Protein 4ZWQ (pdb70)

Sequence (941 aa):
HMRLEDLQEELKKDVFIDSTKLQYEAANNVMLYSKWLNKHSSIKKEMLRIEAQKKVALKARLDYYSGRGDGDEFSMDRYEKSEMKTVLSADKDVLKVDTSLQYWGILLDFCSGALDAIKSRGFAIKHIQDMRAFEAMRLEDLQEELKKDVFIDSTKLQYEAANNVMLYSKWLNKHSSIKKEMLRIEAQKKVALKARLDYYSGRGDGDEFSMDRYEKSEMKTVLSADKDVLKVDTSLQYWGILLDFCSGALDAIKSRGFAIKHIQDMRAFEARLEDLQEELKKDVFIDSTKLQYEAANNVMLYSKWLNKHSSIKKEMLRIEAQKKVALKARLDYYSGRGDGDEFSMDRYEKSEMKTVLSADKDVLKVDTSLQYWGILLDFCSGALDAIKSRGFAIKHIQDMRAFEAMRLEDLQEELKKDVFIDSTKLQYEAANNVMLYSKWLNKHSSIKKEMLRIEAQKKVALKARLDYYSGRGDGDEFSMDRYEKSEMKTVLSADKDVLKVDTSLQYWGILLDFCSGALDAIKSRGFAIKHIQDMRAFEAMRLEDLQEELKKDVFIDSTKLQYEAANNVMLYSKWLNKHSSIKKEMLRIEAQKKVALKARLDYYSGRGDGDEFSMDRYEKSEMKTVLSADKDVLKVDTSLQYWGILLDFCSGALDAIKSRGFAIKHIQDMRAFEARLEDLQEELKKDVFIDSTKLQYEAANNVMLYSKWLNKHSSIKKEMLRIEAQKKVALKARLDYYSGRGDGDEFSMDRYEKSEMKTVLSADKDVLKVDTSLQYWGILLDFCSGALDAIKSRGFAIKHIQDMRAFEAEDLQEELKKDVFIDSTKLQYEAANNVMLYSKWLNKHSSIKKEMLRIEAQKKVALKARLDYYSGRGDGDEFSMDRYEKSEMKTVLSADKDVLKVDTSLQYWGILLDFCSGALDAIKSRGFAIKHIQDMRAFEA

Nearest PDB structures (foldseek):
  4zwq-assembly1_G  TM=9.973E-01  e=1.920E-16  Tequatrovirus T4
  4zwr-assembly1_C  TM=9.872E-01  e=6.867E-16  Tequatrovirus T4
  4zwt-assembly1_C  TM=9.915E-01  e=1.146E-14  Tequatrovirus T4
  4zwt-assembly2_K  TM=9.827E-01  e=3.251E-13  Tequatrovirus T4
  4zwt-assembly2_I  TM=9.889E-01  e=4.471E-13  Tequatrovirus T4

Structure (mmCIF, N/CA/C/O backbone):
data_4ZWQ
#
_entry.id   4ZWQ
#
_cell.length_a   109.260
_cell.length_b   109.220
_cell.length_c   270.860
_cell.angle_alpha   90.000
_cell.angle_beta   90.000
_cell.angle_gamma   90.000
#
_symmetry.space_group_name_H-M   'C 2 2 21'
#
loop_
_atom_site.group_PDB
_atom_site.id
_atom_site.type_symbol
_atom_site.label_atom_id
_atom_site.label_alt_id
_atom_site.label_comp_id
_atom_site.label_asym_id
_atom_site.label_entity_id
_atom_site.label_seq_id
_atom_site.pdbx_PDB_ins_code
_atom_site.Cartn_x
_atom_site.Cartn_y
_atom_site.Cartn_z
_atom_site.occupancy
_atom_site.B_iso_or_equiv
_atom_site.auth_seq_id
_atom_site.auth_comp_id
_atom_site.auth_asym_id
_atom_site.auth_atom_id
_atom_site.pdbx_PDB_model_num
ATOM 1 N N . HIS A 1 20 ? 28.130 -5.824 -19.985 1.00 55.36 0 HIS A N 1
ATOM 2 C CA . HIS A 1 20 ? 27.177 -6.807 -20.491 1.00 56.24 0 HIS A CA 1
ATOM 3 C C . HIS A 1 20 ? 26.767 -7.765 -19.378 1.00 57.65 0 HIS A C 1
ATOM 4 O O . HIS A 1 20 ? 26.696 -7.370 -18.213 1.00 61.09 0 HIS A O 1
ATOM 6 N N . MET A 1 21 ? 26.483 -9.013 -19.745 1.00 58.02 1 MET A N 1
ATOM 7 C CA . MET A 1 21 ? 26.337 -10.102 -18.772 1.00 57.86 1 MET A CA 1
ATOM 8 C C . MET A 1 21 ? 27.108 -11.361 -19.198 1.00 52.77 1 MET A C 1
ATOM 9 O O . MET A 1 21 ? 27.252 -11.661 -20.388 1.00 47.80 1 MET A O 1
ATOM 14 N N . ARG A 1 22 ? 27.607 -12.089 -18.206 1.00 47.06 2 ARG A N 1
ATOM 15 C CA . ARG A 1 22 ? 28.286 -13.346 -18.447 1.00 47.93 2 ARG A CA 1
ATOM 16 C C . ARG A 1 22 ? 27.525 -14.443 -17.727 1.00 45.75 2 ARG A C 1
ATOM 17 O O . ARG A 1 22 ? 26.923 -14.210 -16.677 1.00 46.45 2 ARG A O 1
ATOM 25 N N . LEU A 1 23 ? 27.513 -15.631 -18.310 1.00 45.03 3 LEU A N 1
ATOM 26 C CA . LEU A 1 23 ? 26.794 -16.726 -17.697 1.00 43.98 3 LEU A CA 1
ATOM 27 C C . LEU A 1 23 ? 27.476 -17.090 -16.374 1.00 49.30 3 LEU A C 1
ATOM 28 O O . LEU A 1 23 ? 26.802 -17.399 -15.388 1.00 50.51 3 LEU A O 1
ATOM 33 N N . GLU A 1 24 ? 28.807 -17.046 -16.345 1.00 44.63 4 GLU A N 1
ATOM 34 C CA . GLU A 1 24 ? 29.530 -17.458 -15.145 1.00 50.50 4 GLU A CA 1
ATOM 35 C C . GLU A 1 24 ? 29.203 -16.515 -14.000 1.00 45.86 4 GLU A C 1
ATOM 36 O O . GLU A 1 24 ? 29.188 -16.905 -12.833 1.00 44.28 4 GLU A O 1
ATOM 42 N N . ASP A 1 25 ? 28.933 -15.265 -14.337 1.00 44.78 5 ASP A N 1
ATOM 43 C CA . ASP A 1 25 ? 28.614 -14.297 -13.313 1.00 44.91 5 ASP A CA 1
ATOM 44 C C . ASP A 1 25 ? 27.211 -14.546 -12.753 1.00 43.85 5 ASP A C 1
ATOM 45 O O . ASP A 1 25 ? 26.993 -14.398 -11.558 1.00 43.84 5 ASP A O 1
ATOM 50 N N . LEU A 1 26 ? 26.278 -14.988 -13.591 1.00 43.12 6 LEU A N 1
ATOM 51 C CA . LEU A 1 26 ? 24.956 -15.359 -13.077 1.00 42.17 6 LEU A CA 1
ATOM 52 C C . LEU A 1 26 ? 25.041 -16.621 -12.256 1.00 41.46 6 LEU A C 1
ATOM 53 O O . LEU A 1 26 ? 24.414 -16.733 -11.201 1.00 41.01 6 LEU A O 1
ATOM 58 N N . GLN A 1 27 ? 25.805 -17.578 -12.770 1.00 41.54 7 GLN A N 1
ATOM 59 C CA . GLN A 1 27 ? 26.014 -18.833 -12.078 1.00 41.15 7 GLN A CA 1
ATOM 60 C C . GLN A 1 27 ? 26.661 -18.590 -10.738 1.00 41.66 7 GLN A C 1
ATOM 61 O O . GLN A 1 27 ? 26.179 -19.061 -9.719 1.00 41.19 7 GLN A O 1
ATOM 67 N N . GLU A 1 28 ? 27.750 -17.829 -10.740 1.00 42.77 8 GLU A N 1
ATOM 68 C CA . GLU A 1 28 ? 28.475 -17.568 -9.507 1.00 46.76 8 GLU A CA 1
ATOM 69 C C . GLU A 1 28 ? 27.656 -16.728 -8.544 1.00 46.38 8 GLU A C 1
ATOM 70 O O . GLU A 1 28 ? 27.696 -16.953 -7.334 1.00 45.62 8 GLU A O 1
ATOM 76 N N . GLU A 1 29 ? 26.891 -15.783 -9.079 1.00 37.07 9 GLU A N 1
ATOM 77 C CA . GLU A 1 29 ? 26.089 -14.911 -8.235 1.00 36.74 9 GLU A CA 1
ATOM 78 C C . GLU A 1 29 ? 25.009 -15.740 -7.555 1.00 40.09 9 GLU A C 1
ATOM 79 O O . GLU A 1 29 ? 24.835 -15.671 -6.338 1.00 35.94 9 GLU A O 1
ATOM 85 N N . LEU A 1 30 ? 24.297 -16.537 -8.348 1.00 38.45 10 LEU A N 1
ATOM 86 C CA . LEU A 1 30 ? 23.237 -17.375 -7.814 1.00 34.94 10 LEU A CA 1
ATOM 87 C C . LEU A 1 30 ? 23.747 -18.362 -6.789 1.00 40.19 10 LEU A C 1
ATOM 88 O O . LEU A 1 30 ? 23.126 -18.561 -5.741 1.00 40.57 10 LEU A O 1
ATOM 93 N N . LYS A 1 31 ? 24.870 -18.994 -7.123 1.00 42.72 11 LYS A N 1
ATOM 94 C CA . LYS A 1 31 ? 25.521 -19.979 -6.259 1.00 35.70 11 LYS A CA 1
ATOM 95 C C . LYS A 1 31 ? 25.729 -19.410 -4.856 1.00 35.96 11 LYS A C 1
ATOM 96 O O . LYS A 1 31 ? 25.295 -20.009 -3.869 1.00 40.06 11 LYS A O 1
ATOM 102 N N . LYS A 1 32 ? 26.352 -18.234 -4.783 1.00 37.59 12 LYS A N 1
ATOM 103 C CA . LYS A 1 32 ? 26.541 -17.512 -3.526 1.00 26.65 12 LYS A CA 1
ATOM 104 C C . LYS A 1 32 ? 25.203 -17.150 -2.866 1.00 26.73 12 LYS A C 1
ATOM 105 O O . LYS A 1 32 ? 25.082 -17.167 -1.640 1.00 26.54 12 LYS A O 1
ATOM 107 N N . ASP A 1 33 ? 24.203 -16.816 -3.673 1.00 27.02 13 ASP A N 1
ATOM 108 C CA . ASP A 1 33 ? 22.916 -16.365 -3.144 1.00 27.18 13 ASP A CA 1
ATOM 109 C C . ASP A 1 33 ? 22.122 -17.436 -2.406 1.00 26.62 13 ASP A C 1
ATOM 110 O O . ASP A 1 33 ? 21.543 -17.146 -1.358 1.00 26.61 13 ASP A O 1
ATOM 115 N N . VAL A 1 34 ? 22.058 -18.647 -2.973 1.00 26.17 14 VAL A N 1
ATOM 116 C CA . VAL A 1 34 ? 21.239 -19.737 -2.408 1.00 32.86 14 VAL A CA 1
ATOM 117 C C . VAL A 1 34 ? 21.851 -20.490 -1.221 1.00 33.97 14 VAL A C 1
ATOM 118 O O . VAL A 1 34 ? 21.150 -21.223 -0.532 1.00 39.24 14 VAL A O 1
ATOM 122 N N . PHE A 1 35 ? 23.143 -20.318 -0.980 1.00 29.75 15 PHE A N 1
ATOM 123 C CA . PHE A 1 35 ? 23.786 -20.978 0.148 1.00 28.16 15 PHE A CA 1
ATOM 124 C C . PHE A 1 35 ? 23.069 -20.493 1.404 1.00 31.40 15 PHE A C 1
ATOM 125 O O . PHE A 1 35 ? 22.682 -19.327 1.501 1.00 39.29 15 PHE A O 1
ATOM 133 N N . ILE A 1 36 ? 22.841 -21.400 2.344 1.00 30.28 16 ILE A N 1
ATOM 134 C CA . ILE A 1 36 ? 22.057 -21.070 3.525 1.00 35.08 16 ILE A CA 1
ATOM 135 C C . ILE A 1 36 ? 22.874 -21.112 4.811 1.00 34.07 16 ILE A C 1
ATOM 136 O O . ILE A 1 36 ? 23.446 -22.145 5.159 1.00 32.79 16 ILE A O 1
ATOM 141 N N . ASP A 1 37 ? 22.907 -19.991 5.525 1.00 39.22 17 ASP A N 1
ATOM 142 C CA . ASP A 1 37 ? 23.549 -19.934 6.836 1.00 39.63 17 ASP A CA 1
ATOM 143 C C . ASP A 1 37 ? 22.565 -20.400 7.906 1.00 38.01 17 ASP A C 1
ATOM 144 O O . ASP A 1 37 ? 21.644 -19.665 8.271 1.00 34.92 17 ASP A O 1
ATOM 149 N N . SER A 1 38 ? 22.775 -21.619 8.403 1.00 37.29 18 SER A N 1
ATOM 150 C CA . SER A 1 38 ? 21.899 -22.233 9.397 1.00 35.54 18 SER A CA 1
ATOM 151 C C . SER A 1 38 ? 21.802 -21.417 10.678 1.00 41.88 18 SER A C 1
ATOM 152 O O . SER A 1 38 ? 20.789 -21.446 11.381 1.00 50.52 18 SER A O 1
ATOM 155 N N . THR A 1 39 ? 22.856 -20.670 10.965 1.00 39.74 19 THR A N 1
ATOM 156 C CA . THR A 1 39 ? 22.943 -19.943 12.216 1.00 30.41 19 THR A CA 1
ATOM 157 C C . THR A 1 39 ? 22.226 -18.593 12.155 1.00 39.78 19 THR A C 1
ATOM 158 O O . THR A 1 39 ? 22.064 -17.924 13.178 1.00 47.93 19 THR A O 1
ATOM 162 N N . LYS A 1 40 ? 21.782 -18.195 10.964 1.00 36.68 20 LYS A N 1
ATOM 163 C CA . LYS A 1 40 ? 21.071 -16.928 10.814 1.00 34.29 20 LYS A CA 1
ATOM 164 C C . LYS A 1 40 ? 19.804 -17.214 10.021 1.00 37.38 20 LYS A C 1
ATOM 165 O O . LYS A 1 40 ? 19.459 -16.540 9.057 1.00 45.81 20 LYS A O 1
ATOM 171 N N . LEU A 1 41 ? 19.108 -18.240 10.479 1.00 25.54 21 LEU A N 1
ATOM 172 C CA . LEU A 1 41 ? 17.929 -18.760 9.824 1.00 36.34 21 LEU A CA 1
ATOM 173 C C . LEU A 1 41 ? 16.772 -17.756 9.802 1.00 41.01 21 LEU A C 1
ATOM 174 O O . LEU A 1 41 ? 16.030 -17.687 8.827 1.00 51.74 21 LEU A O 1
ATOM 179 N N . GLN A 1 42 ? 16.609 -16.986 10.873 1.00 39.28 22 GLN A N 1
ATOM 180 C CA . GLN A 1 42 ? 15.573 -15.961 10.887 1.00 38.66 22 GLN A CA 1
ATOM 181 C C . GLN A 1 42 ? 15.968 -14.956 9.847 1.00 42.58 22 GLN A C 1
ATOM 182 O O . GLN A 1 42 ? 15.159 -14.520 9.034 1.00 49.52 22 GLN A O 1
ATOM 188 N N . TYR A 1 43 ? 17.252 -14.619 9.878 1.00 37.42 23 TYR A N 1
ATOM 189 C CA . TYR A 1 43 ? 17.834 -13.726 8.905 1.00 33.02 23 TYR A CA 1
ATOM 190 C C . TYR A 1 43 ? 17.710 -14.261 7.488 1.00 35.88 23 TYR A C 1
ATOM 191 O O . TYR A 1 43 ? 17.279 -13.544 6.580 1.00 34.11 23 TYR A O 1
ATOM 200 N N . GLU A 1 44 ? 18.069 -15.524 7.298 1.00 30.75 24 GLU A N 1
ATOM 201 C CA . GLU A 1 44 ? 18.053 -16.082 5.960 1.00 32.18 24 GLU A CA 1
ATOM 202 C C . GLU A 1 44 ? 16.646 -16.031 5.400 1.00 37.98 24 GLU A C 1
ATOM 203 O O . GLU A 1 44 ? 16.465 -15.854 4.198 1.00 46.98 24 GLU A O 1
ATOM 209 N N . ALA A 1 45 ? 15.653 -16.167 6.273 1.00 40.07 25 ALA A N 1
ATOM 210 C CA . ALA A 1 45 ? 14.257 -16.038 5.865 1.00 41.81 25 ALA A CA 1
ATOM 211 C C . ALA A 1 45 ? 14.024 -14.614 5.345 1.00 44.53 25 ALA A C 1
ATOM 212 O O . ALA A 1 45 ? 13.294 -14.407 4.376 1.00 48.30 25 ALA A O 1
ATOM 214 N N . ALA A 1 46 ? 14.638 -13.637 6.005 1.00 40.04 26 ALA A N 1
ATOM 215 C CA . ALA A 1 46 ? 14.503 -12.232 5.604 1.00 48.33 26 ALA A CA 1
ATOM 216 C C . ALA A 1 46 ? 15.332 -11.971 4.345 1.00 44.64 26 ALA A C 1
ATOM 217 O O . ALA A 1 46 ? 14.905 -11.246 3.443 1.00 28.94 26 ALA A O 1
ATOM 219 N N . ASN A 1 47 ? 16.516 -12.581 4.308 1.00 44.77 27 ASN A N 1
ATOM 220 C CA . ASN A 1 47 ? 17.467 -12.451 3.207 1.00 41.24 27 ASN A CA 1
ATOM 221 C C . ASN A 1 47 ? 16.988 -13.122 1.926 1.00 42.58 27 ASN A C 1
ATOM 222 O O . ASN A 1 47 ? 17.378 -12.715 0.830 1.00 40.63 27 ASN A O 1
ATOM 227 N N . ASN A 1 48 ? 16.122 -14.125 2.069 1.00 41.01 28 ASN A N 1
ATOM 228 C CA . ASN A 1 48 ? 15.648 -14.907 0.928 1.00 43.03 28 ASN A CA 1
ATOM 229 C C . ASN A 1 48 ? 14.788 -14.100 -0.038 1.00 43.03 28 ASN A C 1
ATOM 230 O O . ASN A 1 48 ? 14.935 -14.203 -1.252 1.00 44.51 28 ASN A O 1
ATOM 235 N N . VAL A 1 49 ? 13.895 -13.290 0.520 1.00 46.52 29 VAL A N 1
ATOM 236 C CA . VAL A 1 49 ? 13.026 -12.400 -0.249 1.00 40.55 29 VAL A CA 1
ATOM 237 C C . VAL A 1 49 ? 13.813 -11.317 -0.976 1.00 41.32 29 VAL A C 1
ATOM 238 O O . VAL A 1 49 ? 13.423 -10.853 -2.053 1.00 40.35 29 VAL A O 1
ATOM 242 N N . MET A 1 50 ? 14.938 -10.933 -0.384 1.00 40.49 30 MET A N 1
ATOM 243 C CA . MET A 1 50 ? 15.805 -9.921 -0.969 1.00 43.78 30 MET A CA 1
ATOM 244 C C . MET A 1 50 ? 16.444 -10.454 -2.235 1.00 47.71 30 MET A C 1
ATOM 245 O O . MET A 1 50 ? 16.724 -9.704 -3.171 1.00 51.32 30 MET A O 1
ATOM 250 N N . LEU A 1 51 ? 16.686 -11.760 -2.249 1.00 43.40 31 LEU A N 1
ATOM 251 C CA . LEU A 1 51 ? 17.258 -12.405 -3.413 1.00 39.20 31 LEU A CA 1
ATOM 252 C C . LEU A 1 51 ? 16.225 -12.498 -4.535 1.00 36.65 31 LEU A C 1
ATOM 253 O O . LEU A 1 51 ? 16.527 -12.200 -5.694 1.00 39.66 31 LEU A O 1
ATOM 258 N N . TYR A 1 52 ? 14.997 -12.876 -4.170 1.00 37.28 32 TYR A N 1
ATOM 259 C CA . TYR A 1 52 ? 13.891 -13.023 -5.124 1.00 38.48 32 TYR A CA 1
ATOM 260 C C . TYR A 1 52 ? 13.624 -11.790 -5.977 1.00 40.61 32 TYR A C 1
ATOM 261 O O . TYR A 1 52 ? 13.509 -11.900 -7.193 1.00 40.81 32 TYR A O 1
ATOM 270 N N . SER A 1 53 ? 13.485 -10.636 -5.333 1.00 40.13 33 SER A N 1
ATOM 271 C CA . SER A 1 53 ? 13.363 -9.364 -6.038 1.00 39.88 33 SER A CA 1
ATOM 272 C C . SER A 1 53 ? 14.508 -9.166 -7.019 1.00 35.23 33 SER A C 1
ATOM 273 O O . SER A 1 53 ? 14.298 -8.819 -8.180 1.00 36.87 33 SER A O 1
ATOM 276 N N . LYS A 1 54 ? 15.727 -9.348 -6.525 1.00 33.27 34 LYS A N 1
ATOM 277 C CA . LYS A 1 54 ? 16.925 -9.120 -7.327 1.00 38.21 34 LYS A CA 1
ATOM 278 C C . LYS A 1 54 ? 16.935 -9.910 -8.632 1.00 46.00 34 LYS A C 1
ATOM 279 O O . LYS A 1 54 ? 17.220 -9.354 -9.691 1.00 52.08 34 LYS A O 1
ATOM 285 N N . TRP A 1 55 ? 16.612 -11.193 -8.577 1.00 30.80 35 TRP A N 1
ATOM 286 C CA . TRP A 1 55 ? 16.615 -11.960 -9.805 1.00 36.43 35 TRP A CA 1
ATOM 287 C C . TRP A 1 55 ? 15.373 -11.605 -10.618 1.00 38.70 35 TRP A C 1
ATOM 288 O O . TRP A 1 55 ? 15.436 -11.496 -11.844 1.00 39.96 35 TRP A O 1
ATOM 299 N N . LEU A 1 56 ? 14.267 -11.344 -9.926 1.00 38.51 36 LEU A N 1
ATOM 300 C CA . LEU A 1 56 ? 13.044 -10.897 -10.587 1.00 37.36 36 LEU A CA 1
ATOM 301 C C . LEU A 1 56 ? 13.295 -9.631 -11.403 1.00 41.36 36 LEU A C 1
ATOM 302 O O . LEU A 1 56 ? 12.739 -9.471 -12.483 1.00 48.14 36 LEU A O 1
ATOM 307 N N . ASN A 1 57 ? 14.127 -8.735 -10.878 1.00 38.16 37 ASN A N 1
ATOM 308 C CA . ASN A 1 57 ? 14.557 -7.551 -11.617 1.00 33.28 37 ASN A CA 1
ATOM 309 C C . ASN A 1 57 ? 15.470 -7.894 -12.801 1.00 39.08 37 ASN A C 1
ATOM 310 O O . ASN A 1 57 ? 15.317 -7.323 -13.885 1.00 34.54 37 ASN A O 1
ATOM 315 N N . LYS A 1 58 ? 16.401 -8.829 -12.595 1.00 40.85 38 LYS A N 1
ATOM 316 C CA . LYS A 1 58 ? 17.270 -9.309 -13.674 1.00 41.62 38 LYS A CA 1
ATOM 317 C C . LYS A 1 58 ? 16.410 -9.911 -14.780 1.00 42.17 38 LYS A C 1
ATOM 318 O O . LYS A 1 58 ? 16.575 -9.586 -15.959 1.00 39.33 38 LYS A O 1
ATOM 324 N N . HIS A 1 59 ? 15.510 -10.806 -14.367 1.00 35.09 39 HIS A N 1
ATOM 325 C CA . HIS A 1 59 ? 14.577 -11.501 -15.249 1.00 36.31 39 HIS A CA 1
ATOM 326 C C . HIS A 1 59 ? 13.940 -10.500 -16.193 1.00 43.16 39 HIS A C 1
ATOM 327 O O . HIS A 1 59 ? 13.933 -10.692 -17.408 1.00 47.21 39 HIS A O 1
ATOM 334 N N . SER A 1 60 ? 13.389 -9.439 -15.613 1.00 47.05 40 SER A N 1
ATOM 335 C CA . SER A 1 60 ? 12.773 -8.347 -16.360 1.00 42.82 40 SER A CA 1
ATOM 336 C C . SER A 1 60 ? 13.783 -7.503 -17.171 1.00 40.70 40 SER A C 1
ATOM 337 O O . SER A 1 60 ? 13.480 -7.074 -18.288 1.00 35.64 40 SER A O 1
ATOM 340 N N . SER A 1 61 ? 14.972 -7.261 -16.617 1.00 34.57 41 SER A N 1
ATOM 341 C CA . SER A 1 61 ? 15.979 -6.446 -17.311 1.00 35.05 41 SER A CA 1
ATOM 342 C C . SER A 1 61 ? 16.558 -7.105 -18.567 1.00 49.25 41 SER A C 1
ATOM 343 O O . SER A 1 61 ? 16.877 -6.430 -19.551 1.00 43.57 41 SER A O 1
ATOM 346 N N . ILE A 1 62 ? 16.690 -8.425 -18.534 1.00 47.20 42 ILE A N 1
ATOM 347 C CA . ILE A 1 62 ? 17.149 -9.171 -19.695 1.00 49.19 42 ILE A CA 1
ATOM 348 C C . ILE A 1 62 ? 16.135 -9.014 -20.835 1.00 56.79 42 ILE A C 1
ATOM 349 O O . ILE A 1 62 ? 16.514 -8.834 -21.998 1.00 62.66 42 ILE A O 1
ATOM 354 N N . LYS A 1 63 ? 14.850 -9.056 -20.490 1.00 59.53 43 LYS A N 1
ATOM 355 C CA . LYS A 1 63 ? 13.772 -8.927 -21.474 1.00 58.56 43 LYS A CA 1
ATOM 356 C C . LYS A 1 63 ? 13.860 -7.632 -22.286 1.00 57.19 43 LYS A C 1
ATOM 357 O O . LYS A 1 63 ? 13.523 -7.618 -23.471 1.00 58.66 43 LYS A O 1
ATOM 363 N N . LYS A 1 64 ? 14.301 -6.550 -21.654 1.00 54.08 44 LYS A N 1
ATOM 364 C CA . LYS A 1 64 ? 14.469 -5.279 -22.363 1.00 51.28 44 LYS A CA 1
ATOM 365 C C . LYS A 1 64 ? 15.504 -5.403 -23.485 1.00 45.34 44 LYS A C 1
ATOM 366 O O . LYS A 1 64 ? 15.283 -4.922 -24.602 1.00 41.79 44 LYS A O 1
ATOM 368 N N . GLU A 1 65 ? 16.622 -6.064 -23.188 1.00 45.14 45 GLU A N 1
ATOM 369 C CA . GLU A 1 65 ? 17.671 -6.298 -24.179 1.00 45.33 45 GLU A CA 1
ATOM 370 C C . GLU A 1 65 ? 17.164 -7.125 -25.347 1.00 47.75 45 GLU A C 1
ATOM 371 O O . GLU A 1 65 ? 17.354 -6.756 -26.504 1.00 50.67 45 GLU A O 1
ATOM 377 N N . MET A 1 66 ? 16.540 -8.258 -25.041 1.00 42.85 46 MET A N 1
ATOM 378 C CA . MET A 1 66 ? 16.052 -9.146 -26.085 1.00 43.28 46 MET A CA 1
ATOM 379 C C . MET A 1 66 ? 15.009 -8.488 -26.965 1.00 40.41 46 MET A C 1
ATOM 380 O O . MET A 1 66 ? 15.017 -8.667 -28.174 1.00 41.85 46 MET A O 1
ATOM 385 N N . LEU A 1 67 ? 14.127 -7.704 -26.358 1.00 43.58 47 LEU A N 1
ATOM 386 C CA . LEU A 1 67 ? 13.110 -7.000 -27.123 1.00 45.34 47 LEU A CA 1
ATOM 387 C C . LEU A 1 67 ? 13.774 -6.065 -28.135 1.00 48.49 47 LEU A C 1
ATOM 388 O O . LEU A 1 67 ? 13.303 -5.907 -29.264 1.00 44.28 47 LEU A O 1
ATOM 393 N N . ARG A 1 68 ? 14.869 -5.436 -27.717 1.00 50.60 48 ARG A N 1
ATOM 394 C CA . ARG A 1 68 ? 15.638 -4.581 -28.615 1.00 50.95 48 ARG A CA 1
ATOM 395 C C . ARG A 1 68 ? 16.390 -5.364 -29.696 1.00 49.73 48 ARG A C 1
ATOM 396 O O . ARG A 1 68 ? 16.305 -5.035 -30.875 1.00 49.74 48 ARG A O 1
ATOM 404 N N . ILE A 1 69 ? 17.078 -6.432 -29.307 1.00 47.26 49 ILE A N 1
ATOM 405 C CA . ILE A 1 69 ? 17.863 -7.191 -30.269 1.00 49.51 49 ILE A CA 1
ATOM 406 C C . ILE A 1 69 ? 16.951 -7.880 -31.264 1.00 50.95 49 ILE A C 1
ATOM 407 O O . ILE A 1 69 ? 17.215 -7.877 -32.467 1.00 56.38 49 ILE A O 1
ATOM 412 N N . GLU A 1 70 ? 15.859 -8.440 -30.752 1.00 47.72 50 GLU A N 1
ATOM 413 C CA . GLU A 1 70 ? 14.862 -9.113 -31.578 1.00 53.65 50 GLU A CA 1
ATOM 414 C C . GLU A 1 70 ? 14.255 -8.143 -32.586 1.00 52.86 50 GLU A C 1
ATOM 415 O O . GLU A 1 70 ? 13.914 -8.514 -33.705 1.00 49.76 50 GLU A O 1
ATOM 421 N N . ALA A 1 71 ? 14.141 -6.885 -32.192 1.00 56.84 51 ALA A N 1
ATOM 422 C CA . ALA A 1 71 ? 13.659 -5.879 -33.116 1.00 56.63 51 ALA A CA 1
ATOM 423 C C . ALA A 1 71 ? 14.654 -5.728 -34.261 1.00 56.61 51 ALA A C 1
ATOM 424 O O . ALA A 1 71 ? 14.251 -5.653 -35.421 1.00 61.07 51 ALA A O 1
ATOM 426 N N . GLN A 1 72 ? 15.948 -5.704 -33.944 1.00 54.41 52 GLN A N 1
ATOM 427 C CA . GLN A 1 72 ? 16.969 -5.641 -34.991 1.00 52.04 52 GLN A CA 1
ATOM 428 C C . GLN A 1 72 ? 16.855 -6.832 -35.920 1.00 46.59 52 GLN A C 1
ATOM 429 O O . GLN A 1 72 ? 16.958 -6.702 -37.140 1.00 46.39 52 GLN A O 1
ATOM 435 N N . LYS A 1 73 ? 16.612 -7.991 -35.329 1.00 47.64 53 LYS A N 1
ATOM 436 C CA . LYS A 1 73 ? 16.521 -9.228 -36.087 1.00 47.10 53 LYS A CA 1
ATOM 437 C C . LYS A 1 73 ? 15.304 -9.199 -37.027 1.00 41.23 53 LYS A C 1
ATOM 438 O O . LYS A 1 73 ? 15.387 -9.691 -38.153 1.00 44.93 53 LYS A O 1
ATOM 444 N N . LYS A 1 74 ? 14.184 -8.632 -36.572 1.00 40.36 54 LYS A N 1
ATOM 445 C CA . LYS A 1 74 ? 12.999 -8.504 -37.427 1.00 40.88 54 LYS A CA 1
ATOM 446 C C . LYS A 1 74 ? 13.298 -7.649 -38.649 1.00 45.45 54 LYS A C 1
ATOM 447 O O . LYS A 1 74 ? 12.787 -7.905 -39.747 1.00 42.11 54 LYS A O 1
ATOM 453 N N . VAL A 1 75 ? 14.117 -6.625 -38.430 1.00 42.04 55 VAL A N 1
ATOM 454 C CA . VAL A 1 75 ? 14.595 -5.738 -39.477 1.00 42.82 55 VAL A CA 1
ATOM 455 C C . VAL A 1 75 ? 15.736 -6.341 -40.299 1.00 46.18 55 VAL A C 1
ATOM 456 O O . VAL A 1 75 ? 15.744 -6.241 -41.527 1.00 49.68 55 VAL A O 1
ATOM 460 N N . ALA A 1 76 ? 16.690 -6.985 -39.629 1.00 45.95 56 ALA A N 1
ATOM 461 C CA . ALA A 1 76 ? 17.834 -7.559 -40.337 1.00 47.20 56 ALA A CA 1
ATOM 462 C C . ALA A 1 76 ? 17.368 -8.644 -41.293 1.00 44.18 56 ALA A C 1
ATOM 463 O O . ALA A 1 76 ? 17.817 -8.711 -42.434 1.00 43.64 56 ALA A O 1
ATOM 465 N N . LEU A 1 77 ? 16.453 -9.485 -40.827 1.00 41.40 57 LEU A N 1
ATOM 466 C CA . LEU A 1 77 ? 15.927 -10.558 -41.662 1.00 41.30 57 LEU A CA 1
ATOM 467 C C . LEU A 1 77 ? 15.166 -9.985 -42.848 1.00 49.94 57 LEU A C 1
ATOM 468 O O . LEU A 1 77 ? 15.260 -10.485 -43.966 1.00 44.28 57 LEU A O 1
ATOM 473 N N . LYS A 1 78 ? 14.437 -8.908 -42.586 1.00 50.46 58 LYS A N 1
ATOM 474 C CA . LYS A 1 78 ? 13.641 -8.223 -43.596 1.00 56.06 58 LYS A CA 1
ATOM 475 C C . LYS A 1 78 ? 14.578 -7.566 -44.613 1.00 60.15 58 LYS A C 1
ATOM 476 O O . LYS A 1 78 ? 14.363 -7.671 -45.823 1.00 63.97 58 LYS A O 1
ATOM 482 N N . ALA A 1 79 ? 15.602 -6.875 -44.114 1.00 56.95 59 ALA A N 1
ATOM 483 C CA . ALA A 1 79 ? 16.638 -6.276 -44.958 1.00 51.65 59 ALA A CA 1
ATOM 484 C C . ALA A 1 79 ? 17.362 -7.330 -45.805 1.00 55.79 59 ALA A C 1
ATOM 485 O O . ALA A 1 79 ? 17.633 -7.117 -46.984 1.00 60.63 59 ALA A O 1
ATOM 487 N N . ARG A 1 80 ? 17.689 -8.462 -45.188 1.00 55.48 60 ARG A N 1
ATOM 488 C CA . ARG A 1 80 ? 18.382 -9.550 -45.874 1.00 53.86 60 ARG A CA 1
ATOM 489 C C . ARG A 1 80 ? 17.503 -10.340 -46.847 1.00 49.92 60 ARG A C 1
ATOM 490 O O . ARG A 1 80 ? 17.973 -10.800 -47.885 1.00 46.89 60 ARG A O 1
ATOM 498 N N . LEU A 1 81 ? 16.237 -10.525 -46.497 1.00 47.92 61 LEU A N 1
ATOM 499 C CA . LEU A 1 81 ? 15.295 -11.192 -47.390 1.00 48.36 61 LEU A CA 1
ATOM 500 C C . LEU A 1 81 ? 15.143 -10.390 -48.691 1.00 52.62 61 LEU A C 1
ATOM 501 O O . LEU A 1 81 ? 15.119 -10.966 -49.782 1.00 53.50 61 LEU A O 1
ATOM 506 N N . ASP A 1 82 ? 15.058 -9.061 -48.573 1.00 54.69 62 ASP A N 1
ATOM 507 C CA . ASP A 1 82 ? 14.986 -8.193 -49.752 1.00 50.54 62 ASP A CA 1
ATOM 508 C C . ASP A 1 82 ? 16.232 -8.353 -50.601 1.00 52.58 62 ASP A C 1
ATOM 509 O O . ASP A 1 82 ? 16.135 -8.508 -51.818 1.00 60.03 62 ASP A O 1
ATOM 514 N N . TYR A 1 83 ? 17.396 -8.260 -49.962 1.00 47.64 63 TYR A N 1
ATOM 515 C CA . TYR A 1 83 ? 18.674 -8.525 -50.623 1.00 47.93 63 TYR A CA 1
ATOM 516 C C . TYR A 1 83 ? 18.671 -9.837 -51.430 1.00 49.81 63 TYR A C 1
ATOM 517 O O . TYR A 1 83 ? 18.900 -9.837 -52.639 1.00 55.11 63 TYR A O 1
ATOM 526 N N . TYR A 1 84 ? 18.391 -10.951 -50.767 1.00 44.88 64 TYR A N 1
ATOM 527 C CA . TYR A 1 84 ? 18.469 -12.242 -51.435 1.00 50.66 64 TYR A CA 1
ATOM 528 C C . TYR A 1 84 ? 17.395 -12.421 -52.509 1.00 54.41 64 TYR A C 1
ATOM 529 O O . TYR A 1 84 ? 17.594 -13.18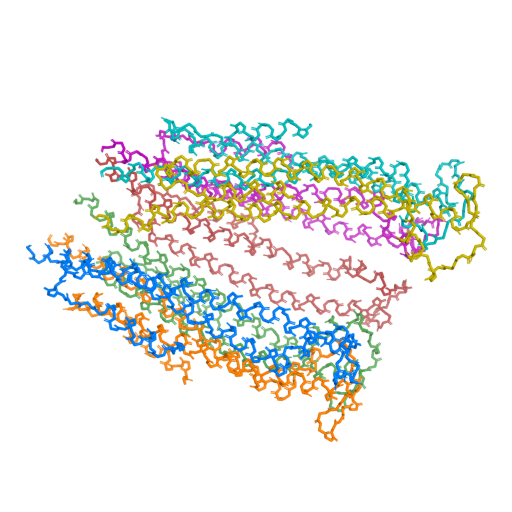6 -53.464 1.00 54.65 64 TYR A O 1
ATOM 538 N N . SER A 1 85 ? 16.255 -11.750 -52.351 1.00 49.91 65 SER A N 1
ATOM 539 C CA . SER A 1 85 ? 15.188 -11.885 -53.336 1.00 46.01 65 SER A CA 1
ATOM 540 C C . SER A 1 85 ? 15.368 -10.896 -54.476 1.00 50.82 65 SER A C 1
ATOM 541 O O . SER A 1 85 ? 14.688 -10.984 -55.498 1.00 53.43 65 SER A O 1
ATOM 544 N N . GLY A 1 86 ? 16.288 -9.954 -54.312 1.00 55.53 66 GLY A N 1
ATOM 545 C CA . GLY A 1 86 ? 16.577 -9.023 -55.386 1.00 58.10 66 GLY A CA 1
ATOM 546 C C . GLY A 1 86 ? 15.866 -7.682 -55.284 1.00 62.48 66 GLY A C 1
ATOM 547 O O . GLY A 1 86 ? 15.998 -6.854 -56.189 1.00 63.41 66 GLY A O 1
ATOM 548 N N . ARG A 1 87 ? 15.085 -7.470 -54.223 1.00 58.12 67 ARG A N 1
ATOM 549 C CA . ARG A 1 87 ? 14.445 -6.172 -54.023 1.00 58.52 67 ARG A CA 1
ATOM 550 C C . ARG A 1 87 ? 15.351 -5.210 -53.269 1.00 64.64 67 ARG A C 1
ATOM 551 O O . ARG A 1 87 ? 15.009 -4.034 -53.109 1.00 69.29 67 ARG A O 1
ATOM 559 N N . GLY A 1 88 ? 16.491 -5.699 -52.784 1.00 71.75 68 GLY A N 1
ATOM 560 C CA . GLY A 1 88 ? 17.389 -4.830 -52.046 1.00 67.07 68 GLY A CA 1
ATOM 561 C C . GLY A 1 88 ? 18.028 -3.891 -53.036 1.00 65.46 68 GLY A C 1
ATOM 562 O O . GLY A 1 88 ? 18.381 -4.311 -54.137 1.00 67.06 68 GLY A O 1
ATOM 563 N N . ASP A 1 89 ? 18.176 -2.627 -52.648 1.00 62.41 69 ASP A N 1
ATOM 564 C CA . ASP A 1 89 ? 18.772 -1.617 -53.520 1.00 62.58 69 ASP A CA 1
ATOM 565 C C . ASP A 1 89 ? 19.880 -0.804 -52.848 1.00 62.98 69 ASP A C 1
ATOM 566 O O . ASP A 1 89 ? 19.652 0.346 -52.468 1.00 63.11 69 ASP A O 1
ATOM 568 N N . GLY A 1 90 ? 21.065 -1.390 -52.687 1.00 60.26 70 GLY A N 1
ATOM 569 C CA . GLY A 1 90 ? 22.171 -0.662 -52.091 1.00 61.02 70 GLY A CA 1
ATOM 570 C C . GLY A 1 90 ? 23.417 -0.779 -52.943 1.00 68.93 70 GLY A C 1
ATOM 571 O O . GLY A 1 90 ? 23.361 -0.532 -54.150 1.00 69.97 70 GLY A O 1
ATOM 572 N N . ASP A 1 91 ? 24.537 -1.171 -52.338 1.00 66.21 71 ASP A N 1
ATOM 573 C CA . ASP A 1 91 ? 25.740 -1.459 -53.116 1.00 65.58 71 ASP A CA 1
ATOM 574 C C . ASP A 1 91 ? 25.999 -2.968 -53.115 1.00 59.15 71 ASP A C 1
ATOM 575 O O . ASP A 1 91 ? 27.084 -3.437 -53.470 1.00 58.84 71 ASP A O 1
ATOM 577 N N . GLU A 1 92 ? 25.001 -3.727 -52.683 1.00 58.28 72 GLU A N 1
ATOM 578 C CA . GLU A 1 92 ? 25.112 -5.177 -52.718 1.00 69.73 72 GLU A CA 1
ATOM 579 C C . GLU A 1 92 ? 23.834 -5.745 -53.329 1.00 61.38 72 GLU A C 1
ATOM 580 O O . GLU A 1 92 ? 22.740 -5.238 -53.067 1.00 66.04 72 GLU A O 1
ATOM 586 N N . PHE A 1 93 ? 23.961 -6.802 -54.123 1.00 57.05 73 PHE A N 1
ATOM 587 C CA . PHE A 1 93 ? 22.800 -7.401 -54.787 1.00 59.10 73 PHE A CA 1
ATOM 588 C C . PHE A 1 93 ? 23.011 -8.923 -54.876 1.00 57.83 73 PHE A C 1
ATOM 589 O O . PHE A 1 93 ? 24.119 -9.376 -55.181 1.00 53.08 73 PHE A O 1
ATOM 597 N N . SER A 1 94 ? 21.978 -9.724 -54.629 1.00 53.46 74 SER A N 1
ATOM 598 C CA . SER A 1 94 ? 22.187 -11.170 -54.685 1.00 54.80 74 SER A CA 1
ATOM 599 C C . SER A 1 94 ? 22.079 -11.672 -56.119 1.00 54.79 74 SER A C 1
ATOM 600 O O . SER A 1 94 ? 21.034 -11.540 -56.761 1.00 55.08 74 SER A O 1
ATOM 603 N N . MET A 1 95 ? 23.156 -12.278 -56.608 1.00 54.30 75 MET A N 1
ATOM 604 C CA . MET A 1 95 ? 23.194 -12.741 -57.987 1.00 53.61 75 MET A CA 1
ATOM 605 C C . MET A 1 95 ? 23.018 -14.245 -58.126 1.00 55.03 75 MET A C 1
ATOM 606 O O . MET A 1 95 ? 22.922 -14.764 -59.238 1.00 53.83 75 MET A O 1
ATOM 611 N N . ASP A 1 96 ? 22.944 -14.947 -57.002 1.00 53.94 76 ASP A N 1
ATOM 612 C CA . ASP A 1 96 ? 22.914 -16.405 -57.050 1.00 53.64 76 ASP A CA 1
ATOM 613 C C . ASP A 1 96 ? 21.499 -16.932 -57.286 1.00 52.75 76 ASP A C 1
ATOM 614 O O . ASP A 1 96 ? 21.275 -18.144 -57.399 1.00 45.94 76 ASP A O 1
ATOM 619 N N . ARG A 1 97 ? 20.557 -15.999 -57.356 1.00 50.53 77 ARG A N 1
ATOM 620 C CA . ARG A 1 97 ? 19.174 -16.300 -57.703 1.00 48.57 77 ARG A CA 1
ATOM 621 C C . ARG A 1 97 ? 18.483 -17.393 -56.884 1.00 46.74 77 ARG A C 1
ATOM 622 O O . ARG A 1 97 ? 18.036 -18.392 -57.441 1.00 52.89 77 ARG A O 1
ATOM 630 N N . TYR A 1 98 ? 18.414 -17.214 -55.566 1.00 46.69 78 TYR A N 1
ATOM 631 C CA . TYR A 1 98 ? 17.749 -18.189 -54.691 1.00 45.90 78 TYR A CA 1
ATOM 632 C C . TYR A 1 98 ? 16.233 -18.154 -54.837 1.00 46.19 78 TYR A C 1
ATOM 633 O O . TYR A 1 98 ? 15.655 -17.081 -55.024 1.00 47.85 78 TYR A O 1
ATOM 642 N N . GLU A 1 99 ? 15.592 -19.321 -54.742 1.00 48.74 79 GLU A N 1
ATOM 643 C CA . GLU A 1 99 ? 14.139 -19.397 -54.865 1.00 45.67 79 GLU A CA 1
ATOM 644 C C . GLU A 1 99 ? 13.467 -19.316 -53.499 1.00 45.74 79 GLU A C 1
ATOM 645 O O . GLU A 1 99 ? 14.132 -19.342 -52.465 1.00 45.48 79 GLU A O 1
ATOM 651 N N . LYS A 1 100 ? 12.140 -19.229 -53.514 1.00 46.13 80 LYS A N 1
ATOM 652 C CA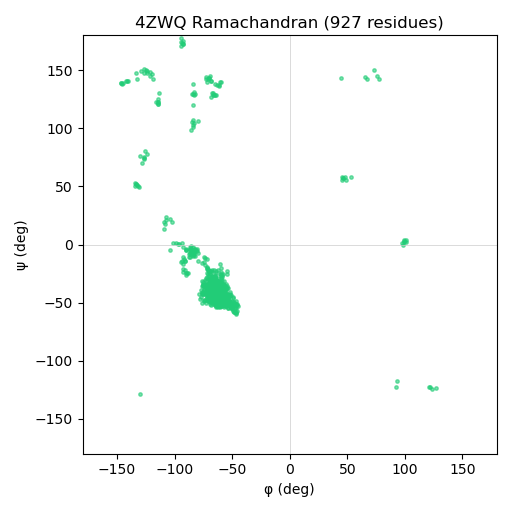 . LYS A 1 100 ? 11.345 -19.042 -52.304 1.00 46.38 80 LYS A CA 1
ATOM 653 C C . LYS A 1 100 ? 11.423 -20.241 -51.353 1.00 46.39 80 LYS A C 1
ATOM 654 O O . LYS A 1 100 ? 11.349 -20.076 -50.136 1.00 53.95 80 LYS A O 1
ATOM 660 N N . SER A 1 101 ? 11.537 -21.447 -51.901 1.00 44.56 81 SER A N 1
ATOM 661 C CA . SER A 1 101 ? 11.679 -22.641 -51.072 1.00 43.62 81 SER A CA 1
ATOM 662 C C . SER A 1 101 ? 13.042 -22.692 -50.379 1.00 43.15 81 SER A C 1
ATOM 663 O O . SER A 1 101 ? 13.209 -23.355 -49.358 1.00 42.59 81 SER A O 1
ATOM 666 N N . GLU A 1 102 ? 14.010 -21.984 -50.953 1.00 49.55 82 GLU A N 1
ATOM 667 C CA . GLU A 1 102 ? 15.394 -21.999 -50.485 1.00 43.06 82 GLU A CA 1
ATOM 668 C C . GLU A 1 102 ? 15.674 -20.896 -49.451 1.00 43.80 82 GLU A C 1
ATOM 669 O O . GLU A 1 102 ? 16.680 -20.938 -48.749 1.00 43.54 82 GLU A O 1
ATOM 675 N N . MET A 1 103 ? 14.776 -19.923 -49.340 1.00 44.75 83 MET A N 1
ATOM 676 C CA . MET A 1 103 ? 15.059 -18.718 -48.558 1.00 57.72 83 MET A CA 1
ATOM 677 C C . MET A 1 103 ? 15.233 -18.940 -47.058 1.00 56.59 83 MET A C 1
ATOM 678 O O . MET A 1 103 ? 16.190 -18.434 -46.463 1.00 61.20 83 MET A O 1
ATOM 683 N N . LYS A 1 104 ? 14.309 -19.683 -46.451 1.00 51.34 84 LYS A N 1
ATOM 684 C CA . LYS A 1 104 ? 14.354 -19.946 -45.016 1.00 45.27 84 LYS A CA 1
ATOM 685 C C . LYS A 1 104 ? 15.706 -20.538 -44.646 1.00 48.97 84 LYS A C 1
ATOM 686 O O . LYS A 1 104 ? 16.362 -20.095 -43.697 1.00 53.49 84 LYS A O 1
ATOM 692 N N . THR A 1 105 ? 16.131 -21.508 -45.445 1.00 44.35 85 THR A N 1
ATOM 693 C CA . THR A 1 105 ? 17.410 -22.171 -45.264 1.00 42.78 85 THR A CA 1
ATOM 694 C C . THR A 1 105 ? 18.570 -21.198 -45.360 1.00 43.02 85 THR A C 1
ATOM 695 O O . THR A 1 105 ? 19.449 -21.170 -44.499 1.00 45.17 85 THR A O 1
ATOM 699 N N . VAL A 1 106 ? 18.555 -20.399 -46.422 1.00 44.50 86 VAL A N 1
ATOM 700 C CA . VAL A 1 106 ? 19.632 -19.462 -46.717 1.00 41.07 86 VAL A CA 1
ATOM 701 C C . VAL A 1 106 ? 19.780 -18.357 -45.678 1.00 39.44 86 VAL A C 1
ATOM 702 O O . VAL A 1 106 ? 20.856 -18.185 -45.112 1.00 33.89 86 VAL A O 1
ATOM 706 N N . LEU A 1 107 ? 18.677 -17.673 -45.377 1.00 39.65 87 LEU A N 1
ATOM 707 C CA . LEU A 1 107 ? 18.665 -16.546 -44.435 1.00 41.12 87 LEU A CA 1
ATOM 708 C C . LEU A 1 107 ? 19.251 -16.890 -43.072 1.00 42.84 87 LEU A C 1
ATOM 709 O O . LEU A 1 107 ? 19.879 -16.050 -42.434 1.00 40.88 87 LEU A O 1
ATOM 714 N N . SER A 1 108 ? 19.012 -18.117 -42.621 1.00 37.33 88 SER A N 1
ATOM 715 C CA . SER A 1 108 ? 19.520 -18.579 -41.341 1.00 36.07 88 SER A CA 1
ATOM 716 C C . SER A 1 108 ? 21.044 -18.577 -41.322 1.00 39.52 88 SER A C 1
ATOM 717 O O . SER A 1 108 ? 21.661 -18.277 -40.295 1.00 45.51 88 SER A O 1
ATOM 720 N N . ALA A 1 109 ? 21.646 -18.874 -42.470 1.00 32.97 89 ALA A N 1
ATOM 721 C CA . ALA A 1 109 ? 23.102 -18.973 -42.580 1.00 33.10 89 ALA A CA 1
ATOM 722 C C . ALA A 1 109 ? 23.758 -17.630 -42.837 1.00 33.27 89 ALA A C 1
ATOM 723 O O . ALA A 1 109 ? 24.978 -17.539 -42.974 1.00 33.45 89 ALA A O 1
ATOM 725 N N . ASP A 1 110 ? 22.940 -16.594 -42.956 1.00 37.83 90 ASP A N 1
ATOM 726 C CA . ASP A 1 110 ? 23.439 -15.274 -43.284 1.00 40.26 90 ASP A CA 1
ATOM 727 C C . ASP A 1 110 ? 24.273 -14.731 -42.126 1.00 40.64 90 ASP A C 1
ATOM 728 O O . ASP A 1 110 ? 23.815 -14.748 -40.972 1.00 33.10 90 ASP A O 1
ATOM 733 N N . LYS A 1 111 ? 25.477 -14.244 -42.451 1.00 39.46 91 LYS A N 1
ATOM 734 C CA . LYS A 1 111 ? 26.448 -13.718 -41.477 1.00 38.28 91 LYS A CA 1
ATOM 735 C C . LYS A 1 111 ? 25.828 -12.792 -40.429 1.00 33.40 91 LYS A C 1
ATOM 736 O O . LYS A 1 111 ? 25.990 -13.011 -39.231 1.00 34.67 91 LYS A O 1
ATOM 742 N N . ASP A 1 112 ? 25.108 -11.767 -40.876 1.00 33.50 92 ASP A N 1
ATOM 743 C CA . ASP A 1 112 ? 24.464 -10.845 -39.944 1.00 36.55 92 ASP A CA 1
ATOM 744 C C . ASP A 1 112 ? 23.333 -11.501 -39.166 1.00 41.67 92 ASP A C 1
ATOM 745 O O . ASP A 1 112 ? 23.267 -11.377 -37.945 1.00 44.35 92 ASP A O 1
ATOM 750 N N . VAL A 1 113 ? 22.472 -12.236 -39.865 1.00 42.94 93 VAL A N 1
ATOM 751 C CA . VAL A 1 113 ? 21.343 -12.902 -39.228 1.00 32.95 93 VAL A CA 1
ATOM 752 C C . VAL A 1 113 ? 21.852 -13.897 -38.191 1.00 37.42 93 VAL A C 1
ATOM 753 O O . VAL A 1 113 ? 21.323 -13.986 -37.077 1.00 32.66 93 VAL A O 1
ATOM 757 N N . LEU A 1 114 ? 22.866 -14.663 -38.569 1.00 32.74 94 LEU A N 1
ATOM 758 C CA . LEU A 1 114 ? 23.440 -15.633 -37.655 1.00 32.64 94 LEU A CA 1
ATOM 759 C C . LEU A 1 114 ? 23.956 -14.945 -36.380 1.00 40.78 94 LEU A C 1
ATOM 760 O O . LEU A 1 114 ? 23.739 -15.432 -35.268 1.00 41.67 94 LEU A O 1
ATOM 765 N N . LYS A 1 115 ? 24.611 -13.795 -36.543 1.00 41.67 95 LYS A N 1
ATOM 766 C CA . LYS A 1 115 ? 25.155 -13.062 -35.404 1.00 38.84 95 LYS A CA 1
ATOM 767 C C . LYS A 1 115 ? 24.054 -12.496 -34.512 1.00 32.90 95 LYS A C 1
ATOM 768 O O . LYS A 1 115 ? 24.075 -12.689 -33.298 1.00 32.95 95 LYS A O 1
ATOM 770 N N . VAL A 1 116 ? 23.068 -11.843 -35.113 1.00 32.90 96 VAL A N 1
ATOM 771 C CA . VAL A 1 116 ? 21.965 -11.277 -34.339 1.00 41.77 96 VAL A CA 1
ATOM 772 C C . VAL A 1 116 ? 21.172 -12.412 -33.687 1.00 32.86 96 VAL A C 1
ATOM 773 O O . VAL A 1 116 ? 20.735 -12.294 -32.550 1.00 32.97 96 VAL A O 1
ATOM 777 N N . ASP A 1 117 ? 20.979 -13.510 -34.407 1.00 32.70 97 ASP A N 1
ATOM 778 C CA . ASP A 1 117 ? 20.293 -14.649 -33.818 1.00 39.59 97 ASP A CA 1
ATOM 779 C C . ASP A 1 117 ? 21.096 -15.261 -32.688 1.00 35.64 97 ASP A C 1
ATOM 780 O O . ASP A 1 117 ? 20.545 -15.591 -31.630 1.00 32.80 97 ASP A O 1
ATOM 785 N N . THR A 1 118 ? 22.404 -15.375 -32.905 1.00 32.69 98 THR A N 1
ATOM 786 C CA . THR A 1 118 ? 23.286 -15.927 -31.896 1.00 32.84 98 THR A CA 1
ATOM 787 C C . THR A 1 118 ? 23.121 -15.084 -30.657 1.00 42.22 98 THR A C 1
ATOM 788 O O . THR A 1 118 ? 22.874 -15.602 -29.565 1.00 39.32 98 THR A O 1
ATOM 792 N N . SER A 1 119 ? 23.230 -13.773 -30.856 1.00 44.01 99 SER A N 1
ATOM 793 C CA . SER A 1 119 ? 22.993 -12.790 -29.809 1.00 37.11 99 SER A CA 1
ATOM 794 C C . SER A 1 119 ? 21.604 -12.938 -29.188 1.00 33.41 99 SER A C 1
ATOM 795 O O . SER A 1 119 ? 21.473 -12.972 -27.974 1.00 34.52 99 SER A O 1
ATOM 798 N N . LEU A 1 120 ? 20.568 -12.996 -30.016 1.00 33.25 100 LEU A N 1
ATOM 799 C CA . LEU A 1 120 ? 19.219 -13.200 -29.508 1.00 39.09 100 LEU A CA 1
ATOM 800 C C . LEU A 1 120 ? 19.097 -14.466 -28.661 1.00 34.74 100 LEU A C 1
ATOM 801 O O . LEU A 1 120 ? 18.536 -14.442 -27.564 1.00 33.76 100 LEU A O 1
ATOM 806 N N . GLN A 1 121 ? 19.630 -15.569 -29.174 1.00 33.23 101 GLN A N 1
ATOM 807 C CA . GLN A 1 121 ? 19.502 -16.846 -28.489 1.00 36.26 101 GLN A CA 1
ATOM 808 C C . GLN A 1 121 ? 20.244 -16.834 -27.150 1.00 39.84 101 GLN A C 1
ATOM 809 O O . GLN A 1 121 ? 19.796 -17.446 -26.178 1.00 44.45 101 GLN A O 1
ATOM 815 N N . TYR A 1 122 ? 21.356 -16.105 -27.096 1.00 37.72 102 TYR A N 1
ATOM 816 C CA . TYR A 1 122 ? 22.184 -16.051 -25.892 1.00 34.13 102 TYR A CA 1
ATOM 817 C C . TYR A 1 122 ? 21.499 -15.442 -24.688 1.00 34.54 102 TYR A C 1
ATOM 818 O O . TYR A 1 122 ? 21.537 -16.002 -23.591 1.00 34.94 102 TYR A O 1
ATOM 827 N N . TRP A 1 123 ? 20.860 -14.301 -24.900 1.00 35.23 103 TRP A N 1
ATOM 828 C CA . TRP A 1 123 ? 20.132 -13.633 -23.837 1.00 38.18 103 TRP A CA 1
ATOM 829 C C . TRP A 1 123 ? 18.976 -14.486 -23.339 1.00 35.14 103 TRP A C 1
ATOM 830 O O . TRP A 1 123 ? 18.623 -14.437 -22.169 1.00 35.65 103 TRP A O 1
ATOM 841 N N . GLY A 1 124 ? 18.390 -15.275 -24.224 1.00 25.82 104 GLY A N 1
ATOM 842 C CA . GLY A 1 124 ? 17.347 -16.182 -23.797 1.00 31.26 104 GLY A CA 1
ATOM 843 C C . GLY A 1 124 ? 17.859 -17.169 -22.765 1.00 31.27 104 GLY A C 1
ATOM 844 O O . GLY A 1 124 ? 17.161 -17.492 -21.810 1.00 35.52 104 GLY A O 1
ATOM 845 N N . ILE A 1 125 ? 19.100 -17.609 -22.923 1.00 24.02 105 ILE A N 1
ATOM 846 C CA . ILE A 1 125 ? 19.696 -18.546 -21.977 1.00 32.64 105 ILE A CA 1
ATOM 847 C C . ILE A 1 125 ? 19.939 -17.886 -20.601 1.00 38.14 105 ILE A C 1
ATOM 848 O O . ILE A 1 125 ? 19.667 -18.498 -19.561 1.00 40.24 105 ILE A O 1
ATOM 853 N N . LEU A 1 126 ? 20.456 -16.656 -20.598 1.00 38.52 106 LEU A N 1
ATOM 854 C CA . LEU A 1 126 ? 20.581 -15.870 -19.366 1.00 23.56 106 LEU A CA 1
ATOM 855 C C . LEU A 1 126 ? 19.212 -15.660 -18.775 1.00 23.68 106 LEU A C 1
ATOM 856 O O . LEU A 1 126 ? 19.033 -15.722 -17.572 1.00 23.72 106 LEU A O 1
ATOM 861 N N . LEU A 1 127 ? 18.256 -15.346 -19.635 1.00 24.19 107 LEU A N 1
ATOM 862 C CA . LEU A 1 127 ? 16.872 -15.229 -19.210 1.00 39.16 107 LEU A CA 1
ATOM 863 C C . LEU A 1 127 ? 16.406 -16.528 -18.577 1.00 39.94 107 LEU A C 1
ATOM 864 O O . LEU A 1 127 ? 15.808 -16.530 -17.501 1.00 44.59 107 LEU A O 1
ATOM 869 N N . ASP A 1 128 ? 16.699 -17.632 -19.258 1.00 34.07 108 ASP A N 1
ATOM 870 C CA . ASP A 1 128 ? 16.260 -18.942 -18.818 1.00 36.43 108 ASP A CA 1
ATOM 871 C C . ASP A 1 128 ? 16.896 -19.303 -17.484 1.00 33.47 108 ASP A C 1
ATOM 872 O O . ASP A 1 128 ? 16.267 -19.959 -16.643 1.00 36.95 108 ASP A O 1
ATOM 877 N N . PHE A 1 129 ? 18.127 -18.858 -17.279 1.00 24.21 109 PHE A N 1
ATOM 878 C CA . PHE A 1 129 ? 18.818 -19.111 -16.017 1.00 24.23 109 PHE A CA 1
ATOM 879 C C . PHE A 1 129 ? 18.132 -18.422 -14.831 1.00 35.27 109 PHE A C 1
ATOM 880 O O . PHE A 1 129 ? 18.063 -18.985 -13.741 1.00 40.66 109 PHE A O 1
ATOM 888 N N . CYS A 1 130 ? 17.644 -17.203 -15.022 1.00 24.27 110 CYS A N 1
ATOM 889 C CA . CYS A 1 130 ? 16.985 -16.513 -13.921 1.00 30.46 110 CYS A CA 1
ATOM 890 C C . CYS A 1 130 ? 15.705 -17.199 -13.497 1.00 31.34 110 CYS A C 1
ATOM 891 O O . CYS A 1 130 ? 15.398 -17.264 -12.312 1.00 39.22 110 CYS A O 1
ATOM 894 N N . SER A 1 131 ? 14.981 -17.747 -14.462 1.00 32.73 111 SER A N 1
ATOM 895 C CA . SER A 1 131 ? 13.806 -18.554 -14.167 1.00 28.44 111 SER A CA 1
ATOM 896 C C . SER A 1 131 ? 14.202 -19.718 -13.262 1.00 34.51 111 SER A C 1
ATOM 897 O O . SER A 1 131 ? 13.543 -19.983 -12.248 1.00 30.27 111 SER A O 1
ATOM 900 N N . GLY A 1 132 ? 15.269 -20.419 -13.654 1.00 32.62 112 GLY A N 1
ATOM 901 C CA . GLY A 1 132 ? 15.843 -21.465 -12.829 1.00 30.87 112 GLY A CA 1
ATOM 902 C C . GLY A 1 132 ? 16.256 -20.888 -11.487 1.00 35.86 112 GLY A C 1
ATOM 903 O O . GLY A 1 132 ? 15.944 -21.453 -10.443 1.00 38.75 112 GLY A O 1
ATOM 904 N N . ALA A 1 133 ? 16.942 -19.745 -11.523 1.00 37.41 113 ALA A N 1
ATOM 905 C CA . ALA A 1 133 ? 17.332 -19.013 -10.313 1.00 39.39 113 ALA A CA 1
ATOM 906 C C . ALA A 1 133 ? 16.141 -18.671 -9.414 1.00 36.01 113 ALA A C 1
ATOM 907 O O . ALA A 1 133 ? 16.214 -18.816 -8.196 1.00 37.16 113 ALA A O 1
ATOM 909 N N . LEU A 1 134 ? 15.052 -18.202 -10.010 1.00 36.88 114 LEU A N 1
ATOM 910 C CA . LEU A 1 134 ? 13.864 -17.851 -9.241 1.00 35.37 114 LEU A CA 1
ATOM 911 C C . LEU A 1 134 ? 13.127 -19.054 -8.638 1.00 35.50 114 LEU A C 1
ATOM 912 O O . LEU A 1 134 ? 12.627 -18.965 -7.520 1.00 27.68 114 LEU A O 1
ATOM 917 N N . ASP A 1 135 ? 13.098 -20.179 -9.348 1.00 27.17 115 ASP A N 1
ATOM 918 C CA . ASP A 1 135 ? 12.481 -21.389 -8.808 1.00 27.83 115 ASP A CA 1
ATOM 919 C C . ASP A 1 135 ? 13.218 -21.834 -7.568 1.00 29.24 115 ASP A C 1
ATOM 920 O O . ASP A 1 135 ? 12.606 -22.297 -6.603 1.00 28.80 115 ASP A O 1
ATOM 925 N N . ALA A 1 136 ? 14.543 -21.722 -7.615 1.00 34.92 116 ALA A N 1
ATOM 926 C CA . ALA A 1 136 ? 15.378 -22.091 -6.483 1.00 32.83 116 ALA A CA 1
ATOM 927 C C . ALA A 1 136 ? 15.083 -21.185 -5.284 1.00 33.34 116 ALA A C 1
ATOM 928 O O . ALA A 1 136 ? 14.766 -21.671 -4.190 1.00 31.31 116 ALA A O 1
ATOM 930 N N . ILE A 1 137 ? 15.148 -19.871 -5.496 1.00 30.39 117 ILE A N 1
ATOM 931 C CA . ILE A 1 137 ? 14.933 -18.936 -4.396 1.00 34.26 117 ILE A CA 1
ATOM 932 C C . ILE A 1 137 ? 13.491 -18.943 -3.934 1.00 32.67 117 ILE A C 1
ATOM 933 O O . ILE A 1 137 ? 13.230 -18.959 -2.737 1.00 38.07 117 ILE A O 1
ATOM 938 N N . LYS A 1 138 ? 12.560 -18.996 -4.882 1.00 30.60 118 LYS A N 1
ATOM 939 C CA . LYS A 1 138 ? 11.141 -19.026 -4.544 1.00 37.44 118 LYS A CA 1
ATOM 940 C C . LYS A 1 138 ? 10.918 -20.175 -3.569 1.00 41.91 118 LYS A C 1
ATOM 941 O O . LYS A 1 138 ? 10.144 -20.060 -2.618 1.00 45.04 118 LYS A O 1
ATOM 947 N N . SER A 1 139 ? 11.638 -21.271 -3.800 1.00 40.22 119 SER A N 1
ATOM 948 C CA . SER A 1 139 ? 11.553 -22.461 -2.962 1.00 38.19 119 SER A CA 1
ATOM 949 C C . SER A 1 139 ? 12.583 -22.498 -1.834 1.00 39.42 119 SER A C 1
ATOM 950 O O . SER A 1 139 ? 12.369 -23.177 -0.831 1.00 38.91 119 SER A O 1
ATOM 953 N N . ARG A 1 140 ? 13.694 -21.777 -1.991 1.00 39.80 120 ARG A N 1
ATOM 954 C CA . ARG A 1 140 ? 14.701 -21.719 -0.929 1.00 37.02 120 ARG A CA 1
ATOM 955 C C . ARG A 1 140 ? 14.086 -21.264 0.364 1.00 35.48 120 ARG A C 1
ATOM 956 O O . ARG A 1 140 ? 14.434 -21.772 1.421 1.00 36.45 120 ARG A O 1
ATOM 964 N N . GLY A 1 141 ? 13.154 -20.322 0.273 1.00 43.42 121 GLY A N 1
ATOM 965 C CA . GLY A 1 141 ? 12.442 -19.859 1.448 1.00 48.61 121 GLY A CA 1
ATOM 966 C C . GLY A 1 141 ? 11.763 -21.004 2.175 1.00 46.16 121 GLY A C 1
ATOM 967 O O . GLY A 1 141 ? 11.742 -21.026 3.405 1.00 47.73 121 GLY A O 1
ATOM 968 N N . PHE A 1 142 ? 11.261 -21.982 1.427 1.00 41.18 122 PHE A N 1
ATOM 969 C CA . PHE A 1 142 ? 10.634 -23.154 2.042 1.00 45.04 122 PHE A CA 1
ATOM 970 C C . PHE A 1 142 ? 11.625 -24.042 2.774 1.00 45.35 122 PHE A C 1
ATOM 971 O O . PHE A 1 142 ? 11.342 -24.497 3.885 1.00 47.87 122 PHE A O 1
ATOM 979 N N . ALA A 1 143 ? 12.770 -24.307 2.151 1.00 42.99 123 ALA A N 1
ATOM 980 C CA . ALA A 1 143 ? 13.783 -25.156 2.766 1.00 36.81 123 ALA A CA 1
ATOM 981 C C . ALA A 1 143 ? 14.208 -24.591 4.113 1.00 40.99 123 ALA A C 1
ATOM 982 O O . ALA A 1 143 ? 14.365 -25.337 5.085 1.00 47.93 123 ALA A O 1
ATOM 984 N N . ILE A 1 144 ? 14.348 -23.269 4.171 1.00 33.64 124 ILE A N 1
ATOM 985 C CA . ILE A 1 144 ? 14.707 -22.574 5.403 1.00 33.96 124 ILE A CA 1
ATOM 986 C C . ILE A 1 144 ? 13.627 -22.797 6.451 1.00 35.24 124 ILE A C 1
ATOM 987 O O . ILE A 1 144 ? 13.914 -23.045 7.618 1.00 35.97 124 ILE A O 1
ATOM 992 N N . LYS A 1 145 ? 12.376 -22.710 6.017 1.00 50.34 125 LYS A N 1
ATOM 993 C CA . LYS A 1 145 ? 11.251 -22.985 6.891 1.00 52.39 125 LYS A CA 1
ATOM 994 C C . LYS A 1 145 ? 11.276 -24.429 7.410 1.00 53.22 125 LYS A C 1
ATOM 995 O O . LYS A 1 145 ? 10.950 -24.664 8.573 1.00 54.03 125 LYS A O 1
ATOM 1001 N N . HIS A 1 146 ? 11.634 -25.391 6.555 1.00 53.49 126 HIS A N 1
ATOM 1002 C CA . HIS A 1 146 ? 11.755 -26.791 6.994 1.00 54.46 126 HIS A CA 1
ATOM 1003 C C . HIS A 1 146 ? 12.736 -27.016 8.121 1.00 52.90 126 HIS A C 1
ATOM 1004 O O . HIS A 1 146 ? 12.442 -27.735 9.073 1.00 57.08 126 HIS A O 1
ATOM 1011 N N . ILE A 1 147 ? 13.921 -26.444 7.978 1.00 50.51 127 ILE A N 1
ATOM 1012 C CA . ILE A 1 147 ? 14.971 -26.621 8.968 1.00 49.57 127 ILE A CA 1
ATOM 1013 C C . ILE A 1 147 ? 14.592 -25.968 10.293 1.00 50.11 127 ILE A C 1
ATOM 1014 O O . ILE A 1 147 ? 14.818 -26.545 11.357 1.00 51.23 127 ILE A O 1
ATOM 1019 N N . GLN A 1 148 ? 14.016 -24.768 10.221 1.00 49.77 128 GLN A N 1
ATOM 1020 C CA . GLN A 1 148 ? 13.498 -24.092 11.406 1.00 50.89 128 GLN A CA 1
ATOM 1021 C C . GLN A 1 148 ? 12.629 -25.106 12.145 1.00 55.75 128 GLN A C 1
ATOM 1022 O O . GLN A 1 148 ? 12.730 -25.272 13.359 1.00 61.67 128 GLN A O 1
ATOM 1028 N N . ASP A 1 149 ? 11.794 -25.794 11.371 1.00 54.69 129 ASP A N 1
ATOM 1029 C CA . ASP A 1 149 ? 10.886 -26.835 11.851 1.00 57.56 129 ASP A CA 1
ATOM 1030 C C . ASP A 1 149 ? 11.542 -28.136 12.352 1.00 58.21 129 ASP A C 1
ATOM 1031 O O . ASP A 1 149 ? 11.088 -28.690 13.348 1.00 62.79 129 ASP A O 1
ATOM 1036 N N . MET A 1 150 ? 12.576 -28.644 11.676 1.00 56.58 130 MET A N 1
ATOM 1037 C CA . MET A 1 150 ? 13.206 -29.907 12.108 1.00 57.64 130 MET A CA 1
ATOM 1038 C C . MET A 1 150 ? 13.793 -29.831 13.509 1.00 58.93 130 MET A C 1
ATOM 1039 O O . MET A 1 150 ? 14.077 -30.858 14.131 1.00 60.33 130 MET A O 1
ATOM 1044 N N . ARG A 1 151 ? 13.968 -28.610 13.995 1.00 57.43 131 ARG A N 1
ATOM 1045 C CA . ARG A 1 151 ? 14.498 -28.364 15.325 1.00 58.77 131 ARG A CA 1
ATOM 1046 C C . ARG A 1 151 ? 13.472 -28.841 16.362 1.00 62.26 131 ARG A C 1
ATOM 1047 O O . ARG A 1 151 ? 13.834 -29.487 17.349 1.00 64.69 131 ARG A O 1
ATOM 1055 N N . ALA A 1 152 ? 12.193 -28.539 16.119 1.00 62.98 132 ALA A N 1
ATOM 1056 C CA . ALA A 1 152 ? 11.090 -28.972 16.993 1.00 66.66 132 ALA A CA 1
ATOM 1057 C C . ALA A 1 152 ? 11.076 -30.488 17.211 1.00 68.91 132 ALA A C 1
ATOM 1058 O O . ALA A 1 152 ? 10.547 -30.981 18.209 1.00 72.43 132 ALA A O 1
ATOM 1060 N N . PHE A 1 153 ? 11.636 -31.218 16.255 1.00 67.25 133 PHE A N 1
ATOM 1061 C CA . PHE A 1 153 ? 11.829 -32.656 16.380 1.00 69.29 133 PHE A CA 1
ATOM 1062 C C . PHE A 1 153 ? 12.889 -32.934 17.448 1.00 70.55 133 PHE A C 1
ATOM 1063 O O . PHE A 1 153 ? 12.729 -33.836 18.272 1.00 73.97 133 PHE A O 1
ATOM 1071 N N . GLU A 1 154 ? 13.974 -32.157 17.430 1.00 76.38 134 GLU A N 1
ATOM 1072 C CA . GLU A 1 154 ? 14.989 -32.267 18.475 1.00 79.05 134 GLU A CA 1
ATOM 1073 C C . GLU A 1 154 ? 14.444 -31.800 19.829 1.00 81.64 134 GLU A C 1
ATOM 1074 O O . GLU A 1 154 ? 14.619 -32.481 20.844 1.00 85.41 134 GLU A O 1
ATOM 1080 N N . ALA A 1 155 ? 13.793 -30.634 19.816 1.00 75.19 135 ALA A N 1
ATOM 1081 C CA . ALA A 1 155 ? 13.082 -30.065 20.967 1.00 75.40 135 ALA A CA 1
ATOM 1082 C C . ALA A 1 155 ? 12.476 -31.109 21.912 1.00 80.13 135 ALA A C 1
ATOM 1083 O O . ALA A 1 155 ? 11.681 -31.955 21.496 1.00 80.80 135 ALA A O 1
ATOM 1085 N N . MET B 1 21 ? 31.923 -33.128 -21.833 1.00 46.67 1 MET B N 1
ATOM 1086 C CA . MET B 1 21 ? 30.894 -33.927 -21.166 1.00 45.12 1 MET B CA 1
ATOM 1087 C C . MET B 1 21 ? 30.608 -35.242 -21.893 1.00 40.97 1 MET B C 1
ATOM 1088 O O . MET B 1 21 ? 30.599 -35.296 -23.132 1.00 27.82 1 MET B O 1
ATOM 1093 N N . ARG B 1 22 ? 30.345 -36.277 -21.096 1.00 42.07 2 ARG B N 1
ATOM 1094 C CA . ARG B 1 22 ? 29.935 -37.602 -21.553 1.00 34.15 2 ARG B CA 1
ATOM 1095 C C . ARG B 1 22 ? 28.605 -37.908 -20.860 1.00 29.92 2 ARG B C 1
ATOM 1096 O O . ARG B 1 22 ? 28.385 -37.465 -19.730 1.00 24.19 2 ARG B O 1
ATOM 1104 N N . LEU B 1 23 ? 27.714 -38.644 -21.516 1.00 29.14 3 LEU B N 1
ATOM 1105 C CA . LEU B 1 23 ? 26.402 -38.949 -20.923 1.00 25.99 3 LEU B CA 1
ATOM 1106 C C . LEU B 1 23 ? 26.522 -39.820 -19.669 1.00 23.42 3 LEU B C 1
ATOM 1107 O O . LEU B 1 23 ? 25.797 -39.644 -18.686 1.00 22.95 3 LEU B O 1
ATOM 1112 N N . GLU B 1 24 ? 27.429 -40.784 -19.723 1.00 25.90 4 GLU B N 1
ATOM 1113 C CA . GLU B 1 24 ? 27.603 -41.726 -18.629 1.00 23.40 4 GLU B CA 1
ATOM 1114 C C . GLU B 1 24 ? 28.166 -41.008 -17.414 1.00 26.51 4 GLU B C 1
ATOM 1115 O O . GLU B 1 24 ? 27.891 -41.371 -16.278 1.00 28.62 4 GLU B O 1
ATOM 1121 N N . ASP B 1 25 ? 28.937 -39.960 -17.655 1.00 32.60 5 ASP B N 1
ATOM 1122 C CA . ASP B 1 25 ? 29.479 -39.183 -16.556 1.00 33.04 5 ASP B CA 1
ATOM 1123 C C . ASP B 1 25 ? 28.332 -38.406 -15.885 1.00 35.05 5 ASP B C 1
ATOM 1124 O O . ASP B 1 25 ? 28.323 -38.218 -14.666 1.00 32.60 5 ASP B O 1
ATOM 1129 N N . LEU B 1 26 ? 27.338 -37.998 -16.672 1.00 34.95 6 LEU B N 1
ATOM 1130 C CA . LEU B 1 26 ? 26.166 -37.340 -16.102 1.00 31.93 6 LEU B CA 1
ATOM 1131 C C . LEU B 1 26 ? 25.331 -38.328 -15.309 1.00 26.68 6 LEU B C 1
ATOM 1132 O O . LEU B 1 26 ? 24.858 -38.033 -14.217 1.00 33.83 6 LEU B O 1
ATOM 1137 N N . GLN B 1 27 ? 25.139 -39.506 -15.869 1.00 28.49 7 GLN B N 1
ATOM 1138 C CA . GLN B 1 27 ? 24.405 -40.547 -15.176 1.00 27.85 7 GLN B CA 1
ATOM 1139 C C . GLN B 1 27 ? 25.134 -40.936 -13.879 1.00 26.09 7 GLN B C 1
ATOM 1140 O O . GLN B 1 27 ? 24.518 -41.000 -12.826 1.00 21.43 7 GLN B O 1
ATOM 1146 N N . GLU B 1 28 ? 26.449 -41.153 -13.954 1.00 33.01 8 GLU B N 1
ATOM 1147 C CA . GLU B 1 28 ? 27.227 -41.547 -12.777 1.00 25.89 8 GLU B CA 1
ATOM 1148 C C . GLU B 1 28 ? 27.236 -40.460 -11.710 1.00 28.40 8 GLU B C 1
ATOM 1149 O O . GLU B 1 28 ? 27.177 -40.746 -10.515 1.00 27.30 8 GLU B O 1
ATOM 1155 N N . GLU B 1 29 ? 27.309 -39.209 -12.136 1.00 23.42 9 GLU B N 1
ATOM 1156 C CA . GLU B 1 29 ? 27.342 -38.121 -11.177 1.00 22.44 9 GLU B CA 1
ATOM 1157 C C . GLU B 1 29 ? 25.995 -37.955 -10.494 1.00 28.72 9 GLU B C 1
ATOM 1158 O O . GLU B 1 29 ? 25.932 -37.859 -9.272 1.00 40.95 9 GLU B O 1
ATOM 1164 N N . LEU B 1 30 ? 24.921 -37.931 -11.282 1.00 29.17 10 LEU B N 1
ATOM 1165 C CA . LEU B 1 30 ? 23.581 -37.729 -10.738 1.00 21.32 10 LEU B CA 1
ATOM 1166 C C . LEU B 1 30 ? 23.235 -38.785 -9.714 1.00 25.90 10 LEU B C 1
ATOM 1167 O O . LEU B 1 30 ? 22.694 -38.477 -8.654 1.00 25.02 10 LEU B O 1
ATOM 1172 N N . LYS B 1 31 ? 23.555 -40.032 -10.045 1.00 29.18 11 LYS B N 1
ATOM 1173 C CA . LYS B 1 31 ? 23.315 -41.150 -9.151 1.00 27.75 11 LYS B CA 1
ATOM 1174 C C . LYS B 1 31 ? 23.870 -40.837 -7.771 1.00 26.23 11 LYS B C 1
ATOM 1175 O O . LYS B 1 31 ? 23.143 -40.878 -6.776 1.00 21.39 11 LYS B O 1
ATOM 1181 N N . LYS B 1 32 ? 25.138 -40.442 -7.740 1.00 27.06 12 LYS B N 1
ATOM 1182 C CA . LYS B 1 32 ? 25.812 -40.073 -6.503 1.00 21.76 12 LYS B CA 1
ATOM 1183 C C . LYS B 1 32 ? 25.083 -38.934 -5.795 1.00 21.70 12 LYS B C 1
ATOM 1184 O O . LYS B 1 32 ? 24.947 -38.937 -4.570 1.00 21.84 12 LYS B O 1
ATOM 1190 N N . ASP B 1 33 ? 24.591 -37.974 -6.573 1.00 21.58 13 ASP B N 1
ATOM 1191 C CA . ASP B 1 33 ? 23.986 -36.778 -5.999 1.00 21.68 13 ASP B CA 1
ATOM 1192 C C . ASP B 1 33 ? 22.660 -37.033 -5.293 1.00 24.63 13 ASP B C 1
ATOM 1193 O O . ASP B 1 33 ? 22.451 -36.549 -4.184 1.00 27.75 13 ASP B O 1
ATOM 1198 N N . VAL B 1 34 ? 21.782 -37.819 -5.905 1.00 24.22 14 VAL B N 1
ATOM 1199 C CA . VAL B 1 34 ? 20.445 -38.027 -5.343 1.00 24.72 14 VAL B CA 1
ATOM 1200 C C . VAL B 1 34 ? 20.440 -38.934 -4.115 1.00 27.57 14 VAL B C 1
ATOM 1201 O O . VAL B 1 34 ? 19.429 -39.034 -3.423 1.00 39.85 14 VAL B O 1
ATOM 1205 N N . PHE B 1 35 ? 21.549 -39.601 -3.841 1.00 21.29 15 PHE B N 1
ATOM 1206 C CA . PHE B 1 35 ? 21.601 -40.422 -2.648 1.00 21.49 15 PHE B CA 1
ATOM 1207 C C . PHE B 1 35 ? 21.377 -39.545 -1.442 1.00 21.79 15 PHE B C 1
ATOM 1208 O O . PHE B 1 35 ? 21.843 -38.412 -1.416 1.00 30.26 15 PHE B O 1
ATOM 1216 N N . ILE B 1 36 ? 20.616 -40.051 -0.474 1.00 21.94 16 ILE B N 1
ATOM 1217 C CA . ILE B 1 36 ? 20.307 -39.289 0.730 1.00 28.58 16 ILE B CA 1
ATOM 1218 C C . ILE B 1 36 ? 20.928 -39.932 1.962 1.00 27.46 16 ILE B C 1
ATOM 1219 O O . ILE B 1 36 ? 20.584 -41.061 2.311 1.00 28.91 16 ILE B O 1
ATOM 1224 N N . ASP B 1 37 ? 21.787 -39.193 2.658 1.00 25.80 17 ASP B N 1
ATOM 1225 C CA . ASP B 1 37 ? 22.369 -39.697 3.901 1.00 35.24 17 ASP B CA 1
ATOM 1226 C C . ASP B 1 37 ? 21.430 -39.448 5.088 1.00 41.53 17 ASP B C 1
ATOM 1227 O O . ASP B 1 37 ? 21.360 -38.334 5.606 1.00 44.70 17 ASP B O 1
ATOM 1232 N N . SER B 1 38 ? 20.742 -40.497 5.534 1.00 39.35 18 SER B N 1
ATOM 1233 C CA . SER B 1 38 ? 19.759 -40.383 6.605 1.00 35.13 18 SER B CA 1
ATOM 1234 C C . SER B 1 38 ? 20.329 -39.893 7.925 1.00 25.47 18 SER B C 1
ATOM 1235 O O . SER B 1 38 ? 19.626 -39.271 8.721 1.00 35.55 18 SER B O 1
ATOM 1238 N N . THR B 1 39 ? 21.608 -40.138 8.158 1.00 27.09 19 THR B N 1
ATOM 1239 C CA . THR B 1 39 ? 22.188 -39.799 9.452 1.00 35.11 19 THR B CA 1
ATOM 1240 C C . THR B 1 39 ? 22.527 -38.315 9.496 1.00 34.74 19 THR B C 1
ATOM 1241 O O . THR B 1 39 ? 22.970 -37.802 10.513 1.00 31.65 19 THR B O 1
ATOM 1245 N N . LYS B 1 40 ? 22.361 -37.643 8.361 1.00 35.49 20 LYS B N 1
ATOM 1246 C CA . LYS B 1 40 ? 22.687 -36.231 8.248 1.00 37.96 20 LYS B CA 1
ATOM 1247 C C . LYS B 1 40 ? 21.560 -35.446 7.549 1.00 31.39 20 LYS B C 1
ATOM 1248 O O . LYS B 1 40 ? 21.791 -34.733 6.577 1.00 26.65 20 LYS B O 1
ATOM 1254 N N . LEU B 1 41 ? 20.337 -35.594 8.048 1.00 35.08 21 LEU B N 1
ATOM 1255 C CA . LEU B 1 41 ? 19.153 -34.990 7.428 1.00 38.00 21 LEU B CA 1
ATOM 1256 C C . LEU B 1 41 ? 19.203 -33.457 7.395 1.00 26.14 21 LEU B C 1
ATOM 1257 O O . LEU B 1 41 ? 18.689 -32.838 6.480 1.00 25.85 21 LEU B O 1
ATOM 1262 N N . GLN B 1 42 ? 19.792 -32.840 8.405 1.00 37.90 22 GLN B N 1
ATOM 1263 C CA . GLN B 1 42 ? 19.893 -31.375 8.427 1.00 45.64 22 GLN B CA 1
ATOM 1264 C C . GLN B 1 42 ? 20.778 -30.814 7.301 1.00 32.90 22 GLN B C 1
ATOM 1265 O O . GLN B 1 42 ? 20.458 -29.790 6.697 1.00 27.70 22 GLN B O 1
ATOM 1267 N N . TYR B 1 43 ? 21.918 -31.457 7.070 1.00 27.76 23 TYR B N 1
ATOM 1268 C CA . TYR B 1 43 ? 22.826 -31.098 5.976 1.00 31.68 23 TYR B CA 1
ATOM 1269 C C . TYR B 1 43 ? 22.243 -31.331 4.569 1.00 35.30 23 TYR B C 1
ATOM 1270 O O . TYR B 1 43 ? 22.333 -30.455 3.690 1.00 31.09 23 TYR B O 1
ATOM 1279 N N . GLU B 1 44 ? 21.656 -32.514 4.355 1.00 32.35 24 GLU B N 1
ATOM 1280 C CA . GLU B 1 44 ? 21.128 -32.865 3.037 1.00 28.20 24 GLU B CA 1
ATOM 1281 C C . GLU B 1 44 ? 20.027 -31.903 2.625 1.00 24.41 24 GLU B C 1
ATOM 1282 O O . GLU B 1 44 ? 19.859 -31.610 1.448 1.00 28.80 24 GLU B O 1
ATOM 1288 N N . ALA B 1 45 ? 19.266 -31.425 3.597 1.00 22.23 25 ALA B N 1
ATOM 1289 C CA . ALA B 1 45 ? 18.195 -30.489 3.309 1.00 22.22 25 ALA B CA 1
ATOM 1290 C C . ALA B 1 45 ? 18.726 -29.179 2.776 1.00 22.24 25 ALA B C 1
ATOM 1291 O O . ALA B 1 45 ? 18.169 -28.594 1.850 1.00 22.23 25 ALA B O 1
ATOM 1293 N N . ALA B 1 46 ? 19.807 -28.721 3.391 1.00 29.15 26 ALA B N 1
ATOM 1294 C CA . ALA B 1 46 ? 20.399 -27.428 3.080 1.00 25.97 26 ALA B CA 1
ATOM 1295 C C . ALA B 1 46 ? 21.178 -27.473 1.789 1.00 26.73 26 ALA B C 1
ATOM 1296 O O . ALA B 1 46 ? 21.135 -26.552 0.970 1.00 31.16 26 ALA B O 1
ATOM 1298 N N . ASN B 1 47 ? 21.903 -28.568 1.632 1.00 29.24 27 ASN B N 1
ATOM 1299 C CA . ASN B 1 47 ? 22.788 -28.770 0.510 1.00 22.25 27 ASN B CA 1
ATOM 1300 C C . ASN B 1 47 ? 22.003 -29.017 -0.774 1.00 22.22 27 ASN B C 1
ATOM 1301 O O . ASN B 1 47 ? 22.513 -28.864 -1.879 1.00 22.22 27 ASN B O 1
ATOM 1306 N N . ASN B 1 48 ? 20.746 -29.396 -0.620 1.00 22.20 28 ASN B N 1
ATOM 1307 C CA . ASN B 1 48 ? 19.926 -29.746 -1.764 1.00 22.18 28 ASN B CA 1
ATOM 1308 C C . ASN B 1 48 ? 19.776 -28.574 -2.716 1.00 22.19 28 ASN B C 1
ATOM 1309 O O . ASN B 1 48 ? 19.826 -28.740 -3.927 1.00 24.62 28 ASN B O 1
ATOM 1314 N N . VAL B 1 49 ? 19.614 -27.381 -2.166 1.00 33.31 29 VAL B N 1
ATOM 1315 C CA . VAL B 1 49 ? 19.553 -26.162 -2.971 1.00 34.10 29 VAL B CA 1
ATOM 1316 C C . VAL B 1 49 ? 20.893 -25.890 -3.677 1.00 24.80 29 VAL B C 1
ATOM 1317 O O . VAL B 1 49 ? 20.931 -25.264 -4.734 1.00 22.26 29 VAL B O 1
ATOM 1321 N N . MET B 1 50 ? 21.988 -26.347 -3.079 1.00 22.25 30 MET B N 1
ATOM 1322 C CA . MET B 1 50 ? 23.307 -26.236 -3.693 1.00 22.27 30 MET B CA 1
ATOM 1323 C C . MET B 1 50 ? 23.467 -27.138 -4.924 1.00 22.25 30 MET B C 1
ATOM 1324 O O . MET B 1 50 ? 24.244 -26.828 -5.830 1.00 28.65 30 MET B O 1
ATOM 1329 N N . LEU B 1 51 ? 22.769 -28.272 -4.937 1.00 22.22 31 LEU B N 1
ATOM 1330 C CA . LEU B 1 51 ? 22.791 -29.185 -6.083 1.00 22.21 31 LEU B CA 1
ATOM 1331 C C . LEU B 1 51 ? 22.035 -28.660 -7.297 1.00 24.69 31 LEU B C 1
ATOM 1332 O O . LEU B 1 51 ? 22.443 -28.906 -8.440 1.00 23.68 31 LEU B O 1
ATOM 1337 N N . TYR B 1 52 ? 20.903 -28.007 -7.042 1.00 22.20 32 TYR B N 1
ATOM 1338 C CA . TYR B 1 52 ? 20.090 -27.445 -8.101 1.00 22.21 32 TYR B CA 1
ATOM 1339 C C . TYR B 1 52 ? 21.012 -26.575 -8.926 1.00 35.80 32 TYR B C 1
ATOM 1340 O O . TYR B 1 52 ? 21.118 -26.746 -10.141 1.00 44.85 32 TYR B O 1
ATOM 1349 N N . SER B 1 53 ? 21.733 -25.698 -8.228 1.00 31.87 33 SER B N 1
ATOM 1350 C CA . SER B 1 53 ? 22.742 -24.824 -8.820 1.00 25.10 33 SER B CA 1
ATOM 1351 C C . SER B 1 53 ? 23.748 -25.554 -9.697 1.00 22.31 33 SER B C 1
ATOM 1352 O O . SER B 1 53 ? 23.904 -25.220 -10.865 1.00 22.33 33 SER B O 1
ATOM 1355 N N . LYS B 1 54 ? 24.400 -26.572 -9.153 1.00 22.29 34 LYS B N 1
ATOM 1356 C CA . LYS B 1 54 ? 25.423 -27.275 -9.914 1.00 22.31 34 LYS B CA 1
ATOM 1357 C C . LYS B 1 54 ? 24.888 -27.760 -11.249 1.00 30.60 34 LYS B C 1
ATOM 1358 O O . LYS B 1 54 ? 25.533 -27.567 -12.272 1.00 25.43 34 LYS B O 1
ATOM 1364 N N . TRP B 1 55 ? 23.697 -28.360 -11.234 1.00 31.25 35 TRP B N 1
ATOM 1365 C CA . TRP B 1 55 ? 23.081 -28.864 -12.453 1.00 30.60 35 TRP B CA 1
ATOM 1366 C C . TRP B 1 55 ? 22.522 -27.710 -13.276 1.00 26.53 35 TRP B C 1
ATOM 1367 O O . TRP B 1 55 ? 22.580 -27.739 -14.504 1.00 30.25 35 TRP B O 1
ATOM 1378 N N . LEU B 1 56 ? 22.022 -26.677 -12.605 1.00 23.73 36 LEU B N 1
ATOM 1379 C CA . LEU B 1 56 ? 21.631 -25.453 -13.306 1.00 31.40 36 LEU B CA 1
ATOM 1380 C C . LEU B 1 56 ? 22.805 -24.873 -14.101 1.00 35.35 36 LEU B C 1
ATOM 1381 O O . LEU B 1 56 ? 22.613 -24.289 -15.171 1.00 36.21 36 LEU B O 1
ATOM 1386 N N . ASN B 1 57 ? 24.018 -25.004 -13.575 1.00 28.26 37 ASN B N 1
ATOM 1387 C CA . ASN B 1 57 ? 25.157 -24.531 -14.333 1.00 26.64 37 ASN B CA 1
ATOM 1388 C C . ASN B 1 57 ? 25.340 -25.365 -15.591 1.00 27.42 37 ASN B C 1
ATOM 1389 O O . ASN B 1 57 ? 25.576 -24.842 -16.685 1.00 24.00 37 ASN B O 1
ATOM 1394 N N . LYS B 1 58 ? 25.195 -26.672 -15.427 1.00 31.80 38 LYS B N 1
ATOM 1395 C CA . LYS B 1 58 ? 25.370 -27.609 -16.523 1.00 31.35 38 LYS B CA 1
ATOM 1396 C C . LYS B 1 58 ? 24.368 -27.318 -17.623 1.00 32.81 38 LYS B C 1
ATOM 1397 O O . LYS B 1 58 ? 24.732 -27.149 -18.788 1.00 33.22 38 LYS B O 1
ATOM 1403 N N . HIS B 1 59 ? 23.101 -27.260 -17.237 1.00 22.38 39 HIS B N 1
ATOM 1404 C CA . HIS B 1 59 ? 22.017 -27.012 -18.179 1.00 30.23 39 HIS B CA 1
ATOM 1405 C C . HIS B 1 59 ? 22.253 -25.787 -19.047 1.00 31.21 39 HIS B C 1
ATOM 1406 O O . HIS B 1 59 ? 22.236 -25.882 -20.276 1.00 29.58 39 HIS B O 1
ATOM 1413 N N . SER B 1 60 ? 22.504 -24.648 -18.407 1.00 35.32 40 SER B N 1
ATOM 1414 C CA . SER B 1 60 ? 22.737 -23.409 -19.139 1.00 32.26 40 SER B CA 1
ATOM 1415 C C . SER B 1 60 ? 24.012 -23.485 -19.969 1.00 29.37 40 SER B C 1
ATOM 1416 O O . SER B 1 60 ? 24.036 -23.007 -21.100 1.00 33.89 40 SER B O 1
ATOM 1419 N N . SER B 1 61 ? 25.060 -24.097 -19.426 1.00 22.76 41 SER B N 1
ATOM 1420 C CA . SER B 1 61 ? 26.331 -24.198 -20.158 1.00 30.40 41 SER B CA 1
ATOM 1421 C C . SER B 1 61 ? 26.248 -25.147 -21.356 1.00 32.37 41 SER B C 1
ATOM 1422 O O . SER B 1 61 ? 26.912 -24.938 -22.380 1.00 37.96 41 SER B O 1
ATOM 1425 N N . ILE B 1 62 ? 25.434 -26.190 -21.223 1.00 29.02 42 ILE B N 1
ATOM 1426 C CA . ILE B 1 62 ? 25.197 -27.099 -22.328 1.00 27.78 42 ILE B CA 1
ATOM 1427 C C . ILE B 1 62 ? 24.523 -26.350 -23.466 1.00 32.07 42 ILE B C 1
ATOM 1428 O O . ILE B 1 62 ? 24.894 -26.505 -24.630 1.00 38.81 42 ILE B O 1
ATOM 1433 N N . LYS B 1 63 ? 23.537 -25.528 -23.123 1.00 27.60 43 LYS B N 1
ATOM 1434 C CA . LYS B 1 63 ? 22.823 -24.747 -24.118 1.00 25.97 43 LYS B CA 1
ATOM 1435 C C . LYS B 1 63 ? 23.790 -23.857 -24.869 1.00 32.14 43 LYS B C 1
ATOM 1436 O O . LYS B 1 63 ? 23.664 -23.664 -26.082 1.00 33.60 43 LYS B O 1
ATOM 1442 N N . LYS B 1 64 ? 24.776 -23.347 -24.136 1.00 38.64 44 LYS B N 1
ATOM 1443 C CA . LYS B 1 64 ? 25.784 -22.468 -24.701 1.00 33.95 44 LYS B CA 1
ATOM 1444 C C . LYS B 1 64 ? 26.511 -23.208 -25.812 1.00 32.61 44 LYS B C 1
ATOM 1445 O O . LYS B 1 64 ? 26.774 -22.645 -26.876 1.00 30.91 44 LYS B O 1
ATOM 1451 N N . GLU B 1 65 ? 26.838 -24.471 -25.563 1.00 32.85 45 GLU B N 1
ATOM 1452 C CA . GLU B 1 65 ? 27.483 -25.276 -26.592 1.00 38.43 45 GLU B CA 1
ATOM 1453 C C . GLU B 1 65 ? 26.587 -25.476 -27.808 1.00 38.35 45 GLU B C 1
ATOM 1454 O O . GLU B 1 65 ? 26.985 -25.159 -28.928 1.00 40.23 45 GLU B O 1
ATOM 1460 N N . MET B 1 66 ? 25.366 -25.955 -27.573 1.00 38.63 46 MET B N 1
ATOM 1461 C CA . MET B 1 66 ? 24.430 -26.270 -28.649 1.00 32.76 46 MET B CA 1
ATOM 1462 C C . MET B 1 66 ? 24.165 -25.037 -29.505 1.00 30.15 46 MET B C 1
ATOM 1463 O O . MET B 1 66 ? 24.008 -25.120 -30.732 1.00 26.96 46 MET B O 1
ATOM 1468 N N . LEU B 1 67 ? 24.117 -23.892 -28.846 1.00 27.22 47 LEU B N 1
ATOM 1469 C CA . LEU B 1 67 ? 23.958 -22.633 -29.545 1.00 27.68 47 LEU B CA 1
ATOM 1470 C C . LEU B 1 67 ? 25.128 -22.388 -30.528 1.00 30.94 47 LEU B C 1
ATOM 1471 O O . LEU B 1 67 ? 24.939 -21.829 -31.613 1.00 29.06 47 LEU B O 1
ATOM 1476 N N . ARG B 1 68 ? 26.339 -22.778 -30.134 1.00 28.95 48 ARG B N 1
ATOM 1477 C CA . ARG B 1 68 ? 27.491 -22.694 -31.031 1.00 32.17 48 ARG B CA 1
ATOM 1478 C C . ARG B 1 68 ? 27.409 -23.731 -32.164 1.00 29.94 48 ARG B C 1
ATOM 1479 O O . ARG B 1 68 ? 27.678 -23.411 -33.320 1.00 37.48 48 ARG B O 1
ATOM 1487 N N . ILE B 1 69 ? 27.032 -24.961 -31.833 1.00 29.13 49 ILE B N 1
ATOM 1488 C CA . ILE B 1 69 ? 26.958 -26.040 -32.818 1.00 29.30 49 ILE B CA 1
ATOM 1489 C C . ILE B 1 69 ? 25.834 -25.802 -33.815 1.00 35.73 49 ILE B C 1
ATOM 1490 O O . ILE B 1 69 ? 25.982 -26.081 -35.008 1.00 40.87 49 ILE B O 1
ATOM 1495 N N . GLU B 1 70 ? 24.715 -25.279 -33.326 1.00 28.41 50 GLU B N 1
ATOM 1496 C CA . GLU B 1 70 ? 23.582 -24.962 -34.188 1.00 29.07 50 GLU B CA 1
ATOM 1497 C C . GLU B 1 70 ? 24.015 -24.006 -35.297 1.00 31.58 50 GLU B C 1
ATOM 1498 O O . GLU B 1 70 ? 23.568 -24.105 -36.444 1.00 32.10 50 GLU B O 1
ATOM 1504 N N . ALA B 1 71 ? 24.920 -23.099 -34.942 1.00 27.66 51 ALA B N 1
ATOM 1505 C CA . ALA B 1 71 ? 25.503 -22.144 -35.879 1.00 27.69 51 ALA B CA 1
ATOM 1506 C C . ALA B 1 71 ? 26.397 -22.814 -36.915 1.00 19.30 51 ALA B C 1
ATOM 1507 O O . ALA B 1 71 ? 26.334 -22.486 -38.098 1.00 19.41 51 ALA B O 1
ATOM 1509 N N . GLN B 1 72 ? 27.222 -23.753 -36.467 1.00 19.23 52 GLN B N 1
ATOM 1510 C CA . GLN B 1 72 ? 28.083 -24.510 -37.376 1.00 19.52 52 GLN B CA 1
ATOM 1511 C C . GLN B 1 72 ? 27.220 -25.229 -38.406 1.00 23.80 52 GLN B C 1
ATOM 1512 O O . GLN B 1 72 ? 27.565 -25.286 -39.579 1.00 29.82 52 GLN B O 1
ATOM 1518 N N . LYS B 1 73 ? 26.099 -25.782 -37.945 1.00 24.69 53 LYS B N 1
ATOM 1519 C CA . LYS B 1 73 ? 25.168 -26.498 -38.807 1.00 26.54 53 LYS B CA 1
ATOM 1520 C C . LYS B 1 73 ? 24.419 -25.632 -39.824 1.00 30.13 53 LYS B C 1
ATOM 1521 O O . LYS B 1 73 ? 24.306 -26.004 -40.996 1.00 38.19 53 LYS B O 1
ATOM 1527 N N . LYS B 1 74 ? 23.918 -24.477 -39.385 1.00 26.91 54 LYS B N 1
ATOM 1528 C CA . LYS B 1 74 ? 23.167 -23.601 -40.284 1.00 28.36 54 LYS B CA 1
ATOM 1529 C C . LYS B 1 74 ? 24.028 -23.158 -41.463 1.00 33.94 54 LYS B C 1
ATOM 1530 O O . LYS B 1 74 ? 23.526 -22.956 -42.573 1.00 35.69 54 LYS B O 1
ATOM 1536 N N . VAL B 1 75 ? 25.324 -23.012 -41.205 1.00 26.08 55 VAL B N 1
ATOM 1537 C CA . VAL B 1 75 ? 26.295 -22.671 -42.226 1.00 31.74 55 VAL B CA 1
ATOM 1538 C C . VAL B 1 75 ? 26.564 -23.890 -43.113 1.00 32.89 55 VAL B C 1
ATOM 1539 O O . VAL B 1 75 ? 26.743 -23.754 -44.326 1.00 38.10 55 VAL B O 1
ATOM 1543 N N . ALA B 1 76 ? 26.629 -25.072 -42.505 1.00 28.82 56 ALA B N 1
ATOM 1544 C CA . ALA B 1 76 ? 26.851 -26.304 -43.256 1.00 26.20 56 ALA B CA 1
ATOM 1545 C C . ALA B 1 76 ? 25.679 -26.606 -44.186 1.00 26.18 56 ALA B C 1
ATOM 1546 O O . ALA B 1 76 ? 25.869 -27.023 -45.336 1.00 30.70 56 ALA B O 1
ATOM 1548 N N . LEU B 1 77 ? 24.464 -26.401 -43.688 1.00 25.06 57 LEU B N 1
ATOM 1549 C CA . LEU B 1 77 ? 23.277 -26.701 -44.480 1.00 26.52 57 LEU B CA 1
ATOM 1550 C C . LEU B 1 77 ? 23.249 -25.848 -45.729 1.00 27.05 57 LEU B C 1
ATOM 1551 O O . LEU B 1 77 ? 22.869 -26.306 -46.795 1.00 29.63 57 LEU B O 1
ATOM 1556 N N . LYS B 1 78 ? 23.651 -24.599 -45.599 1.00 22.69 58 LYS B N 1
ATOM 1557 C CA . LYS B 1 78 ? 23.684 -23.733 -46.758 1.00 28.24 58 LYS B CA 1
ATOM 1558 C C . LYS B 1 78 ? 24.806 -24.142 -47.709 1.00 31.73 58 LYS B C 1
ATOM 1559 O O . LYS B 1 78 ? 24.586 -24.283 -48.913 1.00 33.18 58 LYS B O 1
ATOM 1565 N N . ALA B 1 79 ? 25.999 -24.358 -47.155 1.00 27.12 59 ALA B N 1
ATOM 1566 C CA . ALA B 1 79 ? 27.173 -24.730 -47.945 1.00 29.75 59 ALA B CA 1
ATOM 1567 C C . ALA B 1 79 ? 26.971 -25.978 -48.799 1.00 31.69 59 ALA B C 1
ATOM 1568 O O . ALA B 1 79 ? 27.325 -25.985 -49.972 1.00 23.62 59 ALA B O 1
ATOM 1570 N N . ARG B 1 80 ? 26.394 -27.026 -48.218 1.00 36.17 60 ARG B N 1
ATOM 1571 C CA . ARG B 1 80 ? 26.168 -28.258 -48.966 1.00 29.39 60 ARG B CA 1
ATOM 1572 C C . ARG B 1 80 ? 25.004 -28.143 -49.931 1.00 24.23 60 ARG B C 1
ATOM 1573 O O . ARG B 1 80 ? 25.042 -28.684 -51.024 1.00 31.20 60 ARG B O 1
ATOM 1581 N N . LEU B 1 81 ? 23.980 -27.410 -49.527 1.00 24.61 61 LEU B N 1
ATOM 1582 C CA . LEU B 1 81 ? 22.819 -27.166 -50.373 1.00 23.62 61 LEU B CA 1
ATOM 1583 C C . LEU B 1 81 ? 23.229 -26.509 -51.676 1.00 33.84 61 LEU B C 1
ATOM 1584 O O . LEU B 1 81 ? 22.720 -26.841 -52.740 1.00 41.31 61 LEU B O 1
ATOM 1589 N N . ASP B 1 82 ? 24.165 -25.577 -51.587 1.00 34.48 62 ASP B N 1
ATOM 1590 C CA . ASP B 1 82 ? 24.679 -24.914 -52.767 1.00 31.17 62 ASP B CA 1
ATOM 1591 C C . ASP B 1 82 ? 25.308 -25.946 -53.688 1.00 41.92 62 ASP B C 1
ATOM 1592 O O . ASP B 1 82 ? 24.986 -26.013 -54.882 1.00 47.41 62 ASP B O 1
ATOM 1597 N N . TYR B 1 83 ? 26.199 -26.747 -53.108 1.00 40.46 63 TYR B N 1
ATOM 1598 C CA . TYR B 1 83 ? 26.857 -27.845 -53.797 1.00 26.46 63 TYR B CA 1
ATOM 1599 C C . TYR B 1 83 ? 25.842 -28.668 -54.579 1.00 34.40 63 TYR B C 1
ATOM 1600 O O . TYR B 1 83 ? 25.930 -28.770 -55.805 1.00 45.59 63 TYR B O 1
ATOM 1609 N N . TYR B 1 84 ? 24.860 -29.220 -53.866 1.00 26.15 64 TYR B N 1
ATOM 1610 C CA . TYR B 1 84 ? 23.874 -30.117 -54.473 1.00 26.58 64 TYR B CA 1
ATOM 1611 C C . TYR B 1 84 ? 22.868 -29.420 -55.384 1.00 37.80 64 TYR B C 1
ATOM 1612 O O . TYR B 1 84 ? 22.343 -30.041 -56.306 1.00 45.54 64 TYR B O 1
ATOM 1621 N N . SER B 1 85 ? 22.585 -28.145 -55.136 1.00 34.99 65 SER B N 1
ATOM 1622 C CA . SER B 1 85 ? 21.591 -27.453 -55.952 1.00 39.97 65 SER B CA 1
ATOM 1623 C C . SER B 1 85 ? 22.255 -26.945 -57.224 1.00 48.30 65 SER B C 1
ATOM 1624 O O . SER B 1 85 ? 21.597 -26.403 -58.120 1.00 45.76 65 SER B O 1
ATOM 1627 N N . GLY B 1 86 ? 23.570 -27.108 -57.284 1.00 49.79 66 GLY B N 1
ATOM 1628 C CA . GLY B 1 86 ? 24.306 -26.753 -58.473 1.00 48.58 66 GLY B CA 1
ATOM 1629 C C . GLY B 1 86 ? 24.995 -25.418 -58.409 1.00 44.53 66 GLY B C 1
ATOM 1630 O O . GLY B 1 86 ? 25.663 -25.013 -59.352 1.00 48.00 66 GLY B O 1
ATOM 1631 N N . ARG B 1 87 ? 24.879 -24.751 -57.274 1.00 44.82 67 ARG B N 1
ATOM 1632 C CA . ARG B 1 87 ? 25.544 -23.468 -57.100 1.00 44.75 67 ARG B CA 1
ATOM 1633 C C . ARG B 1 87 ? 26.980 -23.744 -56.688 1.00 39.38 67 ARG B C 1
ATOM 1634 O O . ARG B 1 87 ? 27.791 -22.833 -56.584 1.00 44.23 67 ARG B O 1
ATOM 1642 N N . GLY B 1 88 ? 27.279 -25.025 -56.482 1.00 67.03 68 GLY B N 1
ATOM 1643 C CA . GLY B 1 88 ? 28.610 -25.488 -56.130 1.00 66.90 68 GLY B CA 1
ATOM 1644 C C . GLY B 1 88 ? 29.152 -25.040 -54.788 1.00 67.37 68 GLY B C 1
ATOM 1645 O O . GLY B 1 88 ? 28.895 -23.924 -54.338 1.00 67.82 68 GLY B O 1
ATOM 1646 N N . ASP B 1 89 ? 29.901 -25.925 -54.137 1.00 67.33 69 ASP B N 1
ATOM 1647 C CA . ASP B 1 89 ? 30.502 -25.602 -52.849 1.00 67.84 69 ASP B CA 1
ATOM 1648 C C . ASP B 1 89 ? 31.988 -25.875 -52.901 1.00 67.80 69 ASP B C 1
ATOM 1649 O O . ASP B 1 89 ? 32.470 -26.885 -52.388 1.00 67.80 69 ASP B O 1
ATOM 1651 N N . GLY B 1 90 ? 32.698 -24.988 -53.585 1.00 68.50 70 GLY B N 1
ATOM 1652 C CA . GLY B 1 90 ? 34.132 -25.089 -53.709 1.00 67.86 70 GLY B CA 1
ATOM 1653 C C . GLY B 1 90 ? 34.449 -25.117 -55.185 1.00 67.46 70 GLY B C 1
ATOM 1654 O O . GLY B 1 90 ? 34.035 -24.251 -55.957 1.00 67.40 70 GLY B O 1
ATOM 1655 N N . ASP B 1 91 ? 35.165 -26.162 -55.574 1.00 67.24 71 ASP B N 1
ATOM 1656 C CA . ASP B 1 91 ? 35.442 -26.445 -56.970 1.00 66.90 71 ASP B CA 1
ATOM 1657 C C . ASP B 1 91 ? 34.605 -27.644 -57.361 1.00 66.95 71 ASP B C 1
ATOM 1658 O O . ASP B 1 91 ? 34.900 -28.339 -58.329 1.00 70.71 71 ASP B O 1
ATOM 1660 N N . GLU B 1 92 ? 33.549 -27.885 -56.597 1.00 66.44 72 GLU B N 1
ATOM 1661 C CA . GLU B 1 92 ? 32.756 -29.085 -56.795 1.00 66.09 72 GLU B CA 1
ATOM 1662 C C . GLU B 1 92 ? 31.286 -28.790 -57.045 1.00 65.95 72 GLU B C 1
ATOM 1663 O O . GLU B 1 92 ? 30.743 -27.777 -56.600 1.00 66.24 72 GLU B O 1
ATOM 1665 N N . PHE B 1 93 ? 30.678 -29.681 -57.816 1.00 65.58 73 PHE B N 1
ATOM 1666 C CA . PHE B 1 93 ? 29.288 -29.592 -58.232 1.00 65.45 73 PHE B CA 1
ATOM 1667 C C . PHE B 1 93 ? 28.740 -31.028 -58.286 1.00 65.16 73 PHE B C 1
ATOM 1668 O O . PHE B 1 93 ? 29.430 -31.952 -58.712 1.00 64.92 73 PHE B O 1
ATOM 1676 N N . SER B 1 94 ? 27.512 -31.225 -57.831 1.00 65.22 74 SER B N 1
ATOM 1677 C CA . SER B 1 94 ? 26.930 -32.559 -57.837 1.00 64.99 74 SER B CA 1
ATOM 1678 C C . SER B 1 94 ? 26.367 -32.879 -59.216 1.00 64.65 74 SER B C 1
ATOM 1679 O O . SER B 1 94 ? 25.571 -32.123 -59.763 1.00 64.74 74 SER B O 1
ATOM 1682 N N . MET B 1 95 ? 26.741 -34.035 -59.748 1.00 64.34 75 MET B N 1
ATOM 1683 C CA . MET B 1 95 ? 26.345 -34.431 -61.094 1.00 64.07 75 MET B CA 1
ATOM 1684 C C . MET B 1 95 ? 25.075 -35.275 -61.060 1.00 63.98 75 MET B C 1
ATOM 1685 O O . MET B 1 95 ? 24.586 -35.730 -62.098 1.00 63.79 75 MET B O 1
ATOM 1690 N N . ASP B 1 96 ? 24.548 -35.482 -59.854 1.00 35.67 76 ASP B N 1
ATOM 1691 C CA . ASP B 1 96 ? 23.378 -36.323 -59.655 1.00 30.28 76 ASP B CA 1
ATOM 1692 C C . ASP B 1 96 ? 22.095 -35.531 -59.916 1.00 23.64 76 ASP B C 1
ATOM 1693 O O . ASP B 1 96 ? 20.991 -36.080 -59.894 1.00 22.17 76 ASP B O 1
ATOM 1698 N N . ARG B 1 97 ? 22.274 -34.231 -60.137 1.00 25.14 77 ARG B N 1
ATOM 1699 C CA . ARG B 1 97 ? 21.220 -33.281 -60.499 1.00 21.55 77 ARG B CA 1
ATOM 1700 C C . ARG B 1 97 ? 19.976 -33.453 -59.635 1.00 21.45 77 ARG B C 1
ATOM 1701 O O . ARG B 1 97 ? 18.889 -33.618 -60.160 1.00 21.48 77 ARG B O 1
ATOM 1709 N N . TYR B 1 98 ? 20.126 -33.376 -58.317 1.00 21.33 78 TYR B N 1
ATOM 1710 C CA . TYR B 1 98 ? 18.999 -33.590 -57.408 1.00 21.24 78 TYR B CA 1
ATOM 1711 C C . TYR B 1 98 ? 17.953 -32.477 -57.469 1.00 25.04 78 TYR B C 1
ATOM 1712 O O . TYR B 1 98 ? 18.258 -31.304 -57.703 1.00 26.54 78 TYR B O 1
ATOM 1721 N N . GLU B 1 99 ? 16.705 -32.894 -57.311 1.00 23.83 79 GLU B N 1
ATOM 1722 C CA . GLU B 1 99 ? 15.522 -32.041 -57.377 1.00 26.85 79 GLU B CA 1
ATOM 1723 C C . GLU B 1 99 ? 15.091 -31.555 -56.001 1.00 26.25 79 GLU B C 1
ATOM 1724 O O . GLU B 1 99 ? 15.723 -31.889 -55.006 1.00 33.37 79 GLU B O 1
ATOM 1730 N N . LYS B 1 100 ? 14.052 -30.726 -55.946 1.00 21.75 80 LYS B N 1
ATOM 1731 C CA . LYS B 1 100 ? 13.542 -30.221 -54.668 1.00 27.06 80 LYS B CA 1
ATOM 1732 C C . LYS B 1 100 ? 12.900 -31.310 -53.794 1.00 26.98 80 LYS B C 1
ATOM 1733 O O . LYS B 1 100 ? 13.119 -31.363 -52.580 1.00 26.14 80 LYS B O 1
ATOM 1739 N N . SER B 1 101 ? 12.154 -32.220 -54.413 1.00 21.92 81 SER B N 1
ATOM 1740 C CA . SER B 1 101 ? 11.489 -33.251 -53.633 1.00 27.32 81 SER B CA 1
ATOM 1741 C C . SER B 1 101 ? 12.526 -34.177 -53.031 1.00 29.63 81 SER B C 1
ATOM 1742 O O . SER B 1 101 ? 12.246 -34.886 -52.063 1.00 34.42 81 SER B O 1
ATOM 1745 N N . GLU B 1 102 ? 13.711 -34.186 -53.638 1.00 22.18 82 GLU B N 1
ATOM 1746 C CA . GLU B 1 102 ? 14.785 -35.078 -53.241 1.00 20.85 82 GLU B CA 1
ATOM 1747 C C . GLU B 1 102 ? 15.774 -34.461 -52.241 1.00 23.59 82 GLU B C 1
ATOM 1748 O O . GLU B 1 102 ? 16.558 -35.188 -51.636 1.00 34.46 82 GLU B O 1
ATOM 1754 N N . MET B 1 103 ? 15.758 -33.143 -52.067 1.00 20.82 83 MET B N 1
ATOM 1755 C CA . MET B 1 103 ? 16.850 -32.470 -51.337 1.00 28.77 83 MET B CA 1
ATOM 1756 C C . MET B 1 103 ? 16.965 -32.758 -49.842 1.00 26.12 83 MET B C 1
ATOM 1757 O O . MET B 1 103 ? 18.060 -33.007 -49.335 1.00 26.25 83 MET B O 1
ATOM 1762 N N . LYS B 1 104 ? 15.846 -32.681 -49.133 1.00 27.44 84 LYS B N 1
ATOM 1763 C CA . LYS B 1 104 ? 15.836 -32.940 -47.696 1.00 20.53 84 LYS B CA 1
ATOM 1764 C C . LYS B 1 104 ? 16.451 -34.330 -47.378 1.00 24.40 84 LYS B C 1
ATOM 1765 O O . LYS B 1 104 ? 17.201 -34.478 -46.416 1.00 24.51 84 LYS B O 1
ATOM 1771 N N . THR B 1 105 ? 16.119 -35.348 -48.164 1.00 20.48 85 THR B N 1
ATOM 1772 C CA . THR B 1 105 ? 16.736 -36.653 -47.980 1.00 20.44 85 THR B CA 1
ATOM 1773 C C . THR B 1 105 ? 18.255 -36.538 -48.196 1.00 23.25 85 THR B C 1
ATOM 1774 O O . THR B 1 105 ? 19.066 -37.019 -47.398 1.00 32.77 85 THR B O 1
ATOM 1778 N N . VAL B 1 106 ? 18.629 -35.889 -49.288 1.00 27.38 86 VAL B N 1
ATOM 1779 C CA . VAL B 1 106 ? 20.030 -35.744 -49.681 1.00 28.80 86 VAL B CA 1
ATOM 1780 C C . VAL B 1 106 ? 20.866 -34.944 -48.665 1.00 23.43 86 VAL B C 1
ATOM 1781 O O . VAL B 1 106 ? 21.933 -35.388 -48.241 1.00 22.44 86 VAL B O 1
ATOM 1785 N N . LEU B 1 107 ? 20.398 -33.759 -48.289 1.00 23.02 87 LEU B N 1
ATOM 1786 C CA . LEU B 1 107 ? 21.090 -32.978 -47.267 1.00 23.84 87 LEU B CA 1
ATOM 1787 C C . LEU B 1 107 ? 21.148 -33.703 -45.917 1.00 21.88 87 LEU B C 1
ATOM 1788 O O . LEU B 1 107 ? 22.143 -33.611 -45.208 1.00 20.36 87 LEU B O 1
ATOM 1793 N N . SER B 1 108 ? 20.073 -34.401 -45.555 1.00 20.35 88 SER B N 1
ATOM 1794 C CA . SER B 1 108 ? 20.026 -35.109 -44.283 1.00 20.25 88 SER B CA 1
ATOM 1795 C C . SER B 1 108 ? 21.086 -36.194 -44.196 1.00 29.65 88 SER B C 1
ATOM 1796 O O . SER B 1 108 ? 21.590 -36.495 -43.120 1.00 34.88 88 SER B O 1
ATOM 1799 N N . ALA B 1 109 ? 21.382 -36.815 -45.328 1.00 21.10 89 ALA B N 1
ATOM 1800 C CA . ALA B 1 109 ? 22.355 -37.892 -45.376 1.00 20.28 89 ALA B CA 1
ATOM 1801 C C . ALA B 1 109 ? 23.763 -37.378 -45.636 1.00 21.80 89 ALA B C 1
ATOM 1802 O O . ALA B 1 109 ? 24.718 -38.150 -45.639 1.00 21.64 89 ALA B O 1
ATOM 1804 N N . ASP B 1 110 ? 23.901 -36.076 -45.849 1.00 21.89 90 ASP B N 1
ATOM 1805 C CA . ASP B 1 110 ? 25.195 -35.528 -46.221 1.00 21.46 90 ASP B CA 1
ATOM 1806 C C . ASP B 1 110 ? 26.229 -35.716 -45.113 1.00 24.95 90 ASP B C 1
ATOM 1807 O O . ASP B 1 110 ? 25.998 -35.357 -43.960 1.00 26.02 90 ASP B O 1
ATOM 1812 N N . LYS B 1 111 ? 27.374 -36.277 -45.491 1.00 24.20 91 LYS B N 1
ATOM 1813 C CA . LYS B 1 111 ? 28.466 -36.577 -44.573 1.00 23.61 91 LYS B CA 1
ATOM 1814 C C . LYS B 1 111 ? 28.803 -35.426 -43.610 1.00 29.85 91 LYS B C 1
ATOM 1815 O O . LYS B 1 111 ? 28.855 -35.631 -42.405 1.00 32.60 91 LYS B O 1
ATOM 1821 N N . ASP B 1 112 ? 29.020 -34.221 -44.132 1.00 29.27 92 ASP B N 1
ATOM 1822 C CA . ASP B 1 112 ? 29.324 -33.067 -43.277 1.00 32.46 92 ASP B CA 1
ATOM 1823 C C . ASP B 1 112 ? 28.139 -32.663 -42.387 1.00 34.93 92 ASP B C 1
ATOM 1824 O O . ASP B 1 112 ? 28.319 -32.415 -41.196 1.00 38.33 92 ASP B O 1
ATOM 1829 N N . VAL B 1 113 ? 26.934 -32.598 -42.956 1.00 41.33 93 VAL B N 1
ATOM 1830 C CA . VAL B 1 113 ? 25.732 -32.256 -42.188 1.00 39.07 93 VAL B CA 1
ATOM 1831 C C . VAL B 1 113 ? 25.447 -33.309 -41.114 1.00 30.65 93 VAL B C 1
ATOM 1832 O O . VAL B 1 113 ? 25.146 -32.984 -39.960 1.00 26.65 93 VAL B O 1
ATOM 1836 N N . LEU B 1 114 ? 25.522 -34.571 -41.513 1.00 21.45 94 LEU B N 1
ATOM 1837 C CA . LEU B 1 114 ? 25.240 -35.684 -40.616 1.00 22.81 94 LEU B CA 1
ATOM 1838 C C . LEU B 1 114 ? 26.145 -35.675 -39.373 1.00 21.33 94 LEU B C 1
ATOM 1839 O O . LEU B 1 114 ? 25.707 -36.016 -38.271 1.00 21.26 94 LEU B O 1
ATOM 1844 N N . LYS B 1 115 ? 27.410 -35.307 -39.564 1.00 29.24 95 LYS B N 1
ATOM 1845 C CA . LYS B 1 115 ? 28.380 -35.217 -38.466 1.00 24.36 95 LYS B CA 1
ATOM 1846 C C . LYS B 1 115 ? 28.034 -34.093 -37.488 1.00 20.01 95 LYS B C 1
ATOM 1847 O O . LYS B 1 115 ? 28.160 -34.249 -36.275 1.00 19.95 95 LYS B O 1
ATOM 1853 N N . VAL B 1 116 ? 27.678 -32.933 -38.026 1.00 22.35 96 VAL B N 1
ATOM 1854 C CA . VAL B 1 116 ? 27.284 -31.789 -37.202 1.00 23.13 96 VAL B CA 1
ATOM 1855 C C . VAL B 1 116 ? 25.931 -31.962 -36.516 1.00 19.97 96 VAL B C 1
ATOM 1856 O O . VAL B 1 116 ? 25.768 -31.598 -35.363 1.00 26.65 96 VAL B O 1
ATOM 1860 N N . ASP B 1 117 ? 24.948 -32.502 -37.218 1.00 24.81 97 ASP B N 1
ATOM 1861 C CA . ASP B 1 117 ? 23.646 -32.688 -36.597 1.00 20.23 97 ASP B CA 1
ATOM 1862 C C . ASP B 1 117 ? 23.721 -33.724 -35.483 1.00 20.16 97 ASP B C 1
ATOM 1863 O O . ASP B 1 117 ? 23.037 -33.600 -34.471 1.00 20.11 97 ASP B O 1
ATOM 1868 N N . THR B 1 118 ? 24.530 -34.757 -35.685 1.00 19.86 98 THR B N 1
ATOM 1869 C CA . THR B 1 118 ? 24.765 -35.764 -34.657 1.00 19.80 98 THR B CA 1
ATOM 1870 C C . THR B 1 118 ? 25.281 -35.106 -33.390 1.00 36.40 98 THR B C 1
ATOM 1871 O O . THR B 1 118 ? 24.766 -35.338 -32.289 1.00 38.26 98 THR B O 1
ATOM 1875 N N . SER B 1 119 ? 26.302 -34.274 -33.571 1.00 25.27 99 SER B N 1
ATOM 1876 C CA . SER B 1 119 ? 26.868 -33.474 -32.501 1.00 19.78 99 SER B CA 1
ATOM 1877 C C . SER B 1 119 ? 25.825 -32.639 -31.787 1.00 27.02 99 SER B C 1
ATOM 1878 O O . SER B 1 119 ? 25.671 -32.716 -30.575 1.00 33.81 99 SER B O 1
ATOM 1881 N N . LEU B 1 120 ? 25.095 -31.844 -32.552 1.00 29.08 100 LEU B N 1
ATOM 1882 C CA . LEU B 1 120 ? 24.039 -31.034 -31.994 1.00 26.17 100 LEU B CA 1
ATOM 1883 C C . LEU B 1 120 ? 23.027 -31.903 -31.256 1.00 32.78 100 LEU B C 1
ATOM 1884 O O . LEU B 1 120 ? 22.684 -31.605 -30.115 1.00 40.91 100 LEU B O 1
ATOM 1889 N N . GLN B 1 121 ? 22.577 -32.989 -31.895 1.00 29.23 101 GLN B N 1
ATOM 1890 C CA . GLN B 1 121 ? 21.536 -33.847 -31.317 1.00 25.26 101 GLN B CA 1
ATOM 1891 C C . GLN B 1 121 ? 22.053 -34.537 -30.057 1.00 26.18 101 GLN B C 1
ATOM 1892 O O . GLN B 1 121 ? 21.283 -34.793 -29.130 1.00 25.89 101 GLN B O 1
ATOM 1898 N N . TYR B 1 122 ? 23.352 -34.847 -30.025 1.00 26.73 102 TYR B N 1
ATOM 1899 C CA . TYR B 1 122 ? 23.948 -35.496 -28.854 1.00 19.60 102 TYR B CA 1
ATOM 1900 C C . TYR B 1 122 ? 23.966 -34.608 -27.614 1.00 19.57 102 TYR B C 1
ATOM 1901 O O . TYR B 1 122 ? 23.693 -35.087 -26.525 1.00 19.54 102 TYR B O 1
ATOM 1910 N N . TRP B 1 123 ? 24.347 -33.342 -27.768 1.00 19.60 103 TRP B N 1
ATOM 1911 C CA . TRP B 1 123 ? 24.306 -32.375 -26.661 1.00 19.58 103 TRP B CA 1
ATOM 1912 C C . TRP B 1 123 ? 22.890 -32.126 -26.184 1.00 19.57 103 TRP B C 1
ATOM 1913 O O . TRP B 1 123 ? 22.670 -31.772 -25.031 1.00 36.27 103 TRP B O 1
ATOM 1924 N N . GLY B 1 124 ? 21.932 -32.264 -27.089 1.00 19.59 104 GLY B N 1
ATOM 1925 C CA . GLY B 1 124 ? 20.529 -32.184 -26.733 1.00 19.59 104 GLY B CA 1
ATOM 1926 C C . GLY B 1 124 ? 20.131 -33.254 -25.740 1.00 19.55 104 GLY B C 1
ATOM 1927 O O . GLY B 1 124 ? 19.275 -33.030 -24.883 1.00 19.54 104 GLY B O 1
ATOM 1928 N N . ILE B 1 125 ? 20.746 -34.424 -25.852 1.00 19.53 105 ILE B N 1
ATOM 1929 C CA . ILE B 1 125 ? 20.451 -35.508 -24.931 1.00 19.50 105 ILE B CA 1
ATOM 1930 C C . ILE B 1 125 ? 20.943 -35.141 -23.536 1.00 19.48 105 ILE B C 1
ATOM 1931 O O . ILE B 1 125 ? 20.244 -35.359 -22.543 1.00 19.46 105 ILE B O 1
ATOM 1936 N N . LEU B 1 126 ? 22.143 -34.574 -23.479 1.00 19.48 106 LEU B N 1
ATOM 1937 C CA . LEU B 1 126 ? 22.730 -34.076 -22.237 1.00 19.46 106 LEU B CA 1
ATOM 1938 C C . LEU B 1 126 ? 21.864 -33.004 -21.607 1.00 19.47 106 LEU B C 1
ATOM 1939 O O . LEU B 1 126 ? 21.618 -33.013 -20.400 1.00 19.45 106 LEU B O 1
ATOM 1944 N N . LEU B 1 127 ? 21.394 -32.087 -22.444 1.00 25.01 107 LEU B N 1
ATOM 1945 C CA . LEU B 1 127 ? 20.503 -31.040 -21.990 1.00 19.51 107 LEU B CA 1
ATOM 1946 C C . LEU B 1 127 ? 19.310 -31.659 -21.312 1.00 19.50 107 LEU B C 1
ATOM 1947 O O . LEU B 1 127 ? 18.954 -31.291 -20.198 1.00 19.49 107 LEU B O 1
ATOM 1952 N N . ASP B 1 128 ? 18.711 -32.629 -21.991 1.00 19.50 108 ASP B N 1
ATOM 1953 C CA . ASP B 1 128 ? 17.507 -33.258 -21.490 1.00 19.50 108 ASP B CA 1
ATOM 1954 C C . ASP B 1 128 ? 17.798 -34.075 -20.249 1.00 19.47 108 ASP B C 1
ATOM 1955 O O . ASP B 1 128 ? 16.981 -34.117 -19.345 1.00 21.23 108 ASP B O 1
ATOM 1960 N N . PHE B 1 129 ? 18.973 -34.687 -20.169 1.00 19.45 109 PHE B N 1
ATOM 1961 C CA . PHE B 1 129 ? 19.294 -35.440 -18.970 1.00 19.43 109 PHE B CA 1
ATOM 1962 C C . PHE B 1 129 ? 19.340 -34.478 -17.794 1.00 20.42 109 PHE B C 1
ATOM 1963 O O . PHE B 1 129 ? 18.860 -34.795 -16.711 1.00 27.75 109 PHE B O 1
ATOM 1971 N N . CYS B 1 130 ? 19.903 -33.294 -18.011 1.00 22.58 110 CYS B N 1
ATOM 1972 C CA . CYS B 1 130 ? 19.974 -32.297 -16.947 1.00 27.74 110 CYS B CA 1
ATOM 1973 C C . CYS B 1 130 ? 18.578 -31.782 -16.530 1.00 22.61 110 CYS B C 1
ATOM 1974 O O . CYS B 1 130 ? 18.339 -31.535 -15.354 1.00 21.84 110 CYS B O 1
ATOM 1977 N N . SER B 1 131 ? 17.651 -31.659 -17.476 1.00 19.49 111 SER B N 1
ATOM 1978 C CA . SER B 1 131 ? 16.259 -31.359 -17.134 1.00 19.51 111 SER B CA 1
ATOM 1979 C C . SER B 1 131 ? 15.690 -32.419 -16.173 1.00 19.51 111 SER B C 1
ATOM 1980 O O . SER B 1 131 ? 15.023 -32.096 -15.182 1.00 19.53 111 SER B O 1
ATOM 1983 N N . GLY B 1 132 ? 15.909 -33.684 -16.519 1.00 19.49 112 GLY B N 1
ATOM 1984 C CA . GLY B 1 132 ? 15.581 -34.802 -15.657 1.00 19.48 112 GLY B CA 1
ATOM 1985 C C . GLY B 1 132 ? 16.289 -34.712 -14.319 1.00 19.47 112 GLY B C 1
ATOM 1986 O O . GLY B 1 132 ? 15.714 -35.006 -13.274 1.00 19.49 112 GLY B O 1
ATOM 1987 N N . ALA B 1 133 ? 17.571 -34.360 -14.365 1.00 28.06 113 ALA B N 1
ATOM 1988 C CA . ALA B 1 133 ? 18.348 -34.102 -13.149 1.00 31.20 113 ALA B CA 1
ATOM 1989 C C . ALA B 1 133 ? 17.663 -33.045 -12.286 1.00 19.47 113 ALA B C 1
ATOM 1990 O O . ALA B 1 133 ? 17.560 -33.198 -11.077 1.00 19.48 113 ALA B O 1
ATOM 1992 N N . LEU B 1 134 ? 17.184 -31.982 -12.916 1.00 19.49 114 LEU B N 1
ATOM 1993 C CA . LEU B 1 134 ? 16.485 -30.921 -12.196 1.00 19.52 114 LEU B CA 1
ATOM 1994 C C . LEU B 1 134 ? 15.141 -31.372 -11.666 1.00 19.55 114 LEU B C 1
ATOM 1995 O O . LEU B 1 134 ? 14.718 -30.907 -10.615 1.00 19.58 114 LEU B O 1
ATOM 2000 N N . ASP B 1 135 ? 14.479 -32.271 -12.403 1.00 25.50 115 ASP B N 1
ATOM 2001 C CA . ASP B 1 135 ? 13.218 -32.880 -11.965 1.00 25.91 115 ASP B CA 1
ATOM 2002 C C . ASP B 1 135 ? 13.440 -33.678 -10.707 1.00 19.91 115 ASP B C 1
ATOM 2003 O O . ASP B 1 135 ? 12.698 -33.559 -9.737 1.00 19.62 115 ASP B O 1
ATOM 2008 N N . ALA B 1 136 ? 14.512 -34.460 -10.733 1.00 19.55 116 ALA B N 1
ATOM 2009 C CA . ALA B 1 136 ? 14.857 -35.364 -9.654 1.00 22.37 116 ALA B CA 1
ATOM 2010 C C . ALA B 1 136 ? 15.183 -34.650 -8.341 1.00 25.62 116 ALA B C 1
ATOM 2011 O O . ALA B 1 136 ? 14.610 -34.952 -7.287 1.00 32.63 116 ALA B O 1
ATOM 2013 N N . ILE B 1 137 ? 16.083 -33.683 -8.413 1.00 19.54 117 ILE B N 1
ATOM 2014 C CA . ILE B 1 137 ? 16.536 -33.000 -7.220 1.00 26.43 117 ILE B CA 1
ATOM 2015 C C . ILE B 1 137 ? 15.430 -32.175 -6.584 1.00 28.89 117 ILE B C 1
ATOM 2016 O O . ILE B 1 137 ? 15.249 -32.179 -5.364 1.00 33.82 117 ILE B O 1
ATOM 2021 N N . LYS B 1 138 ? 14.659 -31.504 -7.426 1.00 29.45 118 LYS B N 1
ATOM 2022 C CA . LYS B 1 138 ? 13.595 -30.646 -6.944 1.00 29.72 118 LYS B CA 1
ATOM 2023 C C . LYS B 1 138 ? 12.621 -31.439 -6.072 1.00 36.63 118 LYS B C 1
ATOM 2024 O O . LYS B 1 138 ? 12.026 -30.884 -5.149 1.00 44.32 118 LYS B O 1
ATOM 2030 N N . SER B 1 139 ? 12.441 -32.724 -6.370 1.00 28.80 119 SER B N 1
ATOM 2031 C CA . SER B 1 139 ? 11.536 -33.545 -5.574 1.00 29.20 119 SER B CA 1
ATOM 2032 C C . SER B 1 139 ? 12.275 -34.216 -4.423 1.00 41.96 119 SER B C 1
ATOM 2033 O O . SER B 1 139 ? 11.648 -34.654 -3.459 1.00 48.40 119 SER B O 1
ATOM 2036 N N . ARG B 1 140 ? 13.596 -34.347 -4.542 1.00 40.93 120 ARG B N 1
ATOM 2037 C CA . ARG B 1 140 ? 14.410 -34.893 -3.452 1.00 29.18 120 ARG B CA 1
ATOM 2038 C C . ARG B 1 140 ? 14.212 -34.036 -2.209 1.00 28.21 120 ARG B C 1
ATOM 2039 O O . ARG B 1 140 ? 14.202 -34.546 -1.088 1.00 33.33 120 ARG B O 1
ATOM 2047 N N . GLY B 1 141 ? 14.085 -32.728 -2.404 1.00 29.72 121 GLY B N 1
ATOM 2048 C CA . GLY B 1 141 ? 13.751 -31.839 -1.303 1.00 19.78 121 GLY B CA 1
ATOM 2049 C C . GLY B 1 141 ? 12.411 -32.186 -0.670 1.00 19.84 121 GLY B C 1
ATOM 2050 O O . GLY B 1 141 ? 12.232 -32.098 0.536 1.00 19.89 121 GLY B O 1
ATOM 2051 N N . PHE B 1 142 ? 11.460 -32.616 -1.483 1.00 19.85 122 PHE B N 1
ATOM 2052 C CA . PHE B 1 142 ? 10.171 -33.021 -0.939 1.00 26.22 122 PHE B CA 1
ATOM 2053 C C . PHE B 1 142 ? 10.411 -34.258 -0.096 1.00 27.99 122 PHE B C 1
ATOM 2054 O O . PHE B 1 142 ? 9.886 -34.373 1.013 1.00 30.29 122 PHE B O 1
ATOM 2062 N N . ALA B 1 143 ? 11.214 -35.174 -0.634 1.00 19.88 123 ALA B N 1
ATOM 2063 C CA . ALA B 1 143 ? 11.533 -36.407 0.049 1.00 19.90 123 ALA B CA 1
ATOM 2064 C C . ALA B 1 143 ? 12.181 -36.185 1.404 1.00 26.21 123 ALA B C 1
ATOM 2065 O O . ALA B 1 143 ? 11.866 -36.879 2.368 1.00 38.47 123 ALA B O 1
ATOM 2067 N N . ILE B 1 144 ? 13.077 -35.210 1.485 1.00 28.79 124 ILE B N 1
ATOM 2068 C CA . ILE B 1 144 ? 13.789 -34.931 2.733 1.00 19.92 124 ILE B CA 1
ATOM 2069 C C . ILE B 1 144 ? 12.838 -34.488 3.849 1.00 27.63 124 ILE B C 1
ATOM 2070 O O . ILE B 1 144 ? 12.935 -34.962 4.984 1.00 22.03 124 ILE B O 1
ATOM 2075 N N . LYS B 1 145 ? 11.903 -33.604 3.518 1.00 29.36 125 LYS B N 1
ATOM 2076 C CA . LYS B 1 145 ? 10.865 -33.214 4.460 1.00 25.13 125 LYS B CA 1
ATOM 2077 C C . LYS B 1 145 ? 10.008 -34.400 4.893 1.00 30.54 125 LYS B C 1
ATOM 2078 O O . LYS B 1 145 ? 9.759 -34.585 6.085 1.00 36.23 125 LYS B O 1
ATOM 2084 N N . HIS B 1 146 ? 9.606 -35.233 3.936 1.00 20.73 126 HIS B N 1
ATOM 2085 C CA . HIS B 1 146 ? 8.750 -36.376 4.248 1.00 20.78 126 HIS B CA 1
ATOM 2086 C C . HIS B 1 146 ? 9.372 -37.260 5.305 1.00 24.92 126 HIS B C 1
ATOM 2087 O O . HIS B 1 146 ? 8.713 -37.626 6.275 1.00 35.49 126 HIS B O 1
ATOM 2094 N N . ILE B 1 147 ? 10.654 -37.559 5.138 1.00 20.16 127 ILE B N 1
ATOM 2095 C CA . ILE B 1 147 ? 11.343 -38.457 6.046 1.00 20.18 127 ILE B CA 1
ATOM 2096 C C . ILE B 1 147 ? 11.380 -37.864 7.436 1.00 30.34 127 ILE B C 1
ATOM 2097 O O . ILE B 1 147 ? 11.047 -38.527 8.419 1.00 31.05 127 ILE B O 1
ATOM 2102 N N . GLN B 1 148 ? 11.764 -36.593 7.493 1.00 36.34 128 GLN B N 1
ATOM 2103 C CA . GLN B 1 148 ? 11.771 -35.833 8.729 1.00 33.09 128 GLN B CA 1
ATOM 2104 C C . GLN B 1 148 ? 10.416 -35.889 9.418 1.00 29.43 128 GLN B C 1
ATOM 2105 O O . GLN B 1 148 ? 10.339 -36.084 10.633 1.00 25.67 128 GLN B O 1
ATOM 2111 N N . ASP B 1 149 ? 9.354 -35.743 8.631 1.00 26.65 129 ASP B N 1
ATOM 2112 C CA . ASP B 1 149 ? 7.995 -35.785 9.165 1.00 31.74 129 ASP B CA 1
ATOM 2113 C C . ASP B 1 149 ? 7.674 -37.127 9.772 1.00 28.83 129 ASP B C 1
ATOM 2114 O O . ASP B 1 149 ? 7.100 -37.200 10.854 1.00 32.94 129 ASP B O 1
ATOM 2119 N N . MET B 1 150 ? 8.043 -38.193 9.078 1.00 27.76 130 MET B N 1
ATOM 2120 C CA . MET B 1 150 ? 7.789 -39.526 9.597 1.00 30.95 130 MET B CA 1
ATOM 2121 C C . MET B 1 150 ? 8.588 -39.729 10.880 1.00 34.60 130 MET B C 1
ATOM 2122 O O . MET B 1 150 ? 8.154 -40.454 11.770 1.00 39.88 130 MET B O 1
ATOM 2127 N N . ARG B 1 151 ? 9.728 -39.046 10.993 1.00 35.58 131 ARG B N 1
ATOM 2128 C CA . ARG B 1 151 ? 10.552 -39.144 12.198 1.00 36.32 131 ARG B CA 1
ATOM 2129 C C . ARG B 1 151 ? 9.882 -38.373 13.325 1.00 35.60 131 ARG B C 1
ATOM 2130 O O . ARG B 1 151 ? 9.750 -38.878 14.447 1.00 31.61 131 ARG B O 1
ATOM 2138 N N . ALA B 1 152 ? 9.463 -37.147 13.022 1.00 37.70 132 ALA B N 1
ATOM 2139 C CA . ALA B 1 152 ? 8.724 -36.343 13.988 1.00 42.39 132 ALA B CA 1
ATOM 2140 C C . ALA B 1 152 ? 7.442 -37.051 14.408 1.00 47.48 132 ALA B C 1
ATOM 2141 O O . ALA B 1 152 ? 6.965 -36.877 15.526 1.00 55.42 132 ALA B O 1
ATOM 2143 N N . PHE B 1 153 ? 6.890 -37.868 13.522 1.00 40.70 133 PHE B N 1
ATOM 2144 C CA . PHE B 1 153 ? 5.717 -38.628 13.896 1.00 43.39 133 PHE B CA 1
ATOM 2145 C C . PHE B 1 153 ? 6.039 -39.714 14.909 1.00 50.47 133 PHE B C 1
ATOM 2146 O O . PHE B 1 153 ? 5.343 -39.852 15.916 1.00 54.69 133 PHE B O 1
ATOM 2154 N N . GLU B 1 154 ? 7.114 -40.457 14.662 1.00 46.68 134 GLU B N 1
ATOM 2155 C CA . GLU B 1 154 ? 7.543 -41.497 15.590 1.00 46.11 134 GLU B CA 1
ATOM 2156 C C . GLU B 1 154 ? 7.986 -40.891 16.913 1.00 45.13 134 GLU B C 1
ATOM 2157 O O . GLU B 1 154 ? 7.727 -41.461 17.973 1.00 45.62 134 GLU B O 1
ATOM 2163 N N . ALA B 1 155 ? 8.718 -39.781 16.832 1.00 46.76 135 ALA B N 1
ATOM 2164 C CA . ALA B 1 155 ? 9.074 -38.961 17.993 1.00 48.71 135 ALA B CA 1
ATOM 2165 C C . ALA B 1 155 ? 7.990 -38.957 19.077 1.00 48.80 135 ALA B C 1
ATOM 2166 O O . ALA B 1 155 ? 6.791 -38.857 18.781 1.00 44.69 135 ALA B O 1
ATOM 2168 N N . ARG C 1 22 ? 14.845 -55.631 -24.722 1.00 29.79 2 ARG C N 1
ATOM 2169 C CA . ARG C 1 22 ? 13.489 -56.170 -24.780 1.00 28.71 2 ARG C CA 1
ATOM 2170 C C . ARG C 1 22 ? 12.532 -55.276 -23.969 1.00 30.61 2 ARG C C 1
ATOM 2171 O O . ARG C 1 22 ? 12.912 -54.733 -22.930 1.00 33.35 2 ARG C O 1
ATOM 2179 N N . LEU C 1 23 ? 11.311 -55.094 -24.475 1.00 27.20 3 LEU C N 1
ATOM 2180 C CA . LEU C 1 23 ? 10.273 -54.288 -23.812 1.00 24.05 3 LEU C CA 1
ATOM 2181 C C . LEU C 1 23 ? 9.808 -54.975 -22.531 1.00 23.41 3 LEU C C 1
ATOM 2182 O O . LEU C 1 23 ? 9.514 -54.343 -21.512 1.00 23.38 3 LEU C O 1
ATOM 2187 N N . GLU C 1 24 ? 9.710 -56.293 -22.625 1.00 28.93 4 GLU C N 1
ATOM 2188 C CA . GLU C 1 24 ? 9.224 -57.133 -21.541 1.00 21.02 4 GLU C CA 1
ATOM 2189 C C . GLU C 1 24 ? 10.190 -57.069 -20.349 1.00 22.63 4 GLU C C 1
ATOM 2190 O O . GLU C 1 24 ? 9.786 -57.295 -19.205 1.00 26.31 4 GLU C O 1
ATOM 2196 N N . ASP C 1 25 ? 11.467 -56.784 -20.606 1.00 17.49 5 ASP C N 1
ATOM 2197 C CA . ASP C 1 25 ? 12.415 -56.644 -19.497 1.00 17.02 5 ASP C CA 1
ATOM 2198 C C . ASP C 1 25 ? 12.178 -55.342 -18.729 1.00 20.14 5 ASP C C 1
ATOM 2199 O O . ASP C 1 25 ? 12.309 -55.307 -17.503 1.00 25.71 5 ASP C O 1
ATOM 2204 N N . LEU C 1 26 ? 11.787 -54.286 -19.444 1.00 13.47 6 LEU C N 1
ATOM 2205 C CA . LEU C 1 26 ? 11.432 -53.015 -18.810 1.00 13.52 6 LEU C CA 1
ATOM 2206 C C . LEU C 1 26 ? 10.109 -53.084 -18.054 1.00 25.91 6 LEU C C 1
ATOM 2207 O O . LEU C 1 26 ? 9.974 -52.468 -16.999 1.00 27.68 6 LEU C O 1
ATOM 2212 N N . GLN C 1 27 ? 9.118 -53.774 -18.621 1.00 27.08 7 GLN C N 1
ATOM 2213 C CA . GLN C 1 27 ? 7.836 -53.947 -17.940 1.00 12.83 7 GLN C CA 1
ATOM 2214 C C . GLN C 1 27 ? 7.983 -54.661 -16.607 1.00 12.60 7 GLN C C 1
ATOM 2215 O O . GLN C 1 27 ? 7.528 -54.150 -15.596 1.00 12.51 7 GLN C O 1
ATOM 2221 N N . GLU C 1 28 ? 8.666 -55.806 -16.594 1.00 12.56 8 GLU C N 1
ATOM 2222 C CA . GLU C 1 28 ? 8.848 -56.583 -15.363 1.00 12.40 8 GLU C CA 1
ATOM 2223 C C . GLU C 1 28 ? 9.623 -55.791 -14.336 1.00 16.36 8 GLU C C 1
ATOM 2224 O O . GLU C 1 28 ? 9.355 -55.879 -13.143 1.00 15.13 8 GLU C O 1
ATOM 2230 N N . GLU C 1 29 ? 10.579 -55.000 -14.805 1.00 15.29 9 GLU C N 1
ATOM 2231 C CA . GLU C 1 29 ? 11.391 -54.216 -13.907 1.00 12.82 9 GLU C CA 1
ATOM 2232 C C . GLU C 1 29 ? 10.582 -53.137 -13.201 1.00 35.36 9 GLU C C 1
ATOM 2233 O O . GLU C 1 29 ? 10.627 -53.025 -11.973 1.00 31.60 9 GLU C O 1
ATOM 2239 N N . LEU C 1 30 ? 9.839 -52.344 -13.968 1.00 12.86 10 LEU C N 1
ATOM 2240 C CA . LEU C 1 30 ? 9.061 -51.276 -13.370 1.00 12.88 10 LEU C CA 1
ATOM 2241 C C . LEU C 1 30 ? 8.051 -51.844 -12.364 1.00 19.93 10 LEU C C 1
ATOM 2242 O O . LEU C 1 30 ? 7.897 -51.298 -11.265 1.00 12.60 10 LEU C O 1
ATOM 2247 N N . LYS C 1 31 ? 7.385 -52.944 -12.734 1.00 12.63 11 LYS C N 1
ATOM 2248 C CA . LYS C 1 31 ? 6.456 -53.621 -11.828 1.00 12.41 11 LYS C CA 1
ATOM 2249 C C . LYS C 1 31 ? 7.091 -53.815 -10.458 1.00 30.29 11 LYS C C 1
ATOM 2250 O O . LYS C 1 31 ? 6.520 -53.422 -9.443 1.00 37.51 11 LYS C O 1
ATOM 2256 N N . LYS C 1 32 ? 8.292 -54.397 -10.456 1.00 24.98 12 LYS C N 1
ATOM 2257 C CA . LYS C 1 32 ? 9.085 -54.584 -9.249 1.00 18.81 12 LYS C CA 1
ATOM 2258 C C . LYS C 1 32 ? 9.393 -53.239 -8.560 1.00 24.07 12 LYS C C 1
ATOM 2259 O O . LYS C 1 32 ? 9.433 -53.168 -7.333 1.00 35.47 12 LYS C O 1
ATOM 2265 N N . ASP C 1 33 ? 9.645 -52.190 -9.343 1.00 15.65 13 ASP C N 1
ATOM 2266 C CA . ASP C 1 33 ? 10.014 -50.889 -8.777 1.00 18.69 13 ASP C CA 1
ATOM 2267 C C . ASP C 1 33 ? 8.878 -50.156 -8.052 1.00 17.01 13 ASP C C 1
ATOM 2268 O O . ASP C 1 33 ? 9.066 -49.663 -6.955 1.00 24.03 13 ASP C O 1
ATOM 2273 N N . VAL C 1 34 ? 7.693 -50.087 -8.641 1.00 12.68 14 VAL C N 1
ATOM 2274 C CA . VAL C 1 34 ? 6.668 -49.224 -8.055 1.00 15.89 14 VAL C CA 1
ATOM 2275 C C . VAL C 1 34 ? 6.040 -49.805 -6.789 1.00 17.81 14 VAL C C 1
ATOM 2276 O O . VAL C 1 34 ? 5.299 -49.108 -6.090 1.00 17.16 14 VAL C O 1
ATOM 2280 N N . PHE C 1 35 ? 6.322 -51.073 -6.497 1.00 14.04 15 PHE C N 1
ATOM 2281 C CA . PHE C 1 35 ? 5.785 -51.681 -5.294 1.00 14.77 15 PHE C CA 1
ATOM 2282 C C . PHE C 1 35 ? 6.313 -50.927 -4.067 1.00 16.38 15 PHE C C 1
ATOM 2283 O O . PHE C 1 35 ? 7.499 -50.604 -3.990 1.00 24.54 15 PHE C O 1
ATOM 2291 N N . ILE C 1 36 ? 5.425 -50.659 -3.112 1.00 12.40 16 ILE C N 1
ATOM 2292 C CA . ILE C 1 36 ? 5.744 -49.842 -1.941 1.00 12.62 16 ILE C CA 1
ATOM 2293 C C . ILE C 1 36 ? 5.695 -50.627 -0.645 1.00 40.02 16 ILE C C 1
ATOM 2294 O O . ILE C 1 36 ? 4.641 -51.128 -0.251 1.00 12.46 16 ILE C O 1
ATOM 2299 N N . ASP C 1 37 ? 6.816 -50.656 0.066 1.00 34.31 17 ASP C N 1
ATOM 2300 C CA . ASP C 1 37 ? 6.856 -51.313 1.369 1.00 25.14 17 ASP C CA 1
ATOM 2301 C C . ASP C 1 37 ? 6.331 -50.375 2.458 1.00 19.29 17 ASP C C 1
ATOM 2302 O O . ASP C 1 37 ? 7.022 -49.464 2.890 1.00 14.59 17 ASP C O 1
ATOM 2307 N N . SER C 1 38 ? 5.105 -50.645 2.902 1.00 24.45 18 SER C N 1
ATOM 2308 C CA . SER C 1 38 ? 4.376 -49.820 3.868 1.00 27.31 18 SER C CA 1
ATOM 2309 C C . SER C 1 38 ? 5.079 -49.665 5.205 1.00 19.96 18 SER C C 1
ATOM 2310 O O . SER C 1 38 ? 4.883 -48.669 5.904 1.00 19.42 18 SER C O 1
ATOM 2313 N N . THR C 1 39 ? 5.863 -50.678 5.568 1.00 13.46 19 THR C N 1
ATOM 2314 C CA . THR C 1 39 ? 6.491 -50.732 6.878 1.00 13.62 19 THR C CA 1
ATOM 2315 C C . THR C 1 39 ? 7.838 -50.040 6.972 1.00 13.90 19 THR C C 1
ATOM 2316 O O . THR C 1 39 ? 8.346 -49.845 8.074 1.00 14.42 19 THR C O 1
ATOM 2320 N N . LYS C 1 40 ? 8.394 -49.657 5.820 1.00 17.46 20 LYS C N 1
ATOM 2321 C CA . LYS C 1 40 ? 9.718 -49.047 5.727 1.00 14.15 20 LYS C CA 1
ATOM 2322 C C . LYS C 1 40 ? 9.593 -47.810 4.859 1.00 21.07 20 LYS C C 1
ATOM 2323 O O . LYS C 1 40 ? 10.356 -47.592 3.925 1.00 28.17 20 LYS C O 1
ATOM 2329 N N . LEU C 1 41 ? 8.616 -46.989 5.203 1.00 21.13 21 LEU C N 1
ATOM 2330 C CA . LEU C 1 41 ? 8.247 -45.831 4.415 1.00 14.33 21 LEU C CA 1
ATOM 2331 C C . LEU C 1 41 ? 9.334 -44.757 4.288 1.00 14.76 21 LEU C C 1
ATOM 2332 O O . LEU C 1 41 ? 9.500 -44.165 3.230 1.00 33.78 21 LEU C O 1
ATOM 2337 N N . GLN C 1 42 ? 10.099 -44.530 5.344 1.00 15.45 22 GLN C N 1
ATOM 2338 C CA . GLN C 1 42 ? 11.113 -43.478 5.323 1.00 15.94 22 GLN C CA 1
ATOM 2339 C C . GLN C 1 42 ? 12.136 -43.801 4.279 1.00 23.76 22 GLN C C 1
ATOM 2340 O O . GLN C 1 42 ? 12.523 -42.942 3.489 1.00 29.28 22 GLN C O 1
ATOM 2346 N N . TYR C 1 43 ? 12.529 -45.069 4.263 1.00 18.63 23 TYR C N 1
ATOM 2347 C CA . TYR C 1 43 ? 13.474 -45.588 3.291 1.00 21.50 23 TYR C CA 1
ATOM 2348 C C . TYR C 1 43 ? 12.943 -45.417 1.860 1.00 28.07 23 TYR C C 1
ATOM 2349 O O . TYR C 1 43 ? 13.648 -44.904 0.974 1.00 23.88 23 TYR C O 1
ATOM 2358 N N . GLU C 1 44 ? 11.689 -45.819 1.650 1.00 28.57 24 GLU C N 1
ATOM 2359 C CA . GLU C 1 44 ? 11.077 -45.768 0.323 1.00 23.80 24 GLU C CA 1
ATOM 2360 C C . GLU C 1 44 ? 10.947 -44.359 -0.222 1.00 21.47 24 GLU C C 1
ATOM 2361 O O . GLU C 1 44 ? 10.970 -44.165 -1.436 1.00 20.66 24 GLU C O 1
ATOM 2367 N N . ALA C 1 45 ? 10.756 -43.383 0.656 1.00 20.21 25 ALA C N 1
ATOM 2368 C CA . ALA C 1 45 ? 10.658 -41.988 0.207 1.00 23.91 25 ALA C CA 1
ATOM 2369 C C . ALA C 1 45 ? 11.972 -41.574 -0.436 1.00 21.01 25 ALA C C 1
ATOM 2370 O O . ALA C 1 45 ? 11.990 -40.850 -1.423 1.00 28.61 25 ALA C O 1
ATOM 2372 N N . ALA C 1 46 ? 13.068 -42.033 0.149 1.00 20.11 26 ALA C N 1
ATOM 2373 C CA . ALA C 1 46 ? 14.395 -41.681 -0.324 1.00 23.61 26 ALA C CA 1
ATOM 2374 C C . ALA C 1 46 ? 14.752 -42.421 -1.606 1.00 31.58 26 ALA C C 1
ATOM 2375 O O . ALA C 1 46 ? 15.342 -41.845 -2.524 1.00 33.61 26 ALA C O 1
ATOM 2377 N N . ASN C 1 47 ? 14.402 -43.703 -1.664 1.00 30.39 27 ASN C N 1
ATOM 2378 C CA . ASN C 1 47 ? 14.789 -44.514 -2.809 1.00 26.51 27 ASN C CA 1
ATOM 2379 C C . ASN C 1 47 ? 14.025 -44.154 -4.059 1.00 30.69 27 ASN C C 1
ATOM 2380 O O . ASN C 1 47 ? 14.446 -44.462 -5.175 1.00 33.14 27 ASN C O 1
ATOM 2385 N N . ASN C 1 48 ? 12.878 -43.528 -3.875 1.00 33.05 28 ASN C N 1
ATOM 2386 C CA . ASN C 1 48 ? 12.067 -43.175 -5.017 1.00 29.44 28 ASN C CA 1
ATOM 2387 C C . ASN C 1 48 ? 12.818 -42.166 -5.893 1.00 21.03 28 ASN C C 1
ATOM 2388 O O . ASN C 1 48 ? 12.879 -42.309 -7.114 1.00 20.03 28 ASN C O 1
ATOM 2393 N N . VAL C 1 49 ? 13.471 -41.199 -5.260 1.00 21.37 29 VAL C N 1
ATOM 2394 C CA . VAL C 1 49 ? 14.293 -40.243 -5.995 1.00 26.80 29 VAL C CA 1
ATOM 2395 C C . VAL C 1 49 ? 15.450 -40.966 -6.675 1.00 33.49 29 VAL C C 1
ATOM 2396 O O . VAL C 1 49 ? 15.922 -40.565 -7.745 1.00 34.63 29 VAL C O 1
ATOM 2400 N N . MET C 1 50 ? 15.898 -42.038 -6.026 1.00 28.72 30 MET C N 1
ATOM 2401 C CA . MET C 1 50 ? 16.943 -42.894 -6.553 1.00 22.44 30 MET C CA 1
ATOM 2402 C C . MET C 1 50 ? 16.443 -43.709 -7.740 1.00 26.71 30 MET C C 1
ATOM 2403 O O . MET C 1 50 ? 17.202 -43.986 -8.671 1.00 37.12 30 MET C O 1
ATOM 2408 N N . LEU C 1 51 ? 15.172 -44.102 -7.721 1.00 18.64 31 LEU C N 1
ATOM 2409 C CA . LEU C 1 51 ? 14.639 -44.856 -8.852 1.00 18.23 31 LEU C CA 1
ATOM 2410 C C . LEU C 1 51 ? 14.495 -43.955 -10.075 1.00 12.81 31 LEU C C 1
ATOM 2411 O O . LEU C 1 51 ? 14.772 -44.386 -11.195 1.00 12.58 31 LEU C O 1
ATOM 2416 N N . TYR C 1 52 ? 14.080 -42.710 -9.850 1.00 12.94 32 TYR C N 1
ATOM 2417 C CA . TYR C 1 52 ? 13.919 -41.742 -10.930 1.00 21.61 32 TYR C CA 1
ATOM 2418 C C . TYR C 1 52 ? 15.217 -41.737 -11.712 1.00 19.12 32 TYR C C 1
ATOM 2419 O O . TYR C 1 52 ? 15.214 -41.886 -12.929 1.00 25.33 32 TYR C O 1
ATOM 2428 N N . SER C 1 53 ? 16.323 -41.636 -10.982 1.00 17.88 33 SER C N 1
ATOM 2429 C CA . SER C 1 53 ? 17.670 -41.738 -11.538 1.00 12.83 33 SER C CA 1
ATOM 2430 C C . SER C 1 53 ? 17.922 -42.940 -12.433 1.00 12.64 33 SER C C 1
ATOM 2431 O O . SER C 1 53 ? 18.321 -42.792 -13.584 1.00 12.56 33 SER C O 1
ATOM 2434 N N . LYS C 1 54 ? 17.668 -44.132 -11.908 1.00 16.68 34 LYS C N 1
ATOM 2435 C CA . LYS C 1 54 ? 17.933 -45.357 -12.653 1.00 16.86 34 LYS C CA 1
ATOM 2436 C C . LYS C 1 54 ? 17.233 -45.342 -13.997 1.00 23.68 34 LYS C C 1
ATOM 2437 O O . LYS C 1 54 ? 17.839 -45.646 -15.030 1.00 25.90 34 LYS C O 1
ATOM 2443 N N . TRP C 1 55 ? 15.956 -44.961 -13.975 1.00 21.01 35 TRP C N 1
ATOM 2444 C CA . TRP C 1 55 ? 15.154 -44.918 -15.185 1.00 16.46 35 TRP C CA 1
ATOM 2445 C C . TRP C 1 55 ? 15.499 -43.739 -16.074 1.00 13.84 35 TRP C C 1
ATOM 2446 O O . TRP C 1 55 ? 15.458 -43.847 -17.296 1.00 12.05 35 TRP C O 1
ATOM 2457 N N . LEU C 1 56 ? 15.844 -42.617 -15.452 1.00 13.93 36 LEU C N 1
ATOM 2458 C CA . LEU C 1 56 ? 16.367 -41.468 -16.174 1.00 12.34 36 LEU C CA 1
ATOM 2459 C C . LEU C 1 56 ? 17.642 -41.874 -16.928 1.00 14.61 36 LEU C C 1
ATOM 2460 O O . LEU C 1 56 ? 17.853 -41.467 -18.075 1.00 12.49 36 LEU C O 1
ATOM 2465 N N . ASN C 1 57 ? 18.452 -42.738 -16.300 1.00 17.39 37 ASN C N 1
ATOM 2466 C CA . ASN C 1 57 ? 19.657 -43.272 -16.942 1.00 12.58 37 ASN C CA 1
ATOM 2467 C C . ASN C 1 57 ? 19.349 -44.123 -18.159 1.00 12.56 37 AS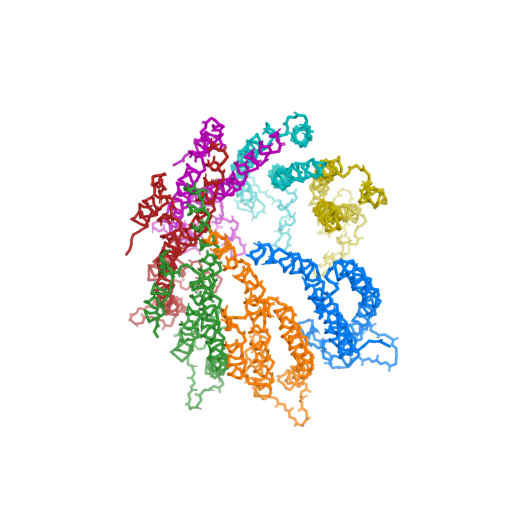N C C 1
ATOM 2468 O O . ASN C 1 57 ? 19.996 -43.961 -19.191 1.00 14.72 37 ASN C O 1
ATOM 2473 N N . LYS C 1 58 ? 18.354 -45.013 -18.045 1.00 21.83 38 LYS C N 1
ATOM 2474 C CA . LYS C 1 58 ? 17.937 -45.856 -19.170 1.00 12.43 38 LYS C CA 1
ATOM 2475 C C . LYS C 1 58 ? 17.452 -45.009 -20.319 1.00 16.36 38 LYS C C 1
ATOM 2476 O O . LYS C 1 58 ? 17.941 -45.110 -21.447 1.00 17.22 38 LYS C O 1
ATOM 2482 N N . HIS C 1 59 ? 16.491 -44.148 -19.984 1.00 18.56 39 HIS C N 1
ATOM 2483 C CA . HIS C 1 59 ? 15.843 -43.231 -20.899 1.00 12.30 39 HIS C CA 1
ATOM 2484 C C . HIS C 1 59 ? 16.824 -42.494 -21.795 1.00 21.24 39 HIS C C 1
ATOM 2485 O O . HIS C 1 59 ? 16.749 -42.600 -23.013 1.00 21.04 39 HIS C O 1
ATOM 2492 N N . SER C 1 60 ? 17.776 -41.787 -21.189 1.00 18.30 40 SER C N 1
ATOM 2493 C CA . SER C 1 60 ? 18.743 -41.025 -21.964 1.00 13.05 40 SER C CA 1
ATOM 2494 C C . SER C 1 60 ? 19.650 -41.945 -22.787 1.00 18.09 40 SER C C 1
ATOM 2495 O O . SER C 1 60 ? 19.969 -41.628 -23.933 1.00 28.10 40 SER C O 1
ATOM 2498 N N . SER C 1 61 ? 20.032 -43.097 -22.237 1.00 19.69 41 SER C N 1
ATOM 2499 C CA . SER C 1 61 ? 20.906 -44.016 -22.967 1.00 13.46 41 SER C CA 1
ATOM 2500 C C . SER C 1 61 ? 20.188 -44.540 -24.199 1.00 23.11 41 SER C C 1
ATOM 2501 O O . SER C 1 61 ? 20.802 -44.810 -25.239 1.00 18.05 41 SER C O 1
ATOM 2504 N N . ILE C 1 62 ? 18.876 -44.699 -24.071 1.00 26.43 42 ILE C N 1
ATOM 2505 C CA . ILE C 1 62 ? 18.065 -45.081 -25.208 1.00 22.62 42 ILE C CA 1
ATOM 2506 C C . ILE C 1 62 ? 18.073 -43.982 -26.277 1.00 17.57 42 ILE C C 1
ATOM 2507 O O . ILE C 1 62 ? 18.225 -44.285 -27.462 1.00 20.11 42 ILE C O 1
ATOM 2512 N N . LYS C 1 63 ? 17.932 -42.716 -25.880 1.00 16.44 43 LYS C N 1
ATOM 2513 C CA . LYS C 1 63 ? 17.994 -41.614 -26.850 1.00 15.26 43 LYS C CA 1
ATOM 2514 C C . LYS C 1 63 ? 19.364 -41.671 -27.494 1.00 14.42 43 LYS C C 1
ATOM 2515 O O . LYS C 1 63 ? 19.548 -41.331 -28.660 1.00 22.32 43 LYS C O 1
ATOM 2521 N N . LYS C 1 64 ? 20.335 -42.091 -26.704 1.00 14.35 44 LYS C N 1
ATOM 2522 C CA . LYS C 1 64 ? 21.667 -42.276 -27.219 1.00 22.14 44 LYS C CA 1
ATOM 2523 C C . LYS C 1 64 ? 21.653 -43.314 -28.320 1.00 15.16 44 LYS C C 1
ATOM 2524 O O . LYS C 1 64 ? 22.229 -43.092 -29.383 1.00 15.73 44 LYS C O 1
ATOM 2530 N N . GLU C 1 65 ? 20.950 -44.422 -28.090 1.00 22.22 45 GLU C N 1
ATOM 2531 C CA . GLU C 1 65 ? 20.868 -45.487 -29.095 1.00 15.27 45 GLU C CA 1
ATOM 2532 C C . GLU C 1 65 ? 20.186 -45.001 -30.355 1.00 18.19 45 GLU C C 1
ATOM 2533 O O . GLU C 1 65 ? 20.710 -45.180 -31.452 1.00 16.18 45 GLU C O 1
ATOM 2539 N N . MET C 1 66 ? 19.015 -44.387 -30.172 1.00 15.88 46 MET C N 1
ATOM 2540 C CA . MET C 1 66 ? 18.197 -43.861 -31.259 1.00 15.42 46 MET C CA 1
ATOM 2541 C C . MET C 1 66 ? 18.917 -42.836 -32.115 1.00 16.03 46 MET C C 1
ATOM 2542 O O . MET C 1 66 ? 18.673 -42.755 -33.315 1.00 17.62 46 MET C O 1
ATOM 2547 N N . LEU C 1 67 ? 19.776 -42.035 -31.498 1.00 16.02 47 LEU C N 1
ATOM 2548 C CA . LEU C 1 67 ? 20.572 -41.056 -32.234 1.00 20.04 47 LEU C CA 1
ATOM 2549 C C . LEU C 1 67 ? 21.461 -41.718 -33.290 1.00 24.90 47 LEU C C 1
ATOM 2550 O O . LEU C 1 67 ? 21.620 -41.190 -34.390 1.00 31.44 47 LEU C O 1
ATOM 2555 N N . ARG C 1 68 ? 22.013 -42.885 -32.961 1.00 23.83 48 ARG C N 1
ATOM 2556 C CA . ARG C 1 68 ? 22.826 -43.657 -33.896 1.00 24.50 48 ARG C CA 1
ATOM 2557 C C . ARG C 1 68 ? 21.989 -44.192 -35.054 1.00 31.79 48 ARG C C 1
ATOM 2558 O O . ARG C 1 68 ? 22.386 -44.100 -36.215 1.00 39.40 48 ARG C O 1
ATOM 2566 N N . ILE C 1 69 ? 20.814 -44.725 -34.733 1.00 30.15 49 ILE C N 1
ATOM 2567 C CA . ILE C 1 69 ? 19.932 -45.311 -35.728 1.00 26.87 49 ILE C CA 1
ATOM 2568 C C . ILE C 1 69 ? 19.387 -44.270 -36.683 1.00 34.54 49 ILE C C 1
ATOM 2569 O O . ILE C 1 69 ? 19.294 -44.516 -37.882 1.00 44.16 49 ILE C O 1
ATOM 2574 N N . GLU C 1 70 ? 19.033 -43.101 -36.163 1.00 31.27 50 GLU C N 1
ATOM 2575 C CA . GLU C 1 70 ? 18.521 -42.056 -37.032 1.00 25.90 50 GLU C CA 1
ATOM 2576 C C . GLU C 1 70 ? 19.582 -41.676 -38.089 1.00 28.79 50 GLU C C 1
ATOM 2577 O O . GLU C 1 70 ? 19.254 -41.370 -39.236 1.00 27.02 50 GLU C O 1
ATOM 2583 N N . ALA C 1 71 ? 20.859 -41.722 -37.721 1.00 34.26 51 ALA C N 1
ATOM 2584 C CA . ALA C 1 71 ? 21.906 -41.494 -38.718 1.00 30.76 51 ALA C CA 1
ATOM 2585 C C . ALA C 1 71 ? 21.906 -42.646 -39.732 1.00 30.15 51 ALA C C 1
ATOM 2586 O O . ALA C 1 71 ? 22.021 -42.409 -40.934 1.00 26.61 51 ALA C O 1
ATOM 2588 N N . GLN C 1 72 ? 21.772 -43.884 -39.250 1.00 25.81 52 GLN C N 1
ATOM 2589 C CA . GLN C 1 72 ? 21.668 -45.043 -40.141 1.00 26.57 52 GLN C CA 1
ATOM 2590 C C . GLN C 1 72 ? 20.469 -44.956 -41.068 1.00 19.41 52 GLN C C 1
ATOM 2591 O O . GLN C 1 72 ? 20.572 -45.258 -42.252 1.00 23.08 52 GLN C O 1
ATOM 2597 N N . LYS C 1 73 ? 19.332 -44.532 -40.537 1.00 23.02 53 LYS C N 1
ATOM 2598 C CA . LYS C 1 73 ? 18.117 -44.469 -41.348 1.00 24.03 53 LYS C CA 1
ATOM 2599 C C . LYS C 1 73 ? 18.215 -43.414 -42.461 1.00 25.87 53 LYS C C 1
ATOM 2600 O O . LYS C 1 73 ? 17.833 -43.661 -43.607 1.00 17.69 53 LYS C O 1
ATOM 2606 N N . LYS C 1 74 ? 18.762 -42.252 -42.116 1.00 23.18 54 LYS C N 1
ATOM 2607 C CA . LYS C 1 74 ? 18.962 -41.144 -43.056 1.00 21.87 54 LYS C CA 1
ATOM 2608 C C . LYS C 1 74 ? 19.901 -41.501 -44.222 1.00 24.28 54 LYS C C 1
ATOM 2609 O O . LYS C 1 74 ? 19.758 -40.976 -45.333 1.00 24.11 54 LYS C O 1
ATOM 2615 N N . VAL C 1 75 ? 20.864 -42.380 -43.951 1.00 24.51 55 VAL C N 1
ATOM 2616 C CA . VAL C 1 75 ? 21.811 -42.872 -44.950 1.00 17.85 55 VAL C CA 1
ATOM 2617 C C . VAL C 1 75 ? 21.164 -43.865 -45.913 1.00 19.82 55 VAL C C 1
ATOM 2618 O O . VAL C 1 75 ? 21.456 -43.861 -47.113 1.00 17.70 55 VAL C O 1
ATOM 2622 N N . ALA C 1 76 ? 20.314 -44.740 -45.376 1.00 27.98 56 ALA C N 1
ATOM 2623 C CA . ALA C 1 76 ? 19.598 -45.751 -46.164 1.00 17.90 56 ALA C CA 1
ATOM 2624 C C . ALA C 1 76 ? 18.582 -45.135 -47.118 1.00 17.42 56 ALA C C 1
ATOM 2625 O O . ALA C 1 76 ? 18.439 -45.591 -48.245 1.00 17.90 56 ALA C O 1
ATOM 2627 N N . LEU C 1 77 ? 17.857 -44.110 -46.675 1.00 23.12 57 LEU C N 1
ATOM 2628 C CA . LEU C 1 77 ? 16.820 -43.525 -47.533 1.00 19.64 57 LEU C CA 1
ATOM 2629 C C . LEU C 1 77 ? 17.449 -42.968 -48.786 1.00 22.38 57 LEU C C 1
ATOM 2630 O O . LEU C 1 77 ? 16.877 -43.067 -49.862 1.00 19.18 57 LEU C O 1
ATOM 2635 N N . LYS C 1 78 ? 18.629 -42.378 -48.636 1.00 22.57 58 LYS C N 1
ATOM 2636 C CA . LYS C 1 78 ? 19.352 -41.836 -49.774 1.00 20.07 58 LYS C CA 1
ATOM 2637 C C . LYS C 1 78 ? 19.902 -42.946 -50.680 1.00 17.38 58 LYS C C 1
ATOM 2638 O O . LYS C 1 78 ? 19.709 -42.904 -51.893 1.00 25.87 58 LYS C O 1
ATOM 2644 N N . ALA C 1 79 ? 20.566 -43.943 -50.098 1.00 17.60 59 ALA C N 1
ATOM 2645 C CA . ALA C 1 79 ? 21.091 -45.054 -50.887 1.00 25.27 59 ALA C CA 1
ATOM 2646 C C . ALA C 1 79 ? 19.958 -45.685 -51.698 1.00 26.62 59 ALA C C 1
ATOM 2647 O O . ALA C 1 79 ? 20.102 -45.957 -52.887 1.00 35.53 59 ALA C O 1
ATOM 2649 N N . ARG C 1 80 ? 18.817 -45.872 -51.050 1.00 19.91 60 ARG C N 1
ATOM 2650 C CA . ARG C 1 80 ? 17.641 -46.414 -51.701 1.00 19.21 60 ARG C CA 1
ATOM 2651 C C . ARG C 1 80 ? 17.010 -45.397 -52.649 1.00 22.01 60 ARG C C 1
ATOM 2652 O O . ARG C 1 80 ? 16.435 -45.755 -53.688 1.00 29.10 60 ARG C O 1
ATOM 2660 N N . LEU C 1 81 ? 17.098 -44.127 -52.278 1.00 23.91 61 LEU C N 1
ATOM 2661 C CA . LEU C 1 81 ? 16.621 -43.052 -53.137 1.00 22.03 61 LEU C CA 1
ATOM 2662 C C . LEU C 1 81 ? 17.350 -43.106 -54.463 1.00 21.55 61 LEU C C 1
ATOM 2663 O O . LEU C 1 81 ? 16.750 -42.902 -55.514 1.00 19.27 61 LEU C O 1
ATOM 2668 N N . ASP C 1 82 ? 18.650 -43.382 -54.412 1.00 25.26 62 ASP C N 1
ATOM 2669 C CA . ASP C 1 82 ? 19.425 -43.509 -55.632 1.00 18.98 62 ASP C CA 1
ATOM 2670 C C . ASP C 1 82 ? 18.906 -44.654 -56.494 1.00 21.49 62 ASP C C 1
ATOM 2671 O O . ASP C 1 82 ? 18.624 -44.475 -57.684 1.00 20.05 62 ASP C O 1
ATOM 2676 N N . TYR C 1 83 ? 18.788 -45.827 -55.885 1.00 19.34 63 TYR C N 1
ATOM 2677 C CA . TYR C 1 83 ? 18.286 -47.013 -56.571 1.00 19.85 63 TYR C CA 1
ATOM 2678 C C . TYR C 1 83 ? 16.972 -46.743 -57.319 1.00 22.03 63 TYR C C 1
ATOM 2679 O O . TYR C 1 83 ? 16.870 -46.950 -58.526 1.00 24.51 63 TYR C O 1
ATOM 2688 N N . TYR C 1 84 ? 15.964 -46.285 -56.591 1.00 24.27 64 TYR C N 1
ATOM 2689 C CA . TYR C 1 84 ? 14.642 -46.087 -57.174 1.00 26.30 64 TYR C CA 1
ATOM 2690 C C . TYR C 1 84 ? 14.568 -44.895 -58.151 1.00 26.16 64 TYR C C 1
ATOM 2691 O O . TYR C 1 84 ? 13.707 -44.863 -59.036 1.00 25.57 64 TYR C O 1
ATOM 2700 N N . SER C 1 85 ? 15.453 -43.916 -57.980 1.00 23.60 65 SER C N 1
ATOM 2701 C CA . SER C 1 85 ? 15.459 -42.727 -58.837 1.00 22.22 65 SER C CA 1
ATOM 2702 C C . SER C 1 85 ? 16.234 -42.903 -60.145 1.00 21.26 65 SER C C 1
ATOM 2703 O O . SER C 1 85 ? 16.177 -42.040 -61.023 1.00 21.99 65 SER C O 1
ATOM 2706 N N . GLY C 1 86 ? 16.930 -44.026 -60.288 1.00 25.90 66 GLY C N 1
ATOM 2707 C CA . GLY C 1 86 ? 17.623 -44.341 -61.526 1.00 22.64 66 GLY C CA 1
ATOM 2708 C C . GLY C 1 86 ? 19.104 -44.056 -61.452 1.00 32.24 66 GLY C C 1
ATOM 2709 O O . GLY C 1 86 ? 19.815 -44.181 -62.450 1.00 32.93 66 GLY C O 1
ATOM 2710 N N . ARG C 1 87 ? 19.569 -43.641 -60.275 1.00 42.10 67 ARG C N 1
ATOM 2711 C CA . ARG C 1 87 ? 20.992 -43.355 -60.055 1.00 31.43 67 ARG C CA 1
ATOM 2712 C C . ARG C 1 87 ? 21.823 -44.562 -59.635 1.00 26.39 67 ARG C C 1
ATOM 2713 O O . ARG C 1 87 ? 23.042 -44.480 -59.563 1.00 31.09 67 ARG C O 1
ATOM 2721 N N . GLY C 1 88 ? 21.159 -45.678 -59.358 1.00 33.24 68 GLY C N 1
ATOM 2722 C CA . GLY C 1 88 ? 21.830 -46.896 -58.927 1.00 37.79 68 GLY C CA 1
ATOM 2723 C C . GLY C 1 88 ? 22.281 -46.910 -57.472 1.00 40.01 68 GLY C C 1
ATOM 2724 O O . GLY C 1 88 ? 22.723 -45.890 -56.935 1.00 44.36 68 GLY C O 1
ATOM 2725 N N . ASP C 1 89 ? 22.159 -48.068 -56.825 1.00 33.15 69 ASP C N 1
ATOM 2726 C CA . ASP C 1 89 ? 22.601 -48.223 -55.445 1.00 28.91 69 ASP C CA 1
ATOM 2727 C C . ASP C 1 89 ? 23.515 -49.449 -55.397 1.00 33.57 69 ASP C C 1
ATOM 2728 O O . ASP C 1 89 ? 23.151 -50.504 -54.862 1.00 22.36 69 ASP C O 1
ATOM 2733 N N . GLY C 1 90 ? 24.697 -49.311 -55.988 1.00 48.92 70 GLY C N 1
ATOM 2734 C CA . GLY C 1 90 ? 25.647 -50.400 -56.022 1.00 55.67 70 GLY C CA 1
ATOM 2735 C C . GLY C 1 90 ? 25.921 -50.698 -57.481 1.00 64.65 70 GLY C C 1
ATOM 2736 O O . GLY C 1 90 ? 26.342 -49.837 -58.254 1.00 65.94 70 GLY C O 1
ATOM 2737 N N . ASP C 1 91 ? 25.658 -51.948 -57.844 1.00 75.75 71 ASP C N 1
ATOM 2738 C CA . ASP C 1 91 ? 25.692 -52.416 -59.225 1.00 82.95 71 ASP C CA 1
ATOM 2739 C C . ASP C 1 91 ? 24.261 -52.652 -59.720 1.00 76.68 71 ASP C C 1
ATOM 2740 O O . ASP C 1 91 ? 24.040 -53.452 -60.635 1.00 83.55 71 ASP C O 1
ATOM 2742 N N . GLU C 1 92 ? 23.292 -51.979 -59.096 1.00 62.31 72 GLU C N 1
ATOM 2743 C CA . GLU C 1 92 ? 21.876 -52.233 -59.385 1.00 54.87 72 GLU C CA 1
ATOM 2744 C C . GLU C 1 92 ? 21.041 -51.019 -59.805 1.00 49.98 72 GLU C C 1
ATOM 2745 O O . GLU C 1 92 ? 21.296 -49.893 -59.386 1.00 46.68 72 GLU C O 1
ATOM 2747 N N . PHE C 1 93 ? 20.020 -51.280 -60.622 1.00 51.67 73 PHE C N 1
ATOM 2748 C CA . PHE C 1 93 ? 19.134 -50.248 -61.175 1.00 45.26 73 PHE C CA 1
ATOM 2749 C C . PHE C 1 93 ? 17.663 -50.715 -61.233 1.00 41.45 73 PHE C C 1
ATOM 2750 O O . PHE C 1 93 ? 17.376 -51.871 -61.549 1.00 43.86 73 PHE C O 1
ATOM 2758 N N . SER C 1 94 ? 16.742 -49.806 -60.922 1.00 38.88 74 SER C N 1
ATOM 2759 C CA . SER C 1 94 ? 15.309 -50.102 -60.903 1.00 34.15 74 SER C CA 1
ATOM 2760 C C . SER C 1 94 ? 14.602 -49.987 -62.264 1.00 36.10 74 SER C C 1
ATOM 2761 O O . SER C 1 94 ? 14.682 -48.956 -62.942 1.00 49.54 74 SER C O 1
ATOM 2764 N N . MET C 1 95 ? 13.859 -51.032 -62.625 1.00 36.43 75 MET C N 1
ATOM 2765 C CA . MET C 1 95 ? 13.156 -51.090 -63.905 1.00 37.90 75 MET C CA 1
ATOM 2766 C C . MET C 1 95 ? 11.694 -50.667 -63.794 1.00 34.21 75 MET C C 1
ATOM 2767 O O . MET C 1 95 ? 10.969 -50.695 -64.790 1.00 35.15 75 MET C O 1
ATOM 2772 N N . ASP C 1 96 ? 11.254 -50.301 -62.589 1.00 19.19 76 ASP C N 1
ATOM 2773 C CA . ASP C 1 96 ? 9.850 -49.977 -62.358 1.00 21.39 76 ASP C CA 1
ATOM 2774 C C . ASP C 1 96 ? 9.484 -48.537 -62.734 1.00 24.87 76 ASP C C 1
ATOM 2775 O O . ASP C 1 96 ? 8.303 -48.173 -62.735 1.00 15.21 76 ASP C O 1
ATOM 2780 N N . ARG C 1 97 ? 10.502 -47.733 -63.032 1.00 15.17 77 ARG C N 1
ATOM 2781 C CA . ARG C 1 97 ? 10.331 -46.351 -63.453 1.00 15.20 77 ARG C CA 1
ATOM 2782 C C . ARG C 1 97 ? 9.326 -45.619 -62.569 1.00 30.33 77 ARG C C 1
ATOM 2783 O O . ARG C 1 97 ? 8.303 -45.123 -63.054 1.00 56.11 77 ARG C O 1
ATOM 2791 N N . TYR C 1 98 ? 9.606 -45.582 -61.265 1.00 35.02 78 TYR C N 1
ATOM 2792 C CA . TYR C 1 98 ? 8.682 -44.964 -60.309 1.00 27.99 78 TYR C CA 1
ATOM 2793 C C . TYR C 1 98 ? 8.631 -43.448 -60.415 1.00 26.40 78 TYR C C 1
ATOM 2794 O O . TYR C 1 98 ? 9.643 -42.787 -60.618 1.00 20.89 78 TYR C O 1
ATOM 2803 N N . GLU C 1 99 ? 7.428 -42.916 -60.245 1.00 25.24 79 GLU C N 1
ATOM 2804 C CA . GLU C 1 99 ? 7.163 -41.495 -60.348 1.00 15.34 79 GLU C CA 1
ATOM 2805 C C . GLU C 1 99 ? 7.271 -40.903 -58.971 1.00 26.04 79 GLU C C 1
ATOM 2806 O O . GLU C 1 99 ? 7.377 -41.640 -58.000 1.00 32.30 79 GLU C O 1
ATOM 2812 N N . LYS C 1 100 ? 7.214 -39.580 -58.872 1.00 28.87 80 LYS C N 1
ATOM 2813 C CA . LYS C 1 100 ? 7.345 -38.900 -57.588 1.00 25.13 80 LYS C CA 1
ATOM 2814 C C . LYS C 1 100 ? 6.172 -39.238 -56.669 1.00 21.12 80 LYS C C 1
ATOM 2815 O O . LYS C 1 100 ? 6.311 -39.353 -55.448 1.00 17.55 80 LYS C O 1
ATOM 2821 N N . SER C 1 101 ? 5.004 -39.423 -57.262 1.00 25.09 81 SER C N 1
ATOM 2822 C CA . SER C 1 101 ? 3.834 -39.738 -56.460 1.00 34.84 81 SER C CA 1
ATOM 2823 C C . SER C 1 101 ? 3.965 -41.106 -55.789 1.00 25.55 81 SER C C 1
ATOM 2824 O O . SER C 1 101 ? 3.296 -41.377 -54.796 1.00 27.34 81 SER C O 1
ATOM 2827 N N . GLU C 1 102 ? 4.818 -41.963 -56.335 1.00 15.36 82 GLU C N 1
ATOM 2828 C CA . GLU C 1 102 ? 4.919 -43.331 -55.857 1.00 15.32 82 GLU C CA 1
ATOM 2829 C C . GLU C 1 102 ? 5.988 -43.543 -54.785 1.00 15.29 82 GLU C C 1
ATOM 2830 O O . GLU C 1 102 ? 5.935 -44.492 -54.014 1.00 15.27 82 GLU C O 1
ATOM 2836 N N . MET C 1 103 ? 6.900 -42.595 -54.669 1.00 15.29 83 MET C N 1
ATOM 2837 C CA . MET C 1 103 ? 8.142 -42.833 -53.949 1.00 20.42 83 MET C CA 1
ATOM 2838 C C . MET C 1 103 ? 8.058 -43.084 -52.445 1.00 22.72 83 MET C C 1
ATOM 2839 O O . MET C 1 103 ? 8.726 -43.996 -51.941 1.00 29.79 83 MET C O 1
ATOM 2844 N N . LYS C 1 104 ? 7.283 -42.273 -51.727 1.00 21.49 84 LYS C N 1
ATOM 2845 C CA . LYS C 1 104 ? 7.150 -42.437 -50.276 1.00 19.20 84 LYS C CA 1
ATOM 2846 C C . LYS C 1 104 ? 6.724 -43.882 -49.951 1.00 21.96 84 LYS C C 1
ATOM 2847 O O . LYS C 1 104 ? 7.333 -44.542 -49.104 1.00 15.23 84 LYS C O 1
ATOM 2853 N N . THR C 1 105 ? 5.720 -44.381 -50.669 1.00 15.27 85 THR C N 1
ATOM 2854 C CA . THR C 1 105 ? 5.272 -45.758 -50.523 1.00 15.25 85 THR C CA 1
ATOM 2855 C C . THR C 1 105 ? 6.358 -46.783 -50.827 1.00 22.61 85 THR C C 1
ATOM 2856 O O . THR C 1 105 ? 6.553 -47.748 -50.085 1.00 29.15 85 THR C O 1
ATOM 2860 N N . VAL C 1 106 ? 7.047 -46.576 -51.937 1.00 22.12 86 VAL C N 1
ATOM 2861 C CA . VAL C 1 106 ? 8.048 -47.513 -52.423 1.00 18.05 86 VAL C CA 1
ATOM 2862 C C . VAL C 1 106 ? 9.200 -47.634 -51.427 1.00 25.77 86 VAL C C 1
ATOM 2863 O O . VAL C 1 106 ? 9.599 -48.736 -51.056 1.00 25.36 86 VAL C O 1
ATOM 2867 N N . LEU C 1 107 ? 9.750 -46.492 -51.018 1.00 22.53 87 LEU C N 1
ATOM 2868 C CA . LEU C 1 107 ? 10.812 -46.464 -50.018 1.00 26.02 87 LEU C CA 1
ATOM 2869 C C . LEU C 1 107 ? 10.379 -47.040 -48.681 1.00 26.73 87 LEU C C 1
ATOM 2870 O O . LEU C 1 107 ? 11.151 -47.731 -48.025 1.00 30.75 87 LEU C O 1
ATOM 2875 N N . SER C 1 108 ? 9.149 -46.742 -48.277 1.00 21.48 88 SER C N 1
ATOM 2876 C CA . SER C 1 108 ? 8.662 -47.182 -46.986 1.00 15.16 88 SER C CA 1
ATOM 2877 C C . SER C 1 108 ? 8.628 -48.688 -46.916 1.00 34.76 88 SER C C 1
ATOM 2878 O O . SER C 1 108 ? 8.992 -49.267 -45.895 1.00 42.40 88 SER C O 1
ATOM 2881 N N . ALA C 1 109 ? 8.252 -49.321 -48.025 1.00 24.62 89 ALA C N 1
ATOM 2882 C CA . ALA C 1 109 ? 8.093 -50.775 -48.061 1.00 24.57 89 ALA C CA 1
ATOM 2883 C C . ALA C 1 109 ? 9.413 -51.478 -48.385 1.00 22.98 89 ALA C C 1
ATOM 2884 O O . ALA C 1 109 ? 9.502 -52.708 -48.432 1.00 20.63 89 ALA C O 1
ATOM 2886 N N . ASP C 1 110 ? 10.434 -50.674 -48.623 1.00 20.96 90 ASP C N 1
ATOM 2887 C CA . ASP C 1 110 ? 11.726 -51.175 -49.018 1.00 15.05 90 ASP C CA 1
ATOM 2888 C C . ASP C 1 110 ? 12.390 -51.976 -47.899 1.00 22.13 90 ASP C C 1
ATOM 2889 O O . ASP C 1 110 ? 12.443 -51.510 -46.761 1.00 27.18 90 ASP C O 1
ATOM 2894 N N . LYS C 1 111 ? 12.875 -53.177 -48.221 1.00 16.79 91 LYS C N 1
ATOM 2895 C CA . LYS C 1 111 ? 13.524 -54.073 -47.249 1.00 14.98 91 LYS C CA 1
ATOM 2896 C C . LYS C 1 111 ? 14.557 -53.374 -46.367 1.00 14.98 91 LYS C C 1
ATOM 2897 O O . LYS C 1 111 ? 14.560 -53.539 -45.153 1.00 14.98 91 LYS C O 1
ATOM 2899 N N . ASP C 1 112 ? 15.445 -52.604 -46.984 1.00 17.41 92 ASP C N 1
ATOM 2900 C CA . ASP C 1 112 ? 16.509 -51.892 -46.262 1.00 14.97 92 ASP C CA 1
ATOM 2901 C C . ASP C 1 112 ? 16.030 -50.774 -45.343 1.00 15.00 92 ASP C C 1
ATOM 2902 O O . ASP C 1 112 ? 16.464 -50.702 -44.199 1.00 14.99 92 ASP C O 1
ATOM 2907 N N . VAL C 1 113 ? 15.129 -49.922 -45.835 1.00 16.08 93 VAL C N 1
ATOM 2908 C CA . VAL C 1 113 ? 14.554 -48.828 -45.029 1.00 18.32 93 VAL C CA 1
ATOM 2909 C C . VAL C 1 113 ? 13.750 -49.330 -43.822 1.00 17.97 93 VAL C C 1
ATOM 2910 O O . VAL C 1 113 ? 13.940 -48.866 -42.689 1.00 21.12 93 VAL C O 1
ATOM 2914 N N . LEU C 1 114 ? 12.870 -50.293 -44.086 1.00 15.04 94 LEU C N 1
ATOM 2915 C CA . LEU C 1 114 ? 11.995 -50.899 -43.092 1.00 15.05 94 LEU C CA 1
ATOM 2916 C C . LEU C 1 114 ? 12.734 -51.514 -41.900 1.00 19.41 94 LEU C C 1
ATOM 2917 O O . LEU C 1 114 ? 12.323 -51.366 -40.745 1.00 23.55 94 LEU C O 1
ATOM 2922 N N . LYS C 1 115 ? 13.849 -52.172 -42.181 1.00 15.01 95 LYS C N 1
ATOM 2923 C CA . LYS C 1 115 ? 14.638 -52.811 -41.148 1.00 14.99 95 LYS C CA 1
ATOM 2924 C C . LYS C 1 115 ? 15.212 -51.794 -40.157 1.00 17.83 95 LYS C C 1
ATOM 2925 O O . LYS C 1 115 ? 15.053 -51.959 -38.948 1.00 24.04 95 LYS C O 1
ATOM 2931 N N . VAL C 1 116 ? 15.836 -50.728 -40.653 1.00 15.01 96 VAL C N 1
ATOM 2932 C CA . VAL C 1 116 ? 16.393 -49.698 -39.773 1.00 15.02 96 VAL C CA 1
ATOM 2933 C C . VAL C 1 116 ? 15.317 -48.859 -39.070 1.00 24.43 96 VAL C C 1
ATOM 2934 O O . VAL C 1 116 ? 15.457 -48.534 -37.892 1.00 43.94 96 VAL C O 1
ATOM 2938 N N . ASP C 1 117 ? 14.249 -48.502 -39.785 1.00 18.05 97 ASP C N 1
ATOM 2939 C CA . ASP C 1 117 ? 13.186 -47.702 -39.184 1.00 19.59 97 ASP C CA 1
ATOM 2940 C C . ASP C 1 117 ? 12.438 -48.456 -38.086 1.00 26.16 97 ASP C C 1
ATOM 2941 O O . ASP C 1 117 ? 12.083 -47.861 -37.061 1.00 30.38 97 ASP C O 1
ATOM 2946 N N . THR C 1 118 ? 12.197 -49.753 -38.285 1.00 19.00 98 THR C N 1
ATOM 2947 C CA . THR C 1 118 ? 11.587 -50.558 -37.231 1.00 21.52 98 THR C CA 1
ATOM 2948 C C . THR C 1 118 ? 12.425 -50.498 -35.957 1.00 20.52 98 THR C C 1
ATOM 2949 O O . THR C 1 118 ? 11.913 -50.214 -34.872 1.00 25.83 98 THR C O 1
ATOM 2953 N N . SER C 1 119 ? 13.724 -50.734 -36.103 1.00 23.65 99 SER C N 1
ATOM 2954 C CA . SER C 1 119 ? 14.647 -50.664 -34.979 1.00 22.31 99 SER C CA 1
ATOM 2955 C C . SER C 1 119 ? 14.519 -49.328 -34.263 1.00 26.28 99 SER C C 1
ATOM 2956 O O . SER C 1 119 ? 14.420 -49.287 -33.044 1.00 23.88 99 SER C O 1
ATOM 2959 N N . LEU C 1 120 ? 14.553 -48.240 -35.023 1.00 26.78 100 LEU C N 1
ATOM 2960 C CA . LEU C 1 120 ? 14.326 -46.914 -34.471 1.00 15.11 100 LEU C CA 1
ATOM 2961 C C . LEU C 1 120 ? 12.977 -46.887 -33.744 1.00 15.14 100 LEU C C 1
ATOM 2962 O O . LEU C 1 120 ? 12.870 -46.375 -32.627 1.00 15.15 100 LEU C O 1
ATOM 2967 N N . GLN C 1 121 ? 11.945 -47.439 -34.387 1.00 20.68 101 GLN C N 1
ATOM 2968 C CA . GLN C 1 121 ? 10.605 -47.465 -33.798 1.00 15.16 101 GLN C CA 1
ATOM 2969 C C . GLN C 1 121 ? 10.541 -48.371 -32.581 1.00 23.12 101 GLN C C 1
ATOM 2970 O O . GLN C 1 121 ? 9.779 -48.103 -31.645 1.00 19.70 101 GLN C O 1
ATOM 2976 N N . TYR C 1 122 ? 11.328 -49.447 -32.591 1.00 15.90 102 TYR C N 1
ATOM 2977 C CA . TYR C 1 122 ? 11.312 -50.372 -31.470 1.00 15.89 102 TYR C CA 1
ATOM 2978 C C . TYR C 1 122 ? 11.823 -49.662 -30.227 1.00 15.90 102 TYR C C 1
ATOM 2979 O O . TYR C 1 122 ? 11.300 -49.820 -29.132 1.00 15.91 102 TYR C O 1
ATOM 2988 N N . TRP C 1 123 ? 12.918 -48.938 -30.416 1.00 30.85 103 TRP C N 1
ATOM 2989 C CA . TRP C 1 123 ? 13.504 -48.089 -29.397 1.00 15.14 103 TRP C CA 1
ATOM 2990 C C . TRP C 1 123 ? 12.628 -46.911 -29.022 1.00 15.17 103 TRP C C 1
ATOM 2991 O O . TRP C 1 123 ? 12.591 -46.508 -27.861 1.00 18.45 103 TRP C O 1
ATOM 3002 N N . GLY C 1 124 ? 11.912 -46.368 -29.996 1.00 15.63 104 GLY C N 1
ATOM 3003 C CA . GLY C 1 124 ? 10.959 -45.306 -29.719 1.00 21.08 104 GLY C CA 1
ATOM 3004 C C . GLY C 1 124 ? 9.854 -45.778 -28.783 1.00 26.49 104 GLY C C 1
ATOM 3005 O O . GLY C 1 124 ? 9.377 -45.022 -27.926 1.00 15.26 104 GLY C O 1
ATOM 3006 N N . ILE C 1 125 ? 9.455 -47.040 -28.937 1.00 15.21 105 ILE C N 1
ATOM 3007 C CA . ILE C 1 125 ? 8.458 -47.622 -28.061 1.00 15.22 105 ILE C CA 1
ATOM 3008 C C . ILE C 1 125 ? 9.042 -47.737 -26.664 1.00 15.22 105 ILE C C 1
ATOM 3009 O O . ILE C 1 125 ? 8.379 -47.422 -25.679 1.00 15.24 105 ILE C O 1
ATOM 3014 N N . LEU C 1 126 ? 10.295 -48.175 -26.589 1.00 26.52 106 LEU C N 1
ATOM 3015 C CA . LEU C 1 126 ? 11.026 -48.227 -25.323 1.00 22.83 106 LEU C CA 1
ATOM 3016 C C . LEU C 1 126 ? 11.158 -46.891 -24.643 1.00 19.09 106 LEU C C 1
ATOM 3017 O O . LEU C 1 126 ? 10.952 -46.790 -23.439 1.00 20.26 106 LEU C O 1
ATOM 3022 N N . LEU C 1 127 ? 11.512 -45.868 -25.413 1.00 18.05 107 LEU C N 1
ATOM 3023 C CA . LEU C 1 127 ? 11.704 -44.545 -24.833 1.00 23.15 107 LEU C CA 1
ATOM 3024 C C . LEU C 1 127 ? 10.434 -44.112 -24.104 1.00 22.97 107 LEU C C 1
ATOM 3025 O O . LEU C 1 127 ? 10.501 -43.698 -22.941 1.00 24.93 107 LEU C O 1
ATOM 3030 N N . ASP C 1 128 ? 9.280 -44.260 -24.756 1.00 19.23 108 ASP C N 1
ATOM 3031 C CA . ASP C 1 128 ? 8.027 -43.821 -24.145 1.00 24.14 108 ASP C CA 1
ATOM 3032 C C . ASP C 1 128 ? 7.688 -44.634 -22.895 1.00 20.84 108 ASP C C 1
ATOM 3033 O O . ASP C 1 128 ? 7.068 -44.111 -21.958 1.00 20.46 108 ASP C O 1
ATOM 3038 N N . PHE C 1 129 ? 8.067 -45.906 -22.864 1.00 15.30 109 PHE C N 1
ATOM 3039 C CA . PHE C 1 129 ? 7.826 -46.668 -21.647 1.00 15.30 109 PHE C CA 1
ATOM 3040 C C . PHE C 1 129 ? 8.664 -46.124 -20.513 1.00 15.31 109 PHE C C 1
ATOM 3041 O O . PHE C 1 129 ? 8.231 -46.119 -19.368 1.00 15.33 109 PHE C O 1
ATOM 3049 N N . CYS C 1 130 ? 9.893 -45.721 -20.818 1.00 19.09 110 CYS C N 1
ATOM 3050 C CA . CYS C 1 130 ? 10.754 -45.159 -19.785 1.00 22.21 110 CYS C CA 1
ATOM 3051 C C . CYS C 1 130 ? 10.197 -43.843 -19.273 1.00 24.70 110 CYS C C 1
ATOM 3052 O O . CYS C 1 130 ? 10.317 -43.547 -18.088 1.00 33.85 110 CYS C O 1
ATOM 3055 N N . SER C 1 131 ? 9.575 -43.060 -20.150 1.00 29.99 111 SER C N 1
ATOM 3056 C CA . SER C 1 131 ? 8.843 -41.873 -19.704 1.00 23.58 111 SER C CA 1
ATOM 3057 C C . SER C 1 131 ? 7.731 -42.242 -18.754 1.00 19.61 111 SER C C 1
ATOM 3058 O O . SER C 1 131 ? 7.668 -41.720 -17.645 1.00 17.72 111 SER C O 1
ATOM 3061 N N . GLY C 1 132 ? 6.905 -43.204 -19.162 1.00 16.07 112 GLY C N 1
ATOM 3062 C CA . GLY C 1 132 ? 5.806 -43.651 -18.325 1.00 21.61 112 GLY C CA 1
ATOM 3063 C C . GLY C 1 132 ? 6.317 -44.012 -16.942 1.00 20.77 112 GLY C C 1
ATOM 3064 O O . GLY C 1 132 ? 5.747 -43.601 -15.931 1.00 21.73 112 GLY C O 1
ATOM 3065 N N . ALA C 1 133 ? 7.430 -44.732 -16.898 1.00 15.40 113 ALA C N 1
ATOM 3066 C CA . ALA C 1 133 ? 8.066 -45.035 -15.633 1.00 23.08 113 ALA C CA 1
ATOM 3067 C C . ALA C 1 133 ? 8.293 -43.735 -14.810 1.00 29.86 113 ALA C C 1
ATOM 3068 O O . ALA C 1 133 ? 8.009 -43.713 -13.617 1.00 30.27 113 ALA C O 1
ATOM 3070 N N . LEU C 1 134 ? 8.746 -42.648 -15.437 1.00 15.44 114 LEU C N 1
ATOM 3071 C CA . LEU C 1 134 ? 8.965 -41.403 -14.694 1.00 15.48 114 LEU C CA 1
ATOM 3072 C C . LEU C 1 134 ? 7.648 -40.804 -14.200 1.00 31.00 114 LEU C C 1
ATOM 3073 O O . LEU C 1 134 ? 7.609 -40.121 -13.172 1.00 24.24 114 LEU C O 1
ATOM 3078 N N . ASP C 1 135 ? 6.577 -41.047 -14.952 1.00 30.90 115 ASP C N 1
ATOM 3079 C CA . ASP C 1 135 ? 5.234 -40.654 -14.536 1.00 24.45 115 ASP C CA 1
ATOM 3080 C C . ASP C 1 135 ? 4.894 -41.380 -13.252 1.00 16.63 115 ASP C C 1
ATOM 3081 O O . ASP C 1 135 ? 4.332 -40.807 -12.321 1.00 16.42 115 ASP C O 1
ATOM 3086 N N . ALA C 1 136 ? 5.240 -42.662 -13.231 1.00 15.52 116 ALA C N 1
ATOM 3087 C CA . ALA C 1 136 ? 4.983 -43.534 -12.094 1.00 18.28 116 ALA C CA 1
ATOM 3088 C C . ALA C 1 136 ? 5.757 -43.105 -10.849 1.00 15.53 116 ALA C C 1
ATOM 3089 O O . ALA C 1 136 ? 5.207 -43.003 -9.749 1.00 15.56 116 ALA C O 1
ATOM 3091 N N . ILE C 1 137 ? 7.046 -42.856 -11.037 1.00 16.12 117 ILE C N 1
ATOM 3092 C CA . ILE C 1 137 ? 7.935 -42.556 -9.928 1.00 16.17 117 ILE C CA 1
ATOM 3093 C C . ILE C 1 137 ? 7.567 -41.226 -9.310 1.00 15.57 117 ILE C C 1
ATOM 3094 O O . ILE C 1 137 ? 7.581 -41.082 -8.095 1.00 15.60 117 ILE C O 1
ATOM 3099 N N . LYS C 1 138 ? 7.198 -40.261 -10.135 1.00 17.07 118 LYS C N 1
ATOM 3100 C CA . LYS C 1 138 ? 6.763 -38.970 -9.602 1.00 18.05 118 LYS C CA 1
ATOM 3101 C C . LYS C 1 138 ? 5.592 -39.103 -8.637 1.00 18.89 118 LYS C C 1
ATOM 3102 O O . LYS C 1 138 ? 5.580 -38.487 -7.573 1.00 26.02 118 LYS C O 1
ATOM 3108 N N . SER C 1 139 ? 4.641 -39.967 -8.965 1.00 18.09 119 SER C N 1
ATOM 3109 C CA . SER C 1 139 ? 3.461 -40.106 -8.123 1.00 20.85 119 SER C CA 1
ATOM 3110 C C . SER C 1 139 ? 3.631 -41.150 -7.029 1.00 24.56 119 SER C C 1
ATOM 3111 O O . SER C 1 139 ? 2.939 -41.096 -6.002 1.00 21.44 119 SER C O 1
ATOM 3114 N N . ARG C 1 140 ? 4.525 -42.114 -7.238 1.00 22.90 120 ARG C N 1
ATOM 3115 C CA . ARG C 1 140 ? 4.842 -43.035 -6.151 1.00 22.53 120 ARG C CA 1
ATOM 3116 C C . ARG C 1 140 ? 5.389 -42.200 -5.004 1.00 24.41 120 ARG C C 1
ATOM 3117 O O . ARG C 1 140 ? 5.062 -42.434 -3.846 1.00 41.61 120 ARG C O 1
ATOM 3125 N N . GLY C 1 141 ? 6.203 -41.202 -5.333 1.00 22.78 121 GLY C N 1
ATOM 3126 C CA . GLY C 1 141 ? 6.680 -40.295 -4.318 1.00 23.93 121 GLY C CA 1
ATOM 3127 C C . GLY C 1 141 ? 5.527 -39.602 -3.615 1.00 25.12 121 GLY C C 1
ATOM 3128 O O . GLY C 1 141 ? 5.581 -39.374 -2.406 1.00 26.98 121 GLY C O 1
ATOM 3129 N N . PHE C 1 142 ? 4.470 -39.294 -4.364 1.00 27.90 122 PHE C N 1
ATOM 3130 C CA . PHE C 1 142 ? 3.278 -38.655 -3.794 1.00 27.11 122 PHE C CA 1
ATOM 3131 C C . PHE C 1 142 ? 2.523 -39.595 -2.877 1.00 28.26 122 PHE C C 1
ATOM 3132 O O . PHE C 1 142 ? 2.207 -39.246 -1.738 1.00 31.92 122 PHE C O 1
ATOM 3140 N N . ALA C 1 143 ? 2.264 -40.801 -3.386 1.00 26.86 123 ALA C N 1
ATOM 3141 C CA . ALA C 1 143 ? 1.516 -41.817 -2.664 1.00 25.54 123 ALA C CA 1
ATOM 3142 C C . ALA C 1 143 ? 2.170 -42.150 -1.331 1.00 24.51 123 ALA C C 1
ATOM 3143 O O . ALA C 1 143 ? 1.476 -42.411 -0.348 1.00 27.79 123 ALA C O 1
ATOM 3145 N N . ILE C 1 144 ? 3.501 -42.142 -1.309 1.00 23.38 124 ILE C N 1
ATOM 3146 C CA . ILE C 1 144 ? 4.267 -42.443 -0.108 1.00 22.86 124 ILE C CA 1
ATOM 3147 C C . ILE C 1 144 ? 3.932 -41.480 1.007 1.00 33.27 124 ILE C C 1
ATOM 3148 O O . ILE C 1 144 ? 3.724 -41.886 2.149 1.00 42.30 124 ILE C O 1
ATOM 3153 N N . LYS C 1 145 ? 3.881 -40.198 0.681 1.00 29.18 125 LYS C N 1
ATOM 3154 C CA . LYS C 1 145 ? 3.466 -39.211 1.658 1.00 28.21 125 LYS C CA 1
ATOM 3155 C C . LYS C 1 145 ? 2.014 -39.446 2.060 1.00 25.41 125 LYS C C 1
ATOM 3156 O O . LYS C 1 145 ? 1.673 -39.356 3.238 1.00 25.94 125 LYS C O 1
ATOM 3162 N N . HIS C 1 146 ? 1.172 -39.758 1.078 1.00 25.80 126 HIS C N 1
ATOM 3163 C CA . HIS C 1 146 ? -0.249 -39.991 1.332 1.00 29.49 126 HIS C CA 1
ATOM 3164 C C . HIS C 1 146 ? -0.447 -41.068 2.387 1.00 27.40 126 HIS C C 1
ATOM 3165 O O . HIS C 1 146 ? -1.249 -40.917 3.310 1.00 27.99 126 HIS C O 1
ATOM 3172 N N . ILE C 1 147 ? 0.293 -42.158 2.240 1.00 26.31 127 ILE C N 1
ATOM 3173 C CA . ILE C 1 147 ? 0.170 -43.266 3.158 1.00 26.86 127 ILE C CA 1
ATOM 3174 C C . ILE C 1 147 ? 0.598 -42.881 4.569 1.00 26.96 127 ILE C C 1
ATOM 3175 O O . ILE C 1 147 ? -0.098 -43.194 5.533 1.00 28.15 127 ILE C O 1
ATOM 3180 N N . GLN C 1 148 ? 1.732 -42.193 4.686 1.00 29.24 128 GLN C N 1
ATOM 3181 C CA . GLN C 1 148 ? 2.188 -41.684 5.977 1.00 28.54 128 GLN C CA 1
ATOM 3182 C C . GLN C 1 148 ? 1.089 -40.867 6.679 1.00 28.16 128 GLN C C 1
ATOM 3183 O O . GLN C 1 148 ? 0.903 -40.988 7.889 1.00 28.77 128 GLN C O 1
ATOM 3189 N N . ASP C 1 149 ? 0.355 -40.052 5.924 1.00 27.73 129 ASP C N 1
ATOM 3190 C CA . ASP C 1 149 ? -0.715 -39.252 6.513 1.00 31.68 129 ASP C CA 1
ATOM 3191 C C . ASP C 1 149 ? -1.750 -40.161 7.144 1.00 32.47 129 ASP C C 1
ATOM 3192 O O . ASP C 1 149 ? -2.208 -39.928 8.266 1.00 34.25 129 ASP C O 1
ATOM 3197 N N . MET C 1 150 ? -2.099 -41.214 6.425 1.00 29.92 130 MET C N 1
ATOM 3198 C CA . MET C 1 150 ? -3.084 -42.160 6.912 1.00 37.58 130 MET C CA 1
ATOM 3199 C C . MET C 1 150 ? -2.539 -42.850 8.170 1.00 35.67 130 MET C C 1
ATOM 3200 O O . MET C 1 150 ? -3.304 -43.368 8.982 1.00 33.62 130 MET C O 1
ATOM 3205 N N . ARG C 1 151 ? -1.215 -42.872 8.322 1.00 36.27 131 ARG C N 1
ATOM 3206 C CA . ARG C 1 151 ? -0.626 -43.487 9.510 1.00 37.41 131 ARG C CA 1
ATOM 3207 C C . ARG C 1 151 ? -0.891 -42.570 10.691 1.00 39.86 131 ARG C C 1
ATOM 3208 O O . ARG C 1 151 ? -1.400 -42.998 11.729 1.00 43.12 131 ARG C O 1
ATOM 3210 N N . ALA C 1 152 ? -0.568 -41.298 10.508 1.00 40.22 132 ALA C N 1
ATOM 3211 C CA . ALA C 1 152 ? -0.862 -40.270 11.492 1.00 40.52 132 ALA C CA 1
ATOM 3212 C C . ALA C 1 152 ? -2.374 -40.165 11.767 1.00 37.75 132 ALA C C 1
ATOM 3213 O O . ALA C 1 152 ? -2.783 -39.656 12.800 1.00 41.04 132 ALA C O 1
ATOM 3215 N N . PHE C 1 153 ? -3.198 -40.656 10.847 1.00 37.03 133 PHE C N 1
ATOM 3216 C CA . PHE C 1 153 ? -4.656 -40.571 11.004 1.00 43.26 133 PHE C CA 1
ATOM 3217 C C . PHE C 1 153 ? -5.169 -41.331 12.229 1.00 45.23 133 PHE C C 1
ATOM 3218 O O . PHE C 1 153 ? -6.090 -40.860 12.916 1.00 38.88 133 PHE C O 1
ATOM 3226 N N . GLU C 1 154 ? -4.604 -42.510 12.485 1.00 43.63 134 GLU C N 1
ATOM 3227 C CA . GLU C 1 154 ? -4.914 -43.244 13.711 1.00 48.38 134 GLU C CA 1
ATOM 3228 C C . GLU C 1 154 ? -4.403 -42.510 14.953 1.00 56.00 134 GLU C C 1
ATOM 3229 O O . GLU C 1 154 ? -5.074 -42.463 15.984 1.00 62.98 134 GLU C O 1
ATOM 3235 N N . ALA C 1 155 ? -3.196 -41.960 14.855 1.00 52.73 135 ALA C N 1
ATOM 3236 C CA . ALA C 1 155 ? -2.629 -41.162 15.938 1.00 55.34 135 ALA C CA 1
ATOM 3237 C C . ALA C 1 155 ? -3.125 -39.722 15.925 1.00 52.43 135 ALA C C 1
ATOM 3238 O O . ALA C 1 155 ? -2.357 -38.797 16.194 1.00 49.36 135 ALA C O 1
ATOM 3240 N N . MET D 1 21 ? -6.465 -59.455 -27.716 1.00 62.80 1 MET D N 1
ATOM 3241 C CA . MET D 1 21 ? -7.123 -58.454 -26.879 1.00 58.44 1 MET D CA 1
ATOM 3242 C C . MET D 1 21 ? -8.423 -57.957 -27.509 1.00 52.63 1 MET D C 1
ATOM 3243 O O . MET D 1 21 ? -8.542 -57.879 -28.733 1.00 57.93 1 MET D O 1
ATOM 3248 N N . ARG D 1 22 ? -9.393 -57.631 -26.662 1.00 44.19 2 ARG D N 1
ATOM 3249 C CA . ARG D 1 22 ? -10.657 -57.051 -27.111 1.00 44.47 2 ARG D CA 1
ATOM 3250 C C . ARG D 1 22 ? -10.866 -55.679 -26.446 1.00 36.21 2 ARG D C 1
ATOM 3251 O O . ARG D 1 22 ? -10.408 -55.459 -25.325 1.00 26.88 2 ARG D O 1
ATOM 3253 N N . LEU D 1 23 ? -11.532 -54.754 -27.138 1.00 29.74 3 LEU D N 1
ATOM 3254 C CA . LEU D 1 23 ? -11.779 -53.419 -26.576 1.00 30.47 3 LEU D CA 1
ATOM 3255 C C . LEU D 1 23 ? -12.642 -53.387 -25.328 1.00 26.81 3 LEU D C 1
ATOM 3256 O O . LEU D 1 23 ? -12.288 -52.761 -24.326 1.00 27.27 3 LEU D O 1
ATOM 3261 N N . GLU D 1 24 ? -13.764 -54.081 -25.389 1.00 29.45 4 GLU D N 1
ATOM 3262 C CA . GLU D 1 24 ? -14.730 -54.080 -24.302 1.00 24.44 4 GLU D CA 1
ATOM 3263 C C . GLU D 1 24 ? -14.207 -54.811 -23.063 1.00 26.05 4 GLU D C 1
ATOM 3264 O O . GLU D 1 24 ? -14.540 -54.438 -21.925 1.00 23.57 4 GLU D O 1
ATOM 3270 N N . ASP D 1 25 ? -13.342 -55.804 -23.279 1.00 24.73 5 ASP D N 1
ATOM 3271 C CA . ASP D 1 25 ? -12.759 -56.564 -22.170 1.00 28.63 5 ASP D CA 1
ATOM 3272 C C . ASP D 1 25 ? -11.789 -55.698 -21.356 1.00 33.85 5 ASP D C 1
ATOM 3273 O O . ASP D 1 25 ? -11.649 -55.886 -20.147 1.00 42.46 5 ASP D O 1
ATOM 3278 N N . LEU D 1 26 ? -11.133 -54.742 -22.007 1.00 34.09 6 LEU D N 1
ATOM 3279 C CA . LEU D 1 26 ? -10.284 -53.785 -21.302 1.00 30.17 6 LEU D CA 1
ATOM 3280 C C . LEU D 1 26 ? -11.138 -52.821 -20.488 1.00 31.43 6 LEU D C 1
ATOM 3281 O O . LEU D 1 26 ? -10.816 -52.484 -19.350 1.00 34.20 6 LEU D O 1
ATOM 3286 N N . GLN D 1 27 ? -12.238 -52.386 -21.091 1.00 32.41 7 GLN D N 1
ATOM 3287 C CA . GLN D 1 27 ? -13.171 -51.472 -20.451 1.00 36.80 7 GLN D CA 1
ATOM 3288 C C . GLN D 1 27 ? -13.654 -52.059 -19.134 1.00 38.86 7 GLN D C 1
ATOM 3289 O O . GLN D 1 27 ? -13.632 -51.372 -18.114 1.00 39.66 7 GLN D O 1
ATOM 3295 N N . GLU D 1 28 ? -14.061 -53.327 -19.148 1.00 31.60 8 GLU D N 1
ATOM 3296 C CA . GLU D 1 28 ? -14.446 -53.981 -17.906 1.00 29.55 8 GLU D CA 1
ATOM 3297 C C . GLU D 1 28 ? -13.242 -54.061 -16.976 1.00 28.52 8 GLU D C 1
ATOM 3298 O O . GLU D 1 28 ? -13.387 -53.963 -15.762 1.00 32.00 8 GLU D O 1
ATOM 3304 N N . GLU D 1 29 ? -12.053 -54.241 -17.538 1.00 29.40 9 GLU D N 1
ATOM 3305 C CA . GLU D 1 29 ? -10.863 -54.320 -16.701 1.00 28.77 9 GLU D CA 1
ATOM 3306 C C . GLU D 1 29 ? -10.649 -52.981 -16.032 1.00 30.04 9 GLU D C 1
ATOM 3307 O O . GLU D 1 29 ? -10.367 -52.918 -14.836 1.00 28.38 9 GLU D O 1
ATOM 3313 N N . LEU D 1 30 ? -10.742 -51.912 -16.814 1.00 33.00 10 LEU D N 1
ATOM 3314 C CA . LEU D 1 30 ? -10.619 -50.577 -16.261 1.00 31.51 10 LEU D CA 1
ATOM 3315 C C . LEU D 1 30 ? -11.751 -50.345 -15.252 1.00 23.54 10 LEU D C 1
ATOM 3316 O O . LEU D 1 30 ? -11.531 -49.795 -14.172 1.00 23.46 10 LEU D O 1
ATOM 3321 N N . LYS D 1 31 ? -12.956 -50.782 -15.598 1.00 23.81 11 LYS D N 1
ATOM 3322 C CA . LYS D 1 31 ? -14.099 -50.653 -14.691 1.00 28.79 11 LYS D CA 1
ATOM 3323 C C . LYS D 1 31 ? -13.793 -51.176 -13.286 1.00 27.52 11 LYS D C 1
ATOM 3324 O O . LYS D 1 31 ? -13.995 -50.459 -12.302 1.00 27.57 11 LYS D O 1
ATOM 3330 N N . LYS D 1 32 ? -13.306 -52.414 -13.182 1.00 25.46 12 LYS D N 1
ATOM 3331 C CA . LYS D 1 32 ? -12.878 -52.916 -11.877 1.00 26.57 12 LYS D CA 1
ATOM 3332 C C . LYS D 1 32 ? -11.744 -52.104 -11.281 1.00 26.39 12 LYS D C 1
ATOM 3333 O O . LYS D 1 32 ? -11.712 -51.880 -10.070 1.00 30.66 12 LYS D O 1
ATOM 3339 N N . ASP D 1 33 ? -10.812 -51.668 -12.122 1.00 21.86 13 ASP D N 1
ATOM 3340 C CA . ASP D 1 33 ? -9.612 -51.023 -11.604 1.00 25.71 13 ASP D CA 1
ATOM 3341 C C . ASP D 1 33 ? -9.937 -49.689 -10.955 1.00 23.51 13 ASP D C 1
ATOM 3342 O O . ASP D 1 33 ? -9.409 -49.376 -9.894 1.00 25.03 13 ASP D O 1
ATOM 3347 N N . VAL D 1 34 ? -10.831 -48.918 -11.556 1.00 23.67 14 VAL D N 1
ATOM 3348 C CA . VAL D 1 34 ? -11.124 -47.598 -11.015 1.00 27.36 14 VAL D CA 1
ATOM 3349 C C . VAL D 1 34 ? -11.932 -47.664 -9.710 1.00 30.83 14 VAL D C 1
ATOM 3350 O O . VAL D 1 34 ? -12.043 -46.654 -9.012 1.00 32.25 14 VAL D O 1
ATOM 3354 N N . PHE D 1 35 ? -12.482 -48.826 -9.357 1.00 20.98 15 PHE D N 1
ATOM 3355 C CA . PHE D 1 35 ? -13.203 -48.899 -8.092 1.00 21.14 15 PHE D CA 1
ATOM 3356 C C . PHE D 1 35 ? -12.309 -48.594 -6.896 1.00 21.24 15 PHE D C 1
ATOM 3357 O O . PHE D 1 35 ? -11.173 -49.048 -6.839 1.00 24.25 15 PHE D O 1
ATOM 3365 N N . ILE D 1 36 ? -12.828 -47.804 -5.959 1.00 21.37 16 ILE D N 1
ATOM 3366 C CA . ILE D 1 36 ? -12.089 -47.429 -4.758 1.00 21.54 16 ILE D CA 1
ATOM 3367 C C . ILE D 1 36 ? -12.777 -47.984 -3.522 1.00 24.10 16 ILE D C 1
ATOM 3368 O O . ILE D 1 36 ? -13.935 -47.673 -3.251 1.00 23.94 16 ILE D O 1
ATOM 3373 N N . ASP D 1 37 ? -12.037 -48.776 -2.760 1.00 32.65 17 ASP D N 1
ATOM 3374 C CA . ASP D 1 37 ? -12.497 -49.337 -1.494 1.00 31.91 17 ASP D CA 1
ATOM 3375 C C . ASP D 1 37 ? -12.321 -48.395 -0.305 1.00 29.88 17 ASP D C 1
ATOM 3376 O O . ASP D 1 37 ? -11.203 -48.205 0.165 1.00 25.64 17 ASP D O 1
ATOM 3381 N N . SER D 1 38 ? -13.422 -47.837 0.196 1.00 34.90 18 SER D N 1
ATOM 3382 C CA . SER D 1 38 ? -13.374 -46.883 1.310 1.00 41.97 18 SER D CA 1
ATOM 3383 C C . SER D 1 38 ? -12.725 -47.444 2.578 1.00 45.80 18 SER D C 1
ATOM 3384 O O . SER D 1 38 ? -12.228 -46.680 3.406 1.00 51.56 18 SER D O 1
ATOM 3387 N N . THR D 1 39 ? -12.754 -48.764 2.752 1.00 44.64 19 THR D N 1
ATOM 3388 C CA . THR D 1 39 ? -12.215 -49.376 3.969 1.00 45.49 19 THR D CA 1
ATOM 3389 C C . THR D 1 39 ? -10.711 -49.629 3.923 1.00 44.83 19 THR D C 1
ATOM 3390 O O . THR D 1 39 ? -10.131 -50.024 4.928 1.00 46.38 19 THR D O 1
ATOM 3394 N N . LYS D 1 40 ? -10.091 -49.455 2.755 1.00 43.56 20 LYS D N 1
ATOM 3395 C CA . LYS D 1 40 ? -8.664 -49.768 2.580 1.00 39.23 20 LYS D CA 1
ATOM 3396 C C . LYS D 1 40 ? -7.878 -48.678 1.838 1.00 31.08 20 LYS D C 1
ATOM 3397 O O . LYS D 1 40 ? -7.209 -48.944 0.838 1.00 26.39 20 LYS D O 1
ATOM 3403 N N . LEU D 1 41 ? -7.976 -47.450 2.325 1.00 30.44 21 LEU D N 1
ATOM 3404 C CA . LEU D 1 41 ? -7.399 -46.306 1.632 1.00 30.28 21 LEU D CA 1
ATOM 3405 C C . LEU D 1 41 ? -5.873 -46.350 1.508 1.00 27.58 21 LEU D C 1
ATOM 3406 O O . LEU D 1 41 ? -5.331 -45.836 0.545 1.00 25.75 21 LEU D O 1
ATOM 3411 N N . GLN D 1 42 ? -5.167 -46.900 2.490 1.00 30.93 22 GLN D N 1
ATOM 3412 C CA . GLN D 1 42 ? -3.701 -47.010 2.374 1.00 29.64 22 GLN D CA 1
ATOM 3413 C C . GLN D 1 42 ? -3.311 -47.971 1.279 1.00 24.65 22 GLN D C 1
ATOM 3414 O O . GLN D 1 42 ? -2.388 -47.731 0.508 1.00 31.30 22 GLN D O 1
ATOM 3420 N N . TYR D 1 43 ? -4.005 -49.092 1.251 1.00 21.10 23 TYR D N 1
ATOM 3421 C CA . TYR D 1 43 ? -3.804 -50.083 0.221 1.00 25.10 23 TYR D CA 1
ATOM 3422 C C . TYR D 1 43 ? -4.119 -49.497 -1.153 1.00 27.50 23 TYR D C 1
ATOM 3423 O O . TYR D 1 43 ? -3.339 -49.652 -2.095 1.00 19.73 23 TYR D O 1
ATOM 3432 N N . GLU D 1 44 ? -5.260 -48.814 -1.257 1.00 28.89 24 GLU D N 1
ATOM 3433 C CA . GLU D 1 44 ? -5.698 -48.260 -2.534 1.00 26.49 24 GLU D CA 1
ATOM 3434 C C . GLU D 1 44 ? -4.726 -47.221 -3.068 1.00 23.89 24 GLU D C 1
ATOM 3435 O O . GLU D 1 44 ? -4.465 -47.172 -4.265 1.00 19.34 24 GLU D O 1
ATOM 3441 N N . ALA D 1 45 ? -4.165 -46.423 -2.168 1.00 26.77 25 ALA D N 1
ATOM 3442 C CA . ALA D 1 45 ? -3.189 -45.407 -2.540 1.00 19.25 25 ALA D CA 1
ATOM 3443 C C . ALA D 1 45 ? -1.943 -46.053 -3.098 1.00 19.33 25 ALA D C 1
ATOM 3444 O O . ALA D 1 45 ? -1.390 -45.593 -4.090 1.00 23.98 25 ALA D O 1
ATOM 3446 N N . ALA D 1 46 ? -1.520 -47.136 -2.454 1.00 18.55 26 ALA D N 1
ATOM 3447 C CA . ALA D 1 46 ? -0.291 -47.837 -2.812 1.00 17.95 26 ALA D CA 1
ATOM 3448 C C . ALA D 1 46 ? -0.459 -48.663 -4.063 1.00 23.09 26 ALA D C 1
ATOM 3449 O O . ALA D 1 46 ? 0.412 -48.713 -4.928 1.00 34.60 26 ALA D O 1
ATOM 3451 N N . ASN D 1 47 ? -1.591 -49.333 -4.138 1.00 20.72 27 ASN D N 1
ATOM 3452 C CA . ASN D 1 47 ? -1.881 -50.220 -5.239 1.00 22.22 27 ASN D CA 1
ATOM 3453 C C . ASN D 1 47 ? -2.166 -49.399 -6.506 1.00 26.39 27 ASN D C 1
ATOM 3454 O O . ASN D 1 47 ? -2.081 -49.896 -7.630 1.00 26.46 27 ASN D O 1
ATOM 3459 N N . ASN D 1 48 ? -2.517 -48.133 -6.323 1.00 26.06 28 ASN D N 1
ATOM 3460 C CA . ASN D 1 48 ? -2.859 -47.290 -7.464 1.00 28.08 28 ASN D CA 1
ATOM 3461 C C . ASN D 1 48 ? -1.681 -47.130 -8.417 1.00 26.61 28 ASN D C 1
ATOM 3462 O O . ASN D 1 48 ? -1.862 -47.171 -9.626 1.00 34.65 28 ASN D O 1
ATOM 3467 N N . VAL D 1 49 ? -0.473 -46.964 -7.889 1.00 25.94 29 VAL D N 1
ATOM 3468 C CA . VAL D 1 49 ? 0.696 -46.861 -8.764 1.00 29.21 29 VAL D CA 1
ATOM 3469 C C . VAL D 1 49 ? 0.904 -48.192 -9.482 1.00 26.44 29 VAL D C 1
ATOM 3470 O O . VAL D 1 49 ? 1.408 -48.247 -10.602 1.00 28.08 29 VAL D O 1
ATOM 3474 N N . MET D 1 50 ? 0.472 -49.264 -8.842 1.00 25.81 30 MET D N 1
ATOM 3475 C CA . MET D 1 50 ? 0.532 -50.572 -9.465 1.00 22.22 30 MET D CA 1
ATOM 3476 C C . MET D 1 50 ? -0.415 -50.629 -10.673 1.00 26.30 30 MET D C 1
ATOM 3477 O O . MET D 1 50 ? -0.162 -51.343 -11.651 1.00 27.37 30 MET D O 1
ATOM 3482 N N . LEU D 1 51 ? -1.506 -49.872 -10.604 1.00 27.41 31 LEU D N 1
ATOM 3483 C CA . LEU D 1 51 ? -2.434 -49.792 -11.723 1.00 16.88 31 LEU D CA 1
ATOM 3484 C C . LEU D 1 51 ? -1.831 -49.013 -12.893 1.00 16.46 31 LEU D C 1
ATOM 3485 O O . LEU D 1 51 ? -1.966 -49.424 -14.041 1.00 16.35 31 LEU D O 1
ATOM 3490 N N . TYR D 1 52 ? -1.165 -47.896 -12.593 1.00 24.89 32 TYR D N 1
ATOM 3491 C CA . TYR D 1 52 ? -0.475 -47.100 -13.611 1.00 19.12 32 TYR D CA 1
ATOM 3492 C C . TYR D 1 52 ? 0.502 -47.960 -14.379 1.00 16.06 32 TYR D C 1
ATOM 3493 O O . TYR D 1 52 ? 0.423 -48.039 -15.596 1.00 17.69 32 TYR D O 1
ATOM 3502 N N . SER D 1 53 ? 1.377 -48.647 -13.651 1.00 15.28 33 SER D N 1
ATOM 3503 C CA . SER D 1 53 ? 2.322 -49.596 -14.237 1.00 14.93 33 SER D CA 1
ATOM 3504 C C . SER D 1 53 ? 1.657 -50.627 -15.145 1.00 2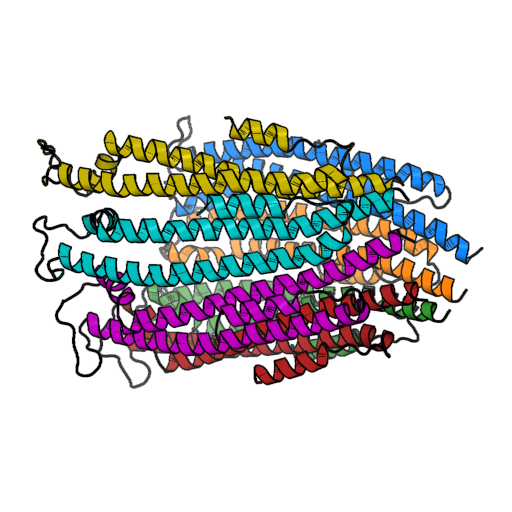0.84 33 SER D C 1
ATOM 3505 O O . SER D 1 53 ? 2.066 -50.796 -16.295 1.00 30.16 33 SER D O 1
ATOM 3508 N N . LYS D 1 54 ? 0.645 -51.328 -14.634 1.00 19.61 34 LYS D N 1
ATOM 3509 C CA . LYS D 1 54 ? -0.012 -52.363 -15.426 1.00 23.36 34 LYS D CA 1
ATOM 3510 C C . LYS D 1 54 ? -0.560 -51.803 -16.749 1.00 27.56 34 LYS D C 1
ATOM 3511 O O . LYS D 1 54 ? -0.344 -52.384 -17.809 1.00 25.68 34 LYS D O 1
ATOM 3517 N N . TRP D 1 55 ? -1.245 -50.664 -16.685 1.00 24.15 35 TRP D N 1
ATOM 3518 C CA . TRP D 1 55 ? -1.806 -50.049 -17.883 1.00 15.87 35 TRP D CA 1
ATOM 3519 C C . TRP D 1 55 ? -0.701 -49.420 -18.704 1.00 23.55 35 TRP D C 1
ATOM 3520 O O . TRP D 1 55 ? -0.801 -49.331 -19.922 1.00 32.15 35 TRP D O 1
ATOM 3531 N N . LEU D 1 56 ? 0.342 -48.958 -18.029 1.00 15.19 36 LEU D N 1
ATOM 3532 C CA . LEU D 1 56 ? 1.571 -48.561 -18.709 1.00 18.53 36 LEU D CA 1
ATOM 3533 C C . LEU D 1 56 ? 2.124 -49.763 -19.514 1.00 21.05 36 LEU D C 1
ATOM 3534 O O . LEU D 1 56 ? 2.660 -49.589 -20.608 1.00 22.49 36 LEU D O 1
ATOM 3539 N N . ASN D 1 57 ? 1.993 -50.980 -18.978 1.00 20.16 37 ASN D N 1
ATOM 3540 C CA . ASN D 1 57 ? 2.361 -52.181 -19.741 1.00 18.55 37 ASN D CA 1
ATOM 3541 C C . ASN D 1 57 ? 1.459 -52.486 -20.938 1.00 22.21 37 ASN D C 1
ATOM 3542 O O . ASN D 1 57 ? 1.944 -52.904 -21.992 1.00 26.85 37 ASN D O 1
ATOM 3547 N N . LYS D 1 58 ? 0.149 -52.342 -20.779 1.00 24.40 38 LYS D N 1
ATOM 3548 C CA . LYS D 1 58 ? -0.739 -52.571 -21.921 1.00 26.00 38 LYS D CA 1
ATOM 3549 C C . LYS D 1 58 ? -0.467 -51.580 -23.039 1.00 25.22 38 LYS D C 1
ATOM 3550 O O . LYS D 1 58 ? -0.326 -51.970 -24.191 1.00 31.72 38 LYS D O 1
ATOM 3556 N N . HIS D 1 59 ? -0.416 -50.303 -22.687 1.00 21.12 39 HIS D N 1
ATOM 3557 C CA . HIS D 1 59 ? -0.171 -49.218 -23.634 1.00 22.64 39 HIS D CA 1
ATOM 3558 C C . HIS D 1 59 ? 1.058 -49.545 -24.504 1.00 18.49 39 HIS D C 1
ATOM 3559 O O . HIS D 1 59 ? 0.987 -49.507 -25.736 1.00 16.15 39 HIS D O 1
ATOM 3566 N N . SER D 1 60 ? 2.177 -49.889 -23.864 1.00 23.20 40 SER D N 1
ATOM 3567 C CA . SER D 1 60 ? 3.416 -50.223 -24.595 1.00 22.11 40 SER D CA 1
ATOM 3568 C C . SER D 1 60 ? 3.363 -51.488 -25.459 1.00 22.42 40 SER D C 1
ATOM 3569 O O . SER D 1 60 ? 3.941 -51.508 -26.542 1.00 32.19 40 SER D O 1
ATOM 3572 N N . SER D 1 61 ? 2.710 -52.547 -24.994 1.00 14.43 41 SER D N 1
ATOM 3573 C CA . SER D 1 61 ? 2.630 -53.778 -25.795 1.00 14.49 41 SER D CA 1
ATOM 3574 C C . SER D 1 61 ? 1.764 -53.615 -27.030 1.00 17.69 41 SER D C 1
ATOM 3575 O O . SER D 1 61 ? 1.975 -54.288 -28.039 1.00 16.33 41 SER D O 1
ATOM 3578 N N . ILE D 1 62 ? 0.763 -52.747 -26.929 1.00 23.60 42 ILE D N 1
ATOM 3579 C CA . ILE D 1 62 ? -0.077 -52.404 -28.063 1.00 19.68 42 ILE D CA 1
ATOM 3580 C C . ILE D 1 62 ? 0.732 -51.716 -29.151 1.00 15.10 42 ILE D C 1
ATOM 3581 O O . ILE D 1 62 ? 0.600 -52.039 -30.329 1.00 17.56 42 ILE D O 1
ATOM 3586 N N . LYS D 1 63 ? 1.571 -50.764 -28.751 1.00 16.37 43 LYS D N 1
ATOM 3587 C CA . LYS D 1 63 ? 2.396 -50.024 -29.704 1.00 18.54 43 LYS D CA 1
ATOM 3588 C C . LYS D 1 63 ? 3.325 -50.963 -30.453 1.00 23.59 43 LYS D C 1
ATOM 3589 O O . LYS D 1 63 ? 3.549 -50.816 -31.651 1.00 34.48 43 LYS D O 1
ATOM 3595 N N . LYS D 1 64 ? 3.842 -51.952 -29.740 1.00 18.37 44 LYS D N 1
ATOM 3596 C CA . LYS D 1 64 ? 4.749 -52.901 -30.340 1.00 14.42 44 LYS D CA 1
ATOM 3597 C C . LYS D 1 64 ? 4.013 -53.663 -31.429 1.00 29.26 44 LYS D C 1
ATOM 3598 O O . LYS D 1 64 ? 4.568 -53.890 -32.505 1.00 38.14 44 LYS D O 1
ATOM 3604 N N . GLU D 1 65 ? 2.765 -54.046 -31.150 1.00 29.57 45 GLU D N 1
ATOM 3605 C CA . GLU D 1 65 ? 1.902 -54.703 -32.145 1.00 24.26 45 GLU D CA 1
ATOM 3606 C C . GLU D 1 65 ? 1.675 -53.797 -33.349 1.00 18.31 45 GLU D C 1
ATOM 3607 O O . GLU D 1 65 ? 1.778 -54.233 -34.491 1.00 18.84 45 GLU D O 1
ATOM 3613 N N . MET D 1 66 ? 1.335 -52.540 -33.098 1.00 20.90 46 MET D N 1
ATOM 3614 C CA . MET D 1 66 ? 1.108 -51.609 -34.193 1.00 25.28 46 MET D CA 1
ATOM 3615 C C . MET D 1 66 ? 2.357 -51.471 -35.078 1.00 12.27 46 MET D C 1
ATOM 3616 O O . MET D 1 66 ? 2.255 -51.291 -36.294 1.00 11.69 46 MET D O 1
ATOM 3621 N N . LEU D 1 67 ? 3.537 -51.535 -34.472 1.00 11.58 47 LEU D N 1
ATOM 3622 C CA . LEU D 1 67 ? 4.769 -51.497 -35.264 1.00 16.51 47 LEU D CA 1
ATOM 3623 C C . LEU D 1 67 ? 4.866 -52.684 -36.249 1.00 11.04 47 LEU D C 1
ATOM 3624 O O . LEU D 1 67 ? 5.301 -52.528 -37.393 1.00 10.53 47 LEU D O 1
ATOM 3629 N N . ARG D 1 68 ? 4.442 -53.863 -35.813 1.00 11.97 48 ARG D N 1
ATOM 3630 C CA . ARG D 1 68 ? 4.383 -55.023 -36.705 1.00 19.20 48 ARG D CA 1
ATOM 3631 C C . ARG D 1 68 ? 3.287 -54.885 -37.776 1.00 23.00 48 ARG D C 1
ATOM 3632 O O . ARG D 1 68 ? 3.497 -55.267 -38.923 1.00 27.39 48 ARG D O 1
ATOM 3640 N N . ILE D 1 69 ? 2.107 -54.394 -37.398 1.00 23.67 49 ILE D N 1
ATOM 3641 C CA . ILE D 1 69 ? 1.010 -54.247 -38.352 1.00 12.44 49 ILE D CA 1
ATOM 3642 C C . ILE D 1 69 ? 1.265 -53.164 -39.381 1.00 19.58 49 ILE D C 1
ATOM 3643 O O . ILE D 1 69 ? 0.979 -53.346 -40.565 1.00 29.81 49 ILE D O 1
ATOM 3648 N N . GLU D 1 70 ? 1.795 -52.028 -38.933 1.00 20.13 50 GLU D N 1
ATOM 3649 C CA . GLU D 1 70 ? 2.087 -50.908 -39.834 1.00 10.17 50 GLU D CA 1
ATOM 3650 C C . GLU D 1 70 ? 3.168 -51.246 -40.870 1.00 17.27 50 GLU D C 1
ATOM 3651 O O . GLU D 1 70 ? 3.205 -50.667 -41.958 1.00 19.46 50 GLU D O 1
ATOM 3657 N N . ALA D 1 71 ? 4.080 -52.142 -40.520 1.00 14.95 51 ALA D N 1
ATOM 3658 C CA . ALA D 1 71 ? 5.049 -52.622 -41.492 1.00 10.43 51 ALA D CA 1
ATOM 3659 C C . ALA D 1 71 ? 4.358 -53.444 -42.576 1.00 11.25 51 ALA D C 1
ATOM 3660 O O . ALA D 1 71 ? 4.636 -53.250 -43.762 1.00 13.82 51 ALA D O 1
ATOM 3662 N N . GLN D 1 72 ? 3.455 -54.347 -42.185 1.00 11.93 52 GLN D N 1
ATOM 3663 C CA . GLN D 1 72 ? 2.663 -55.099 -43.170 1.00 13.85 52 GLN D CA 1
ATOM 3664 C C . GLN D 1 72 ? 1.852 -54.141 -44.031 1.00 16.19 52 GLN D C 1
ATOM 3665 O O . GLN D 1 72 ? 1.741 -54.336 -45.234 1.00 23.29 52 GLN D O 1
ATOM 3671 N N . LYS D 1 73 ? 1.294 -53.098 -43.417 1.00 17.97 53 LYS D N 1
ATOM 3672 C CA . LYS D 1 73 ? 0.470 -52.162 -44.173 1.00 19.12 53 LYS D CA 1
ATOM 3673 C C . LYS D 1 73 ? 1.240 -51.469 -45.271 1.00 19.55 53 LYS D C 1
ATOM 3674 O O . LYS D 1 73 ? 0.760 -51.348 -46.402 1.00 22.66 53 LYS D O 1
ATOM 3680 N N . LYS D 1 74 ? 2.443 -51.022 -44.937 1.00 15.12 54 LYS D N 1
ATOM 3681 C CA . LYS D 1 74 ? 3.295 -50.353 -45.907 1.00 16.52 54 LYS D CA 1
ATOM 3682 C C . LYS D 1 74 ? 3.664 -51.290 -47.067 1.00 31.18 54 LYS D C 1
ATOM 3683 O O . LYS D 1 74 ? 3.803 -50.837 -48.210 1.00 39.51 54 LYS D O 1
ATOM 3689 N N . VAL D 1 75 ? 3.797 -52.591 -46.772 1.00 23.13 55 VAL D N 1
ATOM 3690 C CA . VAL D 1 75 ? 4.104 -53.585 -47.796 1.00 17.37 55 VAL D CA 1
ATOM 3691 C C . VAL D 1 75 ? 2.890 -53.819 -48.678 1.00 23.42 55 VAL D C 1
ATOM 3692 O O . VAL D 1 75 ? 3.000 -53.890 -49.908 1.00 22.67 55 VAL D O 1
ATOM 3696 N N . ALA D 1 76 ? 1.724 -53.895 -48.054 1.00 17.30 56 ALA D N 1
ATOM 3697 C CA . ALA D 1 76 ? 0.506 -54.120 -48.797 1.00 17.42 56 ALA D CA 1
ATOM 3698 C C . ALA D 1 76 ? 0.331 -52.941 -49.743 1.00 23.40 56 ALA D C 1
ATOM 3699 O O . ALA D 1 76 ? -0.067 -53.104 -50.893 1.00 27.26 56 ALA D O 1
ATOM 3701 N N . LEU D 1 77 ? 0.647 -51.750 -49.246 1.00 20.80 57 LEU D N 1
ATOM 3702 C CA . LEU D 1 77 ? 0.509 -50.530 -50.028 1.00 16.98 57 LEU D CA 1
ATOM 3703 C C . LEU D 1 77 ? 1.392 -50.507 -51.245 1.00 19.50 57 LEU D C 1
ATOM 3704 O O . LEU D 1 77 ? 0.982 -50.038 -52.294 1.00 25.64 57 LEU D O 1
ATOM 3709 N N . LYS D 1 78 ? 2.612 -51.002 -51.112 1.00 20.29 58 LYS D N 1
ATOM 3710 C CA . LYS D 1 78 ? 3.507 -51.040 -52.255 1.00 23.24 58 LYS D CA 1
ATOM 3711 C C . LYS D 1 78 ? 3.035 -52.064 -53.278 1.00 24.32 58 LYS D C 1
ATOM 3712 O O . LYS D 1 78 ? 2.932 -51.754 -54.467 1.00 25.14 58 LYS D O 1
ATOM 3718 N N . ALA D 1 79 ? 2.726 -53.272 -52.808 1.00 26.31 59 ALA D N 1
ATOM 3719 C CA . ALA D 1 79 ? 2.239 -54.341 -53.674 1.00 18.42 59 ALA D CA 1
ATOM 3720 C C . ALA D 1 79 ? 1.004 -53.887 -54.448 1.00 26.38 59 ALA D C 1
ATOM 3721 O O . ALA D 1 79 ? 0.861 -54.145 -55.641 1.00 19.10 59 ALA D O 1
ATOM 3723 N N . ARG D 1 80 ? 0.110 -53.203 -53.754 1.00 18.12 60 ARG D N 1
ATOM 3724 C CA . ARG D 1 80 ? -1.098 -52.710 -54.383 1.00 24.66 60 ARG D CA 1
ATOM 3725 C C . ARG D 1 80 ? -0.829 -51.490 -55.276 1.00 19.59 60 ARG D C 1
ATOM 3726 O O . ARG D 1 80 ? -1.467 -51.310 -56.313 1.00 18.95 60 ARG D O 1
ATOM 3734 N N . LEU D 1 81 ? 0.126 -50.663 -54.872 1.00 23.21 61 LEU D N 1
ATOM 3735 C CA . LEU D 1 81 ? 0.568 -49.528 -55.684 1.00 23.62 61 LEU D CA 1
ATOM 3736 C C . LEU D 1 81 ? 1.053 -50.032 -57.050 1.00 34.66 61 LEU D C 1
ATOM 3737 O O . LEU D 1 81 ? 0.752 -49.429 -58.083 1.00 28.95 61 LEU D O 1
ATOM 3742 N N . ASP D 1 82 ? 1.809 -51.135 -57.041 1.00 31.49 62 ASP D N 1
ATOM 3743 C CA . ASP D 1 82 ? 2.268 -51.768 -58.270 1.00 29.20 62 ASP D CA 1
ATOM 3744 C C . ASP D 1 82 ? 1.129 -52.311 -59.108 1.00 35.92 62 ASP D C 1
ATOM 3745 O O . ASP D 1 82 ? 1.000 -52.002 -60.296 1.00 42.01 62 ASP D O 1
ATOM 3750 N N . TYR D 1 83 ? 0.312 -53.133 -58.464 1.00 33.56 63 TYR D N 1
ATOM 3751 C CA . TYR D 1 83 ? -0.840 -53.752 -59.090 1.00 27.19 63 TYR D CA 1
ATOM 3752 C C . TYR D 1 83 ? -1.692 -52.758 -59.888 1.00 27.35 63 TYR D C 1
ATOM 3753 O O . TYR D 1 83 ? -1.901 -52.943 -61.093 1.00 30.92 63 TYR D O 1
ATOM 3762 N N . TYR D 1 84 ? -2.187 -51.710 -59.232 1.00 20.68 64 TYR D N 1
ATOM 3763 C CA . TYR D 1 84 ? -3.096 -50.783 -59.916 1.00 21.22 64 TYR D CA 1
ATOM 3764 C C . TYR D 1 84 ? -2.366 -49.925 -60.951 1.00 35.30 64 TYR D C 1
ATOM 3765 O O . TYR D 1 84 ? -2.988 -49.425 -61.895 1.00 42.78 64 TYR D O 1
ATOM 3774 N N . SER D 1 85 ? -1.058 -49.746 -60.768 1.00 31.48 65 SER D N 1
ATOM 3775 C CA . SER D 1 85 ? -0.253 -48.911 -61.670 1.00 31.31 65 SER D CA 1
ATOM 3776 C C . SER D 1 85 ? 0.185 -49.671 -62.925 1.00 22.70 65 SER D C 1
ATOM 3777 O O . SER D 1 85 ? 0.857 -49.103 -63.787 1.00 23.33 65 SER D O 1
ATOM 3780 N N . GLY D 1 86 ? -0.143 -50.960 -62.994 1.00 22.89 66 GLY D N 1
ATOM 3781 C CA . GLY D 1 86 ? 0.112 -51.749 -64.188 1.00 24.00 66 GLY D CA 1
ATOM 3782 C C . GLY D 1 86 ? 1.351 -52.628 -64.163 1.00 30.56 66 GLY D C 1
ATOM 3783 O O . GLY D 1 86 ? 1.689 -53.258 -65.168 1.00 33.94 66 GLY D O 1
ATOM 3784 N N . ARG D 1 87 ? 2.049 -52.652 -63.034 1.00 23.79 67 ARG D N 1
ATOM 3785 C CA . ARG D 1 87 ? 3.246 -53.471 -62.888 1.00 23.39 67 ARG D CA 1
ATOM 3786 C C . ARG D 1 87 ? 2.949 -54.894 -62.437 1.00 33.45 67 ARG D C 1
ATOM 3787 O O . ARG D 1 87 ? 3.851 -55.736 -62.404 1.00 40.46 67 ARG D O 1
ATOM 3795 N N . GLY D 1 88 ? 1.693 -55.170 -62.094 1.00 33.34 68 GLY D N 1
ATOM 3796 C CA . GLY D 1 88 ? 1.321 -56.503 -61.647 1.00 28.83 68 GLY D CA 1
ATOM 3797 C C . GLY D 1 88 ? 1.753 -56.814 -60.229 1.00 31.83 68 GLY D C 1
ATOM 3798 O O . GLY D 1 88 ? 2.826 -56.382 -59.786 1.00 42.44 68 GLY D O 1
ATOM 3799 N N . ASP D 1 89 ? 0.922 -57.577 -59.519 1.00 30.47 69 ASP D N 1
ATOM 3800 C CA . ASP D 1 89 ? 1.186 -57.950 -58.127 1.00 22.64 69 ASP D CA 1
ATOM 3801 C C . ASP D 1 89 ? 1.122 -59.462 -57.973 1.00 37.80 69 ASP D C 1
ATOM 3802 O O . ASP D 1 89 ? 0.098 -60.025 -57.576 1.00 43.02 69 ASP D O 1
ATOM 3807 N N . GLY D 1 90 ? 2.210 -60.130 -58.336 1.00 37.40 70 GLY D N 1
ATOM 3808 C CA . GLY D 1 90 ? 2.229 -61.573 -58.273 1.00 33.23 70 GLY D CA 1
ATOM 3809 C C . GLY D 1 90 ? 1.794 -62.054 -59.640 1.00 35.70 70 GLY D C 1
ATOM 3810 O O . GLY D 1 90 ? 2.365 -61.633 -60.653 1.00 34.65 70 GLY D O 1
ATOM 3811 N N . ASP D 1 91 ? 0.728 -62.846 -59.688 1.00 28.82 71 ASP D N 1
ATOM 3812 C CA . ASP D 1 91 ? 0.220 -63.319 -60.969 1.00 34.33 71 ASP D CA 1
ATOM 3813 C C . ASP D 1 91 ? -1.018 -62.555 -61.447 1.00 45.17 71 ASP D C 1
ATOM 3814 O O . ASP D 1 91 ? -1.761 -63.041 -62.306 1.00 55.26 71 ASP D O 1
ATOM 3816 N N . GLU D 1 92 ? -1.235 -61.362 -60.899 1.00 31.06 72 GLU D N 1
ATOM 3817 C CA . GLU D 1 92 ? -2.409 -60.581 -61.255 1.00 36.82 72 GLU D CA 1
ATOM 3818 C C . GLU D 1 92 ? -2.020 -59.164 -61.699 1.00 42.40 72 GLU D C 1
ATOM 3819 O O . GLU D 1 92 ? -0.998 -58.622 -61.268 1.00 43.17 72 GLU D O 1
ATOM 3825 N N . PHE D 1 93 ? -2.839 -58.590 -62.580 1.00 44.91 73 PHE D N 1
ATOM 3826 C CA . PHE D 1 93 ? -2.639 -57.251 -63.155 1.00 43.39 73 PHE D CA 1
ATOM 3827 C C . PHE D 1 93 ? -3.976 -56.495 -63.267 1.00 42.46 73 PHE D C 1
ATOM 3828 O O . PHE D 1 93 ? -5.018 -57.080 -63.578 1.00 43.29 73 PHE D O 1
ATOM 3836 N N . SER D 1 94 ? -3.949 -55.199 -62.987 1.00 44.19 74 SER D N 1
ATOM 3837 C CA . SER D 1 94 ? -5.154 -54.376 -63.075 1.00 35.58 74 SER D CA 1
ATOM 3838 C C . SER D 1 94 ? -5.424 -53.874 -64.492 1.00 40.27 74 SER D C 1
ATOM 3839 O O . SER D 1 94 ? -4.533 -53.329 -65.149 1.00 44.23 74 SER D O 1
ATOM 3842 N N . MET D 1 95 ? -6.646 -54.077 -64.973 1.00 38.28 75 MET D N 1
ATOM 3843 C CA . MET D 1 95 ? -7.018 -53.637 -66.318 1.00 36.16 75 MET D CA 1
ATOM 3844 C C . MET D 1 95 ? -7.845 -52.319 -66.330 1.00 31.91 75 MET D C 1
ATOM 3845 O O . MET D 1 95 ? -8.268 -51.864 -67.394 1.00 31.74 75 MET D O 1
ATOM 3850 N N . ASP D 1 96 ? -8.099 -51.728 -65.158 1.00 27.47 76 ASP D N 1
ATOM 3851 C CA . ASP D 1 96 ? -8.940 -50.524 -65.057 1.00 35.24 76 ASP D CA 1
ATOM 3852 C C . ASP D 1 96 ? -8.247 -49.197 -65.352 1.00 32.25 76 ASP D C 1
ATOM 3853 O O . ASP D 1 96 ? -8.886 -48.137 -65.306 1.00 28.04 76 ASP D O 1
ATOM 3858 N N . ARG D 1 97 ? -6.942 -49.260 -65.591 1.00 37.47 77 ARG D N 1
ATOM 3859 C CA . ARG D 1 97 ? -6.160 -48.098 -65.998 1.00 27.28 77 ARG D CA 1
ATOM 3860 C C . ARG D 1 97 ? -6.458 -46.868 -65.144 1.00 31.83 77 ARG D C 1
ATOM 3861 O O . ARG D 1 97 ? -6.880 -45.824 -65.646 1.00 27.92 77 ARG D O 1
ATOM 3869 N N . TYR D 1 98 ? -6.263 -47.025 -63.838 1.00 32.70 78 TYR D N 1
ATOM 3870 C CA . TYR D 1 98 ? -6.480 -45.946 -62.888 1.00 32.40 78 TYR D CA 1
ATOM 3871 C C . TYR D 1 98 ? -5.385 -44.904 -63.079 1.00 32.02 78 TYR D C 1
ATOM 3872 O O . TYR D 1 98 ? -4.236 -45.238 -63.371 1.00 25.76 78 TYR D O 1
ATOM 3881 N N . GLU D 1 99 ? -5.743 -43.637 -62.925 1.00 35.07 79 GLU D N 1
ATOM 3882 C CA . GLU D 1 99 ? -4.778 -42.565 -63.115 1.00 36.56 79 GLU D CA 1
ATOM 3883 C C . GLU D 1 99 ? -4.139 -42.216 -61.800 1.00 34.53 79 GLU D C 1
ATOM 3884 O O . GLU D 1 99 ? -4.532 -42.740 -60.759 1.00 39.26 79 GLU D O 1
ATOM 3890 N N . LYS D 1 100 ? -3.166 -41.316 -61.841 1.00 33.78 80 LYS D N 1
ATOM 3891 C CA . LYS D 1 100 ? -2.457 -40.922 -60.632 1.00 34.08 80 LYS D CA 1
ATOM 3892 C C . LYS D 1 100 ? -3.385 -40.262 -59.634 1.00 35.86 80 LYS D C 1
ATOM 3893 O O . LYS D 1 100 ? -3.292 -40.499 -58.427 1.00 38.95 80 LYS D O 1
ATOM 3899 N N . SER D 1 101 ? -4.315 -39.464 -60.140 1.00 37.14 81 SER D N 1
ATOM 3900 C CA . SER D 1 101 ? -5.228 -38.769 -59.257 1.00 41.63 81 SER D CA 1
ATOM 3901 C C . SER D 1 101 ? -6.216 -39.713 -58.582 1.00 45.21 81 SER D C 1
ATOM 3902 O O . SER D 1 101 ? -6.723 -39.404 -57.502 1.00 52.42 81 SER D O 1
ATOM 3905 N N . GLU D 1 102 ? -6.463 -40.873 -59.186 1.00 32.62 82 GLU D N 1
ATOM 3906 C CA . GLU D 1 102 ? -7.511 -41.760 -58.684 1.00 25.96 82 GLU D CA 1
ATOM 3907 C C . GLU D 1 102 ? -7.000 -42.786 -57.678 1.00 28.76 82 GLU D C 1
ATOM 3908 O O . GLU D 1 102 ? -7.798 -43.410 -56.983 1.00 27.32 82 GLU D O 1
ATOM 3914 N N . MET D 1 103 ? -5.678 -42.933 -57.578 1.00 37.03 83 MET D N 1
ATOM 3915 C CA . MET D 1 103 ? -5.040 -44.046 -56.848 1.00 31.03 83 MET D CA 1
ATOM 3916 C C . MET D 1 103 ? -5.339 -44.065 -55.349 1.00 29.73 83 MET D C 1
ATOM 3917 O O . MET D 1 103 ? -5.601 -45.120 -54.773 1.00 35.29 83 MET D O 1
ATOM 3922 N N . LYS D 1 104 ? -5.277 -42.896 -54.725 1.00 28.10 84 LYS D N 1
ATOM 3923 C CA . LYS D 1 104 ? -5.557 -42.741 -53.301 1.00 30.81 84 LYS D CA 1
ATOM 3924 C C . LYS D 1 104 ? -6.891 -43.391 -52.897 1.00 25.71 84 LYS D C 1
ATOM 3925 O O . LYS D 1 104 ? -6.959 -44.161 -51.942 1.00 24.10 84 LYS D O 1
ATOM 3931 N N . THR D 1 105 ? -7.938 -43.099 -53.660 1.00 26.51 85 THR D N 1
ATOM 3932 C CA . THR D 1 105 ? -9.265 -43.660 -53.434 1.00 30.10 85 THR D CA 1
ATOM 3933 C C . THR D 1 105 ? -9.285 -45.179 -53.549 1.00 42.61 85 THR D C 1
ATOM 3934 O O . THR D 1 105 ? -9.789 -45.891 -52.677 1.00 48.12 85 THR D O 1
ATOM 3938 N N . VAL D 1 106 ? -8.707 -45.651 -54.644 1.00 41.34 86 VAL D N 1
ATOM 3939 C CA . VAL D 1 106 ? -8.682 -47.058 -55.004 1.00 33.38 86 VAL D CA 1
ATOM 3940 C C . VAL D 1 106 ? -7.920 -47.907 -53.984 1.00 25.00 86 VAL D C 1
ATOM 3941 O O . VAL D 1 106 ? -8.412 -48.944 -53.548 1.00 32.37 86 VAL D O 1
ATOM 3945 N N . LEU D 1 107 ? -6.722 -47.473 -53.614 1.00 23.19 87 LEU D N 1
ATOM 3946 C CA . LEU D 1 107 ? -5.903 -48.179 -52.621 1.00 19.85 87 LEU D CA 1
ATOM 3947 C C . LEU D 1 107 ? -6.626 -48.296 -51.275 1.00 24.67 87 LEU D C 1
ATOM 3948 O O . LEU D 1 107 ? -6.573 -49.323 -50.609 1.00 21.52 87 LEU D O 1
ATOM 3953 N N . SER D 1 108 ? -7.326 -47.238 -50.886 1.00 30.01 88 SER D N 1
ATOM 3954 C CA . SER D 1 108 ? -8.038 -47.231 -49.615 1.00 28.84 88 SER D CA 1
ATOM 3955 C C . SER D 1 108 ? -9.123 -48.287 -49.551 1.00 32.71 88 SER D C 1
ATOM 3956 O O . SER D 1 108 ? -9.403 -48.822 -48.480 1.00 44.10 88 SER D O 1
ATOM 3959 N N . ALA D 1 109 ? -9.761 -48.557 -50.683 1.00 26.58 89 ALA D N 1
ATOM 3960 C CA . ALA D 1 109 ? -10.804 -49.572 -50.730 1.00 26.98 89 ALA D CA 1
ATOM 3961 C C . ALA D 1 109 ? -10.271 -50.967 -51.072 1.00 27.09 89 ALA D C 1
ATOM 3962 O O . ALA D 1 109 ? -11.043 -51.927 -51.110 1.00 24.04 89 ALA D O 1
ATOM 3964 N N . ASP D 1 110 ? -8.979 -51.096 -51.370 1.00 20.15 90 ASP D N 1
ATOM 3965 C CA . ASP D 1 110 ? -8.491 -52.408 -51.772 1.00 25.02 90 ASP D CA 1
ATOM 3966 C C . ASP D 1 110 ? -8.527 -53.379 -50.577 1.00 26.40 90 ASP D C 1
ATOM 3967 O O . ASP D 1 110 ? -8.006 -53.088 -49.505 1.00 19.53 90 ASP D O 1
ATOM 3972 N N . LYS D 1 111 ? -9.160 -54.528 -50.779 1.00 27.68 91 LYS D N 1
ATOM 3973 C CA . LYS D 1 111 ? -9.328 -55.553 -49.743 1.00 29.07 91 LYS D CA 1
ATOM 3974 C C . LYS D 1 111 ? -8.014 -55.918 -49.005 1.00 30.53 91 LYS D C 1
ATOM 3975 O O . LYS D 1 111 ? -7.990 -56.017 -47.780 1.00 22.74 91 LYS D O 1
ATOM 3981 N N . ASP D 1 112 ? -6.927 -56.126 -49.738 1.00 29.31 92 ASP D N 1
ATOM 3982 C CA . ASP D 1 112 ? -5.664 -56.452 -49.086 1.00 27.48 92 ASP D CA 1
ATOM 3983 C C . ASP D 1 112 ? -5.238 -55.265 -48.201 1.00 30.55 92 ASP D C 1
ATOM 3984 O O . ASP D 1 112 ? -4.888 -55.434 -47.030 1.00 31.18 92 ASP D O 1
ATOM 3989 N N . VAL D 1 113 ? -5.314 -54.058 -48.756 1.00 34.83 93 VAL D N 1
ATOM 3990 C CA . VAL D 1 113 ? -4.961 -52.849 -48.022 1.00 31.29 93 VAL D CA 1
ATOM 3991 C C . VAL D 1 113 ? -5.876 -52.609 -46.835 1.00 28.98 93 VAL D C 1
ATOM 3992 O O . VAL D 1 113 ? -5.421 -52.410 -45.706 1.00 29.43 93 VAL D O 1
ATOM 3996 N N . LEU D 1 114 ? -7.173 -52.668 -47.107 1.00 29.46 94 LEU D N 1
ATOM 3997 C CA . LEU D 1 114 ? -8.217 -52.396 -46.122 1.00 34.68 94 LEU D CA 1
ATOM 3998 C C . LEU D 1 114 ? -8.158 -53.301 -44.876 1.00 38.62 94 LEU D C 1
ATOM 3999 O O . LEU D 1 114 ? -8.394 -52.837 -43.759 1.00 41.61 94 LEU D O 1
ATOM 4004 N N . LYS D 1 115 ? -7.827 -54.576 -45.057 1.00 36.40 95 LYS D N 1
ATOM 4005 C CA . LYS D 1 115 ? -7.751 -55.505 -43.931 1.00 29.77 95 LYS D CA 1
ATOM 4006 C C . LYS D 1 115 ? -6.635 -55.141 -42.945 1.00 20.02 95 LYS D C 1
ATOM 4007 O O . LYS D 1 115 ? -6.865 -55.054 -41.755 1.00 19.92 95 LYS D O 1
ATOM 4013 N N . VAL D 1 116 ? -5.430 -54.889 -43.431 1.00 23.84 96 VAL D N 1
ATOM 4014 C CA . VAL D 1 116 ? -4.343 -54.526 -42.521 1.00 27.23 96 VAL D CA 1
ATOM 4015 C C . VAL D 1 116 ? -4.555 -53.151 -41.865 1.00 24.75 96 VAL D C 1
ATOM 4016 O O . VAL D 1 116 ? -4.283 -52.980 -40.681 1.00 30.58 96 VAL D O 1
ATOM 4020 N N . ASP D 1 117 ? -5.040 -52.172 -42.612 1.00 20.08 97 ASP D N 1
ATOM 4021 C CA . ASP D 1 117 ? -5.248 -50.858 -42.017 1.00 27.05 97 ASP D CA 1
ATOM 4022 C C . ASP D 1 117 ? -6.383 -50.834 -40.969 1.00 40.41 97 ASP D C 1
ATOM 4023 O O . ASP D 1 117 ? -6.278 -50.156 -39.937 1.00 43.32 97 ASP D O 1
ATOM 4028 N N . THR D 1 118 ? -7.466 -51.562 -41.248 1.00 38.97 98 THR D N 1
ATOM 4029 C CA . THR D 1 118 ? -8.583 -51.724 -40.315 1.00 27.08 98 THR D CA 1
ATOM 4030 C C . THR D 1 118 ? -8.084 -52.300 -38.997 1.00 26.84 98 THR D C 1
ATOM 4031 O O . THR D 1 118 ? -8.402 -51.807 -37.913 1.00 30.90 98 THR D O 1
ATOM 4035 N N . SER D 1 119 ? -7.320 -53.374 -39.109 1.00 26.51 99 SER D N 1
ATOM 4036 C CA . SER D 1 119 ? -6.641 -53.977 -37.977 1.00 19.66 99 SER D CA 1
ATOM 4037 C C . SER D 1 119 ? -5.730 -52.968 -37.264 1.00 25.14 99 SER D C 1
ATOM 4038 O O . SER D 1 119 ? -5.816 -52.798 -36.054 1.00 19.57 99 SER D O 1
ATOM 4041 N N . LEU D 1 120 ? -4.861 -52.295 -38.019 1.00 25.51 100 LEU D N 1
ATOM 4042 C CA . LEU D 1 120 ? -3.972 -51.287 -37.444 1.00 27.43 100 LEU D CA 1
ATOM 4043 C C . LEU D 1 120 ? -4.763 -50.221 -36.667 1.00 24.50 100 LEU D C 1
ATOM 4044 O O . LEU D 1 120 ? -4.395 -49.864 -35.553 1.00 22.43 100 LEU D O 1
ATOM 4049 N N . GLN D 1 121 ? -5.833 -49.695 -37.254 1.00 24.33 101 GLN D N 1
ATOM 4050 C CA . GLN D 1 121 ? -6.597 -48.659 -36.568 1.00 27.45 101 GLN D CA 1
ATOM 4051 C C . GLN D 1 121 ? -7.316 -49.199 -35.336 1.00 27.71 101 GLN D C 1
ATOM 4052 O O . GLN D 1 121 ? -7.551 -48.457 -34.380 1.00 26.63 101 GLN D O 1
ATOM 4058 N N . TYR D 1 122 ? -7.674 -50.481 -35.357 1.00 23.29 102 TYR D N 1
ATOM 4059 C CA . TYR D 1 122 ? -8.370 -51.076 -34.218 1.00 24.39 102 TYR D CA 1
ATOM 4060 C C . TYR D 1 122 ? -7.504 -50.992 -32.974 1.00 25.23 102 TYR D C 1
ATOM 4061 O O . TYR D 1 122 ? -8.000 -50.646 -31.918 1.00 37.61 102 TYR D O 1
ATOM 4070 N N . TRP D 1 123 ? -6.217 -51.305 -33.084 1.00 25.92 103 TRP D N 1
ATOM 4071 C CA . TRP D 1 123 ? -5.318 -51.151 -31.940 1.00 26.85 103 TRP D CA 1
ATOM 4072 C C . TRP D 1 123 ? -5.264 -49.675 -31.553 1.00 36.13 103 TRP D C 1
ATOM 4073 O O . TRP D 1 123 ? -5.090 -49.334 -30.383 1.00 44.23 103 TRP D O 1
ATOM 4084 N N . GLY D 1 124 ? -5.408 -48.802 -32.546 1.00 31.91 104 GLY D N 1
ATOM 4085 C CA . GLY D 1 124 ? -5.432 -47.367 -32.319 1.00 30.47 104 GLY D CA 1
ATOM 4086 C C . GLY D 1 124 ? -6.569 -46.996 -31.393 1.00 29.51 104 GLY D C 1
ATOM 4087 O O . GLY D 1 124 ? -6.487 -46.029 -30.628 1.00 29.59 104 GLY D O 1
ATOM 4088 N N . ILE D 1 125 ? -7.657 -47.746 -31.494 1.00 19.39 105 ILE D N 1
ATOM 4089 C CA . ILE D 1 125 ? -8.776 -47.549 -30.599 1.00 19.32 105 ILE D CA 1
ATOM 4090 C C . ILE D 1 125 ? -8.321 -47.981 -29.213 1.00 22.22 105 ILE D C 1
ATOM 4091 O O . ILE D 1 125 ? -8.535 -47.276 -28.222 1.00 25.08 105 ILE D O 1
ATOM 4096 N N . LEU D 1 126 ? -7.656 -49.135 -29.171 1.00 22.82 106 LEU D N 1
ATOM 4097 C CA . LEU D 1 126 ? -7.051 -49.681 -27.954 1.00 22.14 106 LEU D CA 1
ATOM 4098 C C . LEU D 1 126 ? -5.945 -48.832 -27.345 1.00 28.73 106 LEU D C 1
ATOM 4099 O O . LEU D 1 126 ? -5.920 -48.629 -26.129 1.00 25.83 106 LEU D O 1
ATOM 4104 N N . LEU D 1 127 ? -5.037 -48.334 -28.185 1.00 30.89 107 LEU D N 1
ATOM 4105 C CA . LEU D 1 127 ? -3.956 -47.483 -27.703 1.00 30.09 107 LEU D CA 1
ATOM 4106 C C . LEU D 1 127 ? -4.451 -46.284 -26.929 1.00 26.61 107 LEU D C 1
ATOM 4107 O O . LEU D 1 127 ? -4.007 -46.040 -25.816 1.00 27.88 107 LEU D O 1
ATOM 4112 N N . ASP D 1 128 ? -5.395 -45.556 -27.515 1.00 31.86 108 ASP D N 1
ATOM 4113 C CA . ASP D 1 128 ? -5.894 -44.324 -26.920 1.00 34.02 108 ASP D CA 1
ATOM 4114 C C . ASP D 1 128 ? -6.663 -44.575 -25.640 1.00 33.86 108 ASP D C 1
ATOM 4115 O O . ASP D 1 128 ? -6.620 -43.761 -24.717 1.00 37.21 108 ASP D O 1
ATOM 4120 N N . PHE D 1 129 ? -7.358 -45.706 -25.574 1.00 31.21 109 PHE D N 1
ATOM 4121 C CA . PHE D 1 129 ? -8.112 -46.024 -24.377 1.00 22.03 109 PHE D CA 1
ATOM 4122 C C . PHE D 1 129 ? -7.180 -46.212 -23.185 1.00 21.47 109 PHE D C 1
ATOM 4123 O O . PHE D 1 129 ? -7.446 -45.703 -22.101 1.00 20.44 109 PHE D O 1
ATOM 4131 N N . CYS D 1 130 ? -6.065 -46.903 -23.405 1.00 27.92 110 CYS D N 1
ATOM 4132 C CA . CYS D 1 130 ? -5.084 -47.151 -22.346 1.00 29.34 110 CYS D CA 1
ATOM 4133 C C . CYS D 1 130 ? -4.459 -45.844 -21.883 1.00 32.23 110 CYS D C 1
ATOM 4134 O O . CYS D 1 130 ? -4.126 -45.691 -20.710 1.00 40.61 110 CYS D O 1
ATOM 4137 N N . SER D 1 131 ? -4.300 -44.902 -22.804 1.00 28.21 111 SER D N 1
ATOM 4138 C CA . SE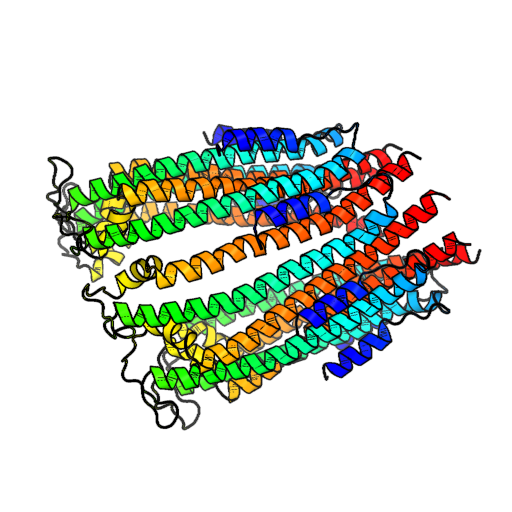R D 1 131 ? -3.906 -43.558 -22.417 1.00 27.30 111 SER D CA 1
ATOM 4139 C C . SER D 1 131 ? -4.930 -42.988 -21.434 1.00 22.34 111 SER D C 1
ATOM 4140 O O . SER D 1 131 ? -4.568 -42.486 -20.376 1.00 26.42 111 SER D O 1
ATOM 4143 N N . GLY D 1 132 ? -6.209 -43.090 -21.771 1.00 22.47 112 GLY D N 1
ATOM 4144 C CA . GLY D 1 132 ? -7.250 -42.651 -20.858 1.00 31.41 112 GLY D CA 1
ATOM 4145 C C . GLY D 1 132 ? -7.193 -43.315 -19.486 1.00 29.61 112 GLY D C 1
ATOM 4146 O O . GLY D 1 132 ? -7.297 -42.645 -18.449 1.00 24.29 112 GLY D O 1
ATOM 4147 N N . ALA D 1 133 ? -6.999 -44.631 -19.486 1.00 24.55 113 ALA D N 1
ATOM 4148 C CA . ALA D 1 133 ? -6.845 -45.398 -18.252 1.00 31.09 113 ALA D CA 1
ATOM 4149 C C . ALA D 1 133 ? -5.762 -44.798 -17.357 1.00 35.64 113 ALA D C 1
ATOM 4150 O O . ALA D 1 133 ? -5.963 -44.638 -16.155 1.00 47.98 113 ALA D O 1
ATOM 4152 N N . LEU D 1 134 ? -4.636 -44.421 -17.952 1.00 35.04 114 LEU D N 1
ATOM 4153 C CA . LEU D 1 134 ? -3.532 -43.841 -17.201 1.00 27.27 114 LEU D CA 1
ATOM 4154 C C . LEU D 1 134 ? -3.912 -42.491 -16.627 1.00 23.26 114 LEU D C 1
ATOM 4155 O O . LEU D 1 134 ? -3.495 -42.117 -15.528 1.00 22.46 114 LEU D O 1
ATOM 4160 N N . ASP D 1 135 ? -4.720 -41.765 -17.386 1.00 30.37 115 ASP D N 1
ATOM 4161 C CA . ASP D 1 135 ? -5.276 -40.492 -16.952 1.00 30.26 115 ASP D CA 1
ATOM 4162 C C . ASP D 1 135 ? -6.248 -40.662 -15.780 1.00 25.13 115 ASP D C 1
ATOM 4163 O O . ASP D 1 135 ? -6.246 -39.868 -14.846 1.00 26.46 115 ASP D O 1
ATOM 4168 N N . ALA D 1 136 ? -7.094 -41.687 -15.846 1.00 19.67 116 ALA D N 1
ATOM 4169 C CA . ALA D 1 136 ? -8.051 -41.969 -14.775 1.00 24.18 116 ALA D CA 1
ATOM 4170 C C . ALA D 1 136 ? -7.292 -42.347 -13.507 1.00 25.36 116 ALA D C 1
ATOM 4171 O O . ALA D 1 136 ? -7.580 -41.866 -12.405 1.00 19.54 116 ALA D O 1
ATOM 4173 N N . ILE D 1 137 ? -6.333 -43.245 -13.682 1.00 23.51 117 ILE D N 1
ATOM 4174 C CA . ILE D 1 137 ? -5.516 -43.745 -12.589 1.00 26.20 117 ILE D CA 1
ATOM 4175 C C . ILE D 1 137 ? -4.628 -42.621 -12.023 1.00 29.24 117 ILE D C 1
ATOM 4176 O O . ILE D 1 137 ? -4.378 -42.576 -10.812 1.00 28.55 117 ILE D O 1
ATOM 4181 N N . LYS D 1 138 ? -4.126 -41.735 -12.890 1.00 28.75 118 LYS D N 1
ATOM 4182 C CA . LYS D 1 138 ? -3.342 -40.602 -12.400 1.00 28.34 118 LYS D CA 1
ATOM 4183 C C . LYS D 1 138 ? -4.096 -39.776 -11.384 1.00 28.47 118 LYS D C 1
ATOM 4184 O O . LYS D 1 138 ? -3.532 -39.355 -10.373 1.00 34.46 118 LYS D O 1
ATOM 4190 N N . SER D 1 139 ? -5.376 -39.553 -11.634 1.00 19.21 119 SER D N 1
ATOM 4191 C CA . SER D 1 139 ? -6.141 -38.734 -10.714 1.00 19.22 119 SER D CA 1
ATOM 4192 C C . SER D 1 139 ? -6.835 -39.589 -9.655 1.00 28.20 119 SER D C 1
ATOM 4193 O O . SER D 1 139 ? -7.189 -39.091 -8.587 1.00 36.59 119 SER D O 1
ATOM 4196 N N . ARG D 1 140 ? -7.025 -40.877 -9.939 1.00 19.72 120 ARG D N 1
ATOM 4197 C CA . ARG D 1 140 ? -7.632 -41.767 -8.958 1.00 18.87 120 ARG D CA 1
ATOM 4198 C C . ARG D 1 140 ? -6.829 -41.706 -7.669 1.00 25.65 120 ARG D C 1
ATOM 4199 O O . ARG D 1 140 ? -7.388 -41.763 -6.572 1.00 27.13 120 ARG D O 1
ATOM 4207 N N . GLY D 1 141 ? -5.510 -41.608 -7.803 1.00 20.16 121 GLY D N 1
ATOM 4208 C CA . GLY D 1 141 ? -4.661 -41.381 -6.654 1.00 20.21 121 GLY D CA 1
ATOM 4209 C C . GLY D 1 141 ? -5.027 -40.072 -5.975 1.00 31.03 121 GLY D C 1
ATOM 4210 O O . GLY D 1 141 ? -4.958 -39.959 -4.757 1.00 41.67 121 GLY D O 1
ATOM 4211 N N . PHE D 1 142 ? -5.395 -39.063 -6.757 1.00 29.19 122 PHE D N 1
ATOM 4212 C CA . PHE D 1 142 ? -5.854 -37.813 -6.155 1.00 29.89 122 PHE D CA 1
ATOM 4213 C C . PHE D 1 142 ? -7.219 -38.028 -5.530 1.00 28.17 122 PHE D C 1
ATOM 4214 O O . PHE D 1 142 ? -7.472 -37.536 -4.435 1.00 26.80 122 PHE D O 1
ATOM 4222 N N . ALA D 1 143 ? -8.103 -38.740 -6.225 1.00 22.29 123 ALA D N 1
ATOM 4223 C CA . ALA D 1 143 ? -9.400 -39.046 -5.639 1.00 22.19 123 ALA D CA 1
ATOM 4224 C C . ALA D 1 143 ? -9.147 -39.768 -4.319 1.00 31.12 123 ALA D C 1
ATOM 4225 O O . ALA D 1 143 ? -9.832 -39.539 -3.327 1.00 38.73 123 ALA D O 1
ATOM 4227 N N . ILE D 1 144 ? -8.144 -40.635 -4.313 1.00 30.83 124 ILE D N 1
ATOM 4228 C CA . ILE D 1 144 ? -7.729 -41.329 -3.098 1.00 24.66 124 ILE D CA 1
ATOM 4229 C C . ILE D 1 144 ? -7.205 -40.318 -2.079 1.00 24.03 124 ILE D C 1
ATOM 4230 O O . ILE D 1 144 ? -7.527 -40.383 -0.892 1.00 29.55 124 ILE D O 1
ATOM 4235 N N . LYS D 1 145 ? -6.388 -39.386 -2.553 1.00 26.29 125 LYS D N 1
ATOM 4236 C CA . LYS D 1 145 ? -5.909 -38.285 -1.731 1.00 26.12 125 LYS D CA 1
ATOM 4237 C C . LYS D 1 145 ? -7.059 -37.404 -1.279 1.00 32.03 125 LYS D C 1
ATOM 4238 O O . LYS D 1 145 ? -7.058 -36.917 -0.152 1.00 32.99 125 LYS D O 1
ATOM 4244 N N . HIS D 1 146 ? -8.019 -37.175 -2.178 1.00 42.93 126 HIS D N 1
ATOM 4245 C CA . HIS D 1 146 ? -9.205 -36.371 -1.867 1.00 40.25 126 HIS D CA 1
ATOM 4246 C C . HIS D 1 146 ? -9.955 -36.891 -0.650 1.00 35.38 126 HIS D C 1
ATOM 4247 O O . HIS D 1 146 ? -10.292 -36.127 0.248 1.00 36.93 126 HIS D O 1
ATOM 4254 N N . ILE D 1 147 ? -10.189 -38.195 -0.611 1.00 35.51 127 ILE D N 1
ATOM 4255 C CA . ILE D 1 147 ? -10.972 -38.785 0.465 1.00 38.72 127 ILE D CA 1
ATOM 4256 C C . ILE D 1 147 ? -10.308 -38.635 1.820 1.00 38.69 127 ILE D C 1
ATOM 4257 O O . ILE D 1 147 ? -10.972 -38.300 2.807 1.00 37.84 127 ILE D O 1
ATOM 4262 N N . GLN D 1 148 ? -9.001 -38.866 1.871 1.00 39.98 128 GLN D N 1
ATOM 4263 C CA . GLN D 1 148 ? -8.269 -38.668 3.117 1.00 40.77 128 GLN D CA 1
ATOM 4264 C C . GLN D 1 148 ? -8.512 -37.320 3.732 1.00 39.73 128 GLN D C 1
ATOM 4265 O O . GLN D 1 148 ? -8.726 -37.231 4.943 1.00 42.33 128 GLN D O 1
ATOM 4271 N N . ASP D 1 149 ? -8.514 -36.283 2.898 1.00 46.87 129 ASP D N 1
ATOM 4272 C CA . ASP D 1 149 ? -8.728 -34.920 3.377 1.00 42.46 129 ASP D CA 1
ATOM 4273 C C . ASP D 1 149 ? -10.108 -34.840 3.999 1.00 38.03 129 ASP D C 1
ATOM 4274 O O . ASP D 1 149 ? -10.278 -34.297 5.084 1.00 36.87 129 ASP D O 1
ATOM 4279 N N . MET D 1 150 ? -11.091 -35.413 3.322 1.00 35.89 130 MET D N 1
ATOM 4280 C CA . MET D 1 150 ? -12.444 -35.407 3.849 1.00 44.97 130 MET D CA 1
ATOM 4281 C C . MET D 1 150 ? -12.542 -36.222 5.140 1.00 43.84 130 MET D C 1
ATOM 4282 O O . MET D 1 150 ? -13.392 -35.942 5.983 1.00 49.07 130 MET D O 1
ATOM 4287 N N . ARG D 1 151 ? -11.672 -37.216 5.305 1.00 40.40 131 ARG D N 1
ATOM 4288 C CA . ARG D 1 151 ? -11.711 -38.035 6.518 1.00 38.97 131 ARG D CA 1
ATOM 4289 C C . ARG D 1 151 ? -11.132 -37.373 7.758 1.00 37.32 131 ARG D C 1
ATOM 4290 O O . ARG D 1 151 ? -11.785 -37.341 8.806 1.00 38.19 131 ARG D O 1
ATOM 4298 N N . ALA D 1 152 ? -9.918 -36.836 7.633 1.00 40.83 132 ALA D N 1
ATOM 4299 C CA . ALA D 1 152 ? -9.254 -36.172 8.757 1.00 43.59 132 ALA D CA 1
ATOM 4300 C C . ALA D 1 152 ? -10.070 -35.011 9.296 1.00 42.90 132 ALA D C 1
ATOM 4301 O O . ALA D 1 152 ? -10.043 -34.714 10.496 1.00 43.27 132 ALA D O 1
ATOM 4303 N N . PHE D 1 153 ? -10.808 -34.367 8.403 1.00 41.22 133 PHE D N 1
ATOM 4304 C CA . PHE D 1 153 ? -11.688 -33.293 8.797 1.00 45.31 133 PHE D CA 1
ATOM 4305 C C . PHE D 1 153 ? -12.894 -33.842 9.547 1.00 45.95 133 PHE D C 1
ATOM 4306 O O . PHE D 1 153 ? -13.315 -33.285 10.561 1.00 47.24 133 PHE D O 1
ATOM 4314 N N . GLU D 1 154 ? -13.422 -34.959 9.056 1.00 46.81 134 GLU D N 1
ATOM 4315 C CA . GLU D 1 154 ? -14.573 -35.604 9.683 1.00 49.97 134 GLU D CA 1
ATOM 4316 C C . GLU D 1 154 ? -14.234 -36.018 11.109 1.00 46.93 134 GLU D C 1
ATOM 4317 O O . GLU D 1 154 ? -15.086 -35.922 11.991 1.00 44.80 134 GLU D O 1
ATOM 4319 N N . ALA D 1 155 ? -13.025 -36.551 11.302 1.00 45.62 135 ALA D N 1
ATOM 4320 C CA . ALA D 1 155 ? -12.457 -36.802 12.632 1.00 44.67 135 ALA D CA 1
ATOM 4321 C C . ALA D 1 155 ? -12.899 -35.762 13.664 1.00 45.90 135 ALA D C 1
ATOM 4322 O O . ALA D 1 155 ? -12.960 -34.562 13.366 1.00 42.34 135 ALA D O 1
ATOM 4324 N N . MET E 1 21 ? -27.000 -44.970 -31.089 1.00 35.56 1 MET E N 1
ATOM 4325 C CA . MET E 1 21 ? -26.944 -43.958 -30.038 1.00 33.17 1 MET E CA 1
ATOM 4326 C C . MET E 1 21 ? -27.604 -42.677 -30.540 1.00 29.69 1 MET E C 1
ATOM 4327 O O . MET E 1 21 ? -27.558 -42.382 -31.737 1.00 29.43 1 MET E O 1
ATOM 4332 N N . ARG E 1 22 ? -28.221 -41.924 -29.631 1.00 31.99 2 ARG E N 1
ATOM 4333 C CA . ARG E 1 22 ? -28.803 -40.635 -29.991 1.00 31.43 2 ARG E CA 1
ATOM 4334 C C . ARG E 1 22 ? -28.101 -39.559 -29.175 1.00 34.32 2 ARG E C 1
ATOM 4335 O O . ARG E 1 22 ? -27.816 -39.756 -27.993 1.00 40.87 2 ARG E O 1
ATOM 4337 N N . LEU E 1 23 ? -27.867 -38.407 -29.794 1.00 27.77 3 LEU E N 1
ATOM 4338 C CA . LEU E 1 23 ? -27.120 -37.328 -29.154 1.00 35.73 3 LEU E CA 1
ATOM 4339 C C . LEU E 1 23 ? -27.763 -36.722 -27.913 1.00 35.91 3 LEU E C 1
ATOM 4340 O O . LEU E 1 23 ? -27.093 -36.536 -26.895 1.00 34.86 3 LEU E O 1
ATOM 4345 N N . GLU E 1 24 ? -29.060 -36.440 -27.982 1.00 39.15 4 GLU E N 1
ATOM 4346 C CA . GLU E 1 24 ? -29.723 -35.764 -26.875 1.00 37.22 4 GLU E CA 1
ATOM 4347 C C . GLU E 1 24 ? -29.774 -36.672 -25.658 1.00 38.00 4 GLU E C 1
ATOM 4348 O O . GLU E 1 24 ? -29.692 -36.203 -24.525 1.00 44.38 4 GLU E O 1
ATOM 4350 N N . ASP E 1 25 ? -29.871 -37.975 -25.893 1.00 29.93 5 ASP E N 1
ATOM 4351 C CA . ASP E 1 25 ? -29.926 -38.918 -24.789 1.00 34.39 5 ASP E CA 1
ATOM 4352 C C . ASP E 1 25 ? -28.548 -39.044 -24.131 1.00 36.67 5 ASP E C 1
ATOM 4353 O O . ASP E 1 25 ? -28.450 -39.342 -22.937 1.00 36.84 5 ASP E O 1
ATOM 4358 N N . LEU E 1 26 ? -27.489 -38.824 -24.907 1.00 38.39 6 LEU E N 1
ATOM 4359 C CA . LEU E 1 26 ? -26.145 -38.736 -24.341 1.00 33.96 6 LEU E CA 1
ATOM 4360 C C . LEU E 1 26 ? -26.050 -37.454 -23.539 1.00 27.79 6 LEU E C 1
ATOM 4361 O O . LEU E 1 26 ? -25.519 -37.444 -22.433 1.00 33.03 6 LEU E O 1
ATOM 4366 N N . GLN E 1 27 ? -26.582 -36.378 -24.115 1.00 36.22 7 GLN E N 1
ATOM 4367 C CA . GLN E 1 27 ? -26.659 -35.069 -23.461 1.00 34.81 7 GLN E CA 1
ATOM 4368 C C . GLN E 1 27 ? -27.437 -35.195 -22.169 1.00 27.93 7 GLN E C 1
ATOM 4369 O O . GLN E 1 27 ? -27.051 -34.660 -21.139 1.00 27.94 7 GLN E O 1
ATOM 4375 N N . GLU E 1 28 ? -28.564 -35.888 -22.262 1.00 29.17 8 GLU E N 1
ATOM 4376 C CA . GLU E 1 28 ? -29.433 -36.148 -21.128 1.00 27.99 8 GLU E CA 1
ATOM 4377 C C . GLU E 1 28 ? -28.650 -36.981 -20.121 1.00 30.29 8 GLU E C 1
ATOM 4378 O O . GLU E 1 28 ? -28.761 -36.760 -18.917 1.00 27.97 8 GLU E O 1
ATOM 4384 N N . GLU E 1 29 ? -27.817 -37.903 -20.617 1.00 42.25 9 GLU E N 1
ATOM 4385 C CA . GLU E 1 29 ? -27.029 -38.770 -19.734 1.00 27.83 9 GLU E CA 1
ATOM 4386 C C . GLU E 1 29 ? -25.940 -38.032 -18.980 1.00 27.82 9 GLU E C 1
ATOM 4387 O O . GLU E 1 29 ? -25.870 -38.130 -17.751 1.00 27.82 9 GLU E O 1
ATOM 4393 N N . LEU E 1 30 ? -25.116 -37.272 -19.704 1.00 27.80 10 LEU E N 1
ATOM 4394 C CA . LEU E 1 30 ? -23.998 -36.545 -19.090 1.00 30.70 10 LEU E CA 1
ATOM 4395 C C . LEU E 1 30 ? -24.461 -35.577 -18.011 1.00 35.60 10 LEU E C 1
ATOM 4396 O O . LEU E 1 30 ? -23.858 -35.484 -16.934 1.00 37.00 10 LEU E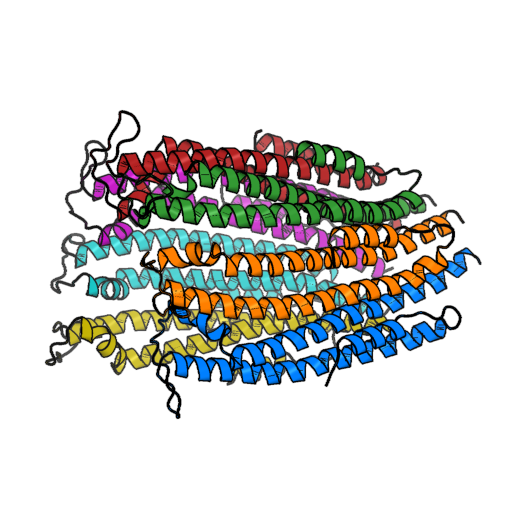 O 1
ATOM 4401 N N . LYS E 1 31 ? -25.549 -34.877 -18.317 1.00 37.45 11 LYS E N 1
ATOM 4402 C CA . LYS E 1 31 ? -26.178 -33.909 -17.426 1.00 36.81 11 LYS E CA 1
ATOM 4403 C C . LYS E 1 31 ? -26.404 -34.456 -16.006 1.00 37.71 11 LYS E C 1
ATOM 4404 O O . LYS E 1 31 ? -25.990 -33.833 -15.027 1.00 35.44 11 LYS E O 1
ATOM 4410 N N . LYS E 1 32 ? -27.031 -35.626 -15.899 1.00 38.82 12 LYS E N 1
ATOM 4411 C CA . LYS E 1 32 ? -27.219 -36.281 -14.604 1.00 39.93 12 LYS E CA 1
ATOM 4412 C C . LYS E 1 32 ? -25.875 -36.585 -13.899 1.00 50.04 12 LYS E C 1
ATOM 4413 O O . LYS E 1 32 ? -25.780 -36.488 -12.668 1.00 54.84 12 LYS E O 1
ATOM 4419 N N . ASP E 1 33 ? -24.851 -36.947 -14.677 1.00 45.18 13 ASP E N 1
ATOM 4420 C CA . ASP E 1 33 ? -23.546 -37.358 -14.141 1.00 37.40 13 ASP E CA 1
ATOM 4421 C C . ASP E 1 33 ? -22.747 -36.224 -13.473 1.00 31.86 13 ASP E C 1
ATOM 4422 O O . ASP E 1 33 ? -22.088 -36.442 -12.453 1.00 28.93 13 ASP E O 1
ATOM 4427 N N . VAL E 1 34 ? -22.763 -35.033 -14.064 1.00 34.61 14 VAL E N 1
ATOM 4428 C CA . VAL E 1 34 ? -21.974 -33.914 -13.537 1.00 35.33 14 VAL E CA 1
ATOM 4429 C C . VAL E 1 34 ? -22.586 -33.307 -12.266 1.00 33.45 14 VAL E C 1
ATOM 4430 O O . VAL E 1 34 ? -21.925 -32.538 -11.559 1.00 31.70 14 VAL E O 1
ATOM 4434 N N . PHE E 1 35 ? -23.846 -33.629 -11.987 1.00 27.96 15 PHE E N 1
ATOM 4435 C CA . PHE E 1 35 ? -24.476 -33.159 -10.767 1.00 28.02 15 PHE E CA 1
ATOM 4436 C C . PHE E 1 35 ? -23.758 -33.723 -9.553 1.00 29.93 15 PHE E C 1
ATOM 4437 O O . PHE E 1 35 ? -23.410 -34.906 -9.519 1.00 28.40 15 PHE E O 1
ATOM 4445 N N . ILE E 1 36 ? -23.552 -32.875 -8.551 1.00 28.02 16 ILE E N 1
ATOM 4446 C CA . ILE E 1 36 ? -22.797 -33.266 -7.367 1.00 44.57 16 ILE E CA 1
ATOM 4447 C C . ILE E 1 36 ? -23.643 -33.300 -6.099 1.00 43.52 16 ILE E C 1
ATOM 4448 O O . ILE E 1 36 ? -24.272 -32.307 -5.728 1.00 43.78 16 ILE E O 1
ATOM 4453 N N . ASP E 1 37 ? -23.662 -34.465 -5.454 1.00 44.06 17 ASP E N 1
ATOM 4454 C CA . ASP E 1 37 ? -24.297 -34.648 -4.150 1.00 41.23 17 ASP E CA 1
ATOM 4455 C C . ASP E 1 37 ? -23.300 -34.275 -3.038 1.00 40.86 17 ASP E C 1
ATOM 4456 O O . ASP E 1 37 ? -22.447 -35.082 -2.669 1.00 39.36 17 ASP E O 1
ATOM 4461 N N . SER E 1 38 ? -23.423 -33.057 -2.508 1.00 40.16 18 SER E N 1
ATOM 4462 C CA . SER E 1 38 ? -22.524 -32.524 -1.471 1.00 40.45 18 SER E CA 1
ATOM 4463 C C . SER E 1 38 ? -22.566 -33.322 -0.174 1.00 44.93 18 SER E C 1
ATOM 4464 O O . SER E 1 38 ? -21.642 -33.263 0.638 1.00 50.67 18 SER E O 1
ATOM 4467 N N . THR E 1 39 ? -23.659 -34.046 0.030 1.00 43.47 19 THR E N 1
ATOM 4468 C CA . THR E 1 39 ? -23.851 -34.811 1.251 1.00 39.18 19 THR E CA 1
ATOM 4469 C C . THR E 1 39 ? -23.062 -36.121 1.161 1.00 43.72 19 THR E C 1
ATOM 4470 O O . THR E 1 39 ? -22.991 -36.898 2.123 1.00 47.24 19 THR E O 1
ATOM 4474 N N . LYS E 1 40 ? -22.495 -36.377 -0.015 1.00 29.07 20 LYS E N 1
ATOM 4475 C CA . LYS E 1 40 ? -21.716 -37.582 -0.221 1.00 30.91 20 LYS E CA 1
ATOM 4476 C C . LYS E 1 40 ? -20.410 -37.237 -0.942 1.00 37.11 20 LYS E C 1
ATOM 4477 O O . LYS E 1 40 ? -20.063 -37.864 -1.946 1.00 37.05 20 LYS E O 1
ATOM 4483 N N . LEU E 1 41 ? -19.693 -36.243 -0.418 1.00 27.84 21 LEU E N 1
ATOM 4484 C CA . LEU E 1 41 ? -18.488 -35.733 -1.061 1.00 27.80 21 LEU E CA 1
ATOM 4485 C C . LEU E 1 41 ? -17.401 -36.790 -1.165 1.00 40.34 21 LEU E C 1
ATOM 4486 O O . LEU E 1 41 ? -16.633 -36.792 -2.131 1.00 47.95 21 LEU E O 1
ATOM 4491 N N . GLN E 1 42 ? -17.283 -37.659 -0.164 1.00 38.85 22 GLN E N 1
ATOM 4492 C CA . GLN E 1 42 ? -16.317 -38.741 -0.304 1.00 27.64 22 GLN E CA 1
ATOM 4493 C C . GLN E 1 42 ? -16.790 -39.648 -1.414 1.00 27.61 22 GLN E C 1
ATOM 4494 O O . GLN E 1 42 ? -16.033 -39.959 -2.321 1.00 37.71 22 GLN E O 1
ATOM 4500 N N . TYR E 1 43 ? -18.074 -39.980 -1.387 1.00 27.65 23 TYR E N 1
ATOM 4501 C CA . TYR E 1 43 ? -18.669 -40.834 -2.399 1.00 27.64 23 TYR E CA 1
ATOM 4502 C C . TYR E 1 43 ? -18.528 -40.235 -3.789 1.00 27.64 23 TYR E C 1
ATOM 4503 O O . TYR E 1 43 ? -18.198 -40.941 -4.734 1.00 36.22 23 TYR E O 1
ATOM 4512 N N . GLU E 1 44 ? -18.812 -38.948 -3.933 1.00 27.68 24 GLU E N 1
ATOM 4513 C CA . GLU E 1 44 ? -18.718 -38.328 -5.253 1.00 32.93 24 GLU E CA 1
ATOM 4514 C C . GLU E 1 44 ? -17.304 -38.358 -5.814 1.00 32.29 24 GLU E C 1
ATOM 4515 O O . GLU E 1 44 ? -17.129 -38.525 -7.019 1.00 28.17 24 GLU E O 1
ATOM 4521 N N . ALA E 1 45 ? -16.301 -38.224 -4.947 1.00 30.27 25 ALA E N 1
ATOM 4522 C CA . ALA E 1 45 ? -14.916 -38.290 -5.401 1.00 33.60 25 ALA E CA 1
ATOM 4523 C C . ALA E 1 45 ? -14.673 -39.674 -5.999 1.00 32.68 25 ALA E C 1
ATOM 4524 O O . ALA E 1 45 ? -14.098 -39.813 -7.081 1.00 33.19 25 ALA E O 1
ATOM 4526 N N . ALA E 1 46 ? -15.207 -40.683 -5.321 1.00 28.73 26 ALA E N 1
ATOM 4527 C CA . ALA E 1 46 ? -15.057 -42.063 -5.732 1.00 29.72 26 ALA E CA 1
ATOM 4528 C C . ALA E 1 46 ? -15.909 -42.286 -6.980 1.00 28.05 26 ALA E C 1
ATOM 4529 O O . ALA E 1 46 ? -15.512 -42.979 -7.921 1.00 29.54 26 ALA E O 1
ATOM 4531 N N . ASN E 1 47 ? -17.076 -41.665 -6.994 1.00 27.54 27 ASN E N 1
ATOM 4532 C CA . ASN E 1 47 ? -17.987 -41.820 -8.106 1.00 30.59 27 ASN E CA 1
ATOM 4533 C C . ASN E 1 47 ? -17.421 -41.186 -9.363 1.00 27.93 27 ASN E C 1
ATOM 4534 O O . ASN E 1 47 ? -17.667 -41.640 -10.479 1.00 19.61 27 ASN E O 1
ATOM 4539 N N . ASN E 1 48 ? -16.583 -40.179 -9.171 1.00 32.51 28 ASN E N 1
ATOM 4540 C CA . ASN E 1 48 ? -16.070 -39.440 -10.308 1.00 32.80 28 ASN E CA 1
ATOM 4541 C C . ASN E 1 48 ? -15.187 -40.276 -11.229 1.00 31.67 28 ASN E C 1
ATOM 4542 O O . ASN E 1 48 ? -15.288 -40.182 -12.454 1.00 25.31 28 ASN E O 1
ATOM 4547 N N . VAL E 1 49 ? -14.341 -41.108 -10.631 1.00 32.70 29 VAL E N 1
ATOM 4548 C CA . VAL E 1 49 ? -13.472 -42.003 -11.389 1.00 27.35 29 VAL E CA 1
ATOM 4549 C C . VAL E 1 49 ? -14.283 -43.036 -12.181 1.00 24.84 29 VAL E C 1
ATOM 4550 O O . VAL E 1 49 ? -13.868 -43.465 -13.252 1.00 18.61 29 VAL E O 1
ATOM 4554 N N . MET E 1 50 ? -15.443 -43.422 -11.653 1.00 28.80 30 MET E N 1
ATOM 4555 C CA . MET E 1 50 ? -16.349 -44.330 -12.358 1.00 26.77 30 MET E CA 1
ATOM 4556 C C . MET E 1 50 ? -17.036 -43.671 -13.544 1.00 28.66 30 MET E C 1
ATOM 4557 O O . MET E 1 50 ? -17.263 -44.314 -14.572 1.00 28.69 30 MET E O 1
ATOM 4562 N N . LEU E 1 51 ? -17.352 -42.384 -13.415 1.00 27.55 31 LEU E N 1
ATOM 4563 C CA . LEU E 1 51 ? -17.966 -41.666 -14.522 1.00 28.79 31 LEU E CA 1
ATOM 4564 C C . LEU E 1 51 ? -16.921 -41.502 -15.625 1.00 31.88 31 LEU E C 1
ATOM 4565 O O . LEU E 1 51 ? -17.227 -41.708 -16.798 1.00 29.44 31 LEU E O 1
ATOM 4570 N N . TYR E 1 52 ? -15.682 -41.177 -15.239 1.00 30.04 32 TYR E N 1
ATOM 4571 C CA . TYR E 1 52 ? -14.585 -41.095 -16.204 1.00 27.45 32 TYR E CA 1
ATOM 4572 C C . TYR E 1 52 ? -14.441 -42.365 -17.019 1.00 27.28 32 TYR E C 1
ATOM 4573 O O . TYR E 1 52 ? -14.336 -42.298 -18.235 1.00 32.54 32 TYR E O 1
ATOM 4582 N N . SER E 1 53 ? -14.409 -43.509 -16.348 1.00 23.31 33 SER E N 1
ATOM 4583 C CA . SER E 1 53 ? -14.382 -44.792 -17.033 1.00 22.69 33 SER E CA 1
ATOM 4584 C C . SER E 1 53 ? -15.524 -44.910 -18.036 1.00 28.31 33 SER E C 1
ATOM 4585 O O . SER E 1 53 ? -15.300 -45.158 -19.220 1.00 33.55 33 SER E O 1
ATOM 4588 N N . LYS E 1 54 ? -16.745 -44.696 -17.562 1.00 33.77 34 LYS E N 1
ATOM 4589 C CA . LYS E 1 54 ? -17.934 -44.869 -18.394 1.00 30.15 34 LYS E CA 1
ATOM 4590 C C . LYS E 1 54 ? -17.877 -44.036 -19.678 1.00 24.89 34 LYS E C 1
ATOM 4591 O O . LYS E 1 54 ? -18.183 -44.524 -20.767 1.00 22.25 34 LYS E O 1
ATOM 4597 N N . TRP E 1 55 ? -17.486 -42.776 -19.555 1.00 22.11 35 TRP E N 1
ATOM 4598 C CA . TRP E 1 55 ? -17.433 -41.924 -20.730 1.00 25.68 35 TRP E CA 1
ATOM 4599 C C . TRP E 1 55 ? -16.202 -42.266 -21.552 1.00 35.02 35 TRP E C 1
ATOM 4600 O O . TRP E 1 55 ? -16.201 -42.130 -22.776 1.00 34.07 35 TRP E O 1
ATOM 4611 N N . LEU E 1 56 ? -15.146 -42.693 -20.868 1.00 35.90 36 LEU E N 1
ATOM 4612 C CA . LEU E 1 56 ? -13.974 -43.239 -21.537 1.00 23.07 36 LEU E CA 1
ATOM 4613 C C . LEU E 1 56 ? -14.374 -44.471 -22.345 1.00 16.87 36 LEU E C 1
ATOM 4614 O O . LEU E 1 56 ? -13.909 -44.666 -23.454 1.00 16.73 36 LEU E O 1
ATOM 4619 N N . ASN E 1 57 ? -15.278 -45.277 -21.796 1.00 25.46 37 ASN E N 1
ATOM 4620 C CA . ASN E 1 57 ? -15.819 -46.447 -22.503 1.00 21.69 37 ASN E CA 1
ATOM 4621 C C . ASN E 1 57 ? -16.661 -46.090 -23.709 1.00 20.81 37 ASN E C 1
ATOM 4622 O O . ASN E 1 57 ? -16.545 -46.717 -24.758 1.00 28.11 37 ASN E O 1
ATOM 4627 N N . LYS E 1 58 ? -17.520 -45.086 -23.563 1.00 21.86 38 LYS E N 1
ATOM 4628 C CA . LYS E 1 58 ? -18.355 -44.669 -24.679 1.00 24.39 38 LYS E CA 1
ATOM 4629 C C . LYS E 1 58 ? -17.476 -44.213 -25.832 1.00 29.05 38 LYS E C 1
ATOM 4630 O O . LYS E 1 58 ? -17.640 -44.650 -26.978 1.00 29.70 38 LYS E O 1
ATOM 4636 N N . HIS E 1 59 ? -16.545 -43.325 -25.494 1.00 25.19 39 HIS E N 1
ATOM 4637 C CA . HIS E 1 59 ? -15.618 -42.727 -26.434 1.00 23.85 39 HIS E CA 1
ATOM 4638 C C . HIS E 1 59 ? -14.969 -43.776 -27.340 1.00 27.36 39 HIS E C 1
ATOM 4639 O O . HIS E 1 59 ? -15.034 -43.666 -28.567 1.00 29.51 39 HIS E O 1
ATOM 4646 N N . SER E 1 60 ? -14.366 -44.801 -26.738 1.00 23.53 40 SER E N 1
ATOM 4647 C CA . SER E 1 60 ? -13.698 -45.852 -27.506 1.00 19.21 40 SER E CA 1
ATOM 4648 C C . SER E 1 60 ? -14.704 -46.656 -28.338 1.00 18.13 40 SER E C 1
ATOM 4649 O O . SER E 1 60 ? -14.396 -47.080 -29.447 1.00 21.55 40 SER E O 1
ATOM 4652 N N . SER E 1 61 ? -15.900 -46.865 -27.795 1.00 23.99 41 SER E N 1
ATOM 4653 C CA . SER E 1 61 ? -16.970 -47.593 -28.486 1.00 18.29 41 SER E CA 1
ATOM 4654 C C . SER E 1 61 ? -17.518 -46.835 -29.703 1.00 21.63 41 SER E C 1
ATOM 4655 O O . SER E 1 61 ? -17.944 -47.444 -30.685 1.00 24.52 41 SER E O 1
ATOM 4658 N N . ILE E 1 62 ? -17.535 -45.508 -29.637 1.00 16.24 42 ILE E N 1
ATOM 4659 C CA . ILE E 1 62 ? -17.922 -44.735 -30.810 1.00 23.39 42 ILE E CA 1
ATOM 4660 C C . ILE E 1 62 ? -16.912 -44.957 -31.950 1.00 24.59 42 ILE E C 1
ATOM 4661 O O . ILE E 1 62 ? -17.296 -45.134 -33.104 1.00 31.59 42 ILE E O 1
ATOM 4666 N N . LYS E 1 63 ? -15.625 -44.958 -31.620 1.00 30.22 43 LYS E N 1
ATOM 4667 C CA . LYS E 1 63 ? -14.573 -45.181 -32.608 1.00 15.75 43 LYS E CA 1
ATOM 4668 C C . LYS E 1 63 ? -14.691 -46.520 -33.321 1.00 21.96 43 LYS E C 1
ATOM 4669 O O . LYS E 1 63 ? -14.392 -46.619 -34.509 1.00 18.79 43 LYS E O 1
ATOM 4675 N N . LYS E 1 64 ? -15.118 -47.555 -32.607 1.00 21.81 44 LYS E N 1
ATOM 4676 C CA . LYS E 1 64 ? -15.293 -48.851 -33.243 1.00 15.91 44 LYS E CA 1
ATOM 4677 C C . LYS E 1 64 ? -16.367 -48.768 -34.332 1.00 17.13 44 LYS E C 1
ATOM 4678 O O . LYS E 1 64 ? -16.138 -49.212 -35.463 1.00 15.89 44 LYS E O 1
ATOM 4684 N N . GLU E 1 65 ? -17.501 -48.133 -34.010 1.00 18.58 45 GLU E N 1
ATOM 4685 C CA . GLU E 1 65 ? -18.594 -47.929 -34.975 1.00 23.20 45 GLU E CA 1
ATOM 4686 C C . GLU E 1 65 ? -18.158 -47.116 -36.182 1.00 21.17 45 GLU E C 1
ATOM 4687 O O . GLU E 1 65 ? -18.396 -47.528 -37.317 1.00 20.96 45 GLU E O 1
ATOM 4693 N N . MET E 1 66 ? -17.536 -45.960 -35.938 1.00 22.51 46 MET E N 1
ATOM 4694 C CA . MET E 1 66 ? -17.061 -45.104 -37.020 1.00 22.29 46 MET E CA 1
ATOM 4695 C C . MET E 1 66 ? -16.050 -45.770 -37.934 1.00 15.63 46 MET E C 1
ATOM 4696 O O . MET E 1 66 ? -16.090 -45.573 -39.145 1.00 15.60 46 MET E O 1
ATOM 4701 N N . LEU E 1 67 ? -15.150 -46.558 -37.353 1.00 15.52 47 LEU E N 1
ATOM 4702 C CA . LEU E 1 67 ? -14.147 -47.287 -38.134 1.00 15.37 47 LEU E CA 1
ATOM 4703 C C . LEU E 1 67 ? -14.786 -48.262 -39.114 1.00 22.53 47 LEU E C 1
ATOM 4704 O O . LEU E 1 67 ? -14.354 -48.386 -40.262 1.00 15.34 47 LEU E O 1
ATOM 4709 N N . ARG E 1 68 ? -15.851 -48.921 -38.664 1.00 23.02 48 ARG E N 1
ATOM 4710 C CA . ARG E 1 68 ? -16.578 -49.857 -39.500 1.00 16.13 48 ARG E CA 1
ATOM 4711 C C . ARG E 1 68 ? -17.250 -49.111 -40.637 1.00 25.00 48 ARG E C 1
ATOM 4712 O O . ARG E 1 68 ? -17.162 -49.538 -41.799 1.00 22.55 48 ARG E O 1
ATOM 4720 N N . ILE E 1 69 ? -17.884 -47.980 -40.303 1.00 20.71 49 ILE E N 1
ATOM 4721 C CA . ILE E 1 69 ? -18.589 -47.171 -41.291 1.00 16.09 49 ILE E CA 1
ATOM 4722 C C . ILE E 1 69 ? -17.602 -46.548 -42.264 1.00 20.35 49 ILE E C 1
ATOM 4723 O O . ILE E 1 69 ? -17.826 -46.540 -43.474 1.00 16.70 49 ILE E O 1
ATOM 4728 N N . GLU E 1 70 ? -16.486 -46.061 -41.739 1.00 20.19 50 GLU E N 1
ATOM 4729 C CA . GLU E 1 70 ? -15.457 -45.461 -42.584 1.00 17.03 50 GLU E CA 1
ATOM 4730 C C . GLU E 1 70 ? -14.946 -46.492 -43.602 1.00 16.50 50 GLU E C 1
ATOM 4731 O O . GLU E 1 70 ? -14.585 -46.140 -44.718 1.00 20.61 50 GLU E O 1
ATOM 4737 N N . ALA E 1 71 ? -14.935 -47.767 -43.228 1.00 19.06 51 ALA E N 1
ATOM 4738 C CA . ALA E 1 71 ? -14.638 -48.824 -44.195 1.00 18.61 51 ALA E CA 1
ATOM 4739 C C . ALA E 1 71 ? -15.767 -48.898 -45.253 1.00 24.82 51 ALA E C 1
ATOM 4740 O O . ALA E 1 71 ? -15.499 -49.104 -46.436 1.00 21.65 51 ALA E O 1
ATOM 4742 N N . GLN E 1 72 ? -17.027 -48.781 -44.839 1.00 23.38 52 GLN E N 1
ATOM 4743 C CA . GLN E 1 72 ? -18.101 -48.705 -45.840 1.00 21.91 52 GLN E CA 1
ATOM 4744 C C . GLN E 1 72 ? -17.918 -47.491 -46.743 1.00 17.95 52 GLN E C 1
ATOM 4745 O O . GLN E 1 72 ? -18.163 -47.575 -47.946 1.00 21.24 52 GLN E O 1
ATOM 4751 N N . LYS E 1 73 ? -17.482 -46.371 -46.174 1.00 17.96 53 LYS E N 1
ATOM 4752 C CA . LYS E 1 73 ? -17.351 -45.148 -46.965 1.00 22.02 53 LYS E CA 1
ATOM 4753 C C . LYS E 1 73 ? -16.272 -45.300 -48.033 1.00 25.53 53 LYS E C 1
ATOM 4754 O O . LYS E 1 73 ? -16.446 -44.864 -49.171 1.00 26.28 53 LYS E O 1
ATOM 4760 N N . LYS E 1 74 ? -15.158 -45.919 -47.665 1.00 26.35 54 LYS E N 1
ATOM 4761 C CA . LYS E 1 74 ? -14.068 -46.166 -48.616 1.00 23.09 54 LYS E CA 1
ATOM 4762 C C . LYS E 1 74 ? -14.495 -47.103 -49.753 1.00 22.62 54 LYS E C 1
ATOM 4763 O O . LYS E 1 74 ? -14.048 -46.967 -50.900 1.00 18.04 54 LYS E O 1
ATOM 4769 N N . VAL E 1 75 ? -15.374 -48.043 -49.427 1.00 19.24 55 VAL E N 1
ATOM 4770 C CA . VAL E 1 75 ? -15.899 -48.973 -50.407 1.00 15.64 55 VAL E CA 1
ATOM 4771 C C . VAL E 1 75 ? -16.904 -48.281 -51.303 1.00 15.95 55 VAL E C 1
ATOM 4772 O O . VAL E 1 75 ? -16.908 -48.484 -52.517 1.00 27.29 55 VAL E O 1
ATOM 4776 N N . ALA E 1 76 ? -17.760 -47.463 -50.703 1.00 16.17 56 ALA E N 1
ATOM 4777 C CA . ALA E 1 76 ? -18.760 -46.739 -51.464 1.00 16.55 56 ALA E CA 1
ATOM 4778 C C . ALA E 1 76 ? -18.065 -45.765 -52.398 1.00 16.42 56 ALA E C 1
ATOM 4779 O O . ALA E 1 76 ? -18.407 -45.671 -53.573 1.00 34.27 56 ALA E O 1
ATOM 4781 N N . LEU E 1 77 ? -17.048 -45.080 -51.871 1.00 16.10 57 LEU E N 1
ATOM 4782 C CA . LEU E 1 77 ? -16.321 -44.058 -52.614 1.00 16.01 57 LEU E CA 1
ATOM 4783 C C . LEU E 1 77 ? -15.587 -44.600 -53.825 1.00 30.29 57 LEU E C 1
ATOM 4784 O O . LEU E 1 77 ? -15.562 -43.959 -54.876 1.00 31.60 57 LEU E O 1
ATOM 4789 N N . LYS E 1 78 ? -15.007 -45.790 -53.691 1.00 29.52 58 LYS E N 1
ATOM 4790 C CA . LYS E 1 78 ? -14.304 -46.401 -54.807 1.00 22.75 58 LYS E CA 1
ATOM 4791 C C . LYS E 1 78 ? -15.284 -46.759 -55.912 1.00 28.70 58 LYS E C 1
ATOM 4792 O O . LYS E 1 78 ? -15.046 -46.494 -57.088 1.00 29.53 58 LYS E O 1
ATOM 4798 N N . ALA E 1 79 ? -16.380 -47.391 -55.511 1.00 38.16 59 ALA E N 1
ATOM 4799 C CA . ALA E 1 79 ? -17.435 -47.792 -56.423 1.00 33.75 59 ALA E CA 1
ATOM 4800 C C . ALA E 1 79 ? -18.011 -46.617 -57.214 1.00 33.70 59 ALA E C 1
ATOM 4801 O O . ALA E 1 79 ? -18.205 -46.716 -58.425 1.00 37.19 59 ALA E O 1
ATOM 4803 N N . ARG E 1 80 ? -18.262 -45.497 -56.545 1.00 28.76 60 ARG E N 1
ATOM 4804 C CA . ARG E 1 80 ? -18.860 -44.359 -57.240 1.00 29.82 60 ARG E CA 1
ATOM 4805 C C . ARG E 1 80 ? -17.840 -43.667 -58.165 1.00 28.62 60 ARG E C 1
ATOM 4806 O O . ARG E 1 80 ? -18.177 -43.153 -59.239 1.00 26.83 60 ARG E O 1
ATOM 4814 N N . LEU E 1 81 ? -16.588 -43.645 -57.732 1.00 26.57 61 LEU E N 1
ATOM 4815 C CA . LEU E 1 81 ? -15.524 -43.111 -58.554 1.00 25.58 61 LEU E CA 1
ATOM 4816 C C . LEU E 1 81 ? -15.443 -43.917 -59.848 1.00 33.76 61 LEU E C 1
ATOM 4817 O O . LEU E 1 81 ? -15.259 -43.359 -60.926 1.00 37.57 61 LEU E O 1
ATOM 4822 N N . ASP E 1 82 ? -15.577 -45.235 -59.745 1.00 31.02 62 ASP E N 1
ATOM 4823 C CA . ASP E 1 82 ? -15.602 -46.052 -60.942 1.00 25.74 62 ASP E CA 1
ATOM 4824 C C . ASP E 1 82 ? -16.788 -45.697 -61.800 1.00 28.06 62 ASP E C 1
ATOM 4825 O O . ASP E 1 82 ? -16.641 -45.388 -62.988 1.00 26.23 62 ASP E O 1
ATOM 4830 N N . TYR E 1 83 ? -17.958 -45.722 -61.171 1.00 28.65 63 TYR E N 1
ATOM 4831 C CA . TYR E 1 83 ? -19.217 -45.398 -61.829 1.00 31.65 63 TYR E CA 1
ATOM 4832 C C . TYR E 1 83 ? -19.143 -44.119 -62.662 1.00 29.92 63 TYR E C 1
ATOM 4833 O O . TYR E 1 83 ? -19.343 -44.152 -63.872 1.00 36.60 63 TYR E O 1
ATOM 4842 N N . TYR E 1 84 ? -18.816 -43.009 -62.017 1.00 27.15 64 TYR E N 1
ATOM 4843 C CA . TYR E 1 84 ? -18.822 -41.706 -62.671 1.00 32.47 64 TYR E CA 1
ATOM 4844 C C . TYR E 1 84 ? -17.690 -41.539 -63.698 1.00 36.12 64 TYR E C 1
ATOM 4845 O O . TYR E 1 84 ? -17.830 -40.774 -64.662 1.00 43.98 64 TYR E O 1
ATOM 4854 N N . SER E 1 85 ? -16.582 -42.255 -63.508 1.00 30.39 65 SER E N 1
ATOM 4855 C CA . SER E 1 85 ? -15.434 -42.142 -64.413 1.00 25.48 65 SER E CA 1
ATOM 4856 C C . SER E 1 85 ? -15.595 -43.026 -65.643 1.00 27.96 65 SER E C 1
ATOM 4857 O O . SER E 1 85 ? -14.800 -42.958 -66.582 1.00 30.40 65 SER E O 1
ATOM 4860 N N . GLY E 1 86 ? -16.635 -43.843 -65.650 1.00 26.92 66 GLY E N 1
ATOM 4861 C CA . GLY E 1 86 ? -16.914 -44.651 -66.816 1.00 29.88 66 GLY E CA 1
ATOM 4862 C C . GLY E 1 86 ? -16.480 -46.097 -66.726 1.00 32.36 66 GLY E C 1
ATOM 4863 O O . GLY E 1 86 ? -16.687 -46.857 -67.674 1.00 31.76 66 GLY E O 1
ATOM 4864 N N . ARG E 1 87 ? -15.924 -46.497 -65.584 1.00 33.01 67 ARG E N 1
ATOM 4865 C CA . ARG E 1 87 ? -15.517 -47.890 -65.397 1.00 29.68 67 ARG E CA 1
ATOM 4866 C C . ARG E 1 87 ? -16.683 -48.747 -64.929 1.00 36.86 67 ARG E C 1
ATOM 4867 O O . ARG E 1 87 ? -16.543 -49.964 -64.804 1.00 43.01 67 ARG E O 1
ATOM 4875 N N . GLY E 1 88 ? -17.822 -48.101 -64.667 1.00 34.79 68 GLY E N 1
ATOM 4876 C CA . GLY E 1 88 ? -19.042 -48.772 -64.237 1.00 38.23 68 GLY E CA 1
ATOM 4877 C C . GLY E 1 88 ? -19.033 -49.420 -62.857 1.00 42.34 68 GLY E C 1
ATOM 4878 O O . GLY E 1 88 ? -18.042 -50.022 -62.426 1.00 37.34 68 GLY E O 1
ATOM 4879 N N . ASP E 1 89 ? -20.171 -49.330 -62.171 1.00 55.12 69 ASP E N 1
ATOM 4880 C CA . ASP E 1 89 ? -20.297 -49.904 -60.831 1.00 57.69 69 ASP E CA 1
ATOM 4881 C C . ASP E 1 89 ? -21.494 -50.849 -60.688 1.00 62.95 69 ASP E C 1
ATOM 4882 O O . ASP E 1 89 ? -22.533 -50.471 -60.138 1.00 61.43 69 ASP E O 1
ATOM 4884 N N . GLY E 1 90 ? -21.360 -52.053 -61.243 1.00 67.87 70 GLY E N 1
ATOM 4885 C CA . GLY E 1 90 ? -22.390 -53.068 -61.130 1.00 67.14 70 GLY E CA 1
ATOM 4886 C C . GLY E 1 90 ? -22.817 -53.468 -62.521 1.00 66.27 70 GLY E C 1
ATOM 4887 O O . GLY E 1 90 ? -22.025 -53.920 -63.347 1.00 63.43 70 GLY E O 1
ATOM 4888 N N . ASP E 1 91 ? -24.111 -53.316 -62.757 1.00 72.60 71 ASP E N 1
ATOM 4889 C CA . ASP E 1 91 ? -24.664 -53.420 -64.088 1.00 77.13 71 ASP E CA 1
ATOM 4890 C C . ASP E 1 91 ? -25.096 -52.018 -64.543 1.00 77.44 71 ASP E C 1
ATOM 4891 O O . ASP E 1 91 ? -25.903 -51.881 -65.463 1.00 84.94 71 ASP E O 1
ATOM 4893 N N . GLU E 1 92 ? -24.555 -50.984 -63.891 1.00 60.96 72 GLU E N 1
ATOM 4894 C CA . GLU E 1 92 ? -24.962 -49.595 -64.140 1.00 50.84 72 GLU E CA 1
ATOM 4895 C C . GLU E 1 92 ? -23.791 -48.643 -64.466 1.00 50.25 72 GLU E C 1
ATOM 4896 O O . GLU E 1 92 ? -22.685 -48.817 -63.953 1.00 54.61 72 GLU E O 1
ATOM 4898 N N . PHE E 1 93 ? -24.048 -47.639 -65.313 1.00 41.89 73 PHE E N 1
ATOM 4899 C CA . PHE E 1 93 ? -23.014 -46.703 -65.799 1.00 40.48 73 PHE E CA 1
ATOM 4900 C C . PHE E 1 93 ? -23.583 -45.263 -66.022 1.00 52.24 73 PHE E C 1
ATOM 4901 O O . PHE E 1 93 ? -24.698 -45.093 -66.528 1.00 55.60 73 PHE E O 1
ATOM 4909 N N . SER E 1 94 ? -22.812 -44.239 -65.638 1.00 43.66 74 SER E N 1
ATOM 4910 C CA . SER E 1 94 ? -23.214 -42.830 -65.766 1.00 36.52 74 SER E CA 1
ATOM 4911 C C . SER E 1 94 ? -22.963 -42.238 -67.145 1.00 39.99 74 SER E C 1
ATOM 4912 O O . SER E 1 94 ? -21.869 -42.358 -67.688 1.00 50.07 74 SER E O 1
ATOM 4915 N N . MET E 1 95 ? -23.969 -41.578 -67.706 1.00 36.14 75 MET E N 1
ATOM 4916 C CA . MET E 1 95 ? -23.837 -41.024 -69.044 1.00 34.45 75 MET E CA 1
ATOM 4917 C C . MET E 1 95 ? -23.504 -39.530 -69.083 1.00 38.94 75 MET E C 1
ATOM 4918 O O . MET E 1 95 ? -23.358 -38.951 -70.163 1.00 43.07 75 MET E O 1
ATOM 4923 N N . ASP E 1 96 ? -23.349 -38.908 -67.919 1.00 33.65 76 ASP E N 1
ATOM 4924 C CA . ASP E 1 96 ? -23.163 -37.460 -67.873 1.00 32.06 76 ASP E CA 1
ATOM 4925 C C . ASP E 1 96 ? -21.726 -37.036 -68.173 1.00 31.89 76 ASP E C 1
ATOM 4926 O O . ASP E 1 96 ? -21.430 -35.849 -68.261 1.00 31.96 76 ASP E O 1
ATOM 4931 N N . ARG E 1 97 ? -20.849 -38.012 -68.343 1.00 32.53 77 ARG E N 1
ATOM 4932 C CA . ARG E 1 97 ? -19.470 -37.776 -68.764 1.00 32.67 77 ARG E CA 1
ATOM 4933 C C . ARG E 1 97 ? -18.693 -36.696 -67.996 1.00 32.30 77 ARG E C 1
ATOM 4934 O O . ARG E 1 97 ? -18.162 -35.761 -68.604 1.00 32.07 77 ARG E O 1
ATOM 4942 N N . TYR E 1 98 ? -18.615 -36.835 -66.670 1.00 34.72 78 TYR E N 1
ATOM 4943 C CA . TYR E 1 98 ? -17.876 -35.887 -65.815 1.00 35.27 78 TYR E CA 1
ATOM 4944 C C . TYR E 1 98 ? -16.358 -36.013 -65.946 1.00 32.96 78 TYR E C 1
ATOM 4945 O O . TYR E 1 98 ? -15.852 -37.125 -66.079 1.00 33.69 78 TYR E O 1
ATOM 4954 N N . GLU E 1 99 ? -15.634 -34.891 -65.898 1.00 32.85 79 GLU E N 1
ATOM 4955 C CA . GLU E 1 99 ? -14.167 -34.946 -65.954 1.00 35.50 79 GLU E CA 1
ATOM 4956 C C . GLU E 1 99 ? -13.523 -34.957 -64.570 1.00 39.55 79 GLU E C 1
ATOM 4957 O O . GLU E 1 99 ? -14.196 -34.767 -63.555 1.00 44.41 79 GLU E O 1
ATOM 4963 N N . LYS E 1 100 ? -12.204 -35.127 -64.549 1.00 36.85 80 LYS E N 1
ATOM 4964 C CA . LYS E 1 100 ? -11.464 -35.307 -63.303 1.00 39.78 80 LYS E CA 1
ATOM 4965 C C . LYS E 1 100 ? -11.596 -34.132 -62.357 1.00 37.97 80 LYS E C 1
ATOM 4966 O O . LYS E 1 100 ? -11.659 -34.314 -61.145 1.00 39.61 80 LYS E O 1
ATOM 4972 N N . SER E 1 101 ? -11.647 -32.928 -62.908 1.00 38.16 81 SER E N 1
ATOM 4973 C CA . SER E 1 101 ? -11.796 -31.727 -62.095 1.00 35.18 81 SER E CA 1
ATOM 4974 C C . SER E 1 101 ? -13.181 -31.639 -61.449 1.00 34.49 81 SER E C 1
ATOM 4975 O O . SER E 1 101 ? -13.351 -31.006 -60.415 1.00 34.75 81 SER E O 1
ATOM 4978 N N . GLU E 1 102 ? -14.150 -32.323 -62.051 1.00 33.82 82 GLU E N 1
ATOM 4979 C CA . GLU E 1 102 ? -15.557 -32.257 -61.657 1.00 33.25 82 GLU E CA 1
ATOM 4980 C C . GLU E 1 102 ? -15.906 -33.322 -60.617 1.00 33.84 82 GLU E C 1
ATOM 4981 O O . GLU E 1 102 ? -16.953 -33.260 -59.974 1.00 33.77 82 GLU E O 1
ATOM 4987 N N . MET E 1 103 ? -15.009 -34.291 -60.463 1.00 34.64 83 MET E N 1
ATOM 4988 C CA . MET E 1 103 ? -15.257 -35.516 -59.703 1.00 35.43 83 MET E CA 1
ATOM 4989 C C . MET E 1 103 ? -15.457 -35.295 -58.199 1.00 36.60 83 MET E C 1
ATOM 4990 O O . MET E 1 103 ? -16.365 -35.873 -57.597 1.00 37.98 83 MET E O 1
ATOM 4995 N N . LYS E 1 104 ? -14.590 -34.485 -57.595 1.00 41.31 84 LYS E N 1
ATOM 4996 C CA . LYS E 1 104 ? -14.687 -34.155 -56.173 1.00 39.08 84 LYS E CA 1
ATOM 4997 C C . LYS E 1 104 ? -16.071 -33.638 -55.817 1.00 37.19 84 LYS E C 1
ATOM 4998 O O . LYS E 1 104 ? -16.701 -34.120 -54.876 1.00 38.02 84 LYS E O 1
ATOM 5004 N N . THR E 1 105 ? -16.554 -32.683 -56.606 1.00 29.78 85 THR E N 1
ATOM 5005 C CA . THR E 1 105 ? -17.880 -32.092 -56.397 1.00 29.08 85 THR E CA 1
ATOM 5006 C C . THR E 1 105 ? -19.016 -33.091 -56.516 1.00 33.85 85 THR E C 1
ATOM 5007 O O . THR E 1 105 ? -19.896 -33.149 -55.663 1.00 43.62 85 THR E O 1
ATOM 5011 N N . VAL E 1 106 ? -18.992 -33.870 -57.588 1.00 32.51 86 VAL E N 1
ATOM 5012 C CA . VAL E 1 106 ? -20.042 -34.839 -57.870 1.00 30.18 86 VAL E CA 1
ATOM 5013 C C . VAL E 1 106 ? -20.101 -35.916 -56.796 1.00 31.07 86 VAL E C 1
ATOM 5014 O O . VAL E 1 106 ? -21.176 -36.204 -56.260 1.00 24.43 86 VAL E O 1
ATOM 5018 N N . LEU E 1 107 ? -18.941 -36.496 -56.474 1.00 25.92 87 LEU E N 1
ATOM 5019 C CA . LEU E 1 107 ? -18.877 -37.555 -55.466 1.00 31.36 87 LEU E CA 1
ATOM 5020 C C . LEU E 1 107 ? -19.426 -37.134 -54.107 1.00 33.04 87 LEU E C 1
ATOM 5021 O O . LEU E 1 107 ? -20.090 -37.921 -53.439 1.00 24.15 87 LEU E O 1
ATOM 5026 N N . SER E 1 108 ? -19.164 -35.897 -53.706 1.00 34.45 88 SER E N 1
ATOM 5027 C CA . SER E 1 108 ? -19.670 -35.418 -52.428 1.00 31.10 88 SER E CA 1
ATOM 5028 C C . SER E 1 108 ? -21.204 -35.443 -52.435 1.00 33.36 88 SER E C 1
ATOM 5029 O O . SER E 1 108 ? -21.824 -35.745 -51.416 1.00 37.62 88 SER E O 1
ATOM 5032 N N . ALA E 1 109 ? -21.811 -35.175 -53.590 1.00 28.00 89 ALA E N 1
ATOM 5033 C CA . ALA E 1 109 ? -23.271 -35.135 -53.685 1.00 33.73 89 ALA E CA 1
ATOM 5034 C C . ALA E 1 109 ? -23.863 -36.521 -53.946 1.00 35.08 89 ALA E C 1
ATOM 5035 O O . ALA E 1 109 ? -25.084 -36.705 -53.990 1.00 24.35 89 ALA E O 1
ATOM 5037 N N . ASP E 1 110 ? -22.992 -37.501 -54.114 1.00 33.58 90 ASP E N 1
ATOM 5038 C CA . ASP E 1 110 ? -23.453 -38.827 -54.458 1.00 31.41 90 ASP E CA 1
ATOM 5039 C C . ASP E 1 110 ? -24.275 -39.409 -53.324 1.00 38.70 90 ASP E C 1
ATOM 5040 O O . ASP E 1 110 ? -23.824 -39.427 -52.174 1.00 40.14 90 ASP E O 1
ATOM 5045 N N . LYS E 1 111 ? -25.472 -39.890 -53.660 1.00 38.60 91 LYS E N 1
ATOM 5046 C CA . LYS E 1 111 ? -26.410 -40.428 -52.677 1.00 36.33 91 LYS E CA 1
ATOM 5047 C C . LYS E 1 111 ? -25.756 -41.399 -51.694 1.00 33.86 91 LYS E C 1
ATOM 5048 O O . LYS E 1 111 ? -25.862 -41.222 -50.487 1.00 27.31 91 LYS E O 1
ATOM 5054 N N . ASP E 1 112 ? -25.037 -42.391 -52.216 1.00 41.45 92 ASP E N 1
ATOM 5055 C CA . ASP E 1 112 ? -24.335 -43.377 -51.379 1.00 37.27 92 ASP E CA 1
ATOM 5056 C C . ASP E 1 112 ? -23.204 -42.767 -50.554 1.00 31.17 92 ASP E C 1
ATOM 5057 O O . ASP E 1 112 ? -23.034 -43.117 -49.393 1.00 29.01 92 ASP E O 1
ATOM 5062 N N . VAL E 1 113 ? -22.403 -41.897 -51.156 1.00 30.91 93 VAL E N 1
ATOM 5063 C CA . VAL E 1 113 ? -21.372 -41.193 -50.405 1.00 23.86 93 VAL E CA 1
ATOM 5064 C C . VAL E 1 113 ? -22.000 -40.284 -49.352 1.00 32.68 93 VAL E C 1
ATOM 5065 O O . VAL E 1 113 ? -21.644 -40.332 -48.173 1.00 31.97 93 VAL E O 1
ATOM 5069 N N . LEU E 1 114 ? -22.964 -39.479 -49.799 1.00 31.22 94 LEU E N 1
ATOM 5070 C CA . LEU E 1 114 ? -23.658 -38.512 -48.956 1.00 28.99 94 LEU E CA 1
ATOM 5071 C C . LEU E 1 114 ? -24.353 -39.142 -47.765 1.00 30.47 94 LEU E C 1
ATOM 5072 O O . LEU E 1 114 ? -24.375 -38.580 -46.674 1.00 32.27 94 LEU E O 1
ATOM 5077 N N . LYS E 1 115 ? -24.962 -40.295 -47.994 1.00 23.85 95 LYS E N 1
ATOM 5078 C CA . LYS E 1 115 ? -25.656 -40.985 -46.933 1.00 23.78 95 LYS E CA 1
ATOM 5079 C C . LYS E 1 115 ? -24.673 -41.506 -45.884 1.00 38.46 95 LYS E C 1
ATOM 5080 O O . LYS E 1 115 ? -24.843 -41.251 -44.690 1.00 42.20 95 LYS E O 1
ATOM 5086 N N . VAL E 1 116 ? -23.626 -42.198 -46.330 1.00 33.77 96 VAL E N 1
ATOM 5087 C CA . VAL E 1 116 ? -22.636 -42.750 -45.407 1.00 29.73 96 VAL E CA 1
ATOM 5088 C C . VAL E 1 116 ? -21.763 -41.703 -44.731 1.00 31.76 96 VAL E C 1
ATOM 5089 O O . VAL E 1 116 ? -21.551 -41.768 -43.523 1.00 44.31 96 VAL E O 1
ATOM 5093 N N . ASP E 1 117 ? -21.289 -40.713 -45.481 1.00 30.50 97 ASP E N 1
ATOM 5094 C CA . ASP E 1 117 ? -20.432 -39.696 -44.885 1.00 28.34 97 ASP E CA 1
ATOM 5095 C C . ASP E 1 117 ? -21.235 -38.927 -43.840 1.00 39.42 97 ASP E C 1
ATOM 5096 O O . ASP E 1 117 ? -20.702 -38.563 -42.795 1.00 47.08 97 ASP E O 1
ATOM 5101 N N . THR E 1 118 ? -22.516 -38.690 -44.117 1.00 34.69 98 THR E N 1
ATOM 5102 C CA . THR E 1 118 ? -23.383 -38.032 -43.149 1.00 30.58 98 THR E CA 1
ATOM 5103 C C . THR E 1 118 ? -23.376 -38.846 -41.862 1.00 32.54 98 THR E C 1
ATOM 5104 O O . THR E 1 118 ? -23.057 -38.336 -40.788 1.00 37.58 98 THR E O 1
ATOM 5108 N N . SER E 1 119 ? -23.674 -40.132 -41.990 1.00 34.76 99 SER E N 1
ATOM 5109 C CA . SER E 1 119 ? -23.595 -41.046 -40.857 1.00 33.99 99 SER E CA 1
ATOM 5110 C C . SER E 1 119 ? -22.191 -41.058 -40.230 1.00 37.09 99 SER E C 1
ATOM 5111 O O . SER E 1 119 ? -22.057 -40.971 -39.014 1.00 39.15 99 SER E O 1
ATOM 5114 N N . LEU E 1 120 ? -21.152 -41.191 -41.052 1.00 26.78 100 LEU E N 1
ATOM 5115 C CA . LEU E 1 120 ? -19.788 -41.186 -40.528 1.00 30.00 100 LEU E CA 1
ATOM 5116 C C . LEU E 1 120 ? -19.512 -39.951 -39.688 1.00 34.89 100 LEU E C 1
ATOM 5117 O O . LEU E 1 120 ? -19.023 -40.056 -38.568 1.00 41.27 100 LEU E O 1
ATOM 5122 N N . GLN E 1 121 ? -19.849 -38.786 -40.226 1.00 37.99 101 GLN E N 1
ATOM 5123 C CA . GLN E 1 121 ? -19.610 -37.521 -39.538 1.00 38.70 101 GLN E CA 1
ATOM 5124 C C . GLN E 1 121 ? -20.479 -37.382 -38.295 1.00 42.51 101 GLN E C 1
ATOM 5125 O O . GLN E 1 121 ? -20.087 -36.710 -37.335 1.00 43.05 101 GLN E O 1
ATOM 5131 N N . TYR E 1 122 ? -21.658 -38.006 -38.318 1.00 40.32 102 TYR E N 1
ATOM 5132 C CA . TYR E 1 122 ? -22.577 -37.923 -37.186 1.00 35.84 102 TYR E CA 1
ATOM 5133 C C . TYR E 1 122 ? -21.976 -38.527 -35.920 1.00 33.64 102 TYR E C 1
ATOM 5134 O O . TYR E 1 122 ? -21.953 -37.888 -34.869 1.00 37.51 102 TYR E O 1
ATOM 5143 N N . TRP E 1 123 ? -21.444 -39.738 -36.032 1.00 30.98 103 TRP E N 1
ATOM 5144 C CA . TRP E 1 123 ? -20.816 -40.376 -34.888 1.00 28.32 103 TRP E CA 1
ATOM 5145 C C . TRP E 1 123 ? -19.602 -39.595 -34.420 1.00 28.19 103 TRP E C 1
ATOM 5146 O O . TRP E 1 123 ? -19.299 -39.559 -33.228 1.00 30.53 103 TRP E O 1
ATOM 5157 N N . GLY E 1 124 ? -18.914 -38.966 -35.367 1.00 23.06 104 GLY E N 1
ATOM 5158 C CA . GLY E 1 124 ? -17.759 -38.150 -35.052 1.00 23.04 104 GLY E CA 1
ATOM 5159 C C . GLY E 1 124 ? -18.142 -37.041 -34.099 1.00 30.92 104 GLY E C 1
ATOM 5160 O O . GLY E 1 124 ? -17.349 -36.660 -33.230 1.00 23.02 104 GLY E O 1
ATOM 5161 N N . ILE E 1 125 ? -19.366 -36.539 -34.249 1.00 23.13 105 ILE E N 1
ATOM 5162 C CA . ILE E 1 125 ? -19.878 -35.512 -33.355 1.00 23.16 105 ILE E CA 1
ATOM 5163 C C . ILE E 1 125 ? -20.078 -36.110 -31.957 1.00 31.21 105 ILE E C 1
ATOM 5164 O O . ILE E 1 125 ? -19.655 -35.524 -30.953 1.00 23.05 105 ILE E O 1
ATOM 5169 N N . LEU E 1 126 ? -20.682 -37.297 -31.904 1.00 28.33 106 LEU E N 1
ATOM 5170 C CA . LEU E 1 126 ? -20.801 -38.038 -30.648 1.00 28.65 106 LEU E CA 1
ATOM 5171 C C . LEU E 1 126 ? -19.398 -38.319 -30.116 1.00 27.47 106 LEU E C 1
ATOM 5172 O O . LEU E 1 126 ? -19.172 -38.315 -28.909 1.00 29.19 106 LEU E O 1
ATOM 5177 N N . LEU E 1 127 ? -18.475 -38.657 -31.009 1.00 28.20 107 LEU E N 1
ATOM 5178 C CA . LEU E 1 127 ? -17.085 -38.809 -30.599 1.00 30.25 107 LEU E CA 1
ATOM 5179 C C . LEU E 1 127 ? -16.572 -37.500 -29.992 1.00 27.26 107 LEU E C 1
ATOM 5180 O O . LEU E 1 127 ? -15.987 -37.501 -28.909 1.00 27.72 107 LEU E O 1
ATOM 5185 N N . ASP E 1 128 ? -16.814 -36.382 -30.672 1.00 30.73 108 ASP E N 1
ATOM 5186 C CA . ASP E 1 128 ? -16.355 -35.084 -30.175 1.00 31.44 108 ASP E CA 1
ATOM 5187 C C . ASP E 1 128 ? -17.051 -34.754 -28.850 1.00 30.80 108 ASP E C 1
ATOM 5188 O O . ASP E 1 128 ? -16.471 -34.102 -27.981 1.00 35.10 108 ASP E O 1
ATOM 5193 N N . PHE E 1 129 ? -18.290 -35.211 -28.696 1.00 22.94 109 PHE E N 1
ATOM 5194 C CA . PHE E 1 129 ? -19.031 -34.997 -27.449 1.00 22.93 109 PHE E CA 1
ATOM 5195 C C . PHE E 1 129 ? -18.460 -35.713 -26.222 1.00 22.83 109 PHE E C 1
ATOM 5196 O O . PHE E 1 129 ? -18.397 -35.143 -25.137 1.00 29.41 109 PHE E O 1
ATOM 5204 N N . CYS E 1 130 ? -18.065 -36.972 -26.383 1.00 37.40 110 CYS E N 1
ATOM 5205 C CA . CYS E 1 130 ? -17.521 -37.737 -25.262 1.00 30.67 110 CYS E CA 1
ATOM 5206 C C . CYS E 1 130 ? -16.186 -37.185 -24.785 1.00 27.67 110 CYS E C 1
ATOM 5207 O O . CYS E 1 130 ? -15.866 -37.297 -23.605 1.00 26.22 110 CYS E O 1
ATOM 5210 N N . SER E 1 131 ? -15.403 -36.602 -25.690 1.00 27.15 111 SER E N 1
ATOM 5211 C CA . SER E 1 131 ? -14.222 -35.857 -25.261 1.00 26.99 111 SER E CA 1
ATOM 5212 C C . SER E 1 131 ? -14.651 -34.760 -24.307 1.00 25.64 111 SER E C 1
ATOM 5213 O O . SER E 1 131 ? -14.118 -34.643 -23.206 1.00 22.66 111 SER E O 1
ATOM 5216 N N . GLY E 1 132 ? -15.650 -33.981 -24.731 1.00 28.72 112 GLY E N 1
ATOM 5217 C CA . GLY E 1 132 ? -16.215 -32.927 -23.906 1.00 22.84 112 GLY E CA 1
ATOM 5218 C C . GLY E 1 132 ? -16.695 -33.494 -22.588 1.00 22.78 112 GLY E C 1
ATOM 5219 O O . GLY E 1 132 ? -16.414 -32.936 -21.523 1.00 32.11 112 GLY E O 1
ATOM 5220 N N . ALA E 1 133 ? -17.404 -34.617 -22.663 1.00 22.75 113 ALA E N 1
ATOM 5221 C CA . ALA E 1 133 ? -17.826 -35.343 -21.473 1.00 25.88 113 ALA E CA 1
ATOM 5222 C C . ALA E 1 133 ? -16.630 -35.699 -20.563 1.00 30.50 113 ALA E C 1
ATOM 5223 O O . ALA E 1 133 ? -16.711 -35.556 -19.345 1.00 42.00 113 ALA E O 1
ATOM 5225 N N . LEU E 1 134 ? -15.531 -36.173 -21.148 1.00 28.43 114 LEU E N 1
ATOM 5226 C CA . LEU E 1 134 ? -14.337 -36.521 -20.376 1.00 29.63 114 LEU E CA 1
ATOM 5227 C C . LEU E 1 134 ? -13.639 -35.279 -19.809 1.00 28.47 114 LEU E C 1
ATOM 5228 O O . LEU E 1 134 ? -13.090 -35.316 -18.710 1.00 28.88 114 LEU E O 1
ATOM 5233 N N . ASP E 1 135 ? -13.645 -34.181 -20.560 1.00 40.61 115 ASP E N 1
ATOM 5234 C CA . ASP E 1 135 ? -13.136 -32.916 -20.030 1.00 41.65 115 ASP E CA 1
ATOM 5235 C C . ASP E 1 135 ? -14.000 -32.416 -18.884 1.00 41.77 115 ASP E C 1
ATOM 5236 O O . ASP E 1 135 ? -13.490 -31.822 -17.931 1.00 42.36 115 ASP E O 1
ATOM 5241 N N . ALA E 1 136 ? -15.309 -32.607 -18.991 1.00 40.13 116 ALA E N 1
ATOM 5242 C CA . ALA E 1 136 ? -16.187 -32.157 -17.922 1.00 40.91 116 ALA E CA 1
ATOM 5243 C C . ALA E 1 136 ? -15.856 -32.895 -16.624 1.00 39.95 116 ALA E C 1
ATOM 5244 O O . ALA E 1 136 ? -15.600 -32.278 -15.587 1.00 41.03 116 ALA E O 1
ATOM 5246 N N . ILE E 1 137 ? -15.821 -34.219 -16.694 1.00 38.49 117 ILE E N 1
ATOM 5247 C CA . ILE E 1 137 ? -15.583 -35.025 -15.507 1.00 38.18 117 ILE E CA 1
ATOM 5248 C C . ILE E 1 137 ? -14.161 -34.922 -14.965 1.00 39.01 117 ILE E C 1
ATOM 5249 O O . ILE E 1 137 ? -13.972 -34.819 -13.754 1.00 39.20 117 ILE E O 1
ATOM 5254 N N . LYS E 1 138 ? -13.166 -34.914 -15.849 1.00 42.45 118 LYS E N 1
ATOM 5255 C CA . LYS E 1 138 ? -11.768 -34.823 -15.408 1.00 42.10 118 LYS E CA 1
ATOM 5256 C C . LYS E 1 138 ? -11.555 -33.558 -14.581 1.00 42.29 118 LYS E C 1
ATOM 5257 O O . LYS E 1 138 ? -10.751 -33.550 -13.652 1.00 46.87 118 LYS E O 1
ATOM 5263 N N . SER E 1 139 ? -12.272 -32.492 -14.927 1.00 45.32 119 SER E N 1
ATOM 5264 C CA . SER E 1 139 ? -12.185 -31.230 -14.191 1.00 46.79 119 SER E CA 1
ATOM 5265 C C . SER E 1 139 ? -13.205 -31.168 -13.055 1.00 48.11 119 SER E C 1
ATOM 5266 O O . SER E 1 139 ? -13.009 -30.450 -12.073 1.00 51.05 119 SER E O 1
ATOM 5269 N N . ARG E 1 140 ? -14.292 -31.924 -13.191 1.00 44.51 120 ARG E N 1
ATOM 5270 C CA . ARG E 1 140 ? -15.297 -32.044 -12.129 1.00 41.42 120 ARG E CA 1
ATOM 5271 C C . ARG E 1 140 ? -14.675 -32.521 -10.829 1.00 42.97 120 ARG E C 1
ATOM 5272 O O . ARG E 1 140 ? -15.088 -32.094 -9.746 1.00 41.98 120 ARG E O 1
ATOM 5280 N N . GLY E 1 141 ? -13.698 -33.422 -10.945 1.00 40.22 121 GLY E N 1
ATOM 5281 C CA . GLY E 1 141 ? -12.965 -33.919 -9.797 1.00 40.73 121 GLY E CA 1
ATOM 5282 C C . GLY E 1 141 ? -12.306 -32.812 -9.001 1.00 41.75 121 GLY E C 1
ATOM 5283 O O . GLY E 1 141 ? -12.198 -32.895 -7.779 1.00 43.76 121 GLY E O 1
ATOM 5284 N N . PHE E 1 142 ? -11.844 -31.777 -9.690 1.00 42.40 122 PHE E N 1
ATOM 5285 C CA . PHE E 1 142 ? -11.301 -30.613 -9.002 1.00 43.52 122 PHE E CA 1
ATOM 5286 C C . PHE E 1 142 ? -12.398 -29.824 -8.298 1.00 43.25 122 PHE E C 1
ATOM 5287 O O . PHE E 1 142 ? -12.237 -29.424 -7.144 1.00 45.69 122 PHE E O 1
ATOM 5295 N N . ALA E 1 143 ? -13.511 -29.602 -8.991 1.00 42.56 123 ALA E N 1
ATOM 5296 C CA . ALA E 1 143 ? -14.625 -28.851 -8.424 1.00 42.53 123 ALA E CA 1
ATOM 5297 C C . ALA E 1 143 ? -15.095 -29.495 -7.123 1.00 48.00 123 ALA E C 1
ATOM 5298 O O . ALA E 1 143 ? -15.473 -28.798 -6.180 1.00 44.38 123 ALA E O 1
ATOM 5300 N N . ILE E 1 144 ? -15.090 -30.824 -7.078 1.00 41.52 124 ILE E N 1
ATOM 5301 C CA . ILE E 1 144 ? -15.433 -31.529 -5.852 1.00 41.50 124 ILE E CA 1
ATOM 5302 C C . ILE E 1 144 ? -14.426 -31.167 -4.765 1.00 42.51 124 ILE E C 1
ATOM 5303 O O . ILE E 1 144 ? -14.798 -30.865 -3.634 1.00 42.97 124 ILE E O 1
ATOM 5308 N N . LYS E 1 145 ? -13.148 -31.181 -5.132 1.00 46.66 125 LYS E N 1
ATOM 5309 C CA . LYS E 1 145 ? -12.066 -30.772 -4.239 1.00 44.22 125 LYS E CA 1
ATOM 5310 C C . LYS E 1 145 ? -12.176 -29.296 -3.824 1.00 44.95 125 LYS E C 1
ATOM 5311 O O . LYS E 1 145 ? -11.897 -28.952 -2.677 1.00 45.77 125 LYS E O 1
ATOM 5317 N N . HIS E 1 146 ? -12.566 -28.436 -4.763 1.00 44.82 126 HIS E N 1
ATOM 5318 C CA . HIS E 1 146 ? -12.762 -27.010 -4.488 1.00 45.66 126 HIS E CA 1
ATOM 5319 C C . HIS E 1 146 ? -13.725 -26.810 -3.319 1.00 45.65 126 HIS E C 1
ATOM 5320 O O . HIS E 1 146 ? -13.491 -25.998 -2.423 1.00 46.64 126 HIS E O 1
ATOM 5327 N N . ILE E 1 147 ? -14.811 -27.569 -3.338 1.00 44.67 127 ILE E N 1
ATOM 5328 C CA . ILE E 1 147 ? -15.841 -27.481 -2.316 1.00 44.80 127 ILE E CA 1
ATOM 5329 C C . ILE E 1 147 ? -15.328 -27.857 -0.929 1.00 45.44 127 ILE E C 1
ATOM 5330 O O . ILE E 1 147 ? -15.572 -27.135 0.036 1.00 46.27 127 ILE E O 1
ATOM 5335 N N . GLN E 1 148 ? -14.603 -28.971 -0.838 1.00 45.43 128 GLN E N 1
ATOM 5336 C CA . GLN E 1 148 ? -13.971 -29.386 0.414 1.00 46.96 128 GLN E CA 1
ATOM 5337 C C . GLN E 1 148 ? -13.116 -28.264 1.016 1.00 50.83 128 GLN E C 1
ATOM 5338 O O . GLN E 1 148 ? -13.194 -27.984 2.215 1.00 51.14 128 GLN E O 1
ATOM 5344 N N . ASP E 1 149 ? -12.352 -27.587 0.165 1.00 47.53 129 ASP E N 1
ATOM 5345 C CA . ASP E 1 149 ? -11.434 -26.537 0.604 1.00 48.89 129 ASP E CA 1
ATOM 5346 C C . ASP E 1 149 ? -12.116 -25.340 1.247 1.00 49.56 129 ASP E C 1
ATOM 5347 O O . ASP E 1 149 ? -11.669 -24.839 2.281 1.00 50.74 129 ASP E O 1
ATOM 5352 N N . MET E 1 150 ? -13.198 -24.879 0.631 1.00 48.89 130 MET E N 1
ATOM 5353 C CA . MET E 1 150 ? -13.928 -23.736 1.147 1.00 49.62 130 MET E CA 1
ATOM 5354 C C . MET E 1 150 ? -14.518 -24.078 2.513 1.00 56.93 130 MET E C 1
ATOM 5355 O O . MET E 1 150 ? -14.770 -23.190 3.327 1.00 57.98 130 MET E O 1
ATOM 5360 N N . ARG E 1 151 ? -14.725 -25.373 2.754 1.00 58.13 131 ARG E N 1
ATOM 5361 C CA . ARG E 1 151 ? -15.268 -25.863 4.023 1.00 53.59 131 ARG E CA 1
ATOM 5362 C C . ARG E 1 151 ? -14.247 -25.807 5.157 1.00 51.79 131 ARG E C 1
ATOM 5363 O O . ARG E 1 151 ? -14.548 -25.337 6.254 1.00 54.07 131 ARG E O 1
ATOM 5371 N N . ALA E 1 152 ? -13.041 -26.288 4.900 1.00 53.46 132 ALA E N 1
ATOM 5372 C CA . ALA E 1 152 ? -11.974 -26.180 5.885 1.00 56.99 132 ALA E CA 1
ATOM 5373 C C . ALA E 1 152 ? -11.726 -24.705 6.240 1.00 62.42 132 ALA E C 1
ATOM 5374 O O . ALA E 1 152 ? -11.233 -24.388 7.322 1.00 73.56 132 ALA E O 1
ATOM 5376 N N . PHE E 1 153 ? -12.053 -23.814 5.310 1.00 52.97 133 PHE E N 1
ATOM 5377 C CA . PHE E 1 153 ? -11.951 -22.378 5.532 1.00 54.12 133 PHE E CA 1
ATOM 5378 C C . PHE E 1 153 ? -12.969 -21.853 6.531 1.00 60.92 133 PHE E C 1
ATOM 5379 O O . PHE E 1 153 ? -12.673 -20.971 7.342 1.00 65.69 133 PHE E O 1
ATOM 5387 N N . GLU E 1 154 ? -14.176 -22.395 6.460 1.00 60.88 134 GLU E N 1
ATOM 5388 C CA . GLU E 1 154 ? -15.247 -21.988 7.353 1.00 56.94 134 GLU E CA 1
ATOM 5389 C C . GLU E 1 154 ? -14.893 -22.265 8.805 1.00 58.95 134 GLU E C 1
ATOM 5390 O O . GLU E 1 154 ? -15.197 -21.455 9.683 1.00 56.76 134 GLU E O 1
ATOM 5396 N N . ALA E 1 155 ? -14.290 -23.434 9.036 1.00 57.80 135 ALA E N 1
ATOM 5397 C CA . ALA E 1 155 ? -13.742 -23.844 10.335 1.00 57.68 135 ALA E CA 1
ATOM 5398 C C . ALA E 1 155 ? -13.251 -22.689 11.206 1.00 58.02 135 ALA E C 1
ATOM 5399 O O . ALA E 1 155 ? -12.100 -22.272 11.099 1.00 58.62 135 ALA E O 1
ATOM 5401 N N . ARG F 1 22 ? -30.434 -17.146 -32.568 1.00 52.13 2 ARG F N 1
ATOM 5402 C CA . ARG F 1 22 ? -29.870 -15.817 -32.795 1.00 56.37 2 ARG F CA 1
ATOM 5403 C C . ARG F 1 22 ? -28.596 -15.622 -31.981 1.00 53.84 2 ARG F C 1
ATOM 5404 O O . ARG F 1 22 ? -28.463 -16.177 -30.892 1.00 56.35 2 ARG F O 1
ATOM 5406 N N . LEU F 1 23 ? -27.655 -14.855 -32.525 1.00 46.31 3 LEU F N 1
ATOM 5407 C CA . LEU F 1 23 ? -26.383 -14.595 -31.857 1.00 45.79 3 LEU F CA 1
ATOM 5408 C C . LEU F 1 23 ? -26.634 -13.787 -30.578 1.00 48.48 3 LEU F C 1
ATOM 5409 O O . LEU F 1 23 ? -25.935 -13.945 -29.573 1.00 43.68 3 LEU F O 1
ATOM 5414 N N . GLU F 1 24 ? -27.628 -12.908 -30.626 1.00 53.51 4 GLU F N 1
ATOM 5415 C CA . GLU F 1 24 ? -27.930 -12.050 -29.486 1.00 55.66 4 GLU F CA 1
ATOM 5416 C C . GLU F 1 24 ? -28.382 -12.887 -28.292 1.00 57.94 4 GLU F C 1
ATOM 5417 O O . GLU F 1 24 ? -28.153 -12.512 -27.143 1.00 60.86 4 GLU F O 1
ATOM 5423 N N . ASP F 1 25 ? -29.033 -14.015 -28.565 1.00 55.69 5 ASP F N 1
ATOM 5424 C CA . ASP F 1 25 ? -29.489 -14.905 -27.500 1.00 49.66 5 ASP F CA 1
ATOM 5425 C C . ASP F 1 25 ? -28.343 -15.700 -26.855 1.00 45.60 5 ASP F C 1
ATOM 5426 O O . ASP F 1 25 ? -28.368 -15.975 -25.661 1.00 45.47 5 ASP F O 1
ATOM 5431 N N . LEU F 1 26 ? -27.349 -16.093 -27.645 1.00 46.16 6 LEU F N 1
ATOM 5432 C CA . LEU F 1 26 ? -26.181 -16.777 -27.093 1.00 44.96 6 LEU F CA 1
ATOM 5433 C C . LEU F 1 26 ? -25.174 -15.872 -26.378 1.00 50.88 6 LEU F C 1
ATOM 5434 O O . LEU F 1 26 ? -24.685 -16.225 -25.304 1.00 58.28 6 LEU F O 1
ATOM 5439 N N . GLN F 1 27 ? -24.845 -14.726 -26.975 1.00 47.45 7 GLN F N 1
ATOM 5440 C CA . GLN F 1 27 ? -23.886 -13.806 -26.364 1.00 42.54 7 GLN F CA 1
ATOM 5441 C C . GLN F 1 27 ? -24.349 -13.310 -25.008 1.00 44.71 7 GLN F C 1
ATOM 5442 O O . GLN F 1 27 ? -23.597 -13.323 -24.029 1.00 44.03 7 GLN F O 1
ATOM 5448 N N . GLU F 1 28 ? -25.596 -12.864 -24.968 1.00 44.87 8 GLU F N 1
ATOM 5449 C CA . GLU F 1 28 ? -26.188 -12.351 -23.748 1.00 51.19 8 GLU F CA 1
ATOM 5450 C C . GLU F 1 28 ? -26.374 -13.415 -22.672 1.00 52.47 8 GLU F C 1
ATOM 5451 O O . GLU F 1 28 ? -26.239 -13.130 -21.482 1.00 53.93 8 GLU F O 1
ATOM 5457 N N . GLU F 1 29 ? -26.685 -14.638 -23.086 1.00 53.81 9 GLU F N 1
ATOM 5458 C CA . GLU F 1 29 ? -26.906 -15.716 -22.129 1.00 52.36 9 GLU F CA 1
ATOM 5459 C C . GLU F 1 29 ? -25.574 -16.010 -21.440 1.00 50.89 9 GLU F C 1
ATOM 5460 O O . GLU F 1 29 ? -25.514 -16.100 -20.212 1.00 54.83 9 GLU F O 1
ATOM 5466 N N . LEU F 1 30 ? -24.508 -16.123 -22.231 1.00 48.89 10 LEU F N 1
ATOM 5467 C CA . LEU F 1 30 ? -23.165 -16.351 -21.692 1.00 46.80 10 LEU F CA 1
ATOM 5468 C C . LEU F 1 30 ? -22.759 -15.237 -20.731 1.00 47.96 10 LEU F C 1
ATOM 5469 O O . LEU F 1 30 ? -22.183 -15.494 -19.675 1.00 49.94 10 LEU F O 1
ATOM 5474 N N . LYS F 1 31 ? -23.057 -14.002 -21.121 1.00 46.34 11 LYS F N 1
ATOM 5475 C CA . LYS F 1 31 ? -22.808 -12.825 -20.291 1.00 50.10 11 LYS F CA 1
ATOM 5476 C C . LYS F 1 31 ? -23.346 -13.016 -18.872 1.00 57.93 11 LYS F C 1
ATOM 5477 O O . LYS F 1 31 ? -22.653 -12.762 -17.880 1.00 59.37 11 LYS F O 1
ATOM 5483 N N . LYS F 1 32 ? -24.603 -13.445 -18.803 1.00 57.24 12 LYS F N 1
ATOM 5484 C CA . LYS F 1 32 ? -25.283 -13.755 -17.549 1.00 63.58 12 LYS F CA 1
ATOM 5485 C C . LYS F 1 32 ? -24.596 -14.867 -16.749 1.00 67.54 12 LYS F C 1
ATOM 5486 O O . LYS F 1 32 ? -24.506 -14.797 -15.519 1.00 74.35 12 LYS F O 1
ATOM 5492 N N . ASP F 1 33 ? -24.090 -15.875 -17.456 1.00 56.17 13 ASP F N 1
ATOM 5493 C CA . ASP F 1 33 ? -23.527 -17.063 -16.817 1.00 53.96 13 ASP F CA 1
ATOM 5494 C C . ASP F 1 33 ? -22.238 -16.824 -16.042 1.00 53.50 13 ASP F C 1
ATOM 5495 O O . ASP F 1 33 ? -22.052 -17.341 -14.941 1.00 55.80 13 ASP F O 1
ATOM 5500 N N . VAL F 1 34 ? -21.342 -16.050 -16.632 1.00 34.85 14 VAL F N 1
ATOM 5501 C CA . VAL F 1 34 ? -20.018 -15.883 -16.066 1.00 40.05 14 VAL F CA 1
ATOM 5502 C C . VAL F 1 34 ? -19.941 -14.969 -14.851 1.00 39.08 14 VAL F C 1
ATOM 5503 O O . VAL F 1 34 ? -18.946 -15.002 -14.128 1.00 40.99 14 VAL F O 1
ATOM 5507 N N . PHE F 1 35 ? -20.967 -14.159 -14.603 1.00 45.15 15 PHE F N 1
ATOM 5508 C CA . PHE F 1 35 ? -20.929 -13.360 -13.387 1.00 46.07 15 PHE F CA 1
ATOM 5509 C C . PHE F 1 35 ? -20.970 -14.277 -12.182 1.00 43.39 15 PHE F C 1
ATOM 5510 O O . PHE F 1 35 ? -21.733 -15.240 -12.158 1.00 38.34 15 PHE F O 1
ATOM 5518 N N . ILE F 1 36 ? -20.162 -13.959 -11.178 1.00 45.17 16 ILE F N 1
ATOM 5519 C CA . ILE F 1 36 ? -20.025 -14.814 -10.002 1.00 50.31 16 ILE F CA 1
ATOM 5520 C C . ILE F 1 36 ? -20.540 -14.152 -8.722 1.00 59.71 16 ILE F C 1
ATOM 5521 O O . ILE F 1 36 ? -20.138 -13.036 -8.380 1.00 60.41 16 ILE F O 1
ATOM 5526 N N . ASP F 1 37 ? -21.453 -14.833 -8.033 1.00 60.09 17 ASP F N 1
ATOM 5527 C CA . ASP F 1 37 ? -21.919 -14.384 -6.725 1.00 55.65 17 ASP F CA 1
ATOM 5528 C C . ASP F 1 37 ? -20.953 -14.874 -5.640 1.00 53.14 17 ASP F C 1
ATOM 5529 O O . ASP F 1 37 ? -21.034 -16.019 -5.194 1.00 52.06 17 ASP F O 1
ATOM 5534 N N . SER F 1 38 ? -20.087 -13.978 -5.180 1.00 54.85 18 SER F N 1
ATOM 5535 C CA . SER F 1 38 ? -19.041 -14.304 -4.204 1.00 52.75 18 SER F CA 1
ATOM 5536 C C . SER F 1 38 ? -19.549 -14.845 -2.857 1.00 51.89 18 SER F C 1
ATOM 5537 O O . SER F 1 38 ? -18.814 -15.536 -2.147 1.00 42.50 18 SER F O 1
ATOM 5540 N N . THR F 1 39 ? -20.794 -14.523 -2.505 1.00 54.95 19 THR F N 1
ATOM 5541 C CA . THR F 1 39 ? -21.350 -14.888 -1.202 1.00 48.79 19 THR F CA 1
ATOM 5542 C C . THR F 1 39 ? -21.837 -16.316 -1.238 1.00 43.48 19 THR F C 1
ATOM 5543 O O . THR F 1 39 ? -22.203 -16.889 -0.215 1.00 45.31 19 THR F O 1
ATOM 5547 N N . LYS F 1 40 ? -21.859 -16.880 -2.438 1.00 44.89 20 LYS F N 1
ATOM 5548 C CA . LYS F 1 40 ? -22.349 -18.234 -2.644 1.00 41.39 20 LYS F CA 1
ATOM 5549 C C . LYS F 1 40 ? -21.321 -18.945 -3.508 1.00 41.94 20 LYS F C 1
ATOM 5550 O O . LYS F 1 40 ? -21.663 -19.545 -4.534 1.00 36.95 20 LYS F O 1
ATOM 5556 N N . LEU F 1 41 ? -20.061 -18.867 -3.070 1.00 44.63 21 LEU F N 1
ATOM 5557 C CA . LEU F 1 41 ? -18.917 -19.342 -3.843 1.00 41.27 21 LEU F CA 1
ATOM 5558 C C . LEU F 1 41 ? -19.028 -20.815 -4.100 1.00 39.79 21 LEU F C 1
ATOM 5559 O O . LEU F 1 41 ? -18.728 -21.281 -5.191 1.00 41.35 21 LEU F O 1
ATOM 5564 N N . GLN F 1 42 ? -19.494 -21.543 -3.094 1.00 36.74 22 GLN F N 1
ATOM 5565 C CA . GLN F 1 42 ? -19.636 -22.988 -3.213 1.00 44.53 22 GLN F CA 1
ATOM 5566 C C . GLN F 1 42 ? -20.708 -23.398 -4.219 1.00 47.38 22 GLN F C 1
ATOM 5567 O O . GLN F 1 42 ? -20.525 -24.370 -4.941 1.00 52.38 22 GLN F O 1
ATOM 5573 N N . TYR F 1 43 ? -21.830 -22.686 -4.257 1.00 46.97 23 TYR F N 1
ATOM 5574 C CA . TYR F 1 43 ? -22.861 -22.999 -5.247 1.00 46.19 23 TYR F CA 1
ATOM 5575 C C . TYR F 1 43 ? -22.262 -22.862 -6.643 1.00 42.56 23 TYR F C 1
ATOM 5576 O O . TYR F 1 43 ? -22.411 -23.749 -7.478 1.00 39.97 23 TYR F O 1
ATOM 5585 N N . GLU F 1 44 ? -21.560 -21.754 -6.868 1.00 41.86 24 GLU F N 1
ATOM 5586 C CA . GLU F 1 44 ? -20.997 -21.460 -8.171 1.00 37.41 24 GLU F CA 1
ATOM 5587 C C . GLU F 1 44 ? -19.993 -22.521 -8.572 1.00 35.51 24 GLU F C 1
ATOM 5588 O O . GLU F 1 44 ? -19.946 -22.927 -9.727 1.00 36.83 24 GLU F O 1
ATOM 5594 N N . ALA F 1 45 ? -19.236 -23.022 -7.605 1.00 35.51 25 ALA F N 1
ATOM 5595 C CA . ALA F 1 45 ? -18.229 -24.036 -7.910 1.00 38.35 25 ALA F CA 1
ATOM 5596 C C . ALA F 1 45 ? -18.853 -25.326 -8.437 1.00 33.82 25 ALA F C 1
ATOM 5597 O O . ALA F 1 45 ? -18.395 -25.869 -9.432 1.00 34.43 25 ALA F O 1
ATOM 5599 N N . ALA F 1 46 ? -19.928 -25.778 -7.802 1.00 35.00 26 ALA F N 1
ATOM 5600 C CA . ALA F 1 46 ? -20.583 -27.020 -8.195 1.00 36.74 26 ALA F CA 1
ATOM 5601 C C . ALA F 1 46 ? -21.372 -26.803 -9.474 1.00 40.51 26 ALA F C 1
ATOM 5602 O O . ALA F 1 46 ? -21.377 -27.645 -10.375 1.00 40.99 26 ALA F O 1
ATOM 5604 N N . ASN F 1 47 ? -22.039 -25.655 -9.531 1.00 40.57 27 ASN F N 1
ATOM 5605 C CA . ASN F 1 47 ? -22.873 -25.275 -10.657 1.00 34.73 27 ASN F CA 1
ATOM 5606 C C . ASN F 1 47 ? -22.059 -24.929 -11.909 1.00 33.58 27 ASN F C 1
ATOM 5607 O O . ASN F 1 47 ? -22.573 -24.973 -13.031 1.00 33.64 27 ASN F O 1
ATOM 5612 N N . ASN F 1 48 ? -20.789 -24.584 -11.722 1.00 31.69 28 ASN F N 1
ATOM 5613 C CA . ASN F 1 48 ? -19.958 -24.175 -12.845 1.00 31.57 28 ASN F CA 1
ATOM 5614 C C . ASN F 1 48 ? -19.824 -25.324 -13.830 1.00 35.26 28 ASN F C 1
ATOM 5615 O O . ASN F 1 48 ? -19.757 -25.111 -15.039 1.00 37.62 28 ASN F O 1
ATOM 5620 N N . VAL F 1 49 ? -19.746 -26.541 -13.304 1.00 31.34 29 VAL F N 1
ATOM 5621 C CA . VAL F 1 49 ? -19.718 -27.738 -14.140 1.00 36.68 29 VAL F CA 1
ATOM 5622 C C . VAL F 1 49 ? -21.033 -27.931 -14.899 1.00 31.05 29 VAL F C 1
ATOM 5623 O O . VAL F 1 49 ? -21.059 -28.497 -15.990 1.00 30.88 29 VAL F O 1
ATOM 5627 N N . MET F 1 50 ? -22.125 -27.460 -14.309 1.00 32.14 30 MET F N 1
ATOM 5628 C CA . MET F 1 50 ? -23.422 -27.508 -14.966 1.00 31.10 30 MET F CA 1
ATOM 5629 C C . MET F 1 50 ? -23.511 -26.568 -16.163 1.00 31.01 30 MET F C 1
ATOM 5630 O O . MET F 1 50 ? -24.187 -26.880 -17.140 1.00 30.88 30 MET F O 1
ATOM 5635 N N . LEU F 1 51 ? -22.820 -25.431 -16.106 1.00 31.08 31 LEU F N 1
ATOM 5636 C CA . LEU F 1 51 ? -22.845 -24.496 -17.231 1.00 31.01 31 LEU F CA 1
ATOM 5637 C C . LEU F 1 51 ? -22.103 -25.071 -18.430 1.00 30.82 31 LEU F C 1
ATOM 5638 O O . LEU F 1 51 ? -22.563 -24.947 -19.566 1.00 30.70 31 LEU F O 1
ATOM 5643 N N . TYR F 1 52 ? -20.960 -25.700 -18.163 1.00 30.80 32 TYR F N 1
ATOM 5644 C CA . TYR F 1 52 ? -20.167 -26.364 -19.190 1.00 30.62 32 TYR F CA 1
ATOM 5645 C C . TYR F 1 52 ? -21.024 -27.368 -19.944 1.00 30.48 32 TYR F C 1
ATOM 5646 O O . TYR F 1 52 ? -21.095 -27.336 -21.170 1.00 31.34 32 TYR F O 1
ATOM 5655 N N . SER F 1 53 ? -21.684 -28.240 -19.188 1.00 30.52 33 SER F N 1
ATOM 5656 C CA . SER F 1 53 ? -22.626 -29.219 -19.721 1.00 30.41 33 SER F CA 1
ATOM 5657 C C . SER F 1 53 ? -23.667 -28.540 -20.612 1.00 30.37 33 SER F C 1
ATOM 5658 O O . SER F 1 53 ? -23.924 -28.989 -21.727 1.00 30.23 33 SER F O 1
ATOM 5661 N N . LYS F 1 54 ? -24.282 -27.475 -20.108 1.00 30.50 34 LYS F N 1
ATOM 5662 C CA . LYS F 1 54 ? -25.301 -26.754 -20.864 1.00 35.79 34 LYS F CA 1
ATOM 5663 C C . LYS F 1 54 ? -24.819 -26.300 -22.238 1.00 36.70 34 LYS F C 1
ATOM 5664 O O . LYS F 1 54 ? -25.538 -26.425 -23.226 1.00 48.16 34 LYS F O 1
ATOM 5670 N N . TRP F 1 55 ? -23.617 -25.743 -22.297 1.00 30.37 35 TRP F N 1
ATOM 5671 C CA . TRP F 1 55 ? -23.094 -25.253 -23.563 1.00 30.27 35 TRP F CA 1
ATOM 5672 C C . TRP F 1 55 ? -22.608 -26.348 -24.492 1.00 35.71 35 TRP F C 1
ATOM 5673 O O . TRP F 1 55 ? -22.800 -26.274 -25.713 1.00 30.87 35 TRP F O 1
ATOM 5684 N N . LEU F 1 56 ? -22.029 -27.386 -23.898 1.00 33.02 36 LEU F N 1
ATOM 5685 C CA . LEU F 1 56 ? -21.614 -28.583 -24.625 1.00 34.15 36 LEU F CA 1
ATOM 5686 C C . LEU F 1 56 ? -22.806 -29.161 -25.386 1.00 36.39 36 LEU F C 1
ATOM 5687 O O . LEU F 1 56 ? -22.659 -29.706 -26.482 1.00 29.69 36 LEU F O 1
ATOM 5692 N N . ASN F 1 57 ? -23.987 -29.026 -24.782 1.00 36.41 37 ASN F N 1
ATOM 5693 C CA . ASN F 1 57 ? -25.246 -29.399 -25.407 1.00 29.87 37 ASN F CA 1
ATOM 5694 C C . ASN F 1 57 ? -25.600 -28.524 -26.606 1.00 29.82 37 ASN F C 1
ATOM 5695 O O . ASN F 1 57 ? -26.076 -29.004 -27.637 1.00 30.81 37 ASN F O 1
ATOM 5700 N N . LYS F 1 58 ? -25.407 -27.225 -26.447 1.00 30.82 38 LYS F N 1
ATOM 5701 C CA . LYS F 1 58 ? -25.647 -26.286 -27.530 1.00 34.82 38 LYS F CA 1
ATOM 5702 C C . LYS F 1 58 ? -24.659 -26.580 -28.644 1.00 38.35 38 LYS F C 1
ATOM 5703 O O . LYS F 1 58 ? -25.040 -26.758 -29.805 1.00 38.62 38 LYS F O 1
ATOM 5709 N N . HIS F 1 59 ? -23.386 -26.643 -28.262 1.00 39.57 39 HIS F N 1
ATOM 5710 C CA . HIS F 1 59 ? -22.285 -26.904 -29.185 1.00 39.91 39 HIS F CA 1
ATOM 5711 C C . HIS F 1 59 ? -22.552 -28.077 -30.113 1.00 37.40 39 HIS F C 1
ATOM 5712 O O . HIS F 1 59 ? -22.493 -27.957 -31.342 1.00 39.76 39 HIS F O 1
ATOM 5719 N N . SER F 1 60 ? -22.864 -29.210 -29.502 1.00 31.71 40 SER F N 1
ATOM 5720 C CA . SER F 1 60 ? -23.142 -30.427 -30.235 1.00 30.27 40 SER F CA 1
ATOM 5721 C C . SER F 1 60 ? -24.398 -30.295 -31.084 1.00 29.31 40 SER F C 1
ATOM 5722 O O . SER F 1 60 ? -24.422 -30.741 -32.221 1.00 41.28 40 SER F O 1
ATOM 5725 N N . SER F 1 61 ? -25.414 -29.624 -30.554 1.00 34.59 41 SER F N 1
ATOM 5726 C CA . SER F 1 61 ? -26.684 -29.463 -31.264 1.00 33.51 41 SER F CA 1
ATOM 5727 C C . SER F 1 61 ? -26.509 -28.613 -32.511 1.00 34.47 41 SER F C 1
ATOM 5728 O O . SER F 1 61 ? -27.159 -28.843 -33.528 1.00 34.60 41 SER F O 1
ATOM 5731 N N . ILE F 1 62 ? -25.610 -27.640 -32.429 1.00 37.78 42 ILE F N 1
ATOM 5732 C CA . ILE F 1 62 ? -25.244 -26.822 -33.580 1.00 35.83 42 ILE F CA 1
ATOM 5733 C C . ILE F 1 62 ? -24.562 -27.624 -34.694 1.00 31.69 42 ILE F C 1
ATOM 5734 O O . ILE F 1 62 ? -24.944 -27.521 -35.864 1.00 29.17 42 ILE F O 1
ATOM 5739 N N . LYS F 1 63 ? -23.585 -28.452 -34.323 1.00 29.17 43 LYS F N 1
ATOM 5740 C CA . LYS F 1 63 ? -22.865 -29.265 -35.305 1.00 29.03 43 LYS F CA 1
ATOM 5741 C C . LYS F 1 63 ? -23.835 -30.156 -36.034 1.00 31.28 43 LYS F C 1
ATOM 5742 O O . LYS F 1 63 ? -23.708 -30.372 -37.232 1.00 31.55 43 LYS F O 1
ATOM 5748 N N . LYS F 1 64 ? -24.834 -30.636 -35.302 1.00 33.61 44 LYS F N 1
ATOM 5749 C CA . LYS F 1 64 ? -25.865 -31.476 -35.881 1.00 32.22 44 LYS F CA 1
ATOM 5750 C C . LYS F 1 64 ? -26.573 -30.718 -36.984 1.00 40.72 44 LYS F C 1
ATOM 5751 O O . LYS F 1 64 ? -26.812 -31.256 -38.065 1.00 44.41 44 LYS F O 1
ATOM 5757 N N . GLU F 1 65 ? -26.883 -29.456 -36.714 1.00 41.76 45 GLU F N 1
ATOM 5758 C CA . GLU F 1 65 ? -27.524 -28.617 -37.715 1.00 39.66 45 GLU F CA 1
ATOM 5759 C C . GLU F 1 65 ? -26.644 -28.423 -38.941 1.00 32.58 45 GLU F C 1
ATOM 5760 O O . GLU F 1 65 ? -27.054 -28.684 -40.067 1.00 30.05 45 GLU F O 1
ATOM 5766 N N . MET F 1 66 ? -25.415 -28.000 -38.700 1.00 29.00 46 MET F N 1
ATOM 5767 C CA . MET F 1 66 ? -24.488 -27.719 -39.773 1.00 36.11 46 MET F CA 1
ATOM 5768 C C . MET F 1 66 ? -24.237 -28.918 -40.680 1.00 34.84 46 MET F C 1
ATOM 5769 O O . MET F 1 66 ? -24.093 -28.752 -41.892 1.00 35.16 46 MET F O 1
ATOM 5774 N N . LEU F 1 67 ? -24.192 -30.114 -40.093 1.00 45.99 47 LEU F N 1
ATOM 5775 C CA . LEU F 1 67 ? -24.014 -31.353 -40.852 1.00 28.63 47 LEU F CA 1
ATOM 5776 C C . LEU F 1 67 ? -25.169 -31.557 -41.835 1.00 28.61 47 LEU F C 1
ATOM 5777 O O . LEU F 1 67 ? -24.969 -32.013 -42.957 1.00 28.53 47 LEU F O 1
ATOM 5782 N N . ARG F 1 68 ? -26.378 -31.199 -41.409 1.00 35.37 48 ARG F N 1
ATOM 5783 C CA . ARG F 1 68 ? -27.563 -31.268 -42.273 1.00 35.63 48 ARG F CA 1
ATOM 5784 C C . ARG F 1 68 ? -27.472 -30.224 -43.392 1.00 31.09 48 ARG F C 1
ATOM 5785 O O . ARG F 1 68 ? -27.848 -30.483 -44.540 1.00 28.69 48 ARG F O 1
ATOM 5793 N N . ILE F 1 69 ? -27.012 -29.029 -43.042 1.00 28.79 49 ILE F N 1
ATOM 5794 C CA . ILE F 1 69 ? -26.836 -27.980 -44.033 1.00 28.82 49 ILE F CA 1
ATOM 5795 C C . ILE F 1 69 ? -25.686 -28.372 -44.965 1.00 28.72 49 ILE F C 1
ATOM 5796 O O . ILE F 1 69 ? -25.728 -28.088 -46.164 1.00 32.82 49 ILE F O 1
ATOM 5801 N N . GLU F 1 70 ? -24.666 -29.032 -44.414 1.00 36.44 50 GLU F N 1
ATOM 5802 C CA . GLU F 1 70 ? -23.531 -29.531 -45.205 1.00 28.56 50 GLU F CA 1
ATOM 5803 C C . GLU F 1 70 ? -23.990 -30.461 -46.317 1.00 28.48 50 GLU F C 1
ATOM 5804 O O . GLU F 1 70 ? -23.465 -30.433 -47.419 1.00 29.61 50 GLU F O 1
ATOM 5810 N N . ALA F 1 71 ? -24.987 -31.282 -46.029 1.00 28.47 51 ALA F N 1
ATOM 5811 C CA . ALA F 1 71 ? -25.559 -32.115 -47.059 1.00 28.42 51 ALA F CA 1
ATOM 5812 C C . ALA F 1 71 ? -26.326 -31.272 -48.086 1.00 28.47 51 ALA F C 1
ATOM 5813 O O . ALA F 1 71 ? -26.169 -31.468 -49.286 1.00 28.43 51 ALA F O 1
ATOM 5815 N N . GLN F 1 72 ? -27.126 -30.313 -47.620 1.00 32.35 52 GLN F N 1
ATOM 5816 C CA . GLN F 1 72 ? -27.870 -29.432 -48.524 1.00 28.65 52 GLN F CA 1
ATOM 5817 C C . GLN F 1 72 ? -26.962 -28.672 -49.457 1.00 28.64 52 GLN F C 1
ATOM 5818 O O . GLN F 1 72 ? -27.278 -28.499 -50.628 1.00 33.04 52 GLN F O 1
ATOM 5824 N N . LYS F 1 73 ? -25.844 -28.187 -48.938 1.00 30.05 53 LYS F N 1
ATOM 5825 C CA . LYS F 1 73 ? -24.921 -27.456 -49.787 1.00 28.65 53 LYS F CA 1
ATOM 5826 C C . LYS F 1 73 ? -24.285 -28.385 -50.815 1.00 34.27 53 LYS F C 1
ATOM 5827 O O . LYS F 1 73 ? -24.144 -28.030 -51.986 1.00 42.47 53 LYS F O 1
ATOM 5833 N N . LYS F 1 74 ? -23.911 -29.585 -50.385 1.00 32.27 54 LYS F N 1
ATOM 5834 C CA . LYS F 1 74 ? -23.283 -30.534 -51.300 1.00 33.21 54 LYS F CA 1
ATOM 5835 C C . LYS F 1 74 ? -24.200 -30.908 -52.463 1.00 40.52 54 LYS F C 1
ATOM 5836 O O . LYS F 1 74 ? -23.734 -31.130 -53.582 1.00 45.02 54 LYS F O 1
ATOM 5842 N N . VAL F 1 75 ? -25.501 -30.968 -52.194 1.00 36.50 55 VAL F N 1
ATOM 5843 C CA . VAL F 1 75 ? -26.486 -31.252 -53.224 1.00 28.41 55 VAL F CA 1
ATOM 5844 C C . VAL F 1 75 ? -26.718 -30.023 -54.108 1.00 29.10 55 VAL F C 1
ATOM 5845 O O . VAL F 1 75 ? -26.814 -30.130 -55.338 1.00 28.49 55 VAL F O 1
ATOM 5849 N N . ALA F 1 76 ? -26.769 -28.855 -53.475 1.00 28.58 56 ALA F N 1
ATOM 5850 C CA . ALA F 1 76 ? -27.015 -27.601 -54.183 1.00 33.56 56 ALA F CA 1
ATOM 5851 C C . ALA F 1 76 ? -25.923 -27.271 -55.190 1.00 38.24 56 ALA F C 1
ATOM 5852 O O . ALA F 1 76 ? -26.205 -26.826 -56.304 1.00 40.10 56 ALA F O 1
ATOM 5854 N N . LEU F 1 77 ? -24.678 -27.480 -54.781 1.00 28.60 57 LEU F N 1
ATOM 5855 C CA . LEU F 1 77 ? -23.525 -27.156 -55.601 1.00 28.59 57 LEU F CA 1
ATOM 5856 C C . LEU F 1 77 ? -23.461 -27.988 -56.866 1.00 30.03 57 LEU F C 1
ATOM 5857 O O . LEU F 1 77 ? -23.096 -27.503 -57.928 1.00 32.63 57 LEU F O 1
ATOM 5862 N N . LYS F 1 78 ? -23.793 -29.260 -56.735 1.00 29.22 58 LYS F N 1
ATOM 5863 C CA . LYS F 1 78 ? -23.780 -30.155 -57.871 1.00 28.38 58 LYS F CA 1
ATOM 5864 C C . LYS F 1 78 ? -24.943 -29.820 -58.798 1.00 28.46 58 LYS F C 1
ATOM 5865 O O . LYS F 1 78 ? -24.778 -29.713 -60.016 1.00 28.47 58 LYS F O 1
ATOM 5871 N N . ALA F 1 79 ? -26.118 -29.640 -58.202 1.00 28.51 59 ALA F N 1
ATOM 5872 C CA . ALA F 1 79 ? -27.325 -29.323 -58.953 1.00 28.60 59 ALA F CA 1
ATOM 5873 C C . ALA F 1 79 ? -27.108 -28.097 -59.814 1.00 28.69 59 ALA F C 1
ATOM 5874 O O . ALA F 1 79 ? -27.504 -28.062 -60.970 1.00 34.26 59 ALA F O 1
ATOM 5876 N N . ARG F 1 80 ? -26.464 -27.091 -59.245 1.00 33.12 60 ARG F N 1
ATOM 5877 C CA . ARG F 1 80 ? -26.158 -25.874 -59.978 1.00 32.87 60 ARG F CA 1
ATOM 5878 C C . ARG F 1 80 ? -25.025 -26.093 -60.961 1.00 29.49 60 ARG F C 1
ATOM 5879 O O . ARG F 1 80 ? -25.043 -25.556 -62.061 1.00 34.46 60 ARG F O 1
ATOM 5887 N N . LEU F 1 81 ? -24.058 -26.919 -60.569 1.00 34.04 61 LEU F N 1
ATOM 5888 C CA . LEU F 1 81 ? -22.933 -27.283 -61.430 1.00 28.62 61 LEU F CA 1
ATOM 5889 C C . LEU F 1 81 ? -23.435 -27.914 -62.734 1.00 30.59 61 LEU F C 1
ATOM 5890 O O . LEU F 1 81 ? -22.926 -27.621 -63.810 1.00 31.85 61 LEU F O 1
ATOM 5895 N N . ASP F 1 82 ? -24.454 -28.756 -62.634 1.00 28.59 62 ASP F N 1
ATOM 5896 C CA . ASP F 1 82 ? -25.065 -29.339 -63.815 1.00 28.60 62 ASP F CA 1
ATOM 5897 C C . ASP F 1 82 ? -25.625 -28.271 -64.736 1.00 40.61 62 ASP F C 1
ATOM 5898 O O . ASP F 1 82 ? -25.306 -28.239 -65.930 1.00 34.95 62 ASP F O 1
ATOM 5903 N N . TYR F 1 83 ? -26.454 -27.399 -64.160 1.00 32.41 63 TYR F N 1
ATOM 5904 C CA . TYR F 1 83 ? -27.069 -26.285 -64.873 1.00 35.24 63 TYR F CA 1
ATOM 5905 C C . TYR F 1 83 ? -26.086 -25.503 -65.715 1.00 35.94 63 TYR F C 1
ATOM 5906 O O . TYR F 1 83 ? -26.250 -25.385 -66.928 1.00 47.52 63 TYR F O 1
ATOM 5915 N N . TYR F 1 84 ? -25.057 -24.974 -65.070 1.00 29.00 64 TYR F N 1
ATOM 5916 C CA . TYR F 1 84 ? -24.129 -24.096 -65.761 1.00 35.57 64 TYR F CA 1
ATOM 5917 C C . TYR F 1 84 ? -23.244 -24.813 -66.757 1.00 38.30 64 TYR F C 1
ATOM 5918 O O . TYR F 1 84 ? -22.864 -24.242 -67.781 1.00 38.75 64 TYR F O 1
ATOM 5927 N N . SER F 1 85 ? -22.959 -26.080 -66.480 1.00 38.11 65 SER F N 1
ATOM 5928 C CA . SER F 1 85 ? -22.036 -26.847 -67.305 1.00 28.81 65 SER F CA 1
ATOM 5929 C C . SER F 1 85 ? -22.696 -27.436 -68.534 1.00 28.83 65 SER F C 1
ATOM 5930 O O . SER F 1 85 ? -22.028 -28.031 -69.367 1.00 28.79 65 SER F O 1
ATOM 5933 N N . GLY F 1 86 ? -24.012 -27.296 -68.626 1.00 28.90 66 GLY F N 1
ATOM 5934 C CA . GLY F 1 86 ? -24.747 -27.757 -69.785 1.00 28.94 66 GLY F CA 1
ATOM 5935 C C . GLY F 1 86 ? -25.388 -29.112 -69.584 1.00 28.85 66 GLY F C 1
ATOM 5936 O O . GLY F 1 86 ? -26.083 -29.618 -70.455 1.00 28.88 66 GLY F O 1
ATOM 5937 N N . ARG F 1 87 ? -25.192 -29.689 -68.409 1.00 28.74 67 ARG F N 1
ATOM 5938 C CA . ARG F 1 87 ? -25.817 -30.958 -68.104 1.00 28.66 67 ARG F CA 1
ATOM 5939 C C . ARG F 1 87 ? -27.213 -30.675 -67.606 1.00 37.11 67 ARG F C 1
ATOM 5940 O O . ARG F 1 87 ? -27.983 -31.594 -67.327 1.00 36.07 67 ARG F O 1
ATOM 5948 N N . GLY F 1 88 ? -27.522 -29.386 -67.471 1.00 54.70 68 GLY F N 1
ATOM 5949 C CA . GLY F 1 88 ? -28.860 -28.980 -67.098 1.00 54.81 68 GLY F CA 1
ATOM 5950 C C . GLY F 1 88 ? -29.273 -29.218 -65.661 1.00 57.50 68 GLY F C 1
ATOM 5951 O O . GLY F 1 88 ? -28.793 -30.147 -65.001 1.00 55.82 68 GLY F O 1
ATOM 5952 N N . ASP F 1 89 ? -30.156 -28.347 -65.177 1.00 59.41 69 ASP F N 1
ATOM 5953 C CA . ASP F 1 89 ? -30.724 -28.447 -63.838 1.00 55.31 69 ASP F CA 1
ATOM 5954 C C . ASP F 1 89 ? -32.232 -28.483 -64.022 1.00 55.24 69 ASP F C 1
ATOM 5955 O O . ASP F 1 89 ? -32.921 -27.471 -63.859 1.00 55.61 69 ASP F O 1
ATOM 5960 N N . GLY F 1 90 ? -32.739 -29.648 -64.416 1.00 58.47 70 GLY F N 1
ATOM 5961 C CA . GLY F 1 90 ? -34.160 -29.771 -64.667 1.00 57.41 70 GLY F CA 1
ATOM 5962 C C . GLY F 1 90 ? -34.392 -29.512 -66.142 1.00 57.28 70 GLY F C 1
ATOM 5963 O O . GLY F 1 90 ? -33.913 -30.247 -67.010 1.00 54.65 70 GLY F O 1
ATOM 5964 N N . ASP F 1 91 ? -35.150 -28.463 -66.422 1.00 55.00 71 ASP F N 1
ATOM 5965 C CA . ASP F 1 91 ? -35.358 -28.025 -67.791 1.00 55.04 71 ASP F CA 1
ATOM 5966 C C . ASP F 1 91 ? -34.540 -26.781 -68.081 1.00 55.42 71 ASP F C 1
ATOM 5967 O O . ASP F 1 91 ? -34.840 -26.051 -69.023 1.00 55.60 71 ASP F O 1
ATOM 5969 N N . GLU F 1 92 ? -33.485 -26.554 -67.303 1.00 55.55 72 GLU F N 1
ATOM 5970 C CA . GLU F 1 92 ? -32.736 -25.309 -67.444 1.00 55.97 72 GLU F CA 1
ATOM 5971 C C . GLU F 1 92 ? -31.257 -25.494 -67.775 1.00 55.86 72 GLU F C 1
ATOM 5972 O O . GLU F 1 92 ? -30.606 -26.434 -67.324 1.00 60.37 72 GLU F O 1
ATOM 5974 N N . PHE F 1 93 ? -30.755 -24.563 -68.580 1.00 56.09 73 PHE F N 1
ATOM 5975 C CA . PHE F 1 93 ? -29.390 -24.562 -69.092 1.00 56.63 73 PHE F CA 1
ATOM 5976 C C . PHE F 1 93 ? -28.915 -23.095 -69.237 1.00 60.29 73 PHE F C 1
ATOM 5977 O O . PHE F 1 93 ? -29.673 -22.232 -69.692 1.00 56.81 73 PHE F O 1
ATOM 5985 N N . SER F 1 94 ? -27.666 -22.826 -68.864 1.00 52.12 74 SER F N 1
ATOM 5986 C CA . SER F 1 94 ? -27.067 -21.495 -68.951 1.00 45.00 74 SER F CA 1
ATOM 5987 C C . SER F 1 94 ? -26.504 -21.176 -70.344 1.00 45.05 74 SER F C 1
ATOM 5988 O O . SER F 1 94 ? -25.898 -22.027 -70.980 1.00 46.77 74 SER F O 1
ATOM 5991 N N . MET F 1 95 ? -26.729 -19.957 -70.830 1.00 52.83 75 MET F N 1
ATOM 5992 C CA . MET F 1 95 ? -26.238 -19.548 -72.150 1.00 51.90 75 MET F CA 1
ATOM 5993 C C . MET F 1 95 ? -24.877 -18.861 -72.098 1.00 51.09 75 MET F C 1
ATOM 5994 O O . MET F 1 95 ? -24.325 -18.492 -73.138 1.00 52.13 75 MET F O 1
ATOM 5999 N N . ASP F 1 96 ? -24.332 -18.687 -70.902 1.00 48.50 76 ASP F N 1
ATOM 6000 C CA . ASP F 1 96 ? -23.123 -17.896 -70.761 1.00 46.46 76 ASP F CA 1
ATOM 6001 C C . ASP F 1 96 ? -21.852 -18.684 -71.042 1.00 43.16 76 ASP F C 1
ATOM 6002 O O . ASP F 1 96 ? -20.770 -18.099 -71.097 1.00 43.05 76 ASP F O 1
ATOM 6007 N N . ARG F 1 97 ? -21.997 -19.998 -71.229 1.00 42.75 77 ARG F N 1
ATOM 6008 C CA . ARG F 1 97 ? -20.895 -20.887 -71.607 1.00 42.10 77 ARG F CA 1
ATOM 6009 C C . ARG F 1 97 ? -19.636 -20.637 -70.777 1.00 41.49 77 ARG F C 1
ATOM 6010 O O . ARG F 1 97 ? -18.576 -20.347 -71.327 1.00 49.51 77 ARG F O 1
ATOM 6018 N N . TYR F 1 98 ? -19.755 -20.739 -69.455 1.00 43.29 78 TYR F N 1
ATOM 6019 C CA . TYR F 1 98 ? -18.622 -20.491 -68.560 1.00 43.18 78 TYR F CA 1
ATOM 6020 C C . TYR F 1 98 ? -17.567 -21.587 -68.653 1.00 40.41 78 TYR F C 1
ATOM 6021 O O . TYR F 1 98 ? -17.892 -22.762 -68.818 1.00 40.15 78 TYR F O 1
ATOM 6030 N N . GLU F 1 99 ? -16.302 -21.196 -68.551 1.00 40.54 79 GLU F N 1
ATOM 6031 C CA . GLU F 1 99 ? -15.197 -22.149 -68.648 1.00 52.07 79 GLU F CA 1
ATOM 6032 C C . GLU F 1 99 ? -14.747 -22.637 -67.271 1.00 46.11 79 GLU F C 1
ATOM 6033 O O . GLU F 1 99 ? -15.165 -22.086 -66.257 1.00 42.55 79 GLU F O 1
ATOM 6039 N N . LYS F 1 100 ? -13.870 -23.642 -67.240 1.00 47.50 80 LYS F N 1
ATOM 6040 C CA . LYS F 1 100 ? -13.421 -24.244 -65.978 1.00 46.11 80 LYS F CA 1
ATOM 6041 C C . LYS F 1 100 ? -12.631 -23.277 -65.097 1.00 50.42 80 LYS F C 1
ATOM 6042 O O . LYS F 1 100 ? -12.746 -23.305 -63.867 1.00 52.44 80 LYS F O 1
ATOM 6048 N N . SER F 1 101 ? -11.839 -22.412 -65.717 1.00 49.00 81 SER F N 1
ATOM 6049 C CA . SER F 1 101 ? -11.088 -21.426 -64.952 1.00 49.42 81 SER F CA 1
ATOM 6050 C C . SER F 1 101 ? -12.042 -20.400 -64.334 1.00 52.23 81 SER F C 1
ATOM 6051 O O . SER F 1 101 ? -11.711 -19.748 -63.341 1.00 56.04 81 SER F O 1
ATOM 6054 N N . GLU F 1 102 ? -13.224 -20.268 -64.935 1.00 47.88 82 GLU F N 1
ATOM 6055 C CA . GLU F 1 102 ? -14.230 -19.284 -64.527 1.00 45.60 82 GLU F CA 1
ATOM 6056 C C . GLU F 1 102 ? -15.213 -19.884 -63.525 1.00 46.90 82 GLU F C 1
ATOM 6057 O O . GLU F 1 102 ? -16.036 -19.170 -62.953 1.00 41.67 82 GLU F O 1
ATOM 6063 N N . MET F 1 103 ? -15.149 -21.205 -63.355 1.00 46.77 83 MET F N 1
ATOM 6064 C CA . MET F 1 103 ? -16.169 -21.964 -62.622 1.00 49.83 83 MET F CA 1
ATOM 6065 C C . MET F 1 103 ? -16.306 -21.702 -61.114 1.00 46.62 83 MET F C 1
ATOM 6066 O O . MET F 1 103 ? -17.421 -21.553 -60.613 1.00 42.72 83 MET F O 1
ATOM 6071 N N . LYS F 1 104 ? -15.187 -21.678 -60.394 1.00 50.83 84 LYS F N 1
ATOM 6072 C CA . LYS F 1 104 ? -15.202 -21.442 -58.947 1.00 46.38 84 LYS F CA 1
ATOM 6073 C C . LYS F 1 104 ? -15.947 -20.154 -58.570 1.00 45.32 84 LYS F C 1
ATOM 6074 O O . LYS F 1 104 ? -16.758 -20.145 -57.648 1.00 45.77 84 LYS F O 1
ATOM 6076 N N . THR F 1 105 ? -15.663 -19.077 -59.293 1.00 43.24 85 THR F N 1
ATOM 6077 C CA . THR F 1 105 ? -16.313 -17.781 -59.090 1.00 43.41 85 THR F CA 1
ATOM 6078 C C . THR F 1 105 ? -17.824 -17.842 -59.296 1.00 49.09 85 THR F C 1
ATOM 6079 O O . THR F 1 105 ? -18.591 -17.259 -58.529 1.00 47.08 85 THR F O 1
ATOM 6083 N N . VAL F 1 106 ? -18.240 -18.516 -60.363 1.00 49.36 86 VAL F N 1
ATOM 6084 C CA . VAL F 1 106 ? -19.649 -18.588 -60.745 1.00 48.58 86 VAL F CA 1
ATOM 6085 C C . VAL F 1 106 ? -20.520 -19.295 -59.694 1.00 48.17 86 VAL F C 1
ATOM 6086 O O . VAL F 1 106 ? -21.541 -18.752 -59.265 1.00 53.16 86 VAL F O 1
ATOM 6090 N N . LEU F 1 107 ? -20.133 -20.502 -59.292 1.00 42.59 87 LEU F N 1
ATOM 6091 C CA . LEU F 1 107 ? -20.858 -21.219 -58.244 1.00 43.24 87 LEU F CA 1
ATOM 6092 C C . LEU F 1 107 ? -20.822 -20.442 -56.949 1.00 44.00 87 LEU F C 1
ATOM 6093 O O . LEU F 1 107 ? -21.800 -20.411 -56.208 1.00 53.63 87 LEU F O 1
ATOM 6098 N N . SER F 1 108 ? -19.684 -19.814 -56.677 1.00 44.10 88 SER F N 1
ATOM 6099 C CA . SER F 1 108 ? -19.524 -19.048 -55.449 1.00 46.36 88 SER F CA 1
ATOM 6100 C C . SER F 1 108 ? -20.514 -17.896 -55.392 1.00 45.43 88 SER F C 1
ATOM 6101 O O . SER F 1 108 ? -20.985 -17.535 -54.317 1.00 50.42 88 SER F O 1
ATOM 6104 N N . ALA F 1 109 ? -20.801 -17.310 -56.550 1.00 44.38 89 ALA F N 1
ATOM 6105 C CA . ALA F 1 109 ? -21.721 -16.186 -56.646 1.00 44.59 89 ALA F CA 1
ATOM 6106 C C . ALA F 1 109 ? -23.165 -16.630 -56.878 1.00 51.31 89 ALA F C 1
ATOM 6107 O O . ALA F 1 109 ? -24.081 -15.808 -56.887 1.00 51.70 89 ALA F O 1
ATOM 6109 N N . ASP F 1 110 ? -23.362 -17.933 -57.050 1.00 47.71 90 ASP F N 1
ATOM 6110 C CA . ASP F 1 110 ? -24.671 -18.485 -57.387 1.00 46.69 90 ASP F CA 1
ATOM 6111 C C . ASP F 1 110 ? -25.711 -18.307 -56.274 1.00 56.88 90 ASP F C 1
ATOM 6112 O O . ASP F 1 110 ? -25.464 -18.664 -55.121 1.00 59.10 90 ASP F O 1
ATOM 6117 N N . LYS F 1 111 ? -26.872 -17.764 -56.644 1.00 53.32 91 LYS F N 1
ATOM 6118 C CA . LYS F 1 111 ? -27.984 -17.505 -55.725 1.00 55.29 91 LYS F CA 1
ATOM 6119 C C . LYS F 1 111 ? -28.304 -18.669 -54.796 1.00 55.15 91 LYS F C 1
ATOM 6120 O O . LYS F 1 111 ? -28.379 -18.508 -53.572 1.00 54.89 91 LYS F O 1
ATOM 6126 N N . ASP F 1 112 ? -28.465 -19.846 -55.391 1.00 56.21 92 ASP F N 1
ATOM 6127 C CA . ASP F 1 112 ? -28.845 -21.052 -54.663 1.00 56.52 92 ASP F CA 1
ATOM 6128 C C . ASP F 1 112 ? -27.759 -21.518 -53.685 1.00 52.83 92 ASP F C 1
ATOM 6129 O O . ASP F 1 112 ? -28.046 -21.887 -52.544 1.00 50.55 92 ASP F O 1
ATOM 6134 N N . VAL F 1 113 ? -26.517 -21.532 -54.148 1.00 45.13 93 VAL F N 1
ATOM 6135 C CA . VAL F 1 113 ? -25.384 -21.893 -53.303 1.00 45.95 93 VAL F CA 1
ATOM 6136 C C . VAL F 1 113 ? -25.141 -20.875 -52.185 1.00 46.49 93 VAL F C 1
ATOM 6137 O O . VAL F 1 113 ? -24.985 -21.244 -51.015 1.00 49.99 93 VAL F O 1
ATOM 6141 N N . LEU F 1 114 ? -25.126 -19.595 -52.561 1.00 47.12 94 LEU F N 1
ATOM 6142 C CA . LEU F 1 114 ? -24.840 -18.491 -51.641 1.00 51.80 94 LEU F CA 1
ATOM 6143 C C . LEU F 1 114 ? -25.774 -18.448 -50.433 1.00 52.59 94 LEU F C 1
ATOM 6144 O O . LEU F 1 114 ? -25.361 -18.088 -49.331 1.00 49.99 94 LEU F O 1
ATOM 6149 N N . LYS F 1 115 ? -27.039 -18.789 -50.647 1.00 51.48 95 LYS F N 1
ATOM 6150 C CA . LYS F 1 115 ? -28.005 -18.812 -49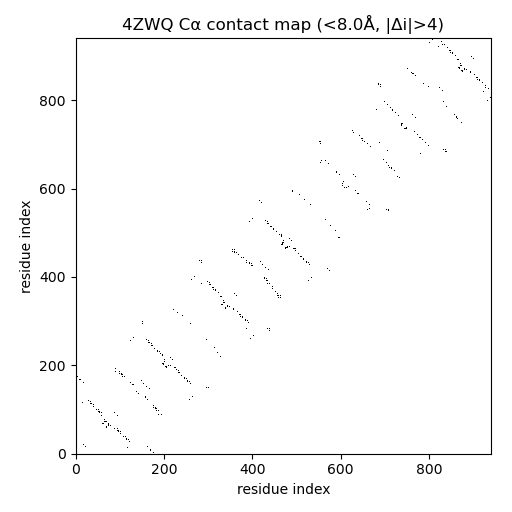.559 1.00 43.55 95 LYS F CA 1
ATOM 6151 C C . LYS F 1 115 ? -27.651 -19.884 -48.529 1.00 47.16 95 LYS F C 1
ATOM 6152 O O . LYS F 1 115 ? -27.601 -19.604 -47.334 1.00 55.60 95 LYS F O 1
ATOM 6158 N N . VAL F 1 116 ? -27.370 -21.102 -48.988 1.00 45.62 96 VAL F N 1
ATOM 6159 C CA . VAL F 1 116 ? -27.027 -22.186 -48.069 1.00 42.00 96 VAL F CA 1
ATOM 6160 C C . VAL F 1 116 ? -25.681 -21.960 -47.400 1.00 33.75 96 VAL F C 1
ATOM 6161 O O . VAL F 1 116 ? -25.555 -22.168 -46.202 1.00 41.96 96 VAL F O 1
ATOM 6165 N N . ASP F 1 117 ? -24.685 -21.505 -48.152 1.00 36.18 97 ASP F N 1
ATOM 6166 C CA . ASP F 1 117 ? -23.374 -21.257 -47.553 1.00 44.70 97 ASP F CA 1
ATOM 6167 C C . ASP F 1 117 ? -23.417 -20.118 -46.524 1.00 44.26 97 ASP F C 1
ATOM 6168 O O . ASP F 1 117 ? -22.810 -20.233 -45.456 1.00 46.18 97 ASP F O 1
ATOM 6173 N N . THR F 1 118 ? -24.130 -19.032 -46.833 1.00 43.10 98 THR F N 1
ATOM 6174 C CA . THR F 1 118 ? -24.359 -17.964 -45.854 1.00 41.65 98 THR F CA 1
ATOM 6175 C C . THR F 1 118 ? -25.067 -18.557 -44.639 1.00 44.70 98 THR F C 1
ATOM 6176 O O . THR F 1 118 ? -24.671 -18.324 -43.491 1.00 47.10 98 THR F O 1
ATOM 6180 N N . SER F 1 119 ? -26.127 -19.314 -44.905 1.00 37.26 99 SER F N 1
ATOM 6181 C CA . SER F 1 119 ? -26.831 -20.050 -43.860 1.00 35.76 99 SER F CA 1
ATOM 6182 C C . SER F 1 119 ? -25.921 -20.980 -43.074 1.00 32.46 99 SER F C 1
ATOM 6183 O O . SER F 1 119 ? -25.894 -20.930 -41.849 1.00 36.01 99 SER F O 1
ATOM 6186 N N . LEU F 1 120 ? -25.186 -21.833 -43.785 1.00 37.55 100 LEU F N 1
ATOM 6187 C CA . LEU F 1 120 ? -24.255 -22.780 -43.160 1.00 37.47 100 LEU F CA 1
ATOM 6188 C C . LEU F 1 120 ? -23.208 -22.112 -42.283 1.00 38.46 100 LEU F C 1
ATOM 6189 O O . LEU F 1 120 ? -23.025 -22.514 -41.137 1.00 38.64 100 LEU F O 1
ATOM 6194 N N . GLN F 1 121 ? -22.551 -21.076 -42.809 1.00 40.06 101 GLN F N 1
ATOM 6195 C CA . GLN F 1 121 ? -21.470 -20.404 -42.080 1.00 46.03 101 GLN F CA 1
ATOM 6196 C C . GLN F 1 121 ? -21.957 -19.730 -40.821 1.00 46.01 101 GLN F C 1
ATOM 6197 O O . GLN F 1 121 ? -21.205 -19.591 -39.852 1.00 53.20 101 GLN F O 1
ATOM 6203 N N . TYR F 1 122 ? -23.206 -19.288 -40.845 1.00 41.55 102 TYR F N 1
ATOM 6204 C CA . TYR F 1 122 ? -23.761 -18.575 -39.708 1.00 42.02 102 TYR F CA 1
ATOM 6205 C C . TYR F 1 122 ? -23.834 -19.431 -38.453 1.00 39.39 102 TYR F C 1
ATOM 6206 O O . TYR F 1 122 ? -23.423 -18.983 -37.390 1.00 45.65 102 TYR F O 1
ATOM 6215 N N . TRP F 1 123 ? -24.336 -20.658 -38.562 1.00 39.42 103 TRP F N 1
ATOM 6216 C CA . TRP F 1 123 ? -24.345 -21.543 -37.401 1.00 38.47 103 TRP F CA 1
ATOM 6217 C C . TRP F 1 123 ? -22.909 -21.829 -36.994 1.00 39.39 103 TRP F C 1
ATOM 6218 O O . TRP F 1 123 ? -22.585 -21.910 -35.812 1.00 42.01 103 TRP F O 1
ATOM 6229 N N . GLY F 1 124 ? -22.044 -21.932 -37.997 1.00 41.88 104 GLY F N 1
ATOM 6230 C CA . GLY F 1 124 ? -20.635 -22.179 -37.772 1.00 43.71 104 GLY F CA 1
ATOM 6231 C C . GLY F 1 124 ? -20.009 -21.108 -36.919 1.00 40.82 104 GLY F C 1
ATOM 6232 O O . GLY F 1 124 ? -19.115 -21.393 -36.124 1.00 40.31 104 GLY F O 1
ATOM 6233 N N . ILE F 1 125 ? -20.476 -19.876 -37.090 1.00 35.53 105 ILE F N 1
ATOM 6234 C CA . ILE F 1 125 ? -20.004 -18.774 -36.273 1.00 28.96 105 ILE F CA 1
ATOM 6235 C C . ILE F 1 125 ? -20.521 -18.938 -34.844 1.00 36.27 105 ILE F C 1
ATOM 6236 O O . ILE F 1 125 ? -19.785 -18.734 -33.872 1.00 28.15 105 ILE F O 1
ATOM 6241 N N . LEU F 1 126 ? -21.788 -19.321 -34.730 1.00 36.54 106 LEU F N 1
ATOM 6242 C CA . LEU F 1 126 ? -22.402 -19.603 -33.434 1.00 33.00 106 LEU F CA 1
ATOM 6243 C C . LEU F 1 126 ? -21.645 -20.724 -32.753 1.00 39.69 106 LEU F C 1
ATOM 6244 O O . LEU F 1 126 ? -21.390 -20.682 -31.550 1.00 49.97 106 LEU F O 1
ATOM 6249 N N . LEU F 1 127 ? -21.314 -21.740 -33.538 1.00 39.44 107 LEU F N 1
ATOM 6250 C CA . LEU F 1 127 ? -20.471 -22.829 -33.081 1.00 35.61 107 LEU F CA 1
ATOM 6251 C C . LEU F 1 127 ? -19.181 -22.246 -32.555 1.00 27.90 107 LEU F C 1
ATOM 6252 O O . LEU F 1 127 ? -18.699 -22.623 -31.499 1.00 27.58 107 LEU F O 1
ATOM 6257 N N . ASP F 1 128 ? -18.623 -21.315 -33.313 1.00 29.03 108 ASP F N 1
ATOM 6258 C CA . ASP F 1 128 ? -17.349 -20.707 -32.961 1.00 39.46 108 ASP F CA 1
ATOM 6259 C C . ASP F 1 128 ? -17.451 -19.903 -31.656 1.00 38.82 108 ASP F C 1
ATOM 6260 O O . ASP F 1 128 ? -16.497 -19.851 -30.881 1.00 41.87 108 ASP F O 1
ATOM 6265 N N . PHE F 1 129 ? -18.609 -19.292 -31.413 1.00 32.46 109 PHE F N 1
ATOM 6266 C CA . PHE F 1 129 ? -18.847 -18.559 -30.177 1.00 27.10 109 PHE F CA 1
ATOM 6267 C C . PHE F 1 129 ? -18.833 -19.490 -28.960 1.00 26.67 109 PHE F C 1
ATOM 6268 O O . PHE F 1 129 ? -18.317 -19.149 -27.901 1.00 26.49 109 PHE F O 1
ATOM 6276 N N . CYS F 1 130 ? -19.409 -20.671 -29.125 1.00 40.51 110 CYS F N 1
ATOM 6277 C CA . CYS F 1 130 ? -19.488 -21.673 -28.058 1.00 42.56 110 CYS F CA 1
ATOM 6278 C C . CYS F 1 130 ? -18.144 -22.260 -27.587 1.00 45.58 110 CYS F C 1
ATOM 6279 O O . CYS F 1 130 ? -17.992 -22.589 -26.412 1.00 52.68 110 CYS F O 1
ATOM 6282 N N . SER F 1 131 ? -17.181 -22.410 -28.488 1.00 33.83 111 SER F N 1
ATOM 6283 C CA . SER F 1 131 ? -15.839 -22.804 -28.069 1.00 34.95 111 SER F CA 1
ATOM 6284 C C . SER F 1 131 ? -15.273 -21.805 -27.066 1.00 38.10 111 SER F C 1
ATOM 6285 O O . SER F 1 131 ? -14.700 -22.199 -26.048 1.00 43.85 111 SER F O 1
ATOM 6288 N N . GLY F 1 132 ? -15.399 -20.516 -27.379 1.00 37.98 112 GLY F N 1
ATOM 6289 C CA . GLY F 1 132 ? -14.978 -19.465 -26.470 1.00 35.34 112 GLY F CA 1
ATOM 6290 C C . GLY F 1 132 ? -15.648 -19.542 -25.105 1.00 32.18 112 GLY F C 1
ATOM 6291 O O . GLY F 1 132 ? -14.984 -19.431 -24.070 1.00 28.10 112 GLY F O 1
ATOM 6292 N N . ALA F 1 133 ? -16.962 -19.748 -25.103 1.00 25.94 113 ALA F N 1
ATOM 6293 C CA . ALA F 1 133 ? -17.707 -19.932 -23.856 1.00 47.47 113 ALA F CA 1
ATOM 6294 C C . ALA F 1 133 ? -17.092 -21.054 -23.007 1.00 42.75 113 ALA F C 1
ATOM 6295 O O . ALA F 1 133 ? -16.890 -20.892 -21.805 1.00 46.09 113 ALA F O 1
ATOM 6297 N N . LEU F 1 134 ? -16.750 -22.167 -23.646 1.00 25.53 114 LEU F N 1
ATOM 6298 C CA . LEU F 1 134 ? -16.158 -23.290 -22.945 1.00 25.42 114 LEU F CA 1
ATOM 6299 C C . LEU F 1 134 ? -14.774 -22.916 -22.400 1.00 33.22 114 LEU F C 1
ATOM 6300 O O . LEU F 1 134 ? -14.332 -23.476 -21.399 1.00 25.44 114 LEU F O 1
ATOM 6305 N N . ASP F 1 135 ? -14.065 -22.017 -23.079 1.00 34.36 115 ASP F N 1
ATOM 6306 C CA . ASP F 1 135 ? -12.838 -21.455 -22.503 1.00 36.02 115 ASP F CA 1
ATOM 6307 C C . ASP F 1 135 ? -13.168 -20.622 -21.273 1.00 35.57 115 ASP F C 1
ATOM 6308 O O . ASP F 1 135 ? -12.509 -20.718 -20.236 1.00 35.39 115 ASP F O 1
ATOM 6313 N N . ALA F 1 136 ? -14.217 -19.812 -21.408 1.00 32.44 116 ALA F N 1
ATOM 6314 C CA . ALA F 1 136 ? -14.644 -18.896 -20.361 1.00 35.22 116 ALA F CA 1
ATOM 6315 C C . ALA F 1 136 ? -15.076 -19.651 -19.118 1.00 34.78 116 ALA F C 1
ATOM 6316 O O . ALA F 1 136 ? -14.676 -19.314 -18.004 1.00 35.41 116 ALA F O 1
ATOM 6318 N N . ILE F 1 137 ? -15.915 -20.659 -19.314 1.00 29.18 117 ILE F N 1
ATOM 6319 C CA . ILE F 1 137 ? -16.434 -21.428 -18.200 1.00 33.38 117 ILE F CA 1
ATOM 6320 C C . ILE F 1 137 ? -15.335 -22.235 -17.525 1.00 37.40 117 ILE F C 1
ATOM 6321 O O . ILE F 1 137 ? -15.288 -22.320 -16.297 1.00 40.52 117 ILE F O 1
ATOM 6326 N N . LYS F 1 138 ? -14.447 -22.821 -18.322 1.00 35.35 118 LYS F N 1
ATOM 6327 C CA . LYS F 1 138 ? -13.322 -23.553 -17.761 1.00 31.05 118 LYS F CA 1
ATOM 6328 C C . LYS F 1 138 ? -12.514 -22.628 -16.866 1.00 33.97 118 LYS F C 1
ATOM 6329 O O . LYS F 1 138 ? -12.010 -23.051 -15.835 1.00 41.56 118 LYS F O 1
ATOM 6331 N N . SER F 1 139 ? -12.418 -21.354 -17.234 1.00 34.41 119 SER F N 1
ATOM 6332 C CA . SER F 1 139 ? -11.595 -20.440 -16.454 1.00 37.04 119 SER F CA 1
ATOM 6333 C C . SER F 1 139 ? -12.359 -19.777 -15.299 1.00 36.57 119 SER F C 1
ATOM 6334 O O . SER F 1 139 ? -11.750 -19.375 -14.304 1.00 37.58 119 SER F O 1
ATOM 6337 N N . ARG F 1 140 ? -13.681 -19.672 -15.418 1.00 33.83 120 ARG F N 1
ATOM 6338 C CA . ARG F 1 140 ? -14.500 -19.182 -14.311 1.00 31.55 120 ARG F CA 1
ATOM 6339 C C . ARG F 1 140 ? -14.282 -20.104 -13.111 1.00 34.78 120 ARG F C 1
ATOM 6340 O O . ARG F 1 140 ? -14.109 -19.653 -11.975 1.00 35.27 120 ARG F O 1
ATOM 6348 N N . GLY F 1 141 ? -14.243 -21.405 -13.393 1.00 28.32 121 GLY F N 1
ATOM 6349 C CA . GLY F 1 141 ? -13.958 -22.407 -12.385 1.00 28.75 121 GLY F CA 1
ATOM 6350 C C . GLY F 1 141 ? -12.606 -22.185 -11.747 1.00 25.78 121 GLY F C 1
ATOM 6351 O O . GLY F 1 141 ? -12.412 -22.440 -10.560 1.00 25.91 121 GLY F O 1
ATOM 6352 N N . PHE F 1 142 ? -11.653 -21.731 -12.549 1.00 29.89 122 PHE F N 1
ATOM 6353 C CA . PHE F 1 142 ? -10.344 -21.379 -12.017 1.00 32.52 122 PHE F CA 1
ATOM 6354 C C . PHE F 1 142 ? -10.399 -20.104 -11.199 1.00 30.52 122 PHE F C 1
ATOM 6355 O O . PHE F 1 142 ? -9.852 -20.053 -10.102 1.00 27.58 122 PHE F O 1
ATOM 6363 N N . ALA F 1 143 ? -11.082 -19.090 -11.724 1.00 26.26 123 ALA F N 1
ATOM 6364 C CA . ALA F 1 143 ? -11.215 -17.812 -11.037 1.00 26.32 123 ALA F CA 1
ATOM 6365 C C . ALA F 1 143 ? -11.845 -17.959 -9.649 1.00 34.14 123 ALA F C 1
ATOM 6366 O O . ALA F 1 143 ? -11.419 -17.320 -8.694 1.00 37.10 123 ALA F O 1
ATOM 6368 N N . ILE F 1 144 ? -12.836 -18.833 -9.541 1.00 32.05 124 ILE F N 1
ATOM 6369 C CA . ILE F 1 144 ? -13.522 -19.090 -8.279 1.00 33.86 124 ILE F CA 1
ATOM 6370 C C . ILE F 1 144 ? -12.580 -19.608 -7.180 1.00 46.65 124 ILE F C 1
ATOM 6371 O O . ILE F 1 144 ? -12.640 -19.153 -6.033 1.00 53.33 124 ILE F O 1
ATOM 6376 N N . LYS F 1 145 ? -11.700 -20.543 -7.529 1.00 39.50 125 LYS F N 1
ATOM 6377 C CA . LYS F 1 145 ? -10.720 -21.033 -6.566 1.00 42.03 125 LYS F CA 1
ATOM 6378 C C . LYS F 1 145 ? -9.802 -19.921 -6.058 1.00 41.82 125 LYS F C 1
ATOM 6379 O O . LYS F 1 145 ? -9.508 -19.848 -4.862 1.00 46.21 125 LYS F O 1
ATOM 6385 N N . HIS F 1 146 ? -9.376 -19.052 -6.968 1.00 44.56 126 HIS F N 1
ATOM 6386 C CA . HIS F 1 146 ? -8.528 -17.907 -6.643 1.00 44.23 126 HIS F CA 1
ATOM 6387 C C . HIS F 1 146 ? -9.200 -17.045 -5.560 1.00 39.01 126 HIS F C 1
ATOM 6388 O O . HIS F 1 146 ? -8.552 -16.552 -4.633 1.00 30.37 126 HIS F O 1
ATOM 6395 N N . ILE F 1 147 ? -10.503 -16.833 -5.708 1.00 34.27 127 ILE F N 1
ATOM 6396 C CA . ILE F 1 147 ? -11.240 -16.048 -4.736 1.00 37.44 127 ILE F CA 1
ATOM 6397 C C . ILE F 1 147 ? -11.249 -16.741 -3.376 1.00 43.45 127 ILE F C 1
ATOM 6398 O O . ILE F 1 147 ? -10.993 -16.112 -2.355 1.00 50.67 127 ILE F O 1
ATOM 6403 N N . GLN F 1 148 ? -11.523 -18.041 -3.367 1.00 42.10 128 GLN F N 1
ATOM 6404 C CA . GLN F 1 148 ? -11.430 -18.829 -2.141 1.00 41.22 128 GLN F CA 1
ATOM 6405 C C . GLN F 1 148 ? -10.081 -18.670 -1.451 1.00 45.15 128 GLN F C 1
ATOM 6406 O O . GLN F 1 148 ? -10.011 -18.505 -0.224 1.00 39.26 128 GLN F O 1
ATOM 6412 N N . ASP F 1 149 ? -9.017 -18.704 -2.252 1.00 49.91 129 ASP F N 1
ATOM 6413 C CA . ASP F 1 149 ? -7.650 -18.594 -1.741 1.00 51.15 129 ASP F CA 1
ATOM 6414 C C . ASP F 1 149 ? -7.346 -17.251 -1.094 1.00 42.75 129 ASP F C 1
ATOM 6415 O O . ASP F 1 149 ? -6.713 -17.198 -0.041 1.00 36.70 129 ASP F O 1
ATOM 6420 N N . MET F 1 150 ? -7.767 -16.167 -1.734 1.00 42.36 130 MET F N 1
ATOM 6421 C CA . MET F 1 150 ? -7.519 -14.849 -1.175 1.00 46.28 130 MET F CA 1
ATOM 6422 C C . MET F 1 150 ? -8.305 -14.664 0.120 1.00 46.24 130 MET F C 1
ATOM 6423 O O . MET F 1 150 ? -7.876 -13.940 1.021 1.00 45.95 130 MET F O 1
ATOM 6428 N N . ARG F 1 151 ? -9.433 -15.362 0.217 1.00 42.48 131 ARG F N 1
ATOM 6429 C CA . ARG F 1 151 ? -10.272 -15.321 1.412 1.00 43.53 131 ARG F CA 1
ATOM 6430 C C . ARG F 1 151 ? -9.620 -16.120 2.531 1.00 46.73 131 ARG F C 1
ATOM 6431 O O . ARG F 1 151 ? -9.529 -15.662 3.671 1.00 52.18 131 ARG F O 1
ATOM 6439 N N . ALA F 1 152 ? -9.191 -17.333 2.198 1.00 45.58 132 ALA F N 1
ATOM 6440 C CA . ALA F 1 152 ? -8.441 -18.172 3.125 1.00 45.70 132 ALA F CA 1
ATOM 6441 C C . ALA F 1 152 ? -7.156 -17.470 3.542 1.00 54.99 132 ALA F C 1
ATOM 6442 O O . ALA F 1 152 ? -6.589 -17.740 4.600 1.00 55.42 132 ALA F O 1
ATOM 6444 N N . PHE F 1 153 ? -6.685 -16.585 2.674 1.00 51.36 133 PHE F N 1
ATOM 6445 C CA . PHE F 1 153 ? -5.500 -15.804 2.953 1.00 53.28 133 PHE F CA 1
ATOM 6446 C C . PHE F 1 153 ? -5.782 -14.786 4.067 1.00 59.48 133 PHE F C 1
ATOM 6447 O O . PHE F 1 153 ? -4.885 -14.423 4.836 1.00 64.84 133 PHE F O 1
ATOM 6455 N N . GLU F 1 154 ? -7.022 -14.307 4.131 1.00 58.63 134 GLU F N 1
ATOM 6456 C CA . GLU F 1 154 ? -7.411 -13.341 5.161 1.00 56.77 134 GLU F CA 1
ATOM 6457 C C . GLU F 1 154 ? -7.179 -13.898 6.554 1.00 50.37 134 GLU F C 1
ATOM 6458 O O . GLU F 1 154 ? -6.765 -13.164 7.444 1.00 53.09 134 GLU F O 1
ATOM 6464 N N . ALA F 1 155 ? -7.493 -15.181 6.733 1.00 49.39 135 ALA F N 1
ATOM 6465 C CA . ALA F 1 155 ? -7.228 -15.923 7.969 1.00 48.82 135 ALA F CA 1
ATOM 6466 C C . ALA F 1 155 ? -6.021 -15.421 8.764 1.00 53.06 135 ALA F C 1
ATOM 6467 O O . ALA F 1 155 ? -4.967 -15.122 8.198 1.00 54.12 135 ALA F O 1
ATOM 6469 N N . GLU G 1 24 ? -8.828 1.507 -33.687 1.00 89.87 4 GLU G N 1
ATOM 6470 C CA . GLU G 1 24 ? -8.167 2.335 -32.685 1.00 93.27 4 GLU G CA 1
ATOM 6471 C C . GLU G 1 24 ? -8.900 2.255 -31.352 1.00 90.92 4 GLU G C 1
ATOM 6472 O O . GLU G 1 24 ? -8.288 2.357 -30.289 1.00 94.64 4 GLU G O 1
ATOM 6474 N N . ASP G 1 25 ? -10.214 2.067 -31.417 1.00 87.10 5 ASP G N 1
ATOM 6475 C CA . ASP G 1 25 ? -11.029 1.938 -30.216 1.00 79.77 5 ASP G CA 1
ATOM 6476 C C . ASP G 1 25 ? -10.784 0.587 -29.542 1.00 72.61 5 ASP G C 1
ATOM 6477 O O . ASP G 1 25 ? -10.849 0.467 -28.319 1.00 64.93 5 ASP G O 1
ATOM 6479 N N . LEU G 1 26 ? -10.486 -0.424 -30.350 1.00 71.26 6 LEU G N 1
ATOM 6480 C CA . LEU G 1 26 ? -10.169 -1.748 -29.828 1.00 68.07 6 LEU G CA 1
ATOM 6481 C C . LEU G 1 26 ? -8.810 -1.778 -29.112 1.00 69.09 6 LEU G C 1
ATOM 6482 O O . LEU G 1 26 ? -8.682 -2.408 -28.059 1.00 68.20 6 LEU G O 1
ATOM 6487 N N . GLN G 1 27 ? -7.802 -1.119 -29.684 1.00 63.23 7 GLN G N 1
ATOM 6488 C CA . GLN G 1 27 ? -6.495 -1.010 -29.031 1.00 63.48 7 GLN G CA 1
ATOM 6489 C C . GLN G 1 27 ? -6.654 -0.309 -27.680 1.00 64.47 7 GLN G C 1
ATOM 6490 O O . GLN G 1 27 ? -6.132 -0.764 -26.657 1.00 57.67 7 GLN G O 1
ATOM 6496 N N . GLU G 1 28 ? -7.380 0.810 -27.708 1.00 66.86 8 GLU G N 1
ATOM 6497 C CA . GLU G 1 28 ? -7.648 1.632 -26.530 1.00 69.01 8 GLU G CA 1
ATOM 6498 C C . GLU G 1 28 ? -8.486 0.919 -25.469 1.00 67.05 8 GLU G C 1
ATOM 6499 O O . GLU G 1 28 ? -8.287 1.120 -24.266 1.00 65.28 8 GLU G O 1
ATOM 6501 N N . GLU G 1 29 ? -9.431 0.096 -25.911 1.00 65.70 9 GLU G N 1
ATOM 6502 C CA . GLU G 1 29 ? -10.281 -0.618 -24.972 1.00 66.33 9 GLU G CA 1
ATOM 6503 C C . GLU G 1 29 ? -9.492 -1.664 -24.186 1.00 62.95 9 GLU G C 1
ATOM 6504 O O . GLU G 1 29 ? -9.538 -1.687 -22.954 1.00 66.96 9 GLU G O 1
ATOM 6510 N N . LEU G 1 30 ? -8.764 -2.522 -24.898 1.00 61.87 10 LEU G N 1
ATOM 6511 C CA . LEU G 1 30 ? -7.974 -3.569 -24.259 1.00 55.46 10 LEU G CA 1
ATOM 6512 C C . LEU G 1 30 ? -6.871 -2.981 -23.369 1.00 49.70 10 LEU G C 1
ATOM 6513 O O . LEU G 1 30 ? -6.648 -3.451 -22.256 1.00 48.43 10 LEU G O 1
ATOM 6518 N N . LYS G 1 31 ? -6.194 -1.948 -23.870 1.00 60.86 11 LYS G N 1
ATOM 6519 C CA . LYS G 1 31 ? -5.137 -1.251 -23.122 1.00 63.18 11 LYS G CA 1
ATOM 6520 C C . LYS G 1 31 ? -5.581 -0.873 -21.706 1.00 57.61 11 LYS G C 1
ATOM 6521 O O . LYS G 1 31 ? -4.876 -1.139 -20.728 1.00 54.43 11 LYS G O 1
ATOM 6523 N N . LYS G 1 32 ? -6.739 -0.225 -21.613 1.00 58.02 12 LYS G N 1
ATOM 6524 C CA . LYS G 1 32 ? -7.359 0.089 -20.325 1.00 66.42 12 LYS G CA 1
ATOM 6525 C C . LYS G 1 32 ? -7.732 -1.151 -19.483 1.00 66.89 12 LYS G C 1
ATOM 6526 O O . LYS G 1 32 ? -7.572 -1.151 -18.257 1.00 59.88 12 LYS G O 1
ATOM 6528 N N . ASP G 1 33 ? -8.237 -2.193 -20.151 1.00 74.63 13 ASP G N 1
ATOM 6529 C CA . ASP G 1 33 ? -8.752 -3.402 -19.487 1.00 66.96 13 ASP G CA 1
ATOM 6530 C C . ASP G 1 33 ? -7.691 -4.292 -18.843 1.00 59.20 13 ASP G C 1
ATOM 6531 O O . ASP G 1 33 ? -7.913 -4.846 -17.767 1.00 57.71 13 ASP G O 1
ATOM 6536 N N . VAL G 1 34 ? -6.555 -4.460 -19.510 1.00 59.53 14 VAL G N 1
ATOM 6537 C CA . VAL G 1 34 ? -5.559 -5.406 -19.026 1.00 54.70 14 VAL G CA 1
ATOM 6538 C C . VAL G 1 34 ? -4.800 -4.910 -17.791 1.00 53.56 14 VAL G C 1
ATOM 6539 O O . VAL G 1 34 ? -4.173 -5.706 -17.089 1.00 50.48 14 VAL G O 1
ATOM 6543 N N . PHE G 1 35 ? -4.852 -3.607 -17.523 1.00 57.07 15 PHE G N 1
ATOM 6544 C CA . PHE G 1 35 ? -4.257 -3.075 -16.302 1.00 51.58 15 PHE G CA 1
ATOM 6545 C C . PHE G 1 35 ? -5.072 -3.573 -15.104 1.00 53.16 15 PHE G C 1
ATOM 6546 O O . PHE G 1 35 ? -6.297 -3.623 -15.166 1.00 53.46 15 PHE G O 1
ATOM 6554 N N . ILE G 1 36 ? -4.386 -3.911 -14.016 1.00 58.68 16 ILE G N 1
ATOM 6555 C CA . ILE G 1 36 ? -4.990 -4.541 -12.841 1.00 60.78 16 ILE G CA 1
ATOM 6556 C C . ILE G 1 36 ? -5.005 -3.698 -11.562 1.00 70.19 16 ILE G C 1
ATOM 6557 O O . ILE G 1 36 ? -3.990 -3.111 -11.181 1.00 75.11 16 ILE G O 1
ATOM 6562 N N . ASP G 1 37 ? -6.171 -3.616 -10.920 1.00 79.66 17 ASP G N 1
ATOM 6563 C CA . ASP G 1 37 ? -6.271 -2.995 -9.598 1.00 77.74 17 ASP G CA 1
ATOM 6564 C C . ASP G 1 37 ? -5.804 -4.013 -8.564 1.00 80.17 17 ASP G C 1
ATOM 6565 O O . ASP G 1 37 ? -6.482 -5.009 -8.290 1.00 76.42 17 ASP G O 1
ATOM 6570 N N . SER G 1 38 ? -4.609 -3.766 -8.038 1.00 85.47 18 SER G N 1
ATOM 6571 C CA . SER G 1 38 ? -3.973 -4.639 -7.064 1.00 89.20 18 SER G CA 1
ATOM 6572 C C . SER G 1 38 ? -4.796 -4.791 -5.782 1.00 89.39 18 SER G C 1
ATOM 6573 O O . SER G 1 38 ? -4.683 -5.800 -5.085 1.00 93.39 18 SER G O 1
ATOM 6576 N N . THR G 1 39 ? -5.626 -3.792 -5.482 1.00 84.55 19 THR G N 1
ATOM 6577 C CA . THR G 1 39 ? -6.377 -3.749 -4.225 1.00 81.08 19 THR G CA 1
ATOM 6578 C C . THR G 1 39 ? -7.697 -4.536 -4.179 1.00 81.16 19 THR G C 1
ATOM 6579 O O . THR G 1 39 ? -8.276 -4.699 -3.105 1.00 86.84 19 THR G O 1
ATOM 6583 N N . LYS G 1 40 ? -8.176 -5.024 -5.321 1.00 79.48 20 LYS G N 1
ATOM 6584 C CA . LYS G 1 40 ? -9.428 -5.788 -5.356 1.00 76.95 20 LYS G CA 1
ATOM 6585 C C . LYS G 1 40 ? -9.254 -7.059 -6.193 1.00 75.40 20 LYS G C 1
ATOM 6586 O O . LYS G 1 40 ? -10.040 -7.352 -7.098 1.00 74.69 20 LYS G O 1
ATOM 6592 N N . LEU G 1 41 ? -8.222 -7.820 -5.849 1.00 70.42 21 LEU G N 1
ATOM 6593 C CA . LEU G 1 41 ? -7.815 -8.983 -6.613 1.00 74.13 21 LEU G CA 1
ATOM 6594 C C . LEU G 1 41 ? -8.912 -10.043 -6.685 1.00 84.53 21 LEU G C 1
ATOM 6595 O O . LEU G 1 41 ? -9.040 -10.731 -7.702 1.00 90.53 21 LEU G O 1
ATOM 6597 N N . GLN G 1 42 ? -9.696 -10.186 -5.618 1.00 74.19 22 GLN G N 1
ATOM 6598 C CA . GLN G 1 42 ? -10.796 -11.146 -5.641 1.00 72.42 22 GLN G CA 1
ATOM 6599 C C . GLN G 1 42 ? -11.804 -10.704 -6.692 1.00 70.58 22 GLN G C 1
ATOM 6600 O O . GLN G 1 42 ? -12.310 -11.526 -7.460 1.00 70.10 22 GLN G O 1
ATOM 6606 N N . TYR G 1 43 ? -12.083 -9.404 -6.728 1.00 75.02 23 TYR G N 1
ATOM 6607 C CA . TYR G 1 43 ? -12.948 -8.844 -7.760 1.00 71.44 23 TYR G CA 1
ATOM 6608 C C . TYR G 1 43 ? -12.379 -9.015 -9.176 1.00 72.70 23 TYR G C 1
ATOM 6609 O O . TYR G 1 43 ? -13.091 -9.436 -10.088 1.00 73.94 23 TYR G O 1
ATOM 6618 N N . GLU G 1 44 ? -11.106 -8.669 -9.364 1.00 72.31 24 GLU G N 1
ATOM 6619 C CA . GLU G 1 44 ? -10.469 -8.763 -10.686 1.00 70.04 24 GLU G CA 1
ATOM 6620 C C . GLU G 1 44 ? -10.410 -10.190 -11.206 1.00 66.13 24 GLU G C 1
ATOM 6621 O O . GLU G 1 44 ? -10.440 -10.417 -12.417 1.00 65.38 24 GLU G O 1
ATOM 6627 N N . ALA G 1 45 ? -10.288 -11.147 -10.294 1.00 66.65 25 ALA G N 1
ATOM 6628 C CA . ALA G 1 45 ? -10.290 -12.550 -10.681 1.00 66.37 25 ALA G CA 1
ATOM 6629 C C . ALA G 1 45 ? -11.630 -12.867 -11.333 1.00 65.96 25 ALA G C 1
ATOM 6630 O O . ALA G 1 45 ? -11.695 -13.610 -12.311 1.00 70.37 25 ALA G O 1
ATOM 6632 N N . ALA G 1 46 ? -12.698 -12.309 -10.772 1.00 65.81 26 ALA G N 1
ATOM 6633 C CA . ALA G 1 46 ? -14.038 -12.539 -11.288 1.00 65.31 26 ALA G CA 1
ATOM 6634 C C . ALA G 1 46 ? -14.316 -11.731 -12.561 1.00 65.88 26 ALA G C 1
ATOM 6635 O O . ALA G 1 46 ? -14.873 -12.254 -13.535 1.00 63.90 26 ALA G O 1
ATOM 6637 N N . ASN G 1 47 ? -13.900 -10.468 -12.565 1.00 64.67 27 ASN G N 1
ATOM 6638 C CA . ASN G 1 47 ? -14.196 -9.583 -13.683 1.00 64.08 27 ASN G CA 1
ATOM 6639 C C . ASN G 1 47 ? -13.391 -9.955 -14.927 1.00 69.93 27 ASN G C 1
ATOM 6640 O O . ASN G 1 47 ? -13.762 -9.605 -16.043 1.00 73.07 27 ASN G O 1
ATOM 6645 N N . ASN G 1 48 ? -12.284 -10.666 -14.743 1.00 68.02 28 ASN G N 1
ATOM 6646 C CA . ASN G 1 48 ? -11.449 -11.034 -15.881 1.00 63.11 28 ASN G CA 1
ATOM 6647 C C . ASN G 1 48 ? -12.236 -11.927 -16.837 1.00 65.24 28 ASN G C 1
ATOM 6648 O O . ASN G 1 48 ? -12.133 -11.793 -18.055 1.00 66.42 28 ASN G O 1
ATOM 6653 N N . VAL G 1 49 ? -13.029 -12.831 -16.271 1.00 63.63 29 VAL G N 1
ATOM 6654 C CA . VAL G 1 49 ? -13.927 -13.679 -17.048 1.00 61.96 29 VAL G CA 1
ATOM 6655 C C . VAL G 1 49 ? -15.008 -12.847 -17.741 1.00 63.27 29 VAL G C 1
ATOM 6656 O O . VAL G 1 49 ? -15.488 -13.198 -18.824 1.00 62.39 29 VAL G O 1
ATOM 6660 N N . MET G 1 50 ? -15.380 -11.742 -17.095 1.00 64.32 30 MET G N 1
ATOM 6661 C CA . MET G 1 50 ? -16.375 -10.820 -17.618 1.00 63.91 30 MET G CA 1
ATOM 6662 C C . MET G 1 50 ? -15.818 -10.092 -18.838 1.00 61.13 30 MET G C 1
ATOM 6663 O O . MET G 1 50 ? -16.557 -9.746 -19.765 1.00 60.70 30 MET G O 1
ATOM 6668 N N . LEU G 1 51 ? -14.512 -9.840 -18.822 1.00 61.24 31 LEU G N 1
ATOM 6669 C CA . LEU G 1 51 ? -13.844 -9.207 -19.956 1.00 60.82 31 LEU G CA 1
ATOM 6670 C C . LEU G 1 51 ? -13.703 -10.163 -21.133 1.00 62.07 31 LEU G C 1
ATOM 6671 O O . LEU G 1 51 ? -13.872 -9.764 -22.286 1.00 67.19 31 LEU G O 1
ATOM 6676 N N . TYR G 1 52 ? -13.375 -11.418 -20.834 1.00 60.15 32 TYR G N 1
ATOM 6677 C CA . TYR G 1 52 ? -13.255 -12.455 -21.852 1.00 61.97 32 TYR G CA 1
ATOM 6678 C C . TYR G 1 52 ? -14.548 -12.499 -22.660 1.00 62.62 32 TYR G C 1
ATOM 6679 O O . TYR G 1 52 ? -14.529 -12.483 -23.889 1.00 65.94 32 TYR G O 1
ATOM 6688 N N . SER G 1 53 ? -15.666 -12.555 -21.943 1.00 59.34 33 SER G N 1
ATOM 6689 C CA . SER G 1 53 ? -16.996 -12.497 -22.534 1.00 59.05 33 SER G CA 1
ATOM 6690 C C . SER G 1 53 ? -17.157 -11.292 -23.459 1.00 60.21 33 SER G C 1
ATOM 6691 O O . SER G 1 53 ? -17.555 -11.429 -24.616 1.00 58.20 33 SER G O 1
ATOM 6694 N N . LYS G 1 54 ? -16.839 -10.113 -22.940 1.00 62.51 34 LYS G N 1
ATOM 6695 C CA . LYS G 1 54 ? -17.006 -8.871 -23.683 1.00 64.15 34 LYS G CA 1
ATOM 6696 C C . LYS G 1 54 ? -16.300 -8.904 -25.030 1.00 65.84 34 LYS G C 1
ATOM 6697 O O . LYS G 1 54 ? -16.857 -8.500 -26.049 1.00 68.19 34 LYS G O 1
ATOM 6703 N N . TRP G 1 55 ? -15.067 -9.385 -25.027 1.00 65.36 35 TRP G N 1
ATOM 6704 C CA . TRP G 1 55 ? -14.283 -9.431 -26.247 1.00 62.51 35 TRP G CA 1
ATOM 6705 C C . TRP G 1 55 ? -14.754 -10.558 -27.150 1.00 68.08 35 TRP G C 1
ATOM 6706 O O . TRP G 1 55 ? -14.678 -10.457 -28.370 1.00 69.48 35 TRP G O 1
ATOM 6717 N N . LEU G 1 56 ? -15.218 -11.642 -26.543 1.00 71.08 36 LEU G N 1
ATOM 6718 C CA . LEU G 1 56 ? -15.875 -12.719 -27.275 1.00 56.87 36 LEU G CA 1
ATOM 6719 C C . LEU G 1 56 ? -17.126 -12.225 -28.009 1.00 56.62 36 LEU G C 1
ATOM 6720 O O . LEU G 1 56 ? -17.408 -12.636 -29.136 1.00 56.13 36 LEU G O 1
ATOM 6725 N N . ASN G 1 57 ? -17.853 -11.314 -27.366 1.00 60.96 37 ASN G N 1
ATOM 6726 C CA . ASN G 1 57 ? -19.060 -10.722 -27.942 1.00 61.15 37 ASN G CA 1
ATOM 6727 C C . ASN G 1 57 ? -18.785 -9.865 -29.180 1.00 56.62 37 ASN G C 1
ATOM 6728 O O . ASN G 1 57 ? -19.512 -9.950 -30.171 1.00 56.31 37 ASN G O 1
ATOM 6733 N N . LYS G 1 58 ? -17.760 -9.023 -29.118 1.00 56.73 38 LYS G N 1
ATOM 6734 C CA . LYS G 1 58 ? -17.350 -8.260 -30.291 1.00 56.43 38 LYS G CA 1
ATOM 6735 C C . LYS G 1 58 ? -16.826 -9.185 -31.384 1.00 66.24 38 LYS G C 1
ATOM 6736 O O . LYS G 1 58 ? -17.250 -9.100 -32.539 1.00 67.26 38 LYS G O 1
ATOM 6742 N N . HIS G 1 59 ? -15.906 -10.066 -30.992 1.00 65.48 39 HIS G N 1
ATOM 6743 C CA . HIS G 1 59 ? -15.267 -11.040 -31.880 1.00 61.01 39 HIS G CA 1
ATOM 6744 C C . HIS G 1 59 ? -16.256 -11.768 -32.773 1.00 58.48 39 HIS G C 1
ATOM 6745 O O . HIS G 1 59 ? -16.130 -11.756 -33.999 1.00 58.29 39 HIS G O 1
ATOM 6752 N N . SER G 1 60 ? -17.258 -12.377 -32.149 1.00 57.81 40 SER G N 1
ATOM 6753 C CA . SER G 1 60 ? -18.246 -13.168 -32.871 1.00 55.17 40 SER G CA 1
ATOM 6754 C C . SER G 1 60 ? -19.121 -12.345 -33.821 1.00 57.77 40 SER G C 1
ATOM 6755 O O . SER G 1 60 ? -19.458 -12.819 -34.904 1.00 63.66 40 SER G O 1
ATOM 6758 N N . SER G 1 61 ? -19.497 -11.131 -33.433 1.00 59.28 41 SER G N 1
ATOM 6759 C CA . SER G 1 61 ? -20.327 -10.301 -34.307 1.00 57.45 41 SER G CA 1
ATOM 6760 C C . SER G 1 61 ? -19.555 -9.842 -35.538 1.00 55.48 41 SER G C 1
ATOM 6761 O O . SER G 1 61 ? -20.105 -9.754 -36.637 1.00 54.24 41 SER G O 1
ATOM 6764 N N . ILE G 1 62 ? -18.266 -9.590 -35.356 1.00 56.69 42 ILE G N 1
ATOM 6765 C CA . ILE G 1 62 ? -17.407 -9.215 -36.470 1.00 59.50 42 ILE G CA 1
ATOM 6766 C C . ILE G 1 62 ? -17.336 -10.352 -37.492 1.00 61.54 42 ILE G C 1
ATOM 6767 O O . ILE G 1 62 ? -17.431 -10.105 -38.691 1.00 67.70 42 ILE G O 1
ATOM 6772 N N . LYS G 1 63 ? -17.176 -11.593 -37.028 1.00 57.98 43 LYS G N 1
ATOM 6773 C CA . LYS G 1 63 ? -17.149 -12.726 -37.955 1.00 52.96 43 LYS G CA 1
ATOM 6774 C C . LYS G 1 63 ? -18.455 -12.775 -38.724 1.00 56.92 43 LYS G C 1
ATOM 6775 O O . LYS G 1 63 ? -18.482 -13.058 -39.923 1.00 57.18 43 LYS G O 1
ATOM 6781 N N . LYS G 1 64 ? -19.536 -12.473 -38.013 1.00 57.31 44 LYS G N 1
ATOM 6782 C CA . LYS G 1 64 ? -20.865 -12.424 -38.594 1.00 57.91 44 LYS G CA 1
ATOM 6783 C C . LYS G 1 64 ? -20.864 -11.342 -39.649 1.00 57.60 44 LYS G C 1
ATOM 6784 O O . LYS G 1 64 ? -21.439 -11.497 -40.727 1.00 55.14 44 LYS G O 1
ATOM 6790 N N . GLU G 1 65 ? -20.218 -10.233 -39.315 1.00 60.56 45 GLU G N 1
ATOM 6791 C CA . GLU G 1 65 ? -20.087 -9.128 -40.246 1.00 58.69 45 GLU G CA 1
ATOM 6792 C C . GLU G 1 65 ? -19.274 -9.544 -41.468 1.00 57.20 45 GLU G C 1
ATOM 6793 O O . GLU G 1 65 ? -19.693 -9.344 -42.602 1.00 59.25 45 GLU G O 1
ATOM 6799 N N . MET G 1 66 ? -18.106 -10.124 -41.221 1.00 52.89 46 MET G N 1
ATOM 6800 C CA . MET G 1 66 ? -17.210 -10.530 -42.291 1.00 56.90 46 MET G CA 1
ATOM 6801 C C . MET G 1 66 ? -17.878 -11.528 -43.222 1.00 64.65 46 MET G C 1
ATOM 6802 O O . MET G 1 66 ? -17.674 -11.482 -44.432 1.00 68.12 46 MET G O 1
ATOM 6807 N N . LEU G 1 67 ? -18.680 -12.424 -42.654 1.00 64.64 47 LEU G N 1
ATOM 6808 C CA . LEU G 1 67 ? -19.459 -13.377 -43.445 1.00 64.12 47 LEU G CA 1
ATOM 6809 C C . LEU G 1 67 ? -20.417 -12.654 -44.390 1.00 68.44 47 LEU G C 1
ATOM 6810 O O . LEU G 1 67 ? -20.609 -13.060 -45.538 1.00 72.80 47 LEU G O 1
ATOM 6815 N N . ARG G 1 68 ? -21.005 -11.570 -43.907 1.00 64.58 48 ARG G N 1
ATOM 6816 C CA . ARG G 1 68 ? -21.903 -10.774 -44.724 1.00 65.31 48 ARG G CA 1
ATOM 6817 C C . ARG G 1 68 ? -21.124 -10.078 -45.835 1.00 67.10 48 ARG G C 1
ATOM 6818 O O . ARG G 1 68 ? -21.560 -10.032 -46.988 1.00 71.13 48 ARG G O 1
ATOM 6826 N N . ILE G 1 69 ? -19.972 -9.527 -45.472 1.00 66.77 49 ILE G N 1
ATOM 6827 C CA . ILE G 1 69 ? -19.130 -8.811 -46.419 1.00 62.25 49 ILE G CA 1
ATOM 6828 C C . ILE G 1 69 ? -18.485 -9.752 -47.424 1.00 57.64 49 ILE G C 1
ATOM 6829 O O . ILE G 1 69 ? -18.409 -9.438 -48.608 1.00 61.45 49 ILE G O 1
ATOM 6834 N N . GLU G 1 70 ? -18.021 -10.902 -46.945 1.00 59.47 50 GLU G N 1
ATOM 6835 C CA . GLU G 1 70 ? -17.426 -11.924 -47.810 1.00 51.23 50 GLU G CA 1
ATOM 6836 C C . GLU G 1 70 ? -18.432 -12.446 -48.840 1.00 56.88 50 GLU G C 1
ATOM 6837 O O . GLU G 1 70 ? -18.072 -12.731 -49.983 1.00 50.73 50 GLU G O 1
ATOM 6843 N N . ALA G 1 71 ? -19.700 -12.523 -48.447 1.00 53.90 51 ALA G N 1
ATOM 6844 C CA . ALA G 1 71 ? -20.752 -12.932 -49.369 1.00 53.96 51 ALA G CA 1
ATOM 6845 C C . ALA G 1 71 ? -20.913 -11.920 -50.504 1.00 60.37 51 ALA G C 1
ATOM 6846 O O . ALA G 1 71 ? -21.007 -12.298 -51.672 1.00 63.94 51 ALA G O 1
ATOM 6848 N N . GLN G 1 72 ? -20.911 -10.636 -50.161 1.00 62.31 52 GLN G N 1
ATOM 6849 C CA . GLN G 1 72 ? -20.982 -9.576 -51.161 1.00 63.47 52 GLN G CA 1
ATOM 6850 C C . GLN G 1 72 ? -19.813 -9.678 -52.137 1.00 65.39 52 GLN G C 1
ATOM 6851 O O . GLN G 1 72 ? -19.957 -9.428 -53.334 1.00 67.08 52 GLN G O 1
ATOM 6857 N N . LYS G 1 73 ? -18.650 -10.032 -51.608 1.00 59.72 53 LYS G N 1
ATOM 6858 C CA . LYS G 1 73 ? -17.436 -10.128 -52.405 1.00 58.58 53 LYS G CA 1
ATOM 6859 C C . LYS G 1 73 ? -17.556 -11.229 -53.460 1.00 58.83 53 LYS G C 1
ATOM 6860 O O . LYS G 1 73 ? -17.054 -11.090 -54.572 1.00 59.62 53 LYS G O 1
ATOM 6866 N N . LYS G 1 74 ? -18.204 -12.331 -53.094 1.00 61.17 54 LYS G N 1
ATOM 6867 C CA . LYS G 1 74 ? -18.414 -13.466 -53.997 1.00 61.71 54 LYS G CA 1
ATOM 6868 C C . LYS G 1 74 ? -19.230 -13.105 -55.237 1.00 66.61 54 LYS G C 1
ATOM 6869 O O . LYS G 1 74 ? -19.008 -13.645 -56.325 1.00 68.63 54 LYS G O 1
ATOM 6875 N N . VAL G 1 75 ? -20.189 -12.204 -55.045 1.00 64.82 55 VAL G N 1
ATOM 6876 C CA . VAL G 1 75 ? -21.062 -11.708 -56.104 1.00 58.96 55 VAL G CA 1
ATOM 6877 C C . VAL G 1 75 ? -20.396 -10.677 -57.013 1.00 53.56 55 VAL G C 1
ATOM 6878 O O . VAL G 1 75 ? -20.608 -10.682 -58.225 1.00 56.92 55 VAL G O 1
ATOM 6882 N N . ALA G 1 76 ? -19.601 -9.790 -56.421 1.00 52.66 56 ALA G N 1
ATOM 6883 C CA . ALA G 1 76 ? -18.952 -8.711 -57.167 1.00 50.53 56 ALA G CA 1
ATOM 6884 C C . ALA G 1 76 ? -17.988 -9.226 -58.226 1.00 53.41 56 ALA G C 1
ATOM 6885 O O . ALA G 1 76 ? -17.964 -8.722 -59.346 1.00 51.76 56 ALA G O 1
ATOM 6887 N N . LEU G 1 77 ? -17.201 -10.239 -57.876 1.00 53.31 57 LEU G N 1
ATOM 6888 C CA . LEU G 1 77 ? -16.217 -10.769 -58.802 1.00 50.29 57 LEU G CA 1
ATOM 6889 C C . LEU G 1 77 ? -16.888 -11.377 -60.032 1.00 52.44 57 LEU G C 1
ATOM 6890 O O . LEU G 1 77 ? -16.376 -11.259 -61.142 1.00 51.87 57 LEU G O 1
ATOM 6895 N N . LYS G 1 78 ? -18.032 -12.028 -59.827 1.00 54.34 58 LYS G N 1
ATOM 6896 C CA . LYS G 1 78 ? -18.776 -12.640 -60.929 1.00 53.85 58 LYS G CA 1
ATOM 6897 C C . LYS G 1 78 ? -19.377 -11.587 -61.854 1.00 54.92 58 LYS G C 1
ATOM 6898 O O . LYS G 1 78 ? -19.280 -11.693 -63.077 1.00 54.80 58 LYS G O 1
ATOM 6904 N N . ALA G 1 79 ? -20.015 -10.585 -61.263 1.00 49.87 59 ALA G N 1
ATOM 6905 C CA . ALA G 1 79 ? -20.592 -9.494 -62.027 1.00 55.18 59 ALA G CA 1
ATOM 6906 C C . ALA G 1 79 ? -19.507 -8.862 -62.885 1.00 58.98 59 ALA G C 1
ATOM 6907 O O . ALA G 1 79 ? -19.709 -8.567 -64.065 1.00 62.58 59 ALA G O 1
ATOM 6909 N N . ARG G 1 80 ? -18.342 -8.675 -62.281 1.00 62.35 60 ARG G N 1
ATOM 6910 C CA . ARG G 1 80 ? -17.203 -8.111 -62.980 1.00 62.21 60 ARG G CA 1
ATOM 6911 C C . ARG G 1 80 ? -16.633 -9.143 -63.949 1.00 56.83 60 ARG G C 1
ATOM 6912 O O . ARG G 1 80 ? -16.171 -8.798 -65.034 1.00 57.72 60 ARG G O 1
ATOM 6920 N N . LEU G 1 81 ? -16.687 -10.413 -63.560 1.00 50.42 61 LEU G N 1
ATOM 6921 C CA . LEU G 1 81 ? -16.236 -11.486 -64.434 1.00 52.08 61 LEU G CA 1
ATOM 6922 C C . LEU G 1 81 ? -17.026 -11.461 -65.733 1.00 53.27 61 LEU G C 1
ATOM 6923 O O . LEU G 1 81 ? -16.452 -11.613 -66.808 1.00 57.02 61 LEU G O 1
ATOM 6928 N N . ASP G 1 82 ? -18.335 -11.248 -65.634 1.00 49.34 62 ASP G N 1
ATOM 6929 C CA . ASP G 1 82 ? -19.176 -11.153 -66.821 1.00 57.89 62 ASP G CA 1
ATOM 6930 C C . ASP G 1 82 ? -18.781 -9.969 -67.697 1.00 64.21 62 ASP G C 1
ATOM 6931 O O . ASP G 1 82 ? -18.532 -10.123 -68.892 1.00 49.87 62 ASP G O 1
ATOM 6936 N N . TYR G 1 83 ? -18.731 -8.789 -67.087 1.00 67.10 63 TYR G N 1
ATOM 6937 C CA . TYR G 1 83 ? -18.327 -7.567 -67.780 1.00 65.93 63 TYR G CA 1
ATOM 6938 C C . TYR G 1 83 ? -17.047 -7.698 -68.596 1.00 63.10 63 TYR G C 1
ATOM 6939 O O . TYR G 1 83 ? -17.058 -7.497 -69.814 1.00 63.40 63 TYR G O 1
ATOM 6948 N N . TYR G 1 84 ? -15.957 -8.070 -67.934 1.00 62.43 64 TYR G N 1
ATOM 6949 C CA . TYR G 1 84 ? -14.649 -8.084 -68.580 1.00 63.95 64 TYR G CA 1
ATOM 6950 C C . TYR G 1 84 ? -14.546 -9.166 -69.653 1.00 60.99 64 TYR G C 1
ATOM 6951 O O . TYR G 1 84 ? -13.796 -9.020 -70.619 1.00 60.44 64 TYR G O 1
ATOM 6960 N N . SER G 1 85 ? -15.325 -10.233 -69.494 1.00 58.78 65 SER G N 1
ATOM 6961 C CA . SER G 1 85 ? -15.308 -11.350 -70.434 1.00 54.81 65 SER G CA 1
ATOM 6962 C C . SER G 1 85 ? -16.215 -11.121 -71.644 1.00 49.47 65 SER G C 1
ATOM 6963 O O . SER G 1 85 ? -16.244 -11.927 -72.562 1.00 49.28 65 SER G O 1
ATOM 6966 N N . GLY G 1 86 ? -16.973 -10.033 -71.645 1.00 57.52 66 GLY G N 1
ATOM 6967 C CA . GLY G 1 86 ? -17.807 -9.730 -72.793 1.00 57.20 66 GLY G CA 1
ATOM 6968 C C . GLY G 1 86 ? -19.249 -10.139 -72.582 1.00 57.43 66 GLY G C 1
ATOM 6969 O O . GLY G 1 86 ? -20.062 -10.054 -73.498 1.00 63.05 66 GLY G O 1
ATOM 6970 N N . ARG G 1 87 ? -19.556 -10.627 -71.386 1.00 50.03 67 ARG G N 1
ATOM 6971 C CA . ARG G 1 87 ? -20.918 -11.006 -71.030 1.00 56.18 67 ARG G CA 1
ATOM 6972 C C . ARG G 1 87 ? -21.692 -9.796 -70.498 1.00 61.89 67 ARG G C 1
ATOM 6973 O O . ARG G 1 87 ? -22.896 -9.876 -70.260 1.00 61.83 67 ARG G O 1
ATOM 6981 N N . GLY G 1 88 ? -20.983 -8.673 -70.385 1.00 75.20 68 GLY G N 1
ATOM 6982 C CA . GLY G 1 88 ? -21.476 -7.404 -69.860 1.00 75.82 68 GLY G CA 1
ATOM 6983 C C . GLY G 1 88 ? -22.313 -7.346 -68.591 1.00 72.95 68 GLY G C 1
ATOM 6984 O O . GLY G 1 88 ? -23.145 -8.208 -68.308 1.00 75.66 68 GLY G O 1
ATOM 6985 N N . ASP G 1 89 ? -22.080 -6.285 -67.821 1.00 67.23 69 ASP G N 1
ATOM 6986 C CA . ASP G 1 89 ? -22.766 -6.068 -66.548 1.00 68.15 69 ASP G CA 1
ATOM 6987 C C . ASP G 1 89 ? -23.426 -4.686 -66.476 1.00 68.08 69 ASP G C 1
ATOM 6988 O O . ASP G 1 89 ? -22.954 -3.792 -65.772 1.00 70.18 69 ASP G O 1
ATOM 6993 N N . GLY G 1 90 ? -24.523 -4.520 -67.209 1.00 73.35 70 GLY G N 1
ATOM 6994 C CA . GLY G 1 90 ? -25.243 -3.259 -67.242 1.00 74.69 70 GLY G CA 1
ATOM 6995 C C . GLY G 1 90 ? -25.435 -2.806 -68.678 1.00 80.19 70 GLY G C 1
ATOM 6996 O O . GLY G 1 90 ? -26.001 -3.525 -69.501 1.00 78.21 70 GLY G O 1
ATOM 6997 N N . ASP G 1 91 ? -24.967 -1.597 -68.971 1.00 85.64 71 ASP G N 1
ATOM 6998 C CA . ASP G 1 91 ? -24.934 -1.088 -70.338 1.00 91.45 71 ASP G CA 1
ATOM 6999 C C . ASP G 1 91 ? -23.504 -1.020 -70.873 1.00 92.83 71 ASP G C 1
ATOM 7000 O O . ASP G 1 91 ? -23.231 -0.332 -71.858 1.00 89.13 71 ASP G O 1
ATOM 7002 N N . GLU G 1 92 ? -22.593 -1.731 -70.215 1.00 91.17 72 GLU G N 1
ATOM 7003 C CA . GLU G 1 92 ? -21.175 -1.656 -70.557 1.00 91.02 72 GLU G CA 1
ATOM 7004 C C . GLU G 1 92 ? -20.489 -3.011 -70.766 1.00 86.93 72 GLU G C 1
ATOM 7005 O O . GLU G 1 92 ? -20.872 -4.012 -70.164 1.00 88.42 72 GLU G O 1
ATOM 7011 N N . PHE G 1 93 ? -19.479 -3.016 -71.637 1.00 84.40 73 PHE G N 1
ATOM 7012 C CA . PHE G 1 93 ? -18.698 -4.204 -72.017 1.00 82.37 73 PHE G CA 1
ATOM 7013 C C . PHE G 1 93 ? -17.222 -3.798 -72.191 1.00 75.52 73 PHE G C 1
ATOM 7014 O O . PHE G 1 93 ? -16.937 -2.722 -72.717 1.00 73.48 73 PHE G O 1
ATOM 7022 N N . SER G 1 94 ? -16.285 -4.641 -71.759 1.00 76.27 74 SER G N 1
ATOM 7023 C CA . SER G 1 94 ? -14.861 -4.295 -71.871 1.00 74.87 74 SER G CA 1
ATOM 7024 C C . SER G 1 94 ? -14.285 -4.612 -73.253 1.00 80.79 74 SER G C 1
ATOM 7025 O O . SER G 1 94 ? -14.403 -5.734 -73.752 1.00 83.94 74 SER G O 1
ATOM 7028 N N . MET G 1 95 ? -13.626 -3.623 -73.849 1.00 83.34 75 MET G N 1
ATOM 7029 C CA . MET G 1 95 ? -13.071 -3.761 -75.191 1.00 80.69 75 MET G CA 1
ATOM 7030 C C . MET G 1 95 ? -11.592 -4.122 -75.160 1.00 74.86 75 MET G C 1
ATOM 7031 O O . MET G 1 95 ? -10.961 -4.277 -76.206 1.00 73.47 75 MET G O 1
ATOM 7033 N N . ASP G 1 96 ? -11.040 -4.259 -73.960 1.00 70.71 76 ASP G N 1
ATOM 7034 C CA . ASP G 1 96 ? -9.615 -4.517 -73.826 1.00 67.92 76 ASP G CA 1
ATOM 7035 C C . ASP G 1 96 ? -9.309 -5.997 -74.024 1.00 61.04 76 ASP G C 1
ATOM 7036 O O . ASP G 1 96 ? -8.138 -6.396 -74.031 1.00 55.37 76 ASP G O 1
ATOM 7041 N N . ARG G 1 97 ? -10.366 -6.796 -74.178 1.00 60.06 77 ARG G N 1
ATOM 7042 C CA . ARG G 1 97 ? -10.242 -8.215 -74.522 1.00 71.69 77 ARG G CA 1
ATOM 7043 C C . ARG G 1 97 ? -9.210 -8.918 -73.639 1.00 80.49 77 ARG G C 1
ATOM 7044 O O . ARG G 1 97 ? -8.233 -9.491 -74.132 1.00 83.28 77 ARG G O 1
ATOM 7052 N N . TYR G 1 98 ? -9.439 -8.876 -72.331 1.00 76.41 78 TYR G N 1
ATOM 7053 C CA . TYR G 1 98 ? -8.469 -9.396 -71.382 1.00 69.90 78 TYR G CA 1
ATOM 7054 C C . TYR G 1 98 ? -8.347 -10.905 -71.459 1.00 61.83 78 TYR G C 1
ATOM 7055 O O . TYR G 1 98 ? -9.343 -11.607 -71.611 1.00 67.05 78 TYR G O 1
ATOM 7064 N N . GLU G 1 99 ? -7.123 -11.401 -71.331 1.00 57.57 79 GLU G N 1
ATOM 7065 C CA . GLU G 1 99 ? -6.884 -12.834 -71.378 1.00 54.82 79 GLU G CA 1
ATOM 7066 C C . GLU G 1 99 ? -6.882 -13.419 -69.983 1.00 62.50 79 GLU G C 1
ATOM 7067 O O . GLU G 1 99 ? -6.940 -12.685 -68.996 1.00 66.32 79 GLU G O 1
ATOM 7073 N N . LYS G 1 100 ? -6.803 -14.745 -69.908 1.00 65.56 80 LYS G N 1
ATOM 7074 C CA . LYS G 1 100 ? -6.833 -15.445 -68.629 1.00 65.44 80 LYS G CA 1
ATOM 7075 C C . LYS G 1 100 ? -5.614 -15.077 -67.798 1.00 69.15 80 LYS G C 1
ATOM 7076 O O . LYS G 1 100 ? -5.674 -15.018 -66.566 1.00 68.75 80 LYS G O 1
ATOM 7082 N N . SER G 1 101 ? -4.501 -14.839 -68.484 1.00 72.25 81 SER G N 1
ATOM 7083 C CA . SER G 1 101 ? -3.277 -14.438 -67.811 1.00 73.51 81 SER G CA 1
ATOM 7084 C C . SER G 1 101 ? -3.441 -13.043 -67.209 1.00 70.50 81 SER G C 1
ATOM 7085 O O . SER G 1 101 ? -2.735 -12.689 -66.263 1.00 70.21 81 SER G O 1
ATOM 7088 N N . GLU G 1 102 ? -4.370 -12.256 -67.755 1.00 67.97 82 GLU G N 1
ATOM 7089 C CA . GLU G 1 102 ? -4.577 -10.883 -67.287 1.00 68.98 82 GLU G CA 1
ATOM 7090 C C . GLU G 1 102 ? -5.670 -10.746 -66.222 1.00 69.07 82 GLU G C 1
ATOM 7091 O O . GLU G 1 102 ? -5.765 -9.707 -65.567 1.00 73.12 82 GLU G O 1
ATOM 7097 N N . MET G 1 103 ? -6.486 -11.783 -66.044 1.00 73.96 83 MET G N 1
ATOM 7098 C CA . MET G 1 103 ? -7.712 -11.660 -65.251 1.00 68.28 83 MET G CA 1
ATOM 7099 C C . MET G 1 103 ? -7.538 -11.387 -63.758 1.00 71.18 83 MET G C 1
ATOM 7100 O O . MET G 1 103 ? -8.258 -10.550 -63.203 1.00 68.58 83 MET G O 1
ATOM 7105 N N . LYS G 1 104 ? -6.622 -12.103 -63.106 1.00 73.25 84 LYS G N 1
ATOM 7106 C CA . LYS G 1 104 ? -6.400 -11.932 -61.669 1.00 66.68 84 LYS G CA 1
ATOM 7107 C C . LYS G 1 104 ? -6.149 -10.472 -61.305 1.00 59.11 84 LYS G C 1
ATOM 7108 O O . LYS G 1 104 ? -6.775 -9.936 -60.398 1.00 56.61 84 LYS G O 1
ATOM 7110 N N . THR G 1 105 ? -5.252 -9.835 -62.048 1.00 63.15 85 THR G N 1
ATOM 7111 C CA . THR G 1 105 ? -4.927 -8.422 -61.869 1.00 65.05 85 THR G CA 1
ATOM 7112 C C . THR G 1 105 ? -6.111 -7.486 -62.118 1.00 67.95 85 THR G C 1
ATOM 7113 O O . THR G 1 105 ? -6.367 -6.569 -61.332 1.00 64.70 85 THR G O 1
ATOM 7117 N N . VAL G 1 106 ? -6.824 -7.726 -63.215 1.00 67.27 86 VAL G N 1
ATOM 7118 C CA . VAL G 1 106 ? -7.926 -6.863 -63.639 1.00 70.68 86 VAL G CA 1
ATOM 7119 C C . VAL G 1 106 ? -9.049 -6.777 -62.615 1.00 73.06 86 VAL G C 1
ATOM 7120 O O . VAL G 1 106 ? -9.454 -5.679 -62.224 1.00 77.29 86 VAL G O 1
ATOM 7124 N N . LEU G 1 107 ? -9.554 -7.929 -62.186 1.00 66.51 87 LEU G N 1
ATOM 7125 C CA . LEU G 1 107 ? -10.605 -7.951 -61.184 1.00 63.33 87 LEU G CA 1
ATOM 7126 C C . LEU G 1 107 ? -10.104 -7.322 -59.889 1.00 63.64 87 LEU G C 1
ATOM 7127 O O . LEU G 1 107 ? -10.813 -6.567 -59.227 1.00 64.58 87 LEU G O 1
ATOM 7132 N N . SER G 1 108 ? -8.859 -7.634 -59.551 1.00 66.56 88 SER G N 1
ATOM 7133 C CA . SER G 1 108 ? -8.233 -7.138 -58.337 1.00 61.86 88 SER G CA 1
ATOM 7134 C C . SER G 1 108 ? -8.077 -5.621 -58.346 1.00 70.14 88 SER G C 1
ATOM 7135 O O . SER G 1 108 ? -8.219 -4.971 -57.313 1.00 73.89 88 SER G O 1
ATOM 7138 N N . ALA G 1 109 ? -7.799 -5.051 -59.513 1.00 66.11 89 ALA G N 1
ATOM 7139 C CA . ALA G 1 109 ? -7.574 -3.615 -59.589 1.00 68.73 89 ALA G CA 1
ATOM 7140 C C . ALA G 1 109 ? -8.893 -2.886 -59.772 1.00 68.30 89 ALA G C 1
ATOM 7141 O O . ALA G 1 109 ? -8.947 -1.655 -59.746 1.00 72.23 89 ALA G O 1
ATOM 7143 N N . ASP G 1 110 ? -9.960 -3.659 -59.930 1.00 68.25 90 ASP G N 1
ATOM 7144 C CA . ASP G 1 110 ? -11.272 -3.095 -60.198 1.00 70.78 90 ASP G CA 1
ATOM 7145 C C . ASP G 1 110 ? -11.797 -2.295 -59.013 1.00 71.66 90 ASP G C 1
ATOM 7146 O O . ASP G 1 110 ? -11.796 -2.778 -57.878 1.00 65.24 90 ASP G O 1
ATOM 7151 N N . LYS G 1 111 ? -12.220 -1.064 -59.296 1.00 71.54 91 LYS G N 1
ATOM 7152 C CA . LYS G 1 111 ? -12.758 -0.140 -58.300 1.00 73.03 91 LYS G CA 1
ATOM 7153 C C . LYS G 1 111 ? -13.833 -0.751 -57.393 1.00 70.07 91 LYS G C 1
ATOM 7154 O O . LYS G 1 111 ? -13.775 -0.623 -56.169 1.00 68.73 91 LYS G O 1
ATOM 7156 N N . ASP G 1 112 ? -14.818 -1.401 -58.004 1.00 78.26 92 ASP G N 1
ATOM 7157 C CA . ASP G 1 112 ? -15.933 -1.999 -57.267 1.00 81.79 92 ASP G CA 1
ATOM 7158 C C . ASP G 1 112 ? -15.548 -3.180 -56.364 1.00 77.85 92 ASP G C 1
ATOM 7159 O O . ASP G 1 112 ? -15.963 -3.230 -55.204 1.00 77.05 92 ASP G O 1
ATOM 7164 N N . VAL G 1 113 ? -14.760 -4.119 -56.886 1.00 77.13 93 VAL G N 1
ATOM 7165 C CA . VAL G 1 113 ? -14.283 -5.263 -56.095 1.00 68.95 93 VAL G CA 1
ATOM 7166 C C . VAL G 1 113 ? -13.392 -4.789 -54.941 1.00 64.04 93 VAL G C 1
ATOM 7167 O O . VAL G 1 113 ? -13.518 -5.264 -53.811 1.00 59.67 93 VAL G O 1
ATOM 7171 N N . LEU G 1 114 ? -12.497 -3.850 -55.245 1.00 66.95 94 LEU G N 1
ATOM 7172 C CA . LEU G 1 114 ? -11.550 -3.289 -54.280 1.00 64.23 94 LEU G CA 1
ATOM 7173 C C . LEU G 1 114 ? -12.215 -2.728 -53.031 1.00 62.79 94 LEU G C 1
ATOM 7174 O O . LEU G 1 114 ? -11.683 -2.864 -51.932 1.00 59.49 94 LEU G O 1
ATOM 7179 N N . LYS G 1 115 ? -13.376 -2.106 -53.205 1.00 68.01 95 LYS G N 1
ATOM 7180 C CA . LYS G 1 115 ? -14.108 -1.517 -52.088 1.00 68.62 95 LYS G CA 1
ATOM 7181 C C . LYS G 1 115 ? -14.536 -2.598 -51.090 1.00 62.21 95 LYS G C 1
ATOM 7182 O O . LYS G 1 115 ? -14.376 -2.429 -49.884 1.00 59.40 95 LYS G O 1
ATOM 7184 N N . VAL G 1 116 ? -15.088 -3.700 -51.590 1.00 59.96 96 VAL G N 1
ATOM 7185 C CA . VAL G 1 116 ? -15.495 -4.802 -50.724 1.00 60.97 96 VAL G CA 1
ATOM 7186 C C . VAL G 1 116 ? -14.281 -5.509 -50.120 1.00 61.52 96 VAL G C 1
ATOM 7187 O O . VAL G 1 116 ? -14.286 -5.865 -48.945 1.00 64.95 96 VAL G O 1
ATOM 7191 N N . ASP G 1 117 ? -13.243 -5.717 -50.920 1.00 61.48 97 ASP G N 1
ATOM 7192 C CA . ASP G 1 117 ? -12.040 -6.357 -50.407 1.00 61.88 97 ASP G CA 1
ATOM 7193 C C . ASP G 1 117 ? -11.365 -5.460 -49.373 1.00 65.71 97 ASP G C 1
ATOM 7194 O O . ASP G 1 117 ? -10.874 -5.942 -48.355 1.00 66.34 97 ASP G O 1
ATOM 7199 N N . THR G 1 118 ? -11.344 -4.156 -49.641 1.00 65.19 98 THR G N 1
ATOM 7200 C CA . THR G 1 118 ? -10.798 -3.188 -48.694 1.00 68.35 98 THR G CA 1
ATOM 7201 C C . THR G 1 118 ? -11.519 -3.226 -47.352 1.00 69.71 98 THR G C 1
ATOM 7202 O O . THR G 1 118 ? -10.885 -3.340 -46.299 1.00 72.65 98 THR G O 1
ATOM 7206 N N . SER G 1 119 ? -12.844 -3.118 -47.393 1.00 68.32 99 SER G N 1
ATOM 7207 C CA . SER G 1 119 ? -13.662 -3.215 -46.187 1.00 65.22 99 SER G CA 1
ATOM 7208 C C . SER G 1 119 ? -13.492 -4.554 -45.460 1.00 58.97 99 SER G C 1
ATOM 7209 O O . SER G 1 119 ? -13.192 -4.589 -44.270 1.00 54.03 99 SER G O 1
ATOM 7212 N N . LEU G 1 120 ? -13.650 -5.649 -46.196 1.00 61.45 100 LEU G N 1
ATOM 7213 C CA . LEU G 1 120 ? -13.535 -6.995 -45.637 1.00 62.20 100 LEU G CA 1
ATOM 7214 C C . LEU G 1 120 ? -12.215 -7.251 -44.907 1.00 62.22 100 LEU G C 1
ATOM 7215 O O . LEU G 1 120 ? -12.216 -7.780 -43.796 1.00 59.95 100 LEU G O 1
ATOM 7220 N N . GLN G 1 121 ? -11.100 -6.876 -45.532 1.00 61.53 101 GLN G N 1
ATOM 7221 C CA . GLN G 1 121 ? -9.776 -7.104 -44.953 1.00 65.26 101 GLN G CA 1
ATOM 7222 C C . GLN G 1 121 ? -9.600 -6.291 -43.677 1.00 68.86 101 GLN G C 1
ATOM 7223 O O . GLN G 1 121 ? -8.874 -6.690 -42.764 1.00 70.59 101 GLN G O 1
ATOM 7229 N N . TYR G 1 122 ? -10.275 -5.149 -43.627 1.00 67.57 102 TYR G N 1
ATOM 7230 C CA . TYR G 1 122 ? -10.251 -4.272 -42.463 1.00 71.82 102 TYR G CA 1
ATOM 7231 C C . TYR G 1 122 ? -10.805 -5.051 -41.273 1.00 69.05 102 TYR G C 1
ATOM 7232 O O . TYR G 1 122 ? -10.228 -5.054 -40.186 1.00 68.51 102 TYR G O 1
ATOM 7241 N N . TRP G 1 123 ? -11.915 -5.739 -41.513 1.00 67.59 103 TRP G N 1
ATOM 7242 C CA . TRP G 1 123 ? -12.539 -6.594 -40.516 1.00 65.50 103 TRP G CA 1
ATOM 7243 C C . TRP G 1 123 ? -11.649 -7.766 -40.137 1.00 58.55 103 TRP G C 1
ATOM 7244 O O . TRP G 1 123 ? -11.682 -8.233 -39.000 1.00 59.61 103 TRP G O 1
ATOM 7255 N N . GLY G 1 124 ? -10.870 -8.249 -41.099 1.00 62.22 104 GLY G N 1
ATOM 7256 C CA . GLY G 1 124 ? -9.914 -9.311 -40.842 1.00 55.28 104 GLY G CA 1
ATOM 7257 C C . GLY G 1 124 ? -8.898 -8.860 -39.818 1.00 55.45 104 GLY G C 1
ATOM 7258 O O . GLY G 1 124 ? -8.436 -9.646 -38.992 1.00 50.85 104 GLY G O 1
ATOM 7259 N N . ILE G 1 125 ? -8.536 -7.583 -39.891 1.00 56.26 105 ILE G N 1
ATOM 7260 C CA . ILE G 1 125 ? -7.642 -6.981 -38.912 1.00 61.90 105 ILE G CA 1
ATOM 7261 C C . ILE G 1 125 ? -8.337 -6.803 -37.561 1.00 65.78 105 ILE G C 1
ATOM 7262 O O . ILE G 1 125 ? -7.774 -7.132 -36.512 1.00 64.48 105 ILE G O 1
ATOM 7267 N N . LEU G 1 126 ? -9.577 -6.319 -37.601 1.00 65.11 106 LEU G N 1
ATOM 7268 C CA . LEU G 1 126 ? -10.375 -6.136 -36.391 1.00 65.33 106 LEU G CA 1
ATOM 7269 C C . LEU G 1 126 ? -10.528 -7.438 -35.641 1.00 64.39 106 LEU G C 1
ATOM 7270 O O . LEU G 1 126 ? -10.318 -7.510 -34.433 1.00 62.79 106 LEU G O 1
ATOM 7275 N N . LEU G 1 127 ? -10.891 -8.468 -36.390 1.00 65.71 107 LEU G N 1
ATOM 7276 C CA . LEU G 1 127 ? -11.027 -9.805 -35.855 1.00 64.17 107 LEU G CA 1
ATOM 7277 C C . LEU G 1 127 ? -9.707 -10.302 -35.260 1.00 67.23 107 LEU G C 1
ATOM 7278 O O . LEU G 1 127 ? -9.693 -10.881 -34.175 1.00 71.47 107 LEU G O 1
ATOM 7283 N N . ASP G 1 128 ? -8.603 -10.086 -35.974 1.00 64.02 108 ASP G N 1
ATOM 7284 C CA . ASP G 1 128 ? -7.299 -10.580 -35.517 1.00 68.92 108 ASP G CA 1
ATOM 7285 C C . ASP G 1 128 ? -6.841 -9.961 -34.198 1.00 66.87 108 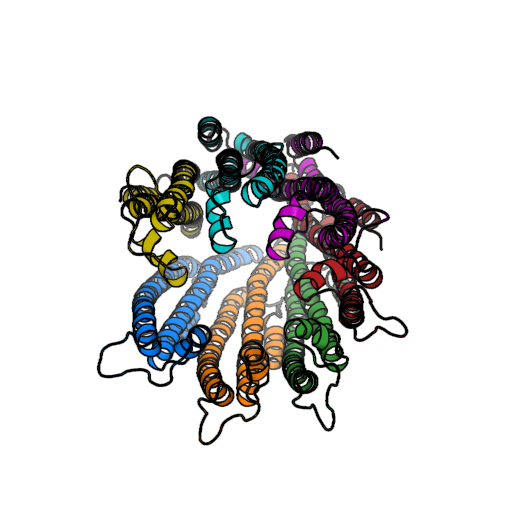ASP G C 1
ATOM 7286 O O . ASP G 1 128 ? -6.180 -10.626 -33.401 1.00 64.88 108 ASP G O 1
ATOM 7291 N N . PHE G 1 129 ? -7.188 -8.700 -33.963 1.00 62.03 109 PHE G N 1
ATOM 7292 C CA . PHE G 1 129 ? -6.812 -8.042 -32.711 1.00 69.57 109 PHE G CA 1
ATOM 7293 C C . PHE G 1 129 ? -7.487 -8.706 -31.508 1.00 69.96 109 PHE G C 1
ATOM 7294 O O . PHE G 1 129 ? -6.893 -8.830 -30.432 1.00 70.75 109 PHE G O 1
ATOM 7302 N N . CYS G 1 130 ? -8.738 -9.112 -31.699 1.00 70.83 110 CYS G N 1
ATOM 7303 C CA . CYS G 1 130 ? -9.518 -9.749 -30.648 1.00 69.15 110 CYS G CA 1
ATOM 7304 C C . CYS G 1 130 ? -8.915 -11.088 -30.217 1.00 68.67 110 CYS G C 1
ATOM 7305 O O . CYS G 1 130 ? -9.050 -11.482 -29.059 1.00 75.07 110 CYS G O 1
ATOM 7308 N N . SER G 1 131 ? -8.263 -11.789 -31.143 1.00 65.80 111 SER G N 1
ATOM 7309 C CA . SER G 1 131 ? -7.529 -13.001 -30.787 1.00 64.12 111 SER G CA 1
ATOM 7310 C C . SER G 1 131 ? -6.502 -12.692 -29.715 1.00 68.31 111 SER G C 1
ATOM 7311 O O . SER G 1 131 ? -6.464 -13.345 -28.671 1.00 75.59 111 SER G O 1
ATOM 7314 N N . GLY G 1 132 ? -5.688 -11.672 -29.978 1.00 65.29 112 GLY G N 1
ATOM 7315 C CA . GLY G 1 132 ? -4.699 -11.184 -29.029 1.00 69.25 112 GLY G CA 1
ATOM 7316 C C . GLY G 1 132 ? -5.306 -10.769 -27.700 1.00 74.02 112 GLY G C 1
ATOM 7317 O O . GLY G 1 132 ? -4.756 -11.057 -26.638 1.00 77.65 112 GLY G O 1
ATOM 7318 N N . ALA G 1 133 ? -6.429 -10.058 -27.771 1.00 61.41 113 ALA G N 1
ATOM 7319 C CA . ALA G 1 133 ? -7.176 -9.675 -26.583 1.00 59.81 113 ALA G CA 1
ATOM 7320 C C . ALA G 1 133 ? -7.515 -10.899 -25.722 1.00 67.53 113 ALA G C 1
ATOM 7321 O O . ALA G 1 133 ? -7.330 -10.873 -24.507 1.00 65.13 113 ALA G O 1
ATOM 7323 N N . LEU G 1 134 ? -7.977 -11.978 -26.348 1.00 65.20 114 LEU G N 1
ATOM 7324 C CA . LEU G 1 134 ? -8.290 -13.193 -25.601 1.00 64.00 114 LEU G CA 1
ATOM 7325 C C . LEU G 1 134 ? -7.020 -13.827 -25.047 1.00 62.19 114 LEU G C 1
ATOM 7326 O O . LEU G 1 134 ? -7.041 -14.447 -23.984 1.00 63.81 114 LEU G O 1
ATOM 7331 N N . ASP G 1 135 ? -5.919 -13.682 -25.775 1.00 62.18 115 ASP G N 1
ATOM 7332 C CA . ASP G 1 135 ? -4.631 -14.143 -25.276 1.00 64.84 115 ASP G CA 1
ATOM 7333 C C . ASP G 1 135 ? -4.238 -13.356 -24.030 1.00 57.04 115 ASP G C 1
ATOM 7334 O O . ASP G 1 135 ? -3.732 -13.916 -23.060 1.00 51.18 115 ASP G O 1
ATOM 7339 N N . ALA G 1 136 ? -4.472 -12.052 -24.068 1.00 57.71 116 ALA G N 1
ATOM 7340 C CA . ALA G 1 136 ? -4.135 -11.184 -22.947 1.00 56.19 116 ALA G CA 1
ATOM 7341 C C . ALA G 1 136 ? -4.961 -11.526 -21.711 1.00 53.14 116 ALA G C 1
ATOM 7342 O O . ALA G 1 136 ? -4.428 -11.736 -20.619 1.00 49.99 116 ALA G O 1
ATOM 7344 N N . ILE G 1 137 ? -6.268 -11.624 -21.917 1.00 55.70 117 ILE G N 1
ATOM 7345 C CA . ILE G 1 137 ? -7.226 -11.834 -20.844 1.00 47.92 117 ILE G CA 1
ATOM 7346 C C . ILE G 1 137 ? -7.025 -13.193 -20.181 1.00 54.25 117 ILE G C 1
ATOM 7347 O O . ILE G 1 137 ? -7.100 -13.315 -18.955 1.00 57.84 117 ILE G O 1
ATOM 7352 N N . LYS G 1 138 ? -6.753 -14.213 -20.983 1.00 47.78 118 LYS G N 1
ATOM 7353 C CA . LYS G 1 138 ? -6.470 -15.522 -20.419 1.00 55.89 118 LYS G CA 1
ATOM 7354 C C . LYS G 1 138 ? -5.287 -15.405 -19.458 1.00 55.52 118 LYS G C 1
ATOM 7355 O O . LYS G 1 138 ? -5.262 -16.045 -18.409 1.00 55.20 118 LYS G O 1
ATOM 7357 N N . SER G 1 139 ? -4.330 -14.549 -19.806 1.00 57.76 119 SER G N 1
ATOM 7358 C CA . SER G 1 139 ? -3.116 -14.402 -19.010 1.00 60.13 119 SER G CA 1
ATOM 7359 C C . SER G 1 139 ? -3.205 -13.339 -17.921 1.00 54.60 119 SER G C 1
ATOM 7360 O O . SER G 1 139 ? -2.480 -13.417 -16.930 1.00 56.05 119 SER G O 1
ATOM 7363 N N . ARG G 1 140 ? -4.061 -12.336 -18.096 1.00 54.57 120 ARG G N 1
ATOM 7364 C CA . ARG G 1 140 ? -4.291 -11.393 -17.012 1.00 45.80 120 ARG G CA 1
ATOM 7365 C C . ARG G 1 140 ? -4.862 -12.166 -15.823 1.00 42.48 120 ARG G C 1
ATOM 7366 O O . ARG G 1 140 ? -4.424 -11.992 -14.690 1.00 42.42 120 ARG G O 1
ATOM 7374 N N . GLY G 1 141 ? -5.796 -13.071 -16.105 1.00 44.35 121 GLY G N 1
ATOM 7375 C CA . GLY G 1 141 ? -6.343 -13.959 -15.091 1.00 49.52 121 GLY G CA 1
ATOM 7376 C C . GLY G 1 141 ? -5.270 -14.820 -14.440 1.00 54.69 121 GLY G C 1
ATOM 7377 O O . GLY G 1 141 ? -5.337 -15.117 -13.243 1.00 54.59 121 GLY G O 1
ATOM 7378 N N . PHE G 1 142 ? -4.274 -15.218 -15.231 1.00 48.67 122 PHE G N 1
ATOM 7379 C CA . PHE G 1 142 ? -3.139 -15.969 -14.712 1.00 52.77 122 PHE G CA 1
ATOM 7380 C C . PHE G 1 142 ? -2.306 -15.093 -13.796 1.00 51.49 122 PHE G C 1
ATOM 7381 O O . PHE G 1 142 ? -1.947 -15.493 -12.690 1.00 53.87 122 PHE G O 1
ATOM 7389 N N . ALA G 1 143 ? -2.011 -13.890 -14.280 1.00 52.78 123 ALA G N 1
ATOM 7390 C CA . ALA G 1 143 ? -1.211 -12.912 -13.557 1.00 46.54 123 ALA G CA 1
ATOM 7391 C C . ALA G 1 143 ? -1.825 -12.562 -12.207 1.00 45.23 123 ALA G C 1
ATOM 7392 O O . ALA G 1 143 ? -1.120 -12.346 -11.225 1.00 47.35 123 ALA G O 1
ATOM 7394 N N . ILE G 1 144 ? -3.149 -12.499 -12.173 1.00 46.63 124 ILE G N 1
ATOM 7395 C CA . ILE G 1 144 ? -3.873 -12.193 -10.951 1.00 45.31 124 ILE G CA 1
ATOM 7396 C C . ILE G 1 144 ? -3.615 -13.238 -9.873 1.00 47.76 124 ILE G C 1
ATOM 7397 O O . ILE G 1 144 ? -3.333 -12.895 -8.725 1.00 48.70 124 ILE G O 1
ATOM 7402 N N . LYS G 1 145 ? -3.688 -14.514 -10.243 1.00 47.24 125 LYS G N 1
ATOM 7403 C CA . LYS G 1 145 ? -3.363 -15.582 -9.302 1.00 49.42 125 LYS G CA 1
ATOM 7404 C C . LYS G 1 145 ? -1.893 -15.493 -8.877 1.00 49.83 125 LYS G C 1
ATOM 7405 O O . LYS G 1 145 ? -1.560 -15.737 -7.717 1.00 53.39 125 LYS G O 1
ATOM 7411 N N . HIS G 1 146 ? -1.022 -15.156 -9.828 1.00 53.31 126 HIS G N 1
ATOM 7412 C CA . HIS G 1 146 ? 0.411 -14.994 -9.566 1.00 55.34 126 HIS G CA 1
ATOM 7413 C C . HIS G 1 146 ? 0.665 -14.013 -8.425 1.00 52.96 126 HIS G C 1
ATOM 7414 O O . HIS G 1 146 ? 1.480 -14.277 -7.531 1.00 45.94 126 HIS G O 1
ATOM 7421 N N . ILE G 1 147 ? -0.046 -12.888 -8.461 1.00 45.76 127 ILE G N 1
ATOM 7422 C CA . ILE G 1 147 ? 0.113 -11.849 -7.457 1.00 48.51 127 ILE G CA 1
ATOM 7423 C C . ILE G 1 147 ? -0.280 -12.401 -6.101 1.00 52.24 127 ILE G C 1
ATOM 7424 O O . ILE G 1 147 ? 0.410 -12.166 -5.109 1.00 60.21 127 ILE G O 1
ATOM 7429 N N . GLN G 1 148 ? -1.399 -13.118 -6.059 1.00 71.43 128 GLN G N 1
ATOM 7430 C CA . GLN G 1 148 ? -1.804 -13.811 -4.846 1.00 69.57 128 GLN G CA 1
ATOM 7431 C C . GLN G 1 148 ? -0.640 -14.689 -4.387 1.00 68.60 128 GLN G C 1
ATOM 7432 O O . GLN G 1 148 ? -0.303 -14.724 -3.203 1.00 68.98 128 GLN G O 1
ATOM 7438 N N . ASP G 1 149 ? -0.033 -15.397 -5.335 1.00 67.81 129 ASP G N 1
ATOM 7439 C CA . ASP G 1 149 ? 1.108 -16.253 -5.034 1.00 67.28 129 ASP G CA 1
ATOM 7440 C C . ASP G 1 149 ? 2.386 -15.501 -4.668 1.00 69.72 129 ASP G C 1
ATOM 7441 O O . ASP G 1 149 ? 3.040 -15.828 -3.674 1.00 69.87 129 ASP G O 1
ATOM 7446 N N . MET G 1 150 ? 2.737 -14.497 -5.471 1.00 71.90 130 MET G N 1
ATOM 7447 C CA . MET G 1 150 ? 3.968 -13.745 -5.249 1.00 74.47 130 MET G CA 1
ATOM 7448 C C . MET G 1 150 ? 3.926 -12.939 -3.950 1.00 75.69 130 MET G C 1
ATOM 7449 O O . MET G 1 150 ? 4.965 -12.685 -3.336 1.00 77.21 130 MET G O 1
ATOM 7454 N N . ARG G 1 151 ? 2.728 -12.528 -3.542 1.00 75.30 131 ARG G N 1
ATOM 7455 C CA . ARG G 1 151 ? 2.547 -11.829 -2.268 1.00 76.54 131 ARG G CA 1
ATOM 7456 C C . ARG G 1 151 ? 2.559 -12.758 -1.059 1.00 75.08 131 ARG G C 1
ATOM 7457 O O . ARG G 1 151 ? 3.257 -12.507 -0.069 1.00 76.49 131 ARG G O 1
ATOM 7465 N N . ALA G 1 152 ? 1.800 -13.846 -1.174 1.00 72.51 132 ALA G N 1
ATOM 7466 C CA . ALA G 1 152 ? 1.648 -14.839 -0.116 1.00 71.22 132 ALA G CA 1
ATOM 7467 C C . ALA G 1 152 ? 2.974 -15.391 0.390 1.00 71.85 132 ALA G C 1
ATOM 7468 O O . ALA G 1 152 ? 3.054 -15.881 1.518 1.00 72.00 132 ALA G O 1
ATOM 7470 N N . PHE G 1 153 ? 4.016 -15.296 -0.429 1.00 72.59 133 PHE G N 1
ATOM 7471 C CA . PHE G 1 153 ? 5.335 -15.768 -0.025 1.00 73.64 133 PHE G CA 1
ATOM 7472 C C . PHE G 1 153 ? 5.932 -14.990 1.150 1.00 76.05 133 PHE G C 1
ATOM 7473 O O . PHE G 1 153 ? 6.565 -15.588 2.024 1.00 76.65 133 PHE G O 1
ATOM 7481 N N . GLU G 1 154 ? 5.741 -13.675 1.186 1.00 77.72 134 GLU G N 1
ATOM 7482 C CA . GLU G 1 154 ? 6.273 -12.896 2.302 1.00 80.21 134 GLU G CA 1
ATOM 7483 C C . GLU G 1 154 ? 5.635 -13.348 3.618 1.00 79.90 134 GLU G C 1
ATOM 7484 O O . GLU G 1 154 ? 6.329 -13.501 4.628 1.00 81.42 134 GLU G O 1
ATOM 7490 N N . ALA G 1 155 ? 4.323 -13.577 3.580 1.00 78.21 135 ALA G N 1
ATOM 7491 C CA . ALA G 1 155 ? 3.567 -14.142 4.700 1.00 77.85 135 ALA G CA 1
ATOM 7492 C C . ALA G 1 155 ? 3.913 -13.494 6.043 1.00 80.64 135 ALA G C 1
ATOM 7493 O O . ALA G 1 155 ? 4.736 -14.009 6.802 1.00 81.69 135 ALA G O 1
#

Organism: Enterobacteria phage T4 (NCBI:txid10665)

Radius of gyration: 32.57 Å; Cα contacts (8 Å, |Δi|>4): 990; chains: 7; bounding box: 71×66×96 Å

B-factor: mean 39.14, std 16.47, range [9.76, 138.21]

Solvent-accessible surface area: 47157 Å² total; per-residue (Å²): 145,61,136,11,108,84,6,20,94,56,2,84,77,21,1,127,12,53,51,121,109,14,156,110,11,41,67,34,0,56,148,13,26,55,64,0,54,86,36,46,60,66,0,118,67,47,39,127,127,8,69,47,85,32,144,100,19,55,137,56,52,60,36,41,31,50,49,182,18,99,55,106,114,105,20,154,70,199,20,95,190,71,23,18,178,46,1,20,32,17,6,177,82,6,28,59,26,10,49,38,24,75,42,36,14,10,0,31,72,4,0,45,11,0,14,51,6,0,96,43,0,4,118,18,1,92,49,4,71,86,12,118,74,64,136,114,114,140,0,57,78,6,19,104,53,0,119,140,22,0,122,10,40,51,115,114,12,59,137,18,9,20,36,15,13,46,20,26,4,63,0,9,26,35,37,5,40,1,39,108,52,40,20,132,5,55,20,84,44,47,72,17,46,58,42,51,12,14,44,34,39,30,63,23,30,79,120,47,98,4,138,65,186,17,92,111,77,22,23,168,36,2,16,27,17,7,176,77,6,28,164,28,12,47,38,26,64,42,49,14,8,0,32,67,4,0,44,5,0,23,82,1,0,91,48,1,21,116,6,3,53,33,5,12,31,4,62,47,82,133,90,177,0,45,88,18,23,102,42,0,108,158,20,0,136,12,48,65,120,132,16,49,133,21,6,20,46,10,5,35,25,28,2,65,0,10,27,54,30,4,43,15,51,78,61,41,18,161,8,50,22,85,48,48,75,16,46,53,31,35,12,19,47,26,39,48,72,11,48,76,111,43,134,20,188,54,204,21,87,115,68,13,32,181,33,1,20,25,17,7,84,75,9,34,160,27,16,44,41,21,75,50,76,17,11,9,27,74,4,0,42,5,0,26,76,0,2,124,40,3,18,73,8,0,43,24,5,15,67,8,36,43,91,170,97,130,34,0,82,100,8,17,106,48,0,96,172,21,1,126,9,34,78,113,111,6,77,128,12,3,18,42,12,4,40,17,25,2,70,0,11,28,38,32,6,39,1,46,70,46,42,25,130,9,75,21,74,49,53,72,17,38,58,27,12,12,14,36,27,40,46,65,12,38,73,111,83,113,10,157,63,204,16,96,128,50,23,24,158,37,1,20,32,18,10,176,78,8,30,160,22,16,47,44,16,72,49,46,16,5,0,34,78,6,0,38,6,0,18,51,2,0,120,40,2,13,57,7,0,77,14,5,15,54,11,48,61,112,79,102,118,54,9,62,89,11,22,97,52,0,107,155,20,1,134,13,52,44,122,101,14,64,122,8,3,26,31,13,5,59,16,18,2,61,0,11,29,35,38,4,39,0,43,95,54,36,22,134,7,55,22,89,43,53,78,19,42,49,37,46,9,11,44,32,38,34,67,26,26,83,119,58,104,9,138,72,202,14,102,140,72,22,20,176,46,1,21,35,19,6,156,61,8,26,151,28,9,44,42,20,74,52,44,14,11,0,34,80,5,0,46,9,0,22,82,2,0,100,62,0,10,99,8,0,43,20,5,14,30,3,85,54,73,117,105,71,4,122,90,22,18,81,59,0,99,160,23,0,132,6,54,40,113,120,12,56,143,17,4,29,35,12,11,54,21,36,2,56,0,12,28,56,35,4,52,14,40,112,49,41,16,134,5,41,19,71,49,48,73,18,42,40,34,41,14,20,44,33,40,37,73,19,48,83,119,42,124,3,173,62,191,15,89,106,78,24,34,76,36,1,22,42,15,5,177,62,7,28,160,22,9,49,46,25,64,58,91,9,8,8,28,66,3,0,56,7,0,22,81,0,1,53,45,1,13,112,7,0,49,27,2,7,34,9,62,40,105,130,114,110,78,28,118,63,46,21,65,75,28,51,167,27,60,50,112,124,23,48,126,13,4,16,32,10,4,55,18,24,2,55,0,10,26,66,30,4,45,15,52,83,44,38,10,129,8,40,13,82,55,48,68,20,47,50,31,30,10,19,33,29,42,43,59,17,56,73,109,88,125,19,97,93,203,66,116,116,100,77,32,79,98,20,20,72,75,10,80,90,7,86,62,27,43,82,46,15,97,131,62,16,121,34,28,100,64,0,53,36,0,26,105,28,1,47,54,11,14,123,38,1,42,100,49,25,77,93,139,34,36,140,102

Foldseek 3Di:
DDDPVCLVVVLVVQLDDDLVCLVVNLVSLVVQLVVLVVVLVVLVVVLVVLVVVLVVVLVQVLCQCCQVHDDPHHHDVHDDPVCSVVVSCPDPVNVVSVVVNVVSVVVSVVSVVSNVSSVCSSVVSVVSVVVVVVVD/DDVVVLVVVLVVLLDDDPVPLVVNLVCLVVQLVVLVVVLVVLVVVLVVLVVVLVVVLVLVCCQACQVRRDPHHDPVNDDPVCVVVVSCPDPVNVVSVCVSVVSVVVNVVSVVSSVSSVCSSVVSVVVVVVVVVVD/DLVVLVVVLVVVLDDDLVPLVVNLVCLVVVLVVLVVVLVVLVVVLVVLVVVLVVQLVLVVCQQVQNHNDPHHDPPNDDPVCRVVVSCPDPRNVVSVVVSVVSVVVNVVSVVSNVSSVCSSVVSVVSVVVVVVVD/DDDVVVVVVLVVLLDDDPVCLVCNLVCLVVQLVVLVVVLVVLVVVLVVLVVQLVVLLVLVVCQQCANHRDPHHDPPNDDPVCVVVVLCPDPSNVVSVVVSCNSVVVNVVSVVSSVSSVCSSVVSVVVVVVVVVVD/DDDVVVVVVLVVLLDDDLVPLVVNLVVLVVLLVVLVVVLVVLVVVLVVLVVVLVVLLVQVLCQQCAVHRDPHHDDPNDDPVCSVVVSCVDPSNVVSVVVSVVSVVVNVVSVVSNVSSVCSSVVSVVVVVVVVVVD/DLVVVVVVLVVLLDDDLVPLVVCLVCLVVVLVVLVVVLVVLVVVLVVLVVVLVVQLVLVVCQDCVVRNVPHHDPPNDDPVRPVVDSCPDPSNVVSVVVSVVSVVVSVVSVVSSVSSVCSSVVSVVSVVVVVVVD/DVLVVVLVVLLDDDLVPLVVNLVCLVVVLVVLVVVLVVLVVVLVVLVVVLVVLLVLVVCQACQVHRDPHHDPVNDDPVRNVVVSCVDPVSVVSVVVSVVSVVVNVVSVVSNVSSVVSSVVSVVSVVVVVVVD

Secondary structure (DSSP, 8-state):
---HHHHHHHHHHHH---GGGHHHHHHHHHHHHHHHHHHHHHHHHHHHHHHHHHHHHHHHHHHHHHT---SS----S---HHHHHHHHHT-HHHHHHHHHHHHHHHHHHHHHHHHHHHHHHHHHHHHHHHHHHHH-/--HHHHHHHHHHHH---GGGHHHHHHHHHHHHHHHHHHHHHHHHHHHHHHHHHHHHHHHHHHIIIII-SSS---TT---HHHHHHHHHT-HHHHHHHHHHHHHHHHHHHHHHHHHHHHHHHHHHHHHHHHHHHH-/-HHHHHHHHHHHH---GGGHHHHHHHHHHHHHHHHHHHHHHHHHHHHHHHHHHHHHHHHHHHHHTS-SSS---SS---TTTHHHHHHT-HHHHHHHHHHHHHHHHHHHHHHHHHHHHHHHHHHHHHHHHHHHH-/--HHHHHHHHHHHH---TT-HHHHHHHHHHHHHHHHHHHHHHHHHHHHHHHHHHHHHHHHHHHHHTS-SSS----S---GGGHHHHHHH-HHHHHHHHHHHHHHHHHHHHHHHHHHHHHHHHHHHHHHHHHHHH-/--HHHHHHHHHHHH---GGGHHHHHHHHHHHHHHHHHHHHHHHHHHHHHHHHHHHHHHHHHHHHHTS-SSS----S---HHHHHHHHHH-HHHHHHHHHHHHHHHHHHHHHHHHHHHHHHHHHHHHHHHHHHHH-/-HHHHHHHHHHHH---GGGHHHHHHHHHHHHHHHHHHHHHHHHHHHHHHHHHHHHHHHHHHHHHTS-SSS---SS---HHHHHHHHHH-HHHHHHHHHHHHHHHHHHHHHHHHHHHHHHHHHHHHHHHHHHHH-/-HHHHHHHHHHS--GGGHHHHHHHHHHHHHHHHHHHHHHHHHHHHHHHHHHHHHHHHHHIIIII-SSS----S---HHHHHHHHHH-HHHHHHHHHHHHHHHHHHHHHHHHHHHHHHHHHHHHHHHHHHTT-

InterPro domains:
  IPR021289 Recombination, repair and ssDNA binding protein UvsY [PF11056] (9-137)